Protein AF-A0A812HUM9-F1 (afdb_monomer_lite)

Sequence (868 aa):
MVIDGDVFGPRHFPALLAAVRRRGRLAAGVVCTASRPRLALPDGLSLVVVPRGKGGKDPNDIAVAFEAARLAFQDKVNAIALAAPVEWFQSDDAVERRPTKKIVLQPDGWSRIEDLHPAQFGKAGQVEPLLLNTLRTKLCELNYLEAHDHPLLPAVAKLFAAQGKALTAWPKLLAFQEALEELSTNGSSWSPCPHAGVFVMPLGTQVSSKAWLEACGSLKGVEMVRGGGARLFADSPELVLEVLQQLGYYGDELNEDLSEAIDTFAEMKGNSKALAAISISIKPDYPVHTKRALLHAALVSPKLHGEWQLAPSDDLVRGHLLAHGWLRQRAASRLDVFTALCSFSEAHGLPLRRTYNGAVREFSNHLTKVDPSLGLLGGGLALGLRVPEENSECDEFLEYEAGEAAHGAPAVVLADSRSSIATLRIFGGPEPPPRDLNWVPRVCTPLYEGPGCSNVTHWNGTVRLEIDNHIIPDVHMHSRGHSSAMFPKHQFSLKLPTQMPLLGMSPAKRWVLATSFVDVSFQRNPTAFEVYRKLGGWATDTVYVNVEWHGVDYGLYYIGERIECGGGRLDSCHTEPGKPQASDFLLTIDWAKAGKVALRSNVTSTFFSVLSPKKKGLPSSSKAFLQELVNSVDSLAASGAAGLEDLLDFGSFVRYFLVEELAKDVDGYAFSKLGKGCCVWLCRNYVMVRQGRLLHAAPWDFDLAFDFACMPRYFTNVFTQNVSLGVTGWNVENSRADALWIGPSGIPGGSVQHFGINKRQLFLNLWLYPGFKAAFAHAWKAARGRMLGDANLIEMVRRRSSQISAAAKNDLHIWRRTNRCGFWRCCEPEDTHSFDRASEHLSQYLVSRARWIDANVDALLKPHAKPE

Organism: NCBI:txid878477

Structure (mmCIF, N/CA/C/O backbone):
data_AF-A0A812HUM9-F1
#
_entry.id   AF-A0A812HUM9-F1
#
loop_
_atom_site.group_PDB
_atom_site.id
_atom_site.type_symbol
_atom_site.label_atom_id
_atom_site.label_alt_id
_atom_site.label_comp_id
_atom_site.label_asym_id
_atom_site.label_entity_id
_atom_site.label_seq_id
_atom_site.pdbx_PDB_ins_code
_atom_site.Cartn_x
_atom_site.Cartn_y
_atom_site.Cartn_z
_atom_site.occupancy
_atom_site.B_iso_or_equiv
_atom_site.auth_seq_id
_atom_site.auth_comp_id
_atom_site.auth_asym_id
_atom_site.auth_atom_id
_atom_site.pdbx_PDB_model_num
ATOM 1 N N . MET A 1 1 ? 11.098 32.379 -4.190 1.00 38.00 1 MET A N 1
ATOM 2 C CA . MET A 1 1 ? 11.195 31.137 -3.398 1.00 38.00 1 MET A CA 1
ATOM 3 C C . MET A 1 1 ? 12.679 30.941 -3.172 1.00 38.00 1 MET A C 1
ATOM 5 O O . MET A 1 1 ? 13.382 31.027 -4.163 1.00 38.00 1 MET A O 1
ATOM 9 N N . VAL A 1 2 ? 13.143 30.857 -1.924 1.00 38.84 2 VAL A N 1
ATOM 10 C CA . VAL A 1 2 ? 14.564 30.611 -1.611 1.00 38.84 2 VAL A CA 1
ATOM 11 C C . VAL A 1 2 ? 14.724 29.102 -1.452 1.00 38.84 2 VAL A C 1
ATOM 13 O O . VAL A 1 2 ? 13.889 28.497 -0.775 1.00 38.84 2 VAL A O 1
ATOM 16 N N . ILE A 1 3 ? 15.706 28.510 -2.123 1.00 38.53 3 ILE A N 1
ATOM 17 C CA . ILE A 1 3 ? 16.003 27.071 -2.110 1.00 38.53 3 ILE A CA 1
ATOM 18 C C . ILE A 1 3 ? 17.353 26.862 -1.398 1.00 38.53 3 ILE A C 1
ATOM 20 O O . ILE A 1 3 ? 18.161 27.787 -1.308 1.00 38.53 3 ILE A O 1
ATOM 24 N N . ASP A 1 4 ? 17.581 25.671 -0.837 1.00 37.50 4 ASP A N 1
ATOM 25 C CA . ASP A 1 4 ? 18.859 25.312 -0.207 1.00 37.50 4 ASP A CA 1
ATOM 26 C C . ASP A 1 4 ? 20.047 25.563 -1.149 1.00 37.50 4 ASP A C 1
ATOM 28 O O . ASP A 1 4 ? 20.058 25.076 -2.279 1.00 37.50 4 ASP A O 1
ATOM 32 N N . GLY A 1 5 ? 21.046 26.313 -0.668 1.00 41.41 5 GLY A N 1
ATOM 33 C CA . GLY A 1 5 ? 22.259 26.652 -1.421 1.00 41.41 5 GLY A CA 1
ATOM 34 C C . GLY A 1 5 ? 22.212 27.966 -2.213 1.00 41.41 5 GLY A C 1
ATOM 35 O O . GLY A 1 5 ? 23.198 28.296 -2.871 1.00 41.41 5 GLY A O 1
ATOM 36 N N . ASP A 1 6 ? 21.123 28.741 -2.145 1.00 44.78 6 ASP A N 1
ATOM 37 C CA . ASP A 1 6 ? 21.051 30.038 -2.828 1.00 44.78 6 ASP A CA 1
ATOM 38 C C . ASP A 1 6 ? 22.026 31.071 -2.225 1.00 44.78 6 ASP A C 1
ATOM 40 O O . ASP A 1 6 ? 22.051 31.330 -1.017 1.00 44.78 6 ASP A O 1
ATOM 44 N N . VAL A 1 7 ? 22.797 31.720 -3.100 1.00 47.00 7 VAL A N 1
ATOM 45 C CA . VAL A 1 7 ? 23.818 32.717 -2.751 1.00 47.00 7 VAL A CA 1
ATOM 46 C C . VAL A 1 7 ? 23.326 34.113 -3.143 1.00 47.00 7 VAL A C 1
ATOM 48 O O . VAL A 1 7 ? 22.995 34.358 -4.304 1.00 47.00 7 VAL A O 1
ATOM 51 N N . PHE A 1 8 ? 23.289 35.055 -2.195 1.00 49.72 8 PHE A N 1
ATOM 52 C CA . PHE A 1 8 ? 22.713 36.386 -2.419 1.00 49.72 8 PHE A CA 1
ATOM 53 C C . PHE A 1 8 ? 23.743 37.508 -2.292 1.00 49.72 8 PHE A C 1
ATOM 55 O O . PHE A 1 8 ? 24.477 37.595 -1.313 1.00 49.72 8 PHE A O 1
ATOM 62 N N . GLY A 1 9 ? 23.739 38.422 -3.266 1.00 46.62 9 GLY A N 1
ATOM 63 C CA . GLY A 1 9 ? 24.506 39.666 -3.188 1.00 46.62 9 GLY A CA 1
ATOM 64 C C . GLY A 1 9 ? 23.838 40.731 -2.294 1.00 46.62 9 GLY A C 1
ATOM 65 O O . GLY A 1 9 ? 22.608 40.723 -2.154 1.00 46.62 9 GLY A O 1
ATOM 66 N N . PRO A 1 10 ? 24.596 41.721 -1.774 1.00 43.69 10 PRO A N 1
ATOM 67 C CA . PRO A 1 10 ? 24.123 42.693 -0.772 1.00 43.69 10 PRO A CA 1
ATOM 68 C C . PRO A 1 10 ? 22.851 43.462 -1.167 1.00 43.69 10 PRO A C 1
ATOM 70 O O . PRO A 1 10 ? 21.992 43.753 -0.338 1.00 43.69 10 PRO A O 1
ATOM 73 N N . ARG A 1 11 ? 22.686 43.744 -2.464 1.00 45.06 11 ARG A N 1
ATOM 74 C CA . ARG A 1 11 ? 21.547 44.496 -3.021 1.00 45.06 11 ARG A CA 1
ATOM 75 C C . ARG A 1 11 ? 20.191 43.789 -2.900 1.00 45.06 11 ARG A C 1
ATOM 77 O O . ARG A 1 11 ? 19.157 44.443 -2.978 1.00 45.06 11 ARG A O 1
ATOM 84 N N . HIS A 1 12 ? 20.175 42.466 -2.736 1.00 46.94 12 HIS A N 1
ATOM 85 C CA . HIS A 1 12 ? 18.938 41.679 -2.667 1.00 46.94 12 HIS A CA 1
ATOM 86 C C . HIS A 1 12 ? 18.397 41.547 -1.233 1.00 46.94 12 HIS A C 1
ATOM 88 O O . HIS A 1 12 ? 17.250 41.135 -1.038 1.00 46.94 12 HIS A O 1
ATOM 94 N N . PHE A 1 13 ? 19.185 41.958 -0.234 1.00 49.62 13 PHE A N 1
ATOM 95 C CA . PHE A 1 13 ? 18.877 41.803 1.185 1.00 49.62 13 PHE A CA 1
ATOM 96 C C . PHE A 1 13 ? 17.603 42.543 1.641 1.00 49.62 13 PHE A C 1
ATOM 98 O O . PHE A 1 13 ? 16.755 41.909 2.273 1.00 49.62 13 PHE A O 1
ATOM 105 N N . PRO A 1 14 ? 17.355 43.817 1.271 1.00 48.66 14 PRO A N 1
ATOM 106 C CA . PRO A 1 14 ? 16.158 44.534 1.727 1.00 48.66 14 PRO A CA 1
ATOM 107 C C . PRO A 1 14 ? 14.848 43.935 1.193 1.00 48.66 14 PRO A C 1
ATOM 109 O O . PRO A 1 14 ? 13.835 43.913 1.893 1.00 48.66 14 PRO A O 1
ATOM 112 N N . ALA A 1 15 ? 14.869 43.406 -0.036 1.00 44.59 15 ALA A N 1
ATOM 113 C CA . ALA A 1 15 ? 13.714 42.767 -0.665 1.00 44.59 15 ALA A CA 1
ATOM 114 C C . ALA A 1 15 ? 13.402 41.403 -0.033 1.00 44.59 15 ALA A C 1
ATOM 116 O O . ALA A 1 15 ? 12.231 41.083 0.183 1.00 44.59 15 ALA A O 1
ATOM 117 N N . LEU A 1 16 ? 14.439 40.636 0.324 1.00 47.59 16 LEU A N 1
ATOM 118 C CA . LEU A 1 16 ? 14.291 39.394 1.082 1.00 47.59 16 LEU A CA 1
ATOM 119 C C . LEU A 1 16 ? 13.673 39.684 2.457 1.00 47.59 16 LEU A C 1
ATOM 121 O O . LEU A 1 16 ? 12.663 39.085 2.819 1.00 47.59 16 LEU A O 1
ATOM 125 N N . LEU A 1 17 ? 14.202 40.689 3.163 1.00 44.16 17 LEU A N 1
ATOM 126 C CA . LEU A 1 17 ? 13.692 41.156 4.454 1.00 44.16 17 LEU A CA 1
ATOM 127 C C . LEU A 1 17 ? 12.213 41.572 4.371 1.00 44.16 17 LEU A C 1
ATOM 129 O O . LEU A 1 17 ? 11.409 41.222 5.231 1.00 44.16 17 LEU A O 1
ATOM 133 N N . ALA A 1 18 ? 11.829 42.295 3.316 1.00 43.94 18 ALA A N 1
ATOM 134 C CA . ALA A 1 18 ? 10.459 42.757 3.102 1.00 43.94 18 ALA A CA 1
ATOM 135 C C . ALA A 1 18 ? 9.484 41.629 2.710 1.00 43.94 18 ALA A C 1
ATOM 137 O O . ALA A 1 18 ? 8.322 41.653 3.123 1.00 43.94 18 ALA A O 1
ATOM 138 N N . ALA A 1 19 ? 9.934 40.643 1.927 1.00 41.50 19 ALA A N 1
ATOM 139 C CA . ALA A 1 19 ? 9.144 39.464 1.561 1.00 41.50 19 ALA A CA 1
ATOM 140 C C . ALA A 1 19 ? 8.904 38.542 2.766 1.00 41.50 19 ALA A C 1
ATOM 142 O O . ALA A 1 19 ? 7.825 37.970 2.920 1.00 41.50 19 ALA A O 1
ATOM 143 N N . VAL A 1 20 ? 9.897 38.457 3.647 1.00 42.19 20 VAL A N 1
ATOM 144 C CA . VAL A 1 20 ? 9.849 37.719 4.907 1.00 42.19 20 VAL A CA 1
ATOM 145 C C . VAL A 1 20 ? 8.938 38.416 5.931 1.00 42.19 20 VAL A C 1
ATOM 147 O O . VAL A 1 20 ? 8.074 37.769 6.520 1.00 42.19 20 VAL A O 1
ATOM 150 N N . ARG A 1 21 ? 9.016 39.751 6.053 1.00 40.19 21 ARG A N 1
ATOM 151 C CA . ARG A 1 21 ? 8.115 40.570 6.894 1.00 40.19 21 ARG A CA 1
ATOM 152 C C . ARG A 1 21 ? 6.635 40.462 6.493 1.00 40.19 21 ARG A C 1
ATOM 154 O O . ARG A 1 21 ? 5.773 40.459 7.363 1.00 40.19 21 ARG A O 1
ATOM 161 N N . ARG A 1 22 ? 6.325 40.327 5.196 1.00 37.78 22 ARG A N 1
ATOM 162 C CA . ARG A 1 22 ? 4.945 40.200 4.675 1.00 37.78 22 ARG A CA 1
ATOM 163 C C . ARG A 1 22 ? 4.274 38.840 4.924 1.00 37.78 22 ARG A C 1
ATOM 165 O O . ARG A 1 22 ? 3.063 38.749 4.768 1.00 37.78 22 ARG A O 1
ATOM 172 N N . ARG A 1 23 ? 5.024 37.789 5.286 1.00 37.09 23 ARG A N 1
ATOM 173 C CA . ARG A 1 23 ? 4.505 36.416 5.479 1.00 37.09 23 ARG A CA 1
ATOM 174 C C . ARG A 1 23 ? 4.321 35.994 6.946 1.00 37.09 23 ARG A C 1
ATOM 176 O O . ARG A 1 23 ? 3.985 34.841 7.191 1.00 37.09 23 ARG A O 1
ATOM 183 N N . GLY A 1 24 ? 4.508 36.901 7.910 1.00 29.08 24 GLY A N 1
ATOM 184 C CA . GLY A 1 24 ? 4.100 36.674 9.303 1.00 29.08 24 GLY A CA 1
ATOM 185 C C . GLY A 1 24 ? 4.914 35.645 10.098 1.00 29.08 24 GLY A C 1
ATOM 186 O O . GLY A 1 24 ? 4.380 35.061 11.031 1.00 29.08 24 GLY A O 1
ATOM 187 N N . ARG A 1 25 ? 6.195 35.416 9.774 1.00 39.09 25 ARG A N 1
ATOM 188 C CA . ARG A 1 25 ? 7.128 34.698 10.663 1.00 39.09 25 ARG A CA 1
ATOM 189 C C . ARG A 1 25 ? 8.516 35.316 10.630 1.00 39.09 25 ARG A C 1
ATOM 191 O O . ARG A 1 25 ? 9.329 34.989 9.771 1.00 39.09 25 ARG A O 1
ATOM 198 N N . LEU A 1 26 ? 8.756 36.194 11.598 1.00 33.19 26 LEU A N 1
ATOM 199 C CA . LEU A 1 26 ? 10.049 36.371 12.253 1.00 33.19 26 LEU A CA 1
ATOM 200 C C . LEU A 1 26 ? 9.832 37.216 13.509 1.00 33.19 26 LEU A C 1
ATOM 202 O O . LEU A 1 26 ? 9.928 38.439 13.473 1.00 33.19 26 LEU A O 1
ATOM 206 N N . ALA A 1 27 ? 9.536 36.560 14.626 1.00 27.95 27 ALA A N 1
ATOM 207 C CA . ALA A 1 27 ? 9.994 37.086 15.899 1.00 27.95 27 ALA A CA 1
ATOM 208 C C . ALA A 1 27 ? 11.400 36.495 16.117 1.00 27.95 27 ALA A C 1
ATOM 210 O O . ALA A 1 27 ? 11.561 35.284 16.208 1.00 27.95 27 ALA A O 1
ATOM 211 N N . ALA A 1 28 ? 12.396 37.385 16.062 1.00 34.25 28 ALA A N 1
ATOM 212 C CA . ALA A 1 28 ? 13.826 37.181 16.316 1.00 34.25 28 ALA A CA 1
ATOM 213 C C . ALA A 1 28 ? 14.551 36.100 15.482 1.00 34.25 28 ALA A C 1
ATOM 215 O O . ALA A 1 28 ? 14.647 34.937 15.858 1.00 34.25 28 ALA A O 1
ATOM 216 N N . GLY A 1 29 ? 15.173 36.512 14.375 1.00 29.27 29 GLY A N 1
ATOM 217 C CA . GLY A 1 29 ? 16.266 35.738 13.786 1.00 29.27 29 GLY A CA 1
ATOM 218 C C . GLY A 1 29 ? 17.492 35.890 14.682 1.00 29.27 29 GLY A C 1
ATOM 219 O O . GLY A 1 29 ? 17.982 37.005 14.844 1.00 29.27 29 GLY A O 1
ATOM 220 N N . VAL A 1 30 ? 17.952 34.798 15.287 1.00 32.66 30 VAL A N 1
ATOM 221 C CA . VAL A 1 30 ? 19.197 34.763 16.063 1.00 32.66 30 VAL A CA 1
ATOM 222 C C . VAL A 1 30 ? 20.366 34.557 15.101 1.00 32.66 30 VAL A C 1
ATOM 224 O O . VAL A 1 30 ? 20.352 33.636 14.286 1.00 32.66 30 VAL A O 1
ATOM 227 N N . VAL A 1 31 ? 21.389 35.403 15.212 1.00 31.02 31 VAL A N 1
ATOM 228 C CA . VAL A 1 31 ? 22.736 35.100 14.716 1.00 31.02 31 VAL A CA 1
ATOM 229 C C . VAL A 1 31 ? 23.329 34.084 15.690 1.00 31.02 31 VAL A C 1
ATOM 231 O O . VAL A 1 31 ? 23.662 34.438 16.819 1.00 31.02 31 VAL A O 1
ATOM 234 N N . CYS A 1 32 ? 23.396 32.810 15.309 1.00 28.20 32 CYS A N 1
ATOM 235 C CA . CYS A 1 32 ? 23.990 31.785 16.167 1.00 28.20 32 CYS A CA 1
ATOM 236 C C . CYS A 1 32 ? 25.515 31.774 16.010 1.00 28.20 32 CYS A C 1
ATOM 238 O O . CYS A 1 32 ? 26.032 31.443 14.943 1.00 28.20 32 CYS A O 1
ATOM 240 N N . THR A 1 33 ? 26.237 32.063 17.092 1.00 27.64 33 THR A N 1
ATOM 241 C CA . THR A 1 33 ? 27.620 31.615 17.284 1.00 27.64 33 THR A CA 1
ATOM 242 C C . THR A 1 33 ? 27.590 30.148 17.736 1.00 27.64 33 THR A C 1
ATOM 244 O O . THR A 1 33 ? 26.825 29.761 18.616 1.00 27.64 33 THR A O 1
ATOM 247 N N . ALA A 1 34 ? 28.337 29.289 17.045 1.00 27.56 34 ALA A N 1
ATOM 248 C CA . ALA A 1 34 ? 28.146 27.840 17.071 1.00 27.56 34 ALA A CA 1
ATOM 249 C C . ALA A 1 34 ? 28.721 27.119 18.308 1.00 27.56 34 ALA A C 1
ATOM 251 O O . ALA A 1 34 ? 29.857 27.361 18.714 1.00 27.56 34 ALA A O 1
ATOM 252 N N . SER A 1 35 ? 28.007 26.086 18.770 1.00 29.02 35 SER A N 1
ATOM 253 C CA . SER A 1 35 ? 28.569 24.887 19.416 1.00 29.02 35 SER A CA 1
ATOM 254 C C . SER A 1 35 ? 27.586 23.708 19.236 1.00 29.02 35 SER A C 1
ATOM 256 O O . SER A 1 35 ? 26.478 23.759 19.741 1.00 29.02 35 SER A O 1
ATOM 258 N N . ARG A 1 36 ? 27.819 22.598 18.518 1.00 30.92 36 ARG A N 1
ATOM 259 C CA . ARG A 1 36 ? 28.854 22.047 17.610 1.00 30.92 36 ARG A CA 1
ATOM 260 C C . ARG A 1 36 ? 28.126 21.008 16.702 1.00 30.92 36 ARG A C 1
ATOM 262 O O . ARG A 1 36 ? 27.115 20.467 17.142 1.00 30.92 36 ARG A O 1
ATOM 269 N N . PRO A 1 37 ? 28.607 20.683 15.482 1.00 27.91 37 PRO A N 1
ATOM 270 C CA . PRO A 1 37 ? 29.941 20.137 15.242 1.00 27.91 37 PRO A CA 1
ATOM 271 C C . PRO A 1 37 ? 30.905 21.145 14.612 1.00 27.91 37 PRO A C 1
ATOM 273 O O . PRO A 1 37 ? 30.525 22.216 14.160 1.00 27.91 37 PRO A O 1
ATOM 276 N N . ARG A 1 38 ? 32.195 20.809 14.682 1.00 34.31 38 ARG A N 1
ATOM 277 C CA . ARG A 1 38 ? 33.356 21.649 14.355 1.00 34.31 38 ARG A CA 1
ATOM 278 C C . ARG A 1 38 ? 33.343 22.153 12.896 1.00 34.31 38 ARG A C 1
ATOM 280 O O . ARG A 1 38 ? 33.845 21.464 12.018 1.00 34.31 38 ARG A O 1
ATOM 287 N N . LEU A 1 39 ? 32.880 23.378 12.667 1.00 34.16 39 LEU A N 1
ATOM 288 C CA . LEU A 1 39 ? 33.332 24.240 11.570 1.00 34.16 39 LEU A CA 1
ATOM 289 C C . LEU A 1 39 ? 33.507 25.650 12.146 1.00 34.16 39 LEU A C 1
ATOM 291 O O . LEU A 1 39 ? 32.543 26.255 12.604 1.00 34.16 39 LEU A O 1
ATOM 295 N N . ALA A 1 40 ? 34.746 26.138 12.198 1.00 38.88 40 ALA A N 1
ATOM 296 C CA . ALA A 1 40 ? 35.019 27.536 12.516 1.00 38.88 40 ALA A CA 1
ATOM 297 C C . ALA A 1 40 ? 34.706 28.361 11.261 1.00 38.88 40 ALA A C 1
ATOM 299 O O . ALA A 1 40 ? 35.306 28.119 10.213 1.00 38.88 40 ALA A O 1
ATOM 300 N N . LEU A 1 41 ? 33.733 29.270 11.341 1.00 45.16 41 LEU A N 1
ATOM 301 C CA . LEU A 1 41 ? 33.437 30.198 10.248 1.00 45.16 41 LEU A CA 1
ATOM 302 C C . LEU A 1 41 ? 34.441 31.370 10.289 1.00 45.16 41 LEU A C 1
ATOM 304 O O . LEU A 1 41 ? 34.813 31.778 11.391 1.00 45.16 41 LEU A O 1
ATOM 308 N N . PRO A 1 42 ? 34.886 31.907 9.137 1.00 45.50 42 PRO A N 1
ATOM 309 C CA . PRO A 1 42 ? 35.712 33.116 9.081 1.00 45.50 42 PRO A CA 1
ATOM 310 C C . PRO A 1 42 ? 34.999 34.352 9.659 1.00 45.50 42 PRO A C 1
ATOM 312 O O . PRO A 1 42 ? 33.771 34.455 9.580 1.00 45.50 42 PRO A O 1
ATOM 315 N N . ASP A 1 43 ? 35.766 35.310 10.188 1.00 44.56 43 ASP A N 1
ATOM 316 C CA . ASP A 1 43 ? 35.240 36.571 10.727 1.00 44.56 43 ASP A CA 1
ATOM 317 C C . ASP A 1 43 ? 34.469 37.372 9.658 1.00 44.56 43 ASP A C 1
ATOM 319 O O . ASP A 1 43 ? 34.945 37.570 8.543 1.00 44.56 43 ASP A O 1
ATOM 323 N N . GLY A 1 44 ? 33.265 37.848 10.005 1.00 48.34 44 GLY A N 1
ATOM 324 C CA . GLY A 1 44 ? 32.404 38.652 9.121 1.00 48.34 44 GLY A CA 1
ATOM 325 C C . GLY A 1 44 ? 31.340 37.875 8.330 1.00 48.34 44 GLY A C 1
ATOM 326 O O . GLY A 1 44 ? 30.514 38.495 7.657 1.00 48.34 44 GLY A O 1
ATOM 327 N N . LEU A 1 45 ? 31.305 36.542 8.439 1.00 45.22 45 LEU A N 1
ATOM 328 C CA . LEU A 1 45 ? 30.334 35.684 7.754 1.00 45.22 45 LEU A CA 1
ATOM 329 C C . LEU A 1 45 ? 29.129 35.342 8.655 1.00 45.22 45 LEU A C 1
ATOM 331 O O . LEU A 1 45 ? 29.281 34.733 9.712 1.00 45.22 45 LEU A O 1
ATOM 335 N N . SER A 1 46 ? 27.912 35.703 8.231 1.00 44.66 46 SER A N 1
ATOM 336 C CA . SER A 1 46 ? 26.666 35.457 8.984 1.00 44.66 46 SER A CA 1
ATOM 337 C C . SER A 1 46 ? 25.942 34.179 8.533 1.00 44.66 46 SER A C 1
ATOM 339 O O . SER A 1 46 ? 25.669 34.008 7.347 1.00 44.66 46 SER A O 1
ATOM 341 N N . LEU A 1 47 ? 25.558 33.294 9.459 1.00 45.16 47 LEU A N 1
ATOM 342 C CA . LEU A 1 47 ? 24.769 32.090 9.152 1.00 45.16 47 LEU A CA 1
ATOM 343 C C . LEU A 1 47 ? 23.282 32.306 9.480 1.00 45.16 47 LEU A C 1
ATOM 345 O O . LEU A 1 47 ? 22.939 32.670 10.603 1.00 45.16 47 LEU A O 1
ATOM 349 N N . VAL A 1 48 ? 22.397 32.045 8.515 1.00 44.97 48 VAL A N 1
ATOM 350 C CA . VAL A 1 48 ? 20.937 32.147 8.662 1.00 44.97 48 VAL A CA 1
ATOM 351 C C . VAL A 1 48 ? 20.319 30.758 8.519 1.00 44.97 48 VAL A C 1
ATOM 353 O O . VAL A 1 48 ? 20.323 30.181 7.436 1.00 44.97 48 VAL A O 1
ATOM 356 N N . VAL A 1 49 ? 19.761 30.215 9.601 1.00 44.25 49 VAL A N 1
ATOM 357 C CA . VAL A 1 49 ? 19.130 28.886 9.585 1.00 44.25 49 VAL A CA 1
ATOM 358 C C . VAL A 1 49 ? 17.620 29.019 9.388 1.00 44.25 49 VAL A C 1
ATOM 360 O O . VAL A 1 49 ? 16.958 29.766 10.108 1.00 44.25 49 VAL A O 1
ATOM 363 N N . VAL A 1 50 ? 17.062 28.296 8.414 1.00 44.47 50 VAL A N 1
ATOM 364 C CA . VAL A 1 50 ? 15.633 28.342 8.060 1.00 44.47 50 VAL A CA 1
ATOM 365 C C . VAL A 1 50 ? 14.980 26.977 8.343 1.00 44.47 50 VAL A C 1
ATOM 367 O O . VAL A 1 50 ? 15.530 25.953 7.949 1.00 44.47 50 VAL A O 1
ATOM 370 N N . PRO A 1 51 ? 13.815 26.897 9.010 1.00 39.97 51 PRO A N 1
ATOM 371 C CA . PRO A 1 51 ? 13.182 25.610 9.311 1.00 39.97 51 PRO A CA 1
ATOM 372 C C . PRO A 1 51 ? 12.638 24.900 8.054 1.00 39.97 51 PRO A C 1
ATOM 374 O O . PRO A 1 51 ? 11.905 25.486 7.254 1.00 39.97 51 PRO A O 1
ATOM 377 N N . ARG A 1 52 ? 12.958 23.607 7.908 1.00 46.03 52 ARG A N 1
ATOM 378 C CA . ARG A 1 52 ? 12.627 22.734 6.766 1.00 46.03 52 ARG A CA 1
ATOM 379 C C . ARG A 1 52 ? 11.355 21.929 7.038 1.00 46.03 52 ARG A C 1
ATOM 381 O O . ARG A 1 52 ? 11.311 21.095 7.935 1.00 46.03 52 ARG A O 1
ATOM 388 N N . GLY A 1 53 ? 10.314 22.136 6.232 1.00 38.25 53 GLY A N 1
ATOM 389 C CA . GLY A 1 53 ? 8.958 21.626 6.486 1.00 38.25 53 GLY A CA 1
ATOM 390 C C . GLY A 1 53 ? 8.738 20.102 6.467 1.00 38.25 53 GLY A C 1
ATOM 391 O O . GLY A 1 53 ? 7.623 19.703 6.801 1.00 38.25 53 GLY A O 1
ATOM 392 N N . LYS A 1 54 ? 9.730 19.277 6.071 1.00 37.88 54 LYS A N 1
ATOM 393 C CA . LYS A 1 54 ? 9.838 17.800 6.245 1.00 37.88 54 LYS A CA 1
ATOM 394 C C . LYS A 1 54 ? 11.007 17.228 5.412 1.00 37.88 54 LYS A C 1
ATOM 396 O O . LYS A 1 54 ? 11.077 17.523 4.224 1.00 37.88 54 LYS A O 1
ATOM 401 N N . GLY A 1 55 ? 11.849 16.366 5.998 1.00 36.03 55 GLY A N 1
ATOM 402 C CA . GLY A 1 55 ? 12.889 15.583 5.300 1.00 36.03 55 GLY A CA 1
ATOM 403 C C . GLY A 1 55 ? 14.065 15.209 6.217 1.00 36.03 55 GLY A C 1
ATOM 404 O O . GLY A 1 55 ? 14.566 16.074 6.924 1.00 36.03 55 GLY A O 1
ATOM 405 N N . GLY A 1 56 ? 14.479 13.933 6.228 1.00 36.94 56 GLY A N 1
ATOM 406 C CA . GLY A 1 56 ? 15.641 13.456 6.999 1.00 36.94 56 GLY A CA 1
ATOM 407 C C . GLY A 1 56 ? 16.989 13.870 6.385 1.00 36.94 56 GLY A C 1
ATOM 408 O O . GLY A 1 56 ? 17.015 14.368 5.265 1.00 36.94 56 GLY A O 1
ATOM 409 N N . LYS A 1 57 ? 18.089 13.646 7.127 1.00 36.41 57 LYS A N 1
ATOM 410 C CA . LYS A 1 57 ? 19.479 14.041 6.790 1.00 36.41 57 LYS A CA 1
ATOM 411 C C . LYS A 1 57 ? 19.825 13.788 5.310 1.00 36.41 57 LYS A C 1
ATOM 413 O O . LYS A 1 57 ? 19.855 12.630 4.893 1.00 36.41 57 LYS A O 1
ATOM 418 N N . ASP A 1 58 ? 20.108 14.850 4.554 1.00 43.62 58 ASP A N 1
ATOM 419 C CA . ASP A 1 58 ? 20.464 14.792 3.131 1.00 43.62 58 ASP A CA 1
ATOM 420 C C . ASP A 1 58 ? 22.000 14.903 2.978 1.00 43.62 58 ASP A C 1
ATOM 422 O O . ASP A 1 58 ? 22.598 15.849 3.490 1.00 43.62 58 ASP A O 1
ATOM 426 N N . PRO A 1 59 ? 22.685 13.972 2.287 1.00 36.19 59 PRO A N 1
ATOM 427 C CA . PRO A 1 59 ? 24.101 14.110 1.926 1.00 36.19 59 PRO A CA 1
ATOM 428 C C . PRO A 1 59 ? 24.449 15.425 1.199 1.00 36.19 59 PRO A C 1
ATOM 430 O O . PRO A 1 59 ? 25.597 15.871 1.268 1.00 36.19 59 PRO A O 1
ATOM 433 N N . ASN A 1 60 ? 23.473 16.073 0.550 1.00 41.41 60 ASN A N 1
ATOM 434 C CA . ASN A 1 60 ? 23.638 17.394 -0.063 1.00 41.41 60 ASN A CA 1
ATOM 435 C C . ASN A 1 60 ? 23.962 18.498 0.959 1.00 41.41 60 ASN A C 1
ATOM 437 O O . ASN A 1 60 ? 24.626 19.468 0.597 1.00 41.41 60 ASN A O 1
ATOM 441 N N . ASP A 1 61 ? 23.592 18.338 2.235 1.00 44.53 61 ASP A N 1
ATOM 442 C CA . ASP A 1 61 ? 23.865 19.320 3.294 1.00 44.53 61 ASP A CA 1
ATOM 443 C C . ASP A 1 61 ? 25.389 19.499 3.516 1.00 44.53 61 ASP A C 1
ATOM 445 O O . ASP A 1 61 ? 25.864 20.586 3.850 1.00 44.53 61 ASP A O 1
ATOM 449 N N . ILE A 1 62 ? 26.183 18.447 3.259 1.00 39.28 62 ILE A N 1
ATOM 450 C CA . ILE A 1 62 ? 27.654 18.470 3.344 1.00 39.28 62 ILE A CA 1
ATOM 451 C C . ILE A 1 62 ? 28.259 19.141 2.103 1.00 39.28 62 ILE A C 1
ATOM 453 O O . ILE A 1 62 ? 29.155 19.973 2.231 1.00 39.28 62 ILE A O 1
ATOM 457 N N . ALA A 1 63 ? 27.757 18.827 0.905 1.00 38.91 63 ALA A N 1
ATOM 458 C CA . ALA A 1 63 ? 28.243 19.415 -0.346 1.00 38.91 63 ALA A CA 1
ATOM 459 C C . ALA A 1 63 ? 27.970 20.930 -0.424 1.00 38.91 63 ALA A C 1
ATOM 461 O O . ALA A 1 63 ? 28.838 21.700 -0.839 1.00 38.91 63 ALA A O 1
ATOM 462 N N . VAL A 1 64 ? 26.802 21.368 0.056 1.00 47.91 64 VAL A N 1
ATOM 463 C CA . VAL A 1 64 ? 26.428 22.787 0.157 1.00 47.91 64 VAL A CA 1
ATOM 464 C C . VAL A 1 64 ? 27.303 23.519 1.179 1.00 47.91 64 VAL A C 1
ATOM 466 O O . VAL A 1 64 ? 27.758 24.629 0.906 1.00 47.91 64 VAL A O 1
ATOM 469 N N . ALA A 1 65 ? 27.620 22.892 2.317 1.00 44.84 65 ALA A N 1
ATOM 470 C CA . ALA A 1 65 ? 28.545 23.463 3.296 1.00 44.84 65 ALA A CA 1
ATOM 471 C C . ALA A 1 65 ? 29.972 23.635 2.732 1.00 44.84 65 ALA A C 1
ATOM 473 O O . ALA A 1 65 ? 30.623 24.641 3.018 1.00 44.84 65 ALA A O 1
ATOM 474 N N . PHE A 1 66 ? 30.442 22.703 1.892 1.00 42.97 66 PHE A N 1
ATOM 475 C CA . PHE A 1 66 ? 31.743 22.805 1.219 1.00 42.97 66 PHE A CA 1
ATOM 476 C C . PHE A 1 66 ? 31.793 23.939 0.183 1.00 42.97 66 PHE A C 1
ATOM 478 O O . PHE A 1 66 ? 32.762 24.701 0.165 1.00 42.97 66 PHE A O 1
ATOM 485 N N . GLU A 1 67 ? 30.758 24.099 -0.646 1.00 46.81 67 GLU A N 1
ATOM 486 C CA . GLU A 1 67 ? 30.725 25.163 -1.661 1.00 46.81 67 GLU A CA 1
ATOM 487 C C . GLU A 1 67 ? 30.534 26.554 -1.036 1.00 46.81 67 GLU A C 1
ATOM 489 O O . GLU A 1 67 ? 31.170 27.526 -1.450 1.00 46.81 67 GLU A O 1
ATOM 494 N N . ALA A 1 68 ? 29.736 26.650 0.030 1.00 50.88 68 ALA A N 1
ATOM 495 C CA . ALA A 1 68 ? 29.563 27.890 0.776 1.00 50.88 68 ALA A CA 1
ATOM 496 C C . ALA A 1 68 ? 30.855 28.310 1.504 1.00 50.88 68 ALA A C 1
ATOM 498 O O . ALA A 1 68 ? 31.217 29.488 1.482 1.00 50.88 68 ALA A O 1
ATOM 499 N N . ALA A 1 69 ? 31.604 27.352 2.066 1.00 48.19 69 ALA A N 1
ATOM 500 C CA . ALA A 1 69 ? 32.935 27.606 2.614 1.00 48.19 69 ALA A CA 1
ATOM 501 C C . ALA A 1 69 ? 33.912 28.088 1.526 1.00 48.19 69 ALA A C 1
ATOM 503 O O . ALA A 1 69 ? 34.618 29.075 1.729 1.00 48.19 69 ALA A O 1
ATOM 504 N N . ARG A 1 70 ? 33.909 27.464 0.338 1.00 52.50 70 ARG A N 1
ATOM 505 C CA . ARG A 1 70 ? 34.751 27.868 -0.803 1.00 52.50 70 ARG A CA 1
ATOM 506 C C . ARG A 1 70 ? 34.485 29.309 -1.253 1.00 52.50 70 ARG A C 1
ATOM 508 O O . ARG A 1 70 ? 35.431 30.028 -1.564 1.00 52.50 70 ARG A O 1
ATOM 515 N N . LEU A 1 71 ? 33.221 29.733 -1.301 1.00 51.03 71 LEU A N 1
ATOM 516 C CA . LEU A 1 71 ? 32.820 31.082 -1.723 1.00 51.03 71 LEU A CA 1
ATOM 517 C C . LEU A 1 71 ? 33.070 32.150 -0.647 1.00 51.03 71 LEU A C 1
ATOM 519 O O . LEU A 1 71 ? 33.424 33.278 -0.995 1.00 51.03 71 LEU A O 1
ATOM 523 N N . ALA A 1 72 ? 32.948 31.792 0.635 1.00 52.88 72 ALA A N 1
ATOM 524 C CA . ALA A 1 72 ? 33.305 32.660 1.758 1.00 52.88 72 ALA A CA 1
ATOM 525 C C . ALA A 1 72 ? 34.813 32.960 1.800 1.00 52.88 72 ALA A C 1
ATOM 527 O O . ALA A 1 72 ? 35.203 34.102 2.001 1.00 52.88 72 ALA A O 1
ATOM 528 N N . PHE A 1 73 ? 35.664 31.972 1.496 1.00 51.50 73 PHE A N 1
ATOM 529 C CA . PHE A 1 73 ? 37.118 32.166 1.372 1.00 51.50 73 PHE A CA 1
ATOM 530 C C . PHE A 1 73 ? 37.544 33.079 0.204 1.00 51.50 73 PHE A C 1
ATOM 532 O O . PHE A 1 73 ? 38.718 33.422 0.100 1.00 51.50 73 PHE A O 1
ATOM 539 N N . GLN A 1 74 ? 36.623 33.463 -0.689 1.00 59.56 74 GLN A N 1
ATOM 540 C CA . GLN A 1 74 ? 36.887 34.367 -1.817 1.00 59.56 74 GLN A CA 1
ATOM 541 C C . GLN A 1 74 ? 36.346 35.795 -1.600 1.00 59.56 74 GLN A C 1
ATOM 543 O O . GLN A 1 74 ? 36.294 36.548 -2.571 1.00 59.56 74 GLN A O 1
ATOM 548 N N . ASP A 1 75 ? 35.891 36.154 -0.389 1.00 57.31 75 ASP A N 1
ATOM 549 C CA . ASP A 1 75 ? 35.260 37.450 -0.046 1.00 57.31 75 ASP A CA 1
ATOM 550 C C . ASP A 1 75 ? 34.048 37.835 -0.924 1.00 57.31 75 ASP A C 1
ATOM 552 O O . ASP A 1 75 ? 33.645 38.996 -1.019 1.00 57.31 75 ASP A O 1
ATOM 556 N N . LYS A 1 76 ? 33.417 36.857 -1.585 1.00 50.31 76 LYS A N 1
ATOM 557 C CA . LYS A 1 76 ? 32.277 37.098 -2.489 1.00 50.31 76 LYS A CA 1
ATOM 558 C C . LYS A 1 76 ? 30.930 37.133 -1.773 1.00 50.31 76 LYS A C 1
ATOM 560 O O . LYS A 1 76 ? 29.948 37.579 -2.367 1.00 50.31 76 LYS A O 1
ATOM 565 N N . VAL A 1 77 ? 30.875 36.664 -0.527 1.00 54.91 77 VAL A N 1
ATOM 566 C CA . VAL A 1 77 ? 29.662 36.593 0.293 1.00 54.91 77 VAL A CA 1
ATOM 567 C C . VAL A 1 77 ? 29.944 36.852 1.765 1.00 54.91 77 VAL A C 1
ATOM 569 O O . VAL A 1 77 ? 30.953 36.414 2.298 1.00 54.91 77 VAL A O 1
ATOM 572 N N . ASN A 1 78 ? 29.003 37.524 2.423 1.00 53.25 78 ASN A N 1
ATOM 573 C CA . ASN A 1 78 ? 29.027 37.859 3.847 1.00 53.25 78 ASN A CA 1
ATOM 574 C C . ASN A 1 78 ? 27.908 37.164 4.651 1.00 53.25 78 ASN A C 1
ATOM 576 O O . ASN A 1 78 ? 27.826 37.335 5.867 1.00 53.25 78 ASN A O 1
ATOM 580 N N . ALA A 1 79 ? 27.055 36.359 4.003 1.00 48.84 79 ALA A N 1
ATOM 581 C CA . ALA A 1 79 ? 26.056 35.536 4.679 1.00 48.84 79 ALA A CA 1
ATOM 582 C C . ALA A 1 79 ? 25.698 34.255 3.901 1.00 48.84 79 ALA A C 1
ATOM 584 O O . ALA A 1 79 ? 25.719 34.249 2.671 1.00 48.84 79 ALA A O 1
ATOM 585 N N . ILE A 1 80 ? 25.329 33.190 4.623 1.00 52.28 80 ILE A N 1
ATOM 586 C CA . ILE A 1 80 ? 24.905 31.884 4.085 1.00 52.28 80 ILE A CA 1
ATOM 587 C C . ILE A 1 80 ? 23.557 31.500 4.705 1.00 52.28 80 ILE A C 1
ATOM 589 O O . ILE A 1 80 ? 23.398 31.588 5.923 1.00 52.28 80 ILE A O 1
ATOM 593 N N . ALA A 1 81 ? 22.597 31.052 3.890 1.00 51.31 81 ALA A N 1
ATOM 594 C CA . ALA A 1 81 ? 21.318 30.515 4.357 1.00 51.31 81 ALA A CA 1
ATOM 595 C C . ALA A 1 81 ? 21.295 28.979 4.258 1.00 51.31 81 ALA A C 1
ATOM 597 O O . ALA A 1 81 ? 21.659 28.428 3.223 1.00 51.31 81 ALA A O 1
ATOM 598 N N . LEU A 1 82 ? 20.862 28.294 5.320 1.00 51.69 82 LEU A N 1
ATOM 599 C CA . LEU A 1 82 ? 20.864 26.828 5.427 1.00 51.69 82 LEU A CA 1
ATOM 600 C C . LEU A 1 82 ? 19.493 26.349 5.925 1.00 51.69 82 LEU A C 1
ATOM 602 O O . LEU A 1 82 ? 19.071 26.767 7.008 1.00 51.69 82 LEU A O 1
ATOM 606 N N . ALA A 1 83 ? 18.771 25.504 5.176 1.00 47.22 83 ALA A N 1
ATOM 607 C CA . ALA A 1 83 ? 17.535 24.923 5.691 1.00 47.22 83 ALA A CA 1
ATOM 608 C C . ALA A 1 83 ? 17.834 23.701 6.569 1.00 47.22 83 ALA A C 1
ATOM 610 O O . ALA A 1 83 ? 18.397 22.707 6.118 1.00 47.22 83 ALA A O 1
ATOM 611 N N . ALA A 1 84 ? 17.420 23.753 7.833 1.00 44.72 84 ALA A N 1
ATOM 612 C CA . ALA A 1 84 ? 17.607 22.669 8.795 1.00 44.72 84 ALA A CA 1
ATOM 613 C C . ALA A 1 84 ? 16.273 21.967 9.102 1.00 44.72 84 ALA A C 1
ATOM 615 O O . ALA A 1 84 ? 15.234 22.634 9.105 1.00 44.72 84 ALA A O 1
ATOM 616 N N . PRO A 1 85 ? 16.260 20.647 9.378 1.00 42.78 85 PRO A N 1
ATOM 617 C CA . PRO A 1 85 ? 15.044 19.916 9.738 1.00 42.78 85 PRO A CA 1
ATOM 618 C C . PRO A 1 85 ? 14.260 20.611 10.856 1.00 42.78 85 PRO A C 1
ATOM 620 O O . PRO A 1 85 ? 14.855 21.130 11.797 1.00 42.78 85 PRO A O 1
ATOM 623 N N . VAL A 1 86 ? 12.921 20.583 10.800 1.00 37.72 86 VAL A N 1
ATOM 624 C CA . VAL A 1 86 ? 12.066 21.090 11.896 1.00 37.72 86 VAL A CA 1
ATOM 625 C C . VAL A 1 86 ? 12.381 20.396 13.232 1.00 37.72 86 VAL A C 1
ATOM 627 O O . VAL A 1 86 ? 12.159 20.993 14.276 1.00 37.72 86 VAL A O 1
ATOM 630 N N . GLU A 1 87 ? 12.981 19.202 13.215 1.00 38.19 87 GLU A N 1
ATOM 631 C CA . GLU A 1 87 ? 13.477 18.495 14.406 1.00 38.19 87 GLU A CA 1
ATOM 632 C C . GLU A 1 87 ? 14.541 19.282 15.193 1.00 38.19 87 GLU A C 1
ATOM 634 O O . GLU A 1 87 ? 14.613 19.151 16.406 1.00 38.19 87 GLU A O 1
ATOM 639 N N . TRP A 1 88 ? 15.321 20.155 14.541 1.00 37.75 88 TRP A N 1
ATOM 640 C CA . TRP A 1 88 ? 16.258 21.068 15.224 1.00 37.75 88 TRP A CA 1
ATOM 641 C C . TRP A 1 88 ? 15.539 22.174 16.012 1.00 37.75 88 TRP A C 1
ATOM 643 O O . TRP A 1 88 ? 16.163 22.920 16.761 1.00 37.75 88 TRP A O 1
ATOM 653 N N . PHE A 1 89 ? 14.223 22.284 15.822 1.00 41.06 89 PHE A N 1
ATOM 654 C CA . PHE A 1 89 ? 13.341 23.279 16.420 1.00 41.06 89 PHE A CA 1
ATOM 655 C C . PHE A 1 89 ? 12.177 22.641 17.202 1.00 41.06 89 PHE A C 1
ATOM 657 O O . PHE A 1 89 ? 11.341 23.366 17.741 1.00 41.06 89 PHE A O 1
ATOM 664 N N . GLN A 1 90 ? 12.083 21.307 17.246 1.00 37.12 90 GLN A N 1
ATOM 665 C CA . GLN A 1 90 ? 11.079 20.581 18.023 1.00 37.12 90 GLN A CA 1
ATOM 666 C C . GLN A 1 90 ? 11.644 20.255 19.406 1.00 37.12 90 GLN A C 1
ATOM 668 O O . GLN A 1 90 ? 12.753 19.749 19.528 1.00 37.12 90 GLN A O 1
ATOM 673 N N . SER A 1 91 ? 10.861 20.507 20.457 1.00 39.16 91 SER A N 1
ATOM 674 C CA . SER A 1 91 ? 11.033 19.779 21.715 1.00 39.16 91 SER A CA 1
ATOM 675 C C . SER A 1 91 ? 10.697 18.305 21.476 1.00 39.16 91 SER A C 1
ATOM 677 O O . SER A 1 91 ? 9.710 18.033 20.795 1.00 39.16 91 SER A O 1
ATOM 679 N N . ASP A 1 92 ? 11.442 17.378 22.082 1.00 35.19 92 ASP A N 1
ATOM 680 C CA . ASP A 1 92 ? 11.246 15.912 22.018 1.00 35.19 92 ASP A CA 1
ATOM 681 C C . ASP A 1 92 ? 9.838 15.402 22.421 1.00 35.19 92 ASP A C 1
ATOM 683 O O . ASP A 1 92 ? 9.553 14.203 22.371 1.00 35.19 92 ASP A O 1
ATOM 687 N N . ASP A 1 93 ? 8.926 16.288 22.817 1.00 41.66 93 ASP A N 1
ATOM 688 C CA . ASP A 1 93 ? 7.583 15.960 23.270 1.00 41.66 93 ASP A CA 1
ATOM 689 C C . ASP A 1 93 ? 6.593 15.874 22.088 1.00 41.66 93 ASP A C 1
ATOM 691 O O . ASP A 1 93 ? 6.255 16.862 21.432 1.00 41.66 93 ASP A O 1
ATOM 695 N N . ALA A 1 94 ? 6.109 14.659 21.811 1.00 40.06 94 ALA A N 1
ATOM 696 C CA . ALA A 1 94 ? 5.070 14.396 20.816 1.00 40.06 94 ALA A CA 1
ATOM 697 C C . ALA A 1 94 ? 3.791 15.210 21.097 1.00 40.06 94 ALA A C 1
ATOM 699 O O . ALA A 1 94 ? 3.350 15.308 22.239 1.00 40.06 94 ALA A O 1
ATOM 700 N N . VAL A 1 95 ? 3.148 15.736 20.047 1.00 46.38 95 VAL A N 1
ATOM 701 C CA . VAL A 1 95 ? 1.867 16.458 20.156 1.00 46.38 95 VAL A CA 1
ATOM 702 C C . VAL A 1 95 ? 0.799 15.536 20.765 1.00 46.38 95 VAL A C 1
ATOM 704 O O . VAL A 1 95 ? 0.370 14.563 20.137 1.00 46.38 95 VAL A O 1
ATOM 707 N N . GLU A 1 96 ? 0.388 15.825 22.002 1.00 54.50 96 GLU A N 1
ATOM 708 C CA . GLU A 1 96 ? -0.571 15.017 22.763 1.00 54.50 96 GLU A CA 1
ATOM 709 C C . GLU A 1 96 ? -1.985 15.126 22.155 1.00 54.50 96 GLU A C 1
ATOM 711 O O . GLU A 1 96 ? -2.491 16.215 21.876 1.00 54.50 96 GLU A O 1
ATOM 716 N N . ARG A 1 97 ? -2.642 13.979 21.915 1.00 57.03 97 ARG A N 1
ATOM 717 C CA . ARG A 1 97 ? -4.051 13.928 21.467 1.00 57.03 97 ARG A CA 1
ATOM 718 C C . ARG A 1 97 ? -4.963 14.493 22.562 1.00 57.03 97 ARG A C 1
ATOM 720 O O . ARG A 1 97 ? -4.651 14.298 23.729 1.00 57.03 97 ARG A O 1
ATOM 727 N N . ARG A 1 98 ? -6.096 15.110 22.177 1.00 68.44 98 ARG A N 1
ATOM 728 C CA . ARG A 1 98 ? -7.069 15.791 23.066 1.00 68.44 98 ARG A CA 1
ATOM 729 C C . ARG A 1 98 ? -7.366 14.982 24.348 1.00 68.44 98 ARG A C 1
ATOM 731 O O . ARG A 1 98 ? -8.153 14.040 24.289 1.00 68.44 98 ARG A O 1
ATOM 738 N N . PRO A 1 99 ? -6.748 15.333 25.483 1.00 79.00 99 PRO A N 1
ATOM 739 C CA . PRO A 1 99 ? -6.941 14.646 26.750 1.00 79.00 99 PRO A CA 1
ATOM 740 C C . PRO A 1 99 ? -8.198 15.169 27.452 1.00 79.00 99 PRO A C 1
ATOM 742 O O . PRO A 1 99 ? -8.575 16.327 27.283 1.00 79.00 99 PRO A O 1
ATOM 745 N N . THR A 1 100 ? -8.856 14.310 28.228 1.00 85.75 100 THR A N 1
ATOM 746 C CA . THR A 1 100 ? -10.070 14.654 29.001 1.00 85.75 100 THR A CA 1
ATOM 747 C C . THR A 1 100 ? -9.796 14.797 30.496 1.00 85.75 100 THR A C 1
ATOM 749 O O . THR A 1 100 ? -10.654 15.260 31.240 1.00 85.75 100 THR A O 1
ATOM 752 N N . LYS A 1 101 ? -8.592 14.423 30.940 1.00 89.06 101 LYS A N 1
ATOM 753 C CA . LYS A 1 101 ? -8.100 14.590 32.310 1.00 89.06 101 LYS A CA 1
ATOM 754 C C . LYS A 1 101 ? -6.865 15.483 32.312 1.00 89.06 101 LYS A C 1
ATOM 756 O O . LYS A 1 101 ? -6.183 15.604 31.295 1.00 89.06 101 LYS A O 1
ATOM 761 N N . LYS A 1 102 ? -6.559 16.065 33.464 1.00 90.88 102 LYS A N 1
ATOM 762 C CA . LYS A 1 102 ? -5.298 16.750 33.748 1.00 90.88 102 LYS A CA 1
ATOM 763 C C . LYS A 1 102 ? -4.781 16.350 35.129 1.00 90.88 102 LYS A C 1
ATOM 765 O O . LYS A 1 102 ? -5.556 15.956 35.998 1.00 90.88 102 LYS A O 1
ATOM 770 N N . ILE A 1 103 ? -3.474 16.443 35.316 1.00 93.44 103 ILE A N 1
ATOM 771 C CA . ILE A 1 103 ? -2.780 16.175 36.573 1.00 93.44 103 ILE A CA 1
ATOM 772 C C . ILE A 1 103 ? -2.231 17.503 37.065 1.00 93.44 103 ILE A C 1
ATOM 774 O O . ILE A 1 103 ? -1.363 18.088 36.421 1.00 93.44 103 ILE A O 1
ATOM 778 N N . VAL A 1 104 ? -2.749 17.972 38.195 1.00 94.50 104 VAL A N 1
ATOM 779 C CA . VAL A 1 104 ? -2.387 19.255 38.796 1.00 94.50 104 VAL A CA 1
ATOM 780 C C . VAL A 1 104 ? -1.515 18.992 40.015 1.00 94.50 104 VAL A C 1
ATOM 782 O O . VAL A 1 104 ? -2.008 18.510 41.033 1.00 94.50 104 VAL A O 1
ATOM 785 N N . LEU A 1 105 ? -0.222 19.281 39.898 1.00 94.31 105 LEU A N 1
ATOM 786 C CA . LEU A 1 105 ? 0.749 19.246 40.985 1.00 94.31 105 LEU A CA 1
ATOM 787 C C . LEU A 1 105 ? 0.482 20.414 41.936 1.00 94.31 105 LEU A C 1
ATOM 789 O O . LEU A 1 105 ? 0.445 21.565 41.510 1.00 94.31 105 LEU A O 1
ATOM 793 N N . GLN A 1 106 ? 0.278 20.112 43.210 1.00 93.31 106 GLN A N 1
ATOM 794 C CA . GLN A 1 106 ? 0.015 21.077 44.267 1.00 93.31 106 GLN A CA 1
ATOM 795 C C . GLN A 1 106 ? 1.327 21.518 44.940 1.00 93.31 106 GLN A C 1
ATOM 797 O O . GLN A 1 106 ? 2.338 20.814 44.859 1.00 93.31 106 GLN A O 1
ATOM 802 N N . PRO A 1 107 ? 1.320 22.662 45.649 1.00 84.88 107 PRO A N 1
ATOM 803 C CA . PRO A 1 107 ? 2.491 23.152 46.379 1.00 84.88 107 PRO A CA 1
ATOM 804 C C . PRO A 1 107 ? 3.004 22.210 47.476 1.00 84.88 107 PRO A C 1
ATOM 806 O O . PRO A 1 107 ? 4.175 22.273 47.834 1.00 84.88 107 PRO A O 1
ATOM 809 N N . ASP A 1 108 ? 2.144 21.335 48.006 1.00 84.06 108 ASP A N 1
ATOM 810 C CA . ASP A 1 108 ? 2.500 20.315 49.006 1.00 84.06 108 ASP A CA 1
ATOM 811 C C . ASP A 1 108 ? 3.288 19.125 48.415 1.00 84.06 108 ASP A C 1
ATOM 813 O O . ASP A 1 108 ? 3.647 18.190 49.131 1.00 84.06 108 ASP A O 1
ATOM 817 N N . GLY A 1 109 ? 3.555 19.162 47.106 1.00 86.88 109 GLY A N 1
ATOM 818 C CA . GLY A 1 109 ? 4.297 18.153 46.366 1.00 86.88 109 GLY A CA 1
ATOM 819 C C . GLY A 1 109 ? 3.433 17.022 45.813 1.00 86.88 109 GLY A C 1
ATOM 820 O O . GLY A 1 109 ? 3.932 16.273 44.979 1.00 86.88 109 GLY A O 1
ATOM 821 N N . TRP A 1 110 ? 2.160 16.893 46.194 1.00 90.75 110 TRP A N 1
ATOM 822 C CA . TRP A 1 110 ? 1.250 15.880 45.649 1.00 90.75 110 TRP A CA 1
ATOM 823 C C . TRP A 1 110 ? 0.464 16.412 44.460 1.00 90.75 110 TRP A C 1
ATOM 825 O O . TRP A 1 110 ? 0.209 17.605 44.351 1.00 90.75 110 TRP A O 1
ATOM 835 N N . SER A 1 111 ? 0.033 15.535 43.556 1.00 93.50 111 SER A N 1
ATOM 836 C CA . SER A 1 111 ? -0.871 15.936 42.477 1.00 93.50 111 SER A CA 1
ATOM 837 C C . SER A 1 111 ? -2.293 15.434 42.673 1.00 93.50 111 SER A C 1
ATOM 839 O O . SER A 1 111 ? -2.560 14.473 43.394 1.00 93.50 111 SER A O 1
ATOM 841 N N . ARG A 1 112 ? -3.225 16.113 42.005 1.00 92.69 112 ARG A N 1
ATOM 842 C CA . ARG A 1 112 ? -4.628 15.720 41.892 1.00 92.69 112 ARG A CA 1
ATOM 843 C C . ARG A 1 112 ? -4.975 15.481 40.435 1.00 92.69 112 ARG A C 1
ATOM 845 O O . ARG A 1 112 ? -4.495 16.187 39.549 1.00 92.69 112 ARG A O 1
ATOM 852 N N . ILE A 1 113 ? -5.822 14.489 40.200 1.00 91.50 113 ILE A N 1
ATOM 853 C CA . ILE A 1 113 ? -6.351 14.188 38.873 1.00 91.50 113 ILE A CA 1
ATOM 854 C C . ILE A 1 113 ? -7.703 14.883 38.753 1.00 91.50 113 ILE A C 1
ATOM 856 O O . ILE A 1 113 ? -8.618 14.609 39.526 1.00 91.50 113 ILE A O 1
ATOM 860 N N . GLU A 1 114 ? -7.820 15.780 37.783 1.00 92.50 114 GLU A N 1
ATOM 861 C CA . GLU A 1 114 ? -9.006 16.600 37.545 1.00 92.50 114 GLU A CA 1
ATOM 862 C C . GLU A 1 114 ? -9.520 16.397 36.115 1.00 92.50 114 GLU A C 1
ATOM 864 O O . GLU A 1 114 ? -8.782 15.969 35.223 1.00 92.50 114 GLU A O 1
ATOM 869 N N . ASP A 1 115 ? -10.789 16.725 35.879 1.00 89.31 115 ASP A N 1
ATOM 870 C CA . ASP A 1 115 ? -11.335 16.812 34.526 1.00 89.31 115 ASP A CA 1
ATOM 871 C C . ASP A 1 115 ? -10.747 18.012 33.777 1.00 89.31 115 ASP A C 1
ATOM 873 O O . ASP A 1 115 ? -10.604 19.110 34.321 1.00 89.31 115 ASP A O 1
ATOM 877 N N . LEU A 1 116 ? -10.404 17.798 32.507 1.00 86.38 116 LEU A N 1
ATOM 878 C CA . LEU A 1 116 ? -9.896 18.834 31.620 1.00 86.38 116 LEU A CA 1
ATOM 879 C C . LEU A 1 116 ? -10.991 19.255 30.644 1.00 86.38 116 LEU A C 1
ATOM 881 O O . LEU A 1 116 ? -11.406 18.487 29.775 1.00 86.38 116 LEU A O 1
ATOM 885 N N . HIS A 1 117 ? -11.435 20.506 30.757 1.00 80.44 117 HIS A N 1
ATOM 886 C CA . HIS A 1 117 ? -12.459 21.029 29.865 1.00 80.44 117 HIS A CA 1
ATOM 887 C C . HIS A 1 117 ? -11.868 21.292 28.463 1.00 80.44 117 HIS A C 1
ATOM 889 O O . HIS A 1 117 ? -10.797 21.902 28.362 1.00 80.44 117 HIS A O 1
ATOM 895 N N . PRO A 1 118 ? -12.554 20.940 27.355 1.00 72.00 118 PRO A N 1
ATOM 896 C CA . PRO A 1 118 ? -12.017 21.085 25.993 1.00 72.00 118 PRO A CA 1
ATOM 897 C C . PRO A 1 118 ? -11.509 22.494 25.640 1.00 72.00 118 PRO A C 1
ATOM 899 O O . PRO A 1 118 ? -10.541 22.647 24.895 1.00 72.00 118 PRO A O 1
ATOM 902 N N . ALA A 1 119 ? -12.132 23.530 26.207 1.00 70.88 119 ALA A N 1
ATOM 903 C CA . ALA A 1 119 ? -11.740 24.928 26.012 1.00 70.88 119 ALA A CA 1
ATOM 904 C C . ALA A 1 119 ? -10.368 25.282 26.624 1.00 70.88 119 ALA A C 1
ATOM 906 O O . ALA A 1 119 ? -9.690 26.170 26.111 1.00 70.88 119 ALA A O 1
ATOM 907 N N . GLN A 1 120 ? -9.951 24.592 27.694 1.00 67.75 120 GLN A N 1
ATOM 908 C CA . GLN A 1 120 ? -8.656 24.812 28.349 1.00 67.75 120 GLN A CA 1
ATOM 909 C C . GLN A 1 120 ? -7.517 24.248 27.492 1.00 67.75 120 GLN A C 1
ATOM 911 O O . GLN A 1 120 ? -6.524 24.928 27.257 1.00 67.75 120 GLN A O 1
ATOM 916 N N . PHE A 1 121 ? -7.695 23.050 26.927 1.00 68.75 121 PHE A N 1
ATOM 917 C CA . PHE A 1 121 ? -6.694 22.447 26.043 1.00 68.75 121 PHE A CA 1
ATOM 918 C C . PHE A 1 121 ? -6.636 23.109 24.656 1.00 68.75 121 PHE A C 1
ATOM 920 O O . PHE A 1 121 ? -5.569 23.191 24.052 1.00 68.75 121 PHE A O 1
ATOM 927 N N . GLY A 1 122 ? -7.766 23.621 24.149 1.00 59.12 122 GLY A N 1
ATOM 928 C CA . GLY A 1 122 ? -7.842 24.286 22.842 1.00 59.12 122 GLY A CA 1
ATOM 929 C C . GLY A 1 122 ? -6.926 25.510 22.693 1.00 59.12 122 GLY A C 1
ATOM 930 O O . GLY A 1 122 ? -6.475 25.779 21.584 1.00 59.12 122 GLY A O 1
ATOM 931 N N . LYS A 1 123 ? -6.608 26.208 23.796 1.00 55.41 123 LYS A N 1
ATOM 932 C CA . LYS A 1 123 ? -5.627 27.311 23.825 1.00 55.41 123 LYS A CA 1
ATOM 933 C C . LYS A 1 123 ? -4.170 26.825 23.947 1.00 55.41 123 LYS A C 1
ATOM 935 O O . LYS A 1 123 ? -3.281 27.458 23.392 1.00 55.41 123 LYS A O 1
ATOM 940 N N . ALA A 1 124 ? -3.945 25.681 24.598 1.00 53.16 124 ALA A N 1
ATOM 941 C CA . ALA A 1 124 ? -2.621 25.123 24.902 1.00 53.16 124 ALA A CA 1
ATOM 942 C C . ALA A 1 124 ? -2.033 24.219 23.816 1.00 53.16 124 ALA A C 1
ATOM 944 O O . ALA A 1 124 ? -0.821 24.047 23.729 1.00 53.16 124 ALA A O 1
ATOM 945 N N . GLY A 1 125 ? -2.866 23.645 22.946 1.00 52.88 125 GLY A N 1
ATOM 946 C CA . GLY A 1 125 ? -2.418 22.753 21.869 1.00 52.88 125 GLY A CA 1
ATOM 947 C C . GLY A 1 125 ? -1.579 23.420 20.766 1.00 52.88 125 GLY A C 1
ATOM 948 O O . GLY A 1 125 ? -1.280 22.765 19.769 1.00 52.88 125 GLY A O 1
ATOM 949 N N . GLN A 1 126 ? -1.242 24.709 20.899 1.00 55.09 126 GLN A N 1
ATOM 950 C CA . GLN A 1 126 ? -0.587 25.532 19.875 1.00 55.09 126 GLN A CA 1
ATOM 951 C C . GLN A 1 126 ? 0.592 26.379 20.398 1.00 55.09 126 GLN A C 1
ATOM 953 O O . GLN A 1 126 ? 0.975 27.325 19.711 1.00 55.09 126 GLN A O 1
ATOM 958 N N . VAL A 1 127 ? 1.169 26.084 21.577 1.00 60.44 127 VAL A N 1
ATOM 959 C CA . VAL A 1 127 ? 2.281 26.890 22.137 1.00 60.44 127 VAL A CA 1
ATOM 960 C C . VAL A 1 127 ? 3.391 27.076 21.092 1.00 60.44 127 VAL A C 1
ATOM 962 O O . VAL A 1 127 ? 3.956 26.102 20.590 1.00 60.44 127 VAL A O 1
ATOM 965 N N . GLU A 1 128 ? 3.692 28.332 20.743 1.00 62.66 128 GLU A N 1
ATOM 966 C CA . GLU A 1 128 ? 4.706 28.644 19.735 1.00 62.66 128 GLU A CA 1
ATOM 967 C C . GLU A 1 128 ? 6.099 28.178 20.198 1.00 62.66 128 GLU A C 1
ATOM 969 O O . GLU A 1 128 ? 6.519 28.522 21.306 1.00 62.66 128 GLU A O 1
ATOM 974 N N . PRO A 1 129 ? 6.879 27.480 19.347 1.00 61.91 129 PRO A N 1
ATOM 975 C CA . PRO A 1 129 ? 8.232 27.029 19.692 1.00 61.91 129 PRO A CA 1
ATOM 976 C C . PRO A 1 129 ? 9.169 28.150 20.168 1.00 61.91 129 PRO A C 1
ATOM 978 O O . PRO A 1 129 ? 10.053 27.919 20.989 1.00 61.91 129 PRO A O 1
ATOM 981 N N . LEU A 1 130 ? 8.961 29.381 19.688 1.00 57.22 130 LEU A N 1
ATOM 982 C CA . LEU A 1 130 ? 9.742 30.544 20.108 1.00 57.22 130 LEU A CA 1
ATOM 983 C C . LEU A 1 130 ? 9.506 30.902 21.583 1.00 57.22 130 LEU A C 1
ATOM 985 O O . LEU A 1 130 ? 10.460 31.226 22.287 1.00 57.22 130 LEU A O 1
ATOM 989 N N . LEU A 1 131 ? 8.265 30.782 22.064 1.00 67.00 131 LEU A N 1
ATOM 990 C CA . LEU A 1 131 ? 7.924 31.026 23.465 1.00 67.00 131 LEU A CA 1
ATOM 991 C C . LEU A 1 131 ? 8.570 29.974 24.374 1.00 67.00 131 LEU A C 1
ATOM 993 O O . LEU A 1 131 ? 9.107 30.315 25.424 1.00 67.00 131 LEU A O 1
ATOM 997 N N . LEU A 1 132 ? 8.622 28.708 23.946 1.00 74.44 132 LEU A N 1
ATOM 998 C CA . LEU A 1 132 ? 9.319 27.657 24.699 1.00 74.44 132 LEU A CA 1
ATOM 999 C C . LEU A 1 132 ? 10.820 27.944 24.852 1.00 74.44 132 LEU A C 1
ATOM 1001 O O . LEU A 1 132 ? 11.389 27.652 25.902 1.00 74.44 132 LEU A O 1
ATOM 1005 N N . ASN A 1 133 ? 11.464 28.557 23.854 1.00 74.19 133 ASN A N 1
ATOM 1006 C CA . ASN A 1 133 ? 12.859 28.985 23.977 1.00 74.19 133 ASN A CA 1
ATOM 1007 C C . ASN A 1 133 ? 13.028 30.132 24.977 1.00 74.19 133 ASN A C 1
ATOM 1009 O O . ASN A 1 133 ? 13.961 30.093 25.774 1.00 74.19 133 ASN A O 1
ATOM 1013 N N . THR A 1 134 ? 12.108 31.101 24.997 1.00 79.12 134 THR A N 1
ATOM 1014 C CA . THR A 1 134 ? 12.087 32.149 26.030 1.00 79.12 134 THR A CA 1
ATOM 1015 C C . THR A 1 134 ? 11.960 31.546 27.429 1.00 79.12 134 THR A C 1
ATOM 1017 O O . THR A 1 134 ? 12.708 31.925 28.331 1.00 79.12 134 THR A O 1
ATOM 1020 N N . LEU A 1 135 ? 11.076 30.557 27.599 1.00 82.19 135 LEU A N 1
ATOM 1021 C CA . LEU A 1 135 ? 10.932 29.825 28.857 1.00 82.19 135 LEU A CA 1
ATOM 1022 C C . LEU A 1 135 ? 12.234 29.102 29.243 1.00 82.19 135 LEU A C 1
ATOM 1024 O O . LEU A 1 135 ? 12.666 29.218 30.387 1.00 82.19 135 LEU A O 1
ATOM 1028 N N . ARG A 1 136 ? 12.902 28.416 28.301 1.00 84.69 136 ARG A N 1
ATOM 1029 C CA . ARG A 1 136 ? 14.207 27.763 28.540 1.00 84.69 136 ARG A CA 1
ATOM 1030 C C . ARG A 1 136 ? 15.262 28.757 29.013 1.00 84.69 136 ARG A C 1
ATOM 1032 O O . ARG A 1 136 ? 15.880 28.518 30.044 1.00 84.69 136 ARG A O 1
ATOM 1039 N N . THR A 1 137 ? 15.437 29.872 28.298 1.00 81.94 137 THR A N 1
ATOM 1040 C CA . THR A 1 137 ? 16.404 30.917 28.672 1.00 81.94 137 THR A CA 1
ATOM 1041 C C . THR A 1 137 ? 16.139 31.406 30.089 1.00 81.94 137 THR A C 1
ATOM 1043 O O . THR A 1 137 ? 17.061 31.474 30.898 1.00 81.94 137 THR A O 1
ATOM 1046 N N . LYS A 1 138 ? 14.872 31.667 30.426 1.00 83.62 138 LYS A N 1
ATOM 1047 C CA . LYS A 1 138 ? 14.531 32.185 31.747 1.00 83.62 138 LYS A CA 1
ATOM 1048 C C . LYS A 1 138 ? 14.735 31.166 32.869 1.00 83.62 138 LYS A C 1
ATOM 1050 O O . LYS A 1 138 ? 15.192 31.528 33.949 1.00 83.62 138 LYS A O 1
ATOM 1055 N N . LEU A 1 139 ? 14.444 29.891 32.618 1.00 85.75 139 LEU A N 1
ATOM 1056 C CA . LEU A 1 139 ? 14.721 28.813 33.570 1.00 85.75 139 LEU A CA 1
ATOM 1057 C C . LEU A 1 139 ? 16.228 28.591 33.772 1.00 85.75 139 LEU A C 1
ATOM 1059 O O . LEU A 1 139 ? 16.633 28.274 34.890 1.00 85.75 139 LEU A O 1
ATOM 1063 N N . CYS A 1 140 ? 17.051 28.796 32.737 1.00 84.69 140 CYS A N 1
ATOM 1064 C CA . CYS A 1 140 ? 18.511 28.796 32.864 1.00 84.69 140 CYS A CA 1
ATOM 1065 C C . CYS A 1 140 ? 19.016 29.974 33.706 1.00 84.69 140 CYS A C 1
ATOM 1067 O O . CYS A 1 140 ? 19.798 29.757 34.624 1.00 84.69 140 CYS A O 1
ATOM 1069 N N . GLU A 1 141 ? 18.526 31.197 33.468 1.00 84.88 141 GLU A N 1
ATOM 1070 C CA . GLU A 1 141 ? 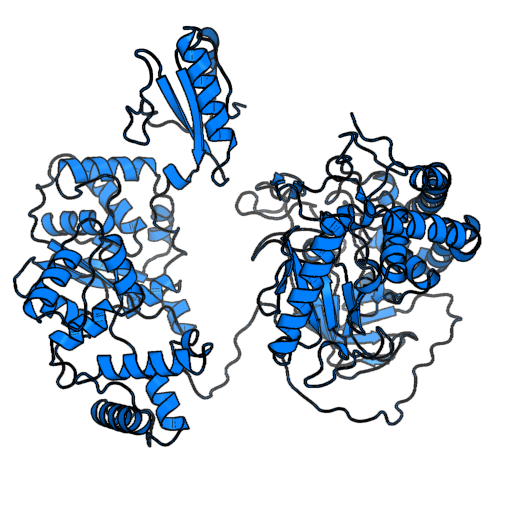18.883 32.381 34.277 1.00 84.88 141 GLU A CA 1
ATOM 1071 C C . GLU A 1 141 ? 18.594 32.193 35.774 1.00 84.88 141 GLU A C 1
ATOM 1073 O O . GLU A 1 141 ? 19.291 32.741 36.624 1.00 84.88 141 GLU A O 1
ATOM 1078 N N . LEU A 1 142 ? 17.555 31.423 36.099 1.00 84.75 142 LEU A N 1
ATOM 1079 C CA . LEU A 1 142 ? 17.101 31.181 37.469 1.00 84.75 142 LEU A CA 1
ATOM 1080 C C . LEU A 1 142 ? 17.635 29.873 38.071 1.00 84.75 142 LEU A C 1
ATOM 1082 O O . LEU A 1 142 ? 17.211 29.478 39.161 1.00 84.75 142 LEU A O 1
ATOM 1086 N N . ASN A 1 143 ? 18.562 29.206 37.377 1.00 86.38 143 ASN A N 1
ATOM 1087 C CA . ASN A 1 143 ? 19.181 27.938 37.770 1.00 86.38 143 ASN A CA 1
ATOM 1088 C C . ASN A 1 143 ? 18.188 26.778 37.992 1.00 86.38 143 ASN A C 1
ATOM 1090 O O . ASN A 1 143 ? 18.479 25.851 38.746 1.00 86.38 143 ASN A O 1
ATOM 1094 N N . TYR A 1 144 ? 17.016 26.805 37.347 1.00 85.81 144 TYR A N 1
ATOM 1095 C CA . TYR A 1 144 ? 16.090 25.661 37.313 1.00 85.81 144 TYR A CA 1
ATOM 1096 C C . TYR A 1 144 ? 16.413 24.681 36.178 1.00 85.81 144 TYR A C 1
ATOM 1098 O O . TYR A 1 144 ? 16.005 23.521 36.243 1.00 85.81 144 TYR A O 1
ATOM 1106 N N . LEU A 1 145 ? 17.132 25.134 35.146 1.00 86.62 145 LEU A N 1
ATOM 1107 C CA . LEU A 1 145 ? 17.535 24.340 33.986 1.00 86.62 145 LEU A CA 1
ATOM 1108 C C . LEU A 1 145 ? 19.039 24.522 33.726 1.00 86.62 145 LEU A C 1
ATOM 1110 O O . LEU A 1 145 ? 19.489 25.638 33.495 1.00 86.62 145 LEU A O 1
ATOM 1114 N N . GLU A 1 146 ? 19.821 23.441 33.744 1.00 82.06 146 GLU A N 1
ATOM 1115 C CA . GLU A 1 146 ? 21.285 23.530 33.567 1.00 82.06 146 GLU A CA 1
ATOM 1116 C C . GLU A 1 146 ? 21.718 23.757 32.113 1.00 82.06 146 GLU A C 1
ATOM 1118 O O . GLU A 1 146 ? 22.744 24.385 31.861 1.00 82.06 146 GLU A O 1
ATOM 1123 N N . ALA A 1 147 ? 20.950 23.244 31.149 1.00 75.81 147 ALA A N 1
ATOM 1124 C CA . ALA A 1 147 ? 21.250 23.371 29.730 1.00 75.81 147 ALA A CA 1
ATOM 1125 C C . ALA A 1 147 ? 19.967 23.404 28.892 1.00 75.81 147 ALA A C 1
ATOM 1127 O O . ALA A 1 147 ? 18.936 22.840 29.259 1.00 75.81 147 ALA A O 1
ATOM 1128 N N . HIS A 1 148 ? 20.032 24.067 27.738 1.00 71.69 148 HIS A N 1
ATOM 1129 C CA . HIS A 1 148 ? 18.874 24.267 26.865 1.00 71.69 148 HIS A CA 1
ATOM 1130 C C . HIS A 1 148 ? 18.291 22.971 26.288 1.00 71.69 148 HIS A C 1
ATOM 1132 O O . HIS A 1 148 ? 17.127 22.976 25.895 1.00 71.69 148 HIS A O 1
ATOM 1138 N N . ASP A 1 149 ? 19.057 21.886 26.244 1.00 72.88 149 ASP A N 1
ATOM 1139 C CA . ASP A 1 149 ? 18.643 20.559 25.781 1.00 72.88 149 ASP A CA 1
ATOM 1140 C C . ASP A 1 149 ? 18.026 19.689 26.892 1.00 72.88 149 ASP A C 1
ATOM 1142 O O . ASP A 1 149 ? 17.491 18.620 26.606 1.00 72.88 149 ASP A O 1
ATOM 1146 N N . HIS A 1 150 ? 18.028 20.142 28.150 1.00 81.12 150 HIS A N 1
ATOM 1147 C CA . HIS A 1 150 ? 17.423 19.400 29.256 1.00 81.12 150 HIS A CA 1
ATOM 1148 C C . HIS A 1 150 ? 15.873 19.474 29.245 1.00 81.12 150 HIS A C 1
ATOM 1150 O O . HIS A 1 150 ? 15.282 20.436 28.727 1.00 81.12 150 HIS A O 1
ATOM 1156 N N . PRO A 1 151 ? 15.172 18.478 29.823 1.00 88.31 151 PRO A N 1
ATOM 1157 C CA . PRO A 1 151 ? 13.713 18.465 29.940 1.00 88.31 151 PRO A CA 1
ATOM 1158 C C . PRO A 1 151 ? 13.116 19.665 30.693 1.00 88.31 151 PRO A C 1
ATOM 1160 O O . PRO A 1 151 ? 13.517 19.988 31.807 1.00 88.31 151 PRO A O 1
ATOM 1163 N N . LEU A 1 152 ? 12.082 20.286 30.111 1.00 89.06 152 LEU A N 1
ATOM 1164 C CA . LEU A 1 152 ? 11.437 21.484 30.670 1.00 89.06 152 LEU A CA 1
ATOM 1165 C C . LEU A 1 152 ? 10.520 21.203 31.862 1.00 89.06 152 LEU A C 1
ATOM 1167 O O . LEU A 1 152 ? 10.512 21.964 32.825 1.00 89.06 152 LEU A O 1
ATOM 1171 N N . LEU A 1 153 ? 9.723 20.135 31.796 1.00 91.44 153 LEU A N 1
ATOM 1172 C CA . LEU A 1 153 ? 8.661 19.884 32.773 1.00 91.44 153 LEU A CA 1
ATOM 1173 C C . LEU A 1 153 ? 9.176 19.778 34.224 1.00 91.44 153 LEU A C 1
ATOM 1175 O O . LEU A 1 153 ? 8.599 20.450 35.079 1.00 91.44 153 LEU A O 1
ATOM 1179 N N . PRO A 1 154 ? 10.267 19.039 34.528 1.00 92.12 154 PRO A N 1
ATOM 1180 C CA . PRO A 1 154 ? 10.827 19.018 35.879 1.00 92.12 154 PRO A CA 1
ATOM 1181 C C . PRO A 1 154 ? 11.253 20.404 36.377 1.00 92.12 154 PRO A C 1
ATOM 1183 O O . PRO A 1 154 ? 11.017 20.737 37.536 1.00 92.12 154 PRO A O 1
ATOM 1186 N N . ALA A 1 155 ? 11.852 21.226 35.511 1.00 90.62 155 ALA A N 1
ATOM 1187 C CA . ALA A 1 155 ? 12.288 22.577 35.858 1.00 90.62 155 ALA A CA 1
ATOM 1188 C C . ALA A 1 155 ? 11.093 23.496 36.166 1.00 90.62 155 ALA A C 1
ATOM 1190 O O . ALA A 1 155 ? 11.094 24.197 37.178 1.00 90.62 155 ALA A O 1
ATOM 1191 N N . VAL A 1 156 ? 10.042 23.435 35.341 1.00 91.56 156 VAL A N 1
ATOM 1192 C CA . VAL A 1 156 ? 8.796 24.189 35.551 1.00 91.56 156 VAL A CA 1
ATOM 1193 C C . VAL A 1 156 ? 8.087 23.746 36.837 1.00 91.56 156 VAL A C 1
ATOM 1195 O O . VAL A 1 156 ? 7.637 24.590 37.607 1.00 91.56 156 VAL A O 1
ATOM 1198 N N . ALA A 1 157 ? 8.043 22.441 37.123 1.00 91.94 157 ALA A N 1
ATOM 1199 C CA . ALA A 1 157 ? 7.459 21.912 38.356 1.00 91.94 157 ALA A CA 1
ATOM 1200 C C . ALA A 1 157 ? 8.178 22.425 39.613 1.00 91.94 157 ALA A C 1
ATOM 1202 O O . ALA A 1 157 ? 7.528 22.891 40.549 1.00 91.94 157 ALA A O 1
ATOM 1203 N N . LYS A 1 158 ? 9.519 22.399 39.617 1.00 90.19 158 LYS A N 1
ATOM 1204 C CA . LYS A 1 158 ? 10.332 22.937 40.722 1.00 90.19 158 LYS A CA 1
ATOM 1205 C C . LYS A 1 158 ? 10.087 24.432 40.932 1.00 90.19 158 LYS A C 1
ATOM 1207 O O . LYS A 1 158 ? 9.988 24.877 42.071 1.00 90.19 158 LYS A O 1
ATOM 1212 N N . LEU A 1 159 ? 9.971 25.193 39.846 1.00 88.81 159 LEU A N 1
ATOM 1213 C CA . LEU A 1 159 ? 9.702 26.626 39.897 1.00 88.81 159 LEU A CA 1
ATOM 1214 C C . LEU A 1 159 ? 8.338 26.934 40.529 1.00 88.81 159 LEU A C 1
ATOM 1216 O O . LEU A 1 159 ? 8.258 27.768 41.427 1.00 88.81 159 LEU A O 1
ATOM 1220 N N . PHE A 1 160 ? 7.268 26.283 40.071 1.00 90.38 160 PHE A N 1
ATOM 1221 C CA . PHE A 1 160 ? 5.921 26.538 40.594 1.00 90.38 160 PHE A CA 1
ATOM 1222 C C . PHE A 1 160 ? 5.806 26.160 42.072 1.00 90.38 160 PHE A C 1
ATOM 1224 O O . PHE A 1 160 ? 5.237 26.920 42.857 1.00 90.38 160 PHE A O 1
ATOM 1231 N N . ALA A 1 161 ? 6.439 25.056 42.477 1.00 87.56 161 ALA A N 1
ATOM 1232 C CA . ALA A 1 161 ? 6.532 24.674 43.881 1.00 87.56 161 ALA A CA 1
ATOM 1233 C C . ALA A 1 161 ? 7.287 25.718 44.721 1.00 87.56 161 ALA A C 1
ATOM 1235 O O . ALA A 1 161 ? 6.813 26.094 45.791 1.00 87.56 161 ALA A O 1
ATOM 1236 N N . ALA A 1 162 ? 8.405 26.259 44.221 1.00 85.88 162 ALA A N 1
ATOM 1237 C CA . ALA A 1 162 ? 9.149 27.326 44.900 1.00 85.88 162 ALA A CA 1
ATOM 1238 C C . ALA A 1 162 ? 8.339 28.628 45.056 1.00 85.88 162 ALA A C 1
ATOM 1240 O O . ALA A 1 162 ? 8.611 29.418 45.960 1.00 85.88 162 ALA A O 1
ATOM 1241 N N . GLN A 1 163 ? 7.332 28.843 44.205 1.00 85.50 163 GLN A N 1
ATOM 1242 C CA . GLN A 1 163 ? 6.391 29.962 44.301 1.00 85.50 163 GLN A CA 1
ATOM 1243 C C . GLN A 1 163 ? 5.135 29.648 45.129 1.00 85.50 163 GLN A C 1
ATOM 1245 O O . GLN A 1 163 ? 4.270 30.511 45.268 1.00 85.50 163 GLN A O 1
ATOM 1250 N N . GLY A 1 164 ? 4.998 28.428 45.657 1.00 87.50 164 GLY A N 1
ATOM 1251 C CA . GLY A 1 164 ? 3.795 28.004 46.372 1.00 87.50 164 GLY A CA 1
ATOM 1252 C C . GLY A 1 164 ? 2.552 27.917 45.477 1.00 87.50 164 GLY A C 1
ATOM 1253 O O . GLY A 1 164 ? 1.437 28.099 45.965 1.00 87.50 164 GLY A O 1
ATOM 1254 N N . LYS A 1 165 ? 2.726 27.673 44.170 1.00 89.69 165 LYS A N 1
ATOM 1255 C CA . LYS A 1 165 ? 1.648 27.620 43.170 1.00 89.69 165 LYS A CA 1
ATOM 1256 C C . LYS A 1 165 ? 1.423 26.205 42.650 1.00 89.69 165 LYS A C 1
ATOM 1258 O O . LYS A 1 165 ? 2.354 25.413 42.533 1.00 89.69 165 LYS A O 1
ATOM 1263 N N . ALA A 1 166 ? 0.170 25.905 42.320 1.00 92.12 166 ALA A N 1
ATOM 1264 C CA . ALA A 1 166 ? -0.186 24.668 41.641 1.00 92.12 166 ALA A CA 1
ATOM 1265 C C . ALA A 1 166 ? 0.150 24.754 40.141 1.00 92.12 166 ALA A C 1
ATOM 1267 O O . ALA A 1 166 ? 0.050 25.830 39.555 1.00 92.12 166 ALA A O 1
ATOM 1268 N N . LEU A 1 167 ? 0.520 23.626 39.534 1.00 94.19 167 LEU A N 1
ATOM 1269 C CA . LEU A 1 167 ? 0.899 23.508 38.123 1.00 94.19 167 LEU A CA 1
ATOM 1270 C C . LEU A 1 167 ? 0.186 22.325 37.473 1.00 94.19 167 LEU A C 1
ATOM 1272 O O . LEU A 1 167 ? 0.231 21.210 37.996 1.00 94.19 167 LEU A O 1
ATOM 1276 N N . THR A 1 168 ? -0.370 22.505 36.279 1.00 93.19 168 THR A N 1
ATOM 1277 C CA . THR A 1 168 ? -0.842 21.383 35.459 1.00 93.19 168 THR A CA 1
ATOM 1278 C C . THR A 1 168 ? 0.343 20.603 34.874 1.00 93.19 168 THR A C 1
ATOM 1280 O O . THR A 1 168 ? 0.783 20.852 33.757 1.00 93.19 168 THR A O 1
ATOM 1283 N N . ALA A 1 169 ? 0.865 19.626 35.618 1.00 90.12 169 ALA A N 1
ATOM 1284 C CA . ALA A 1 169 ? 2.006 18.796 35.225 1.00 90.12 169 ALA A CA 1
ATOM 1285 C C . ALA A 1 169 ? 1.727 17.892 34.008 1.00 90.12 169 ALA A C 1
ATOM 1287 O O . ALA A 1 169 ? 2.654 17.493 33.302 1.00 90.12 169 ALA A O 1
ATOM 1288 N N . TRP A 1 170 ? 0.459 17.566 33.750 1.00 90.38 170 TRP A N 1
ATOM 1289 C CA . TRP A 1 170 ? 0.032 16.898 32.522 1.00 90.38 170 TRP A CA 1
ATOM 1290 C C . TRP A 1 170 ? -1.381 17.344 32.140 1.00 90.38 170 TRP A C 1
ATOM 1292 O O . TRP A 1 170 ? -2.226 17.421 33.035 1.00 90.38 170 TRP A O 1
ATOM 1302 N N . PRO A 1 171 ? -1.711 17.571 30.857 1.00 88.00 171 PRO A N 1
ATOM 1303 C CA . PRO A 1 171 ? -0.863 17.585 29.650 1.00 88.00 171 PRO A CA 1
ATOM 1304 C C . PRO A 1 171 ? 0.322 18.553 29.713 1.00 88.00 171 PRO A C 1
ATOM 1306 O O . PRO A 1 171 ? 0.173 19.669 30.208 1.00 88.00 171 PRO A O 1
ATOM 1309 N N . LYS A 1 172 ? 1.490 18.172 29.177 1.00 85.94 172 LYS A N 1
ATOM 1310 C CA . LYS A 1 172 ? 2.733 18.963 29.351 1.00 85.94 172 LYS A CA 1
ATOM 1311 C C . LYS A 1 172 ? 2.642 20.367 28.748 1.00 85.94 172 LYS A C 1
ATOM 1313 O O . LYS A 1 172 ? 3.200 21.319 29.284 1.00 85.94 172 LYS A O 1
ATOM 1318 N N . LEU A 1 173 ? 1.905 20.496 27.643 1.00 82.94 173 LEU A N 1
ATOM 1319 C CA . LEU A 1 173 ? 1.697 21.774 26.960 1.00 82.94 173 LEU A CA 1
ATOM 1320 C C . LEU A 1 173 ? 0.973 22.801 27.842 1.00 82.94 173 LEU A C 1
ATOM 1322 O O . LEU A 1 173 ? 1.267 23.989 27.740 1.00 82.94 173 LEU A O 1
ATOM 1326 N N . LEU A 1 174 ? 0.074 22.352 28.727 1.00 86.69 174 LEU A N 1
ATOM 1327 C CA . LEU A 1 174 ? -0.591 23.237 29.686 1.00 86.69 174 LEU A CA 1
ATOM 1328 C C . LEU A 1 174 ? 0.386 23.734 30.751 1.00 86.69 174 LEU A C 1
ATOM 1330 O O . LEU A 1 174 ? 0.400 24.928 31.017 1.00 86.69 174 LEU A O 1
ATOM 1334 N N . ALA A 1 175 ? 1.268 22.870 31.267 1.00 89.06 175 ALA A N 1
ATOM 1335 C CA . ALA A 1 175 ? 2.342 23.285 32.176 1.00 89.06 175 ALA A CA 1
ATOM 1336 C C . ALA A 1 175 ? 3.210 24.396 31.568 1.00 89.06 175 ALA A C 1
ATOM 1338 O O . ALA A 1 175 ? 3.549 25.374 32.232 1.00 89.06 175 ALA A O 1
ATOM 1339 N N . PHE A 1 176 ? 3.576 24.257 30.291 1.00 89.88 176 PHE A N 1
ATOM 1340 C CA . PHE A 1 176 ? 4.407 25.251 29.614 1.00 89.88 176 PHE A CA 1
ATOM 1341 C C . PHE A 1 176 ? 3.655 26.554 29.358 1.00 89.88 176 PHE A C 1
ATOM 1343 O O . PHE A 1 176 ? 4.240 27.626 29.504 1.00 89.88 176 PHE A O 1
ATOM 1350 N N . GLN A 1 177 ? 2.369 26.479 29.010 1.00 86.62 177 GLN A N 1
ATOM 1351 C CA . GLN A 1 177 ? 1.538 27.668 28.864 1.00 86.62 177 GLN A CA 1
ATOM 1352 C C . GLN A 1 177 ? 1.367 28.402 30.201 1.00 86.62 177 GLN A C 1
ATOM 1354 O O . GLN A 1 177 ? 1.596 29.605 30.243 1.00 86.62 177 GLN A O 1
ATOM 1359 N N . GLU A 1 178 ? 1.038 27.695 31.286 1.00 89.56 178 GLU A N 1
ATOM 1360 C CA . GLU A 1 178 ? 0.913 28.278 32.631 1.00 89.56 178 GLU A CA 1
ATOM 1361 C C . GLU A 1 178 ? 2.216 28.972 33.049 1.00 89.56 178 GLU A C 1
ATOM 1363 O O . GLU A 1 178 ? 2.195 30.095 33.551 1.00 89.56 178 GLU A O 1
ATOM 1368 N N . ALA A 1 179 ? 3.370 28.359 32.763 1.00 88.56 179 ALA A N 1
ATOM 1369 C CA . ALA A 1 179 ? 4.670 28.965 33.034 1.00 88.56 179 ALA A CA 1
ATOM 1370 C C . ALA A 1 179 ? 4.939 30.230 32.208 1.00 88.56 179 ALA A C 1
ATOM 1372 O O . ALA A 1 179 ? 5.495 31.197 32.725 1.00 88.56 179 ALA A O 1
ATOM 1373 N N . LEU A 1 180 ? 4.548 30.243 30.934 1.00 86.31 180 LEU A N 1
ATOM 1374 C CA . LEU A 1 180 ? 4.684 31.408 30.058 1.00 86.31 180 LEU A CA 1
ATOM 1375 C C . LEU A 1 180 ? 3.754 32.557 30.461 1.00 86.31 180 LEU A C 1
ATOM 1377 O O . LEU A 1 180 ? 4.163 33.718 30.439 1.00 86.31 180 LEU A O 1
ATOM 1381 N N . GLU A 1 181 ? 2.521 32.246 30.855 1.00 86.19 181 GLU A N 1
ATOM 1382 C CA . GLU A 1 181 ? 1.570 33.228 31.379 1.00 86.19 181 GLU A CA 1
ATOM 1383 C C . GLU A 1 181 ? 2.106 33.842 32.678 1.00 86.19 181 GLU A C 1
ATOM 1385 O O . GLU A 1 181 ? 2.174 35.067 32.813 1.00 86.19 181 GLU A O 1
ATOM 1390 N N . GLU A 1 182 ? 2.611 33.012 33.588 1.00 84.88 182 GLU A N 1
ATOM 1391 C CA . GLU A 1 182 ? 3.237 33.457 34.832 1.00 84.88 182 GLU A CA 1
ATOM 1392 C C . GLU A 1 182 ? 4.473 34.343 34.577 1.00 84.88 182 GLU A C 1
ATOM 1394 O O . GLU A 1 182 ? 4.630 35.382 35.224 1.00 84.88 182 GLU A O 1
ATOM 1399 N N . LEU A 1 183 ? 5.307 34.003 33.580 1.00 77.88 183 LEU A N 1
ATOM 1400 C CA . LEU A 1 183 ? 6.434 34.842 33.141 1.00 77.88 183 LEU A CA 1
ATOM 1401 C C . LEU A 1 183 ? 5.984 36.216 32.672 1.00 77.88 183 LEU A C 1
ATOM 1403 O O . LEU A 1 183 ? 6.594 37.224 33.023 1.00 77.88 183 LEU A O 1
ATOM 1407 N N . SER A 1 184 ? 4.941 36.249 31.846 1.00 77.38 184 SER A N 1
ATOM 1408 C CA . SER A 1 184 ? 4.440 37.493 31.268 1.00 77.38 184 SER A CA 1
ATOM 1409 C C . SER A 1 184 ? 3.825 38.417 32.321 1.00 77.38 184 SER A C 1
ATOM 1411 O O . SER A 1 184 ? 3.881 39.635 32.173 1.00 77.38 184 SER A O 1
ATOM 1413 N N . THR A 1 185 ? 3.289 37.843 33.403 1.00 76.62 185 THR A N 1
ATOM 1414 C CA . THR A 1 185 ? 2.575 38.586 34.446 1.00 76.62 185 THR A CA 1
ATOM 1415 C C . THR A 1 185 ? 3.515 39.084 35.550 1.00 76.62 185 THR A C 1
ATOM 1417 O O . THR A 1 185 ? 3.363 40.208 36.016 1.00 76.62 185 THR A O 1
ATOM 1420 N N . ASN A 1 186 ? 4.515 38.284 35.942 1.00 69.38 186 ASN A N 1
ATOM 1421 C CA . ASN A 1 186 ? 5.363 38.527 37.119 1.00 69.38 186 ASN A CA 1
ATOM 1422 C C . ASN A 1 186 ? 6.870 38.553 36.794 1.00 69.38 186 ASN A C 1
ATOM 1424 O O . ASN A 1 186 ? 7.686 38.134 37.615 1.00 69.38 186 ASN A O 1
ATOM 1428 N N . GLY A 1 187 ? 7.241 39.048 35.604 1.00 56.56 187 GLY A N 1
ATOM 1429 C CA . GLY A 1 187 ? 8.540 38.898 34.913 1.00 56.56 187 GLY A CA 1
ATOM 1430 C C . GLY A 1 187 ? 9.859 39.243 35.634 1.00 56.56 187 GLY A C 1
ATOM 1431 O O . GLY A 1 187 ? 10.912 39.188 34.998 1.00 56.56 187 GLY A O 1
ATOM 1432 N N . SER A 1 188 ? 9.847 39.528 36.939 1.00 54.66 188 SER A N 1
ATOM 1433 C CA . SER A 1 188 ? 11.038 39.825 37.749 1.00 54.66 188 SER A CA 1
ATOM 1434 C C . SER A 1 188 ? 11.019 39.255 39.181 1.00 54.66 188 SER A C 1
ATOM 1436 O O . SER A 1 188 ? 11.970 39.503 39.916 1.00 54.66 188 SER A O 1
ATOM 1438 N N . SER A 1 189 ? 9.981 38.525 39.621 1.00 64.06 189 SER A N 1
ATOM 1439 C CA . SER A 1 189 ? 9.817 38.132 41.041 1.00 64.06 189 SER A CA 1
ATOM 1440 C C . SER A 1 189 ? 10.137 36.665 41.359 1.00 64.06 189 SER A C 1
ATOM 1442 O O . SER A 1 189 ? 9.770 36.172 42.425 1.00 64.06 189 SER A O 1
ATOM 1444 N N . TRP A 1 190 ? 10.755 35.930 40.435 1.00 73.44 190 TRP A N 1
ATOM 1445 C CA . TRP A 1 190 ? 11.002 34.497 40.610 1.00 73.44 190 TRP A CA 1
ATOM 1446 C C . TRP A 1 190 ? 12.243 34.258 41.474 1.00 73.44 190 TRP A C 1
ATOM 1448 O O . TRP A 1 190 ? 13.311 34.809 41.209 1.00 73.44 190 TRP A O 1
ATOM 1458 N N . SER A 1 191 ? 12.106 33.426 42.507 1.00 74.44 191 SER A N 1
ATOM 1459 C CA . SER A 1 191 ? 13.215 33.029 43.373 1.00 74.44 191 SER A CA 1
ATOM 1460 C C . SER A 1 191 ? 14.139 32.028 42.658 1.00 74.44 191 SER A C 1
ATOM 1462 O O . SER A 1 191 ? 13.642 31.154 41.940 1.00 74.44 191 SER A O 1
ATOM 1464 N N . PRO A 1 192 ? 15.471 32.114 42.847 1.00 78.25 192 PRO A N 1
ATOM 1465 C CA . PRO A 1 192 ? 16.413 31.113 42.344 1.00 78.25 192 PRO A CA 1
ATOM 1466 C C . PRO A 1 192 ? 16.075 29.700 42.837 1.00 78.25 192 PRO A C 1
ATOM 1468 O O . PRO A 1 192 ? 15.530 29.537 43.930 1.00 78.25 192 PRO A O 1
ATOM 1471 N N . CYS A 1 193 ? 16.415 28.677 42.047 1.00 73.81 193 CYS A N 1
ATOM 1472 C CA . CYS A 1 193 ? 16.093 27.289 42.381 1.00 73.81 193 CYS A CA 1
ATOM 1473 C C . CYS A 1 193 ? 16.667 26.869 43.748 1.00 73.81 193 CYS A C 1
ATOM 1475 O O . CYS A 1 193 ? 17.881 26.936 43.934 1.00 73.81 193 CYS A O 1
ATOM 1477 N N . PRO A 1 194 ? 15.852 26.319 44.670 1.00 66.50 194 PRO A N 1
ATOM 1478 C CA . PRO A 1 194 ? 16.335 25.851 45.974 1.00 66.50 194 PRO A CA 1
ATOM 1479 C C . PRO A 1 194 ? 17.145 24.534 45.917 1.00 66.50 194 PRO A C 1
ATOM 1481 O O . PRO A 1 194 ? 17.450 23.970 46.959 1.00 66.50 194 PRO A O 1
ATOM 1484 N N . HIS A 1 195 ? 17.458 24.017 44.718 1.00 64.25 195 HIS A N 1
ATOM 1485 C CA . HIS A 1 195 ? 18.118 22.732 44.391 1.00 64.25 195 HIS A CA 1
ATOM 1486 C C . HIS A 1 195 ? 17.538 21.439 45.010 1.00 64.25 195 HIS A C 1
ATOM 1488 O O . HIS A 1 195 ? 17.857 20.359 44.530 1.00 64.25 195 HIS A O 1
ATOM 1494 N N . ALA A 1 196 ? 16.612 21.514 45.965 1.00 68.62 196 ALA A N 1
ATOM 1495 C CA . ALA A 1 196 ? 16.164 20.373 46.767 1.00 68.62 196 ALA A CA 1
ATOM 1496 C C . ALA A 1 196 ? 14.916 19.627 46.245 1.00 68.62 196 ALA A C 1
ATOM 1498 O O . ALA A 1 196 ? 14.333 18.849 46.988 1.00 68.62 196 ALA A O 1
ATOM 1499 N N . GLY A 1 197 ? 14.450 19.879 45.016 1.00 85.81 197 GLY A N 1
ATOM 1500 C CA . GLY A 1 197 ? 13.220 19.271 44.482 1.00 85.81 197 GLY A CA 1
ATOM 1501 C C . GLY A 1 197 ? 13.481 18.190 43.432 1.00 85.81 197 GLY A C 1
ATOM 1502 O O . GLY A 1 197 ? 14.198 18.445 42.460 1.00 85.81 197 GLY A O 1
ATOM 1503 N N . VAL A 1 198 ? 12.844 17.024 43.564 1.00 92.69 198 VAL A N 1
ATOM 1504 C CA . VAL A 1 198 ? 12.928 15.892 42.624 1.00 92.69 198 VAL A CA 1
ATOM 1505 C C . VAL A 1 198 ? 11.548 15.576 42.058 1.00 92.69 198 VAL A C 1
ATOM 1507 O O . VAL A 1 198 ? 10.646 15.156 42.778 1.00 92.69 198 VAL A O 1
ATOM 1510 N N . PHE A 1 199 ? 11.367 15.802 40.756 1.00 94.56 199 PHE A N 1
ATOM 1511 C CA . PHE A 1 199 ? 10.093 15.576 40.075 1.00 94.56 199 PHE A CA 1
ATOM 1512 C C . PHE A 1 199 ? 9.979 14.129 39.601 1.00 94.56 199 PHE A C 1
ATOM 1514 O O . PHE A 1 199 ? 10.849 13.636 38.882 1.00 94.56 199 PHE A O 1
ATOM 1521 N N . VAL A 1 200 ? 8.879 13.479 39.966 1.00 95.19 200 VAL A N 1
ATOM 1522 C CA . VAL A 1 200 ? 8.564 12.101 39.595 1.00 95.19 200 VAL A CA 1
ATOM 1523 C C . VAL A 1 200 ? 7.168 12.054 38.988 1.00 95.19 200 VAL A C 1
ATOM 1525 O O . VAL A 1 200 ? 6.190 12.468 39.603 1.00 95.19 200 VAL A O 1
ATOM 1528 N N . MET A 1 201 ? 7.075 11.513 37.779 1.00 94.62 201 MET A N 1
ATOM 1529 C CA . MET A 1 201 ? 5.837 11.199 37.079 1.00 94.62 201 MET A CA 1
ATOM 1530 C C . MET A 1 201 ? 5.743 9.677 36.917 1.00 94.62 201 MET A C 1
ATOM 1532 O O . MET A 1 201 ? 6.390 9.112 36.028 1.00 94.62 201 MET A O 1
ATOM 1536 N N . PRO A 1 202 ? 4.960 8.991 37.763 1.00 93.50 202 PRO A N 1
ATOM 1537 C CA . PRO A 1 202 ? 4.691 7.574 37.599 1.00 93.50 202 PRO A CA 1
ATOM 1538 C C . PRO A 1 202 ? 3.947 7.292 36.291 1.00 93.50 202 PRO A C 1
ATOM 1540 O O . PRO A 1 202 ? 2.971 7.963 35.952 1.00 93.50 202 PRO A O 1
ATOM 1543 N N . LEU A 1 203 ? 4.377 6.260 35.574 1.00 90.00 203 LEU A N 1
ATOM 1544 C CA . LEU A 1 203 ? 3.752 5.790 34.346 1.00 90.00 203 LEU A CA 1
ATOM 1545 C C . LEU A 1 203 ? 3.127 4.414 34.570 1.00 90.00 203 LEU A C 1
ATOM 1547 O O . LEU A 1 203 ? 3.818 3.449 34.911 1.00 90.00 203 LEU A O 1
ATOM 1551 N N . GLY A 1 204 ? 1.816 4.326 34.350 1.00 83.88 204 GLY A N 1
ATOM 1552 C CA . GLY A 1 204 ? 1.080 3.068 34.322 1.00 83.88 204 GLY A CA 1
ATOM 1553 C C . GLY A 1 204 ? 1.360 2.235 33.067 1.00 83.88 204 GLY A C 1
ATOM 1554 O O . GLY A 1 204 ? 2.270 2.494 32.283 1.00 83.88 204 GLY A O 1
ATOM 1555 N N . THR A 1 205 ? 0.557 1.199 32.845 1.00 72.25 205 THR A N 1
ATOM 1556 C CA . THR A 1 205 ? 0.674 0.375 31.637 1.00 72.25 205 THR A CA 1
ATOM 1557 C C . THR A 1 205 ? 0.021 1.062 30.434 1.00 72.25 205 THR A C 1
ATOM 1559 O O . THR A 1 205 ? -1.055 1.646 30.542 1.00 72.25 205 THR A O 1
ATOM 1562 N N . GLN A 1 206 ? 0.634 0.941 29.251 1.00 61.38 206 GLN A N 1
ATOM 1563 C CA . GLN A 1 206 ? 0.103 1.489 27.987 1.00 61.38 206 GLN A CA 1
ATOM 1564 C C . GLN A 1 206 ? -1.061 0.667 27.396 1.00 61.38 206 GLN A C 1
ATOM 1566 O O . GLN A 1 206 ? -1.412 0.827 26.228 1.00 61.38 206 GLN A O 1
ATOM 1571 N N . VAL A 1 207 ? -1.662 -0.222 28.193 1.00 61.78 207 VAL A N 1
ATOM 1572 C CA . VAL A 1 207 ? -2.804 -1.061 27.815 1.00 61.78 207 VAL A CA 1
ATOM 1573 C C . VAL A 1 207 ? -4.028 -0.592 28.592 1.00 61.78 207 VAL A C 1
ATOM 1575 O O . VAL A 1 207 ? -3.974 -0.396 29.807 1.00 61.78 207 VAL A O 1
ATOM 1578 N N . SER A 1 208 ? -5.142 -0.410 27.888 1.00 67.69 208 SER A N 1
ATOM 1579 C CA . SER A 1 208 ? -6.352 0.192 28.438 1.00 67.69 208 SER A CA 1
ATOM 1580 C C . SER A 1 208 ? -7.610 -0.485 27.911 1.00 67.69 208 SER A C 1
ATOM 1582 O O . SER A 1 208 ? -7.658 -0.873 26.745 1.00 67.69 208 SER A O 1
ATOM 1584 N N . SER A 1 209 ? -8.652 -0.562 28.741 1.00 73.94 209 SER A N 1
ATOM 1585 C CA . SER A 1 209 ? -10.010 -0.838 28.267 1.00 73.94 209 SER A CA 1
ATOM 1586 C C . SER A 1 209 ? -10.591 0.388 27.553 1.00 73.94 209 SER A C 1
ATOM 1588 O O . SER A 1 209 ? -10.079 1.507 27.698 1.00 73.94 209 SER A O 1
ATOM 1590 N N . LYS A 1 210 ? -11.687 0.194 26.809 1.00 71.12 210 LYS A N 1
ATOM 1591 C CA . LYS A 1 210 ? -12.404 1.304 26.172 1.00 71.12 210 LYS A CA 1
ATOM 1592 C C . LYS A 1 210 ? -12.935 2.313 27.195 1.00 71.12 210 LYS A C 1
ATOM 1594 O O . LYS A 1 210 ? -12.738 3.501 26.998 1.00 71.12 210 LYS A O 1
ATOM 1599 N N . ALA A 1 211 ? -13.463 1.853 28.331 1.00 73.44 211 ALA A N 1
ATOM 1600 C CA . ALA A 1 211 ? -13.925 2.731 29.412 1.00 73.44 211 ALA A CA 1
ATOM 1601 C C . ALA A 1 211 ? -12.816 3.666 29.935 1.00 73.44 211 ALA A C 1
ATOM 1603 O O . ALA A 1 211 ? -13.039 4.855 30.144 1.00 73.44 211 ALA A O 1
ATOM 1604 N N . TRP A 1 212 ? -11.592 3.154 30.093 1.00 79.19 212 TRP A N 1
ATOM 1605 C CA . TRP A 1 212 ? -10.438 3.973 30.478 1.00 79.19 212 TRP A CA 1
ATOM 1606 C C . TRP A 1 212 ? -10.018 4.948 29.363 1.00 79.19 212 TRP A C 1
ATOM 1608 O O . TRP A 1 212 ? -9.671 6.093 29.647 1.00 79.19 212 TRP A O 1
ATOM 1618 N N . LEU A 1 213 ? -10.090 4.533 28.092 1.00 78.81 213 LEU A N 1
ATOM 1619 C CA . LEU A 1 213 ? -9.819 5.410 26.946 1.00 78.81 213 LEU A CA 1
ATOM 1620 C C . LEU A 1 213 ? -10.845 6.537 26.807 1.00 78.81 213 LEU A C 1
ATOM 1622 O O . LEU A 1 213 ? -10.456 7.662 26.511 1.00 78.81 213 LEU A O 1
ATOM 1626 N N . GLU A 1 214 ? -12.123 6.257 27.048 1.00 78.69 214 GLU A N 1
ATOM 1627 C CA . GLU A 1 214 ? -13.192 7.259 27.081 1.00 78.69 214 GLU A CA 1
ATOM 1628 C C . GLU A 1 214 ? -13.002 8.228 28.254 1.00 78.69 214 GLU A C 1
ATOM 1630 O O . GLU A 1 214 ? -13.112 9.439 28.077 1.00 78.69 214 GLU A O 1
ATOM 1635 N N . ALA A 1 215 ? -12.628 7.716 29.431 1.00 80.19 215 ALA A N 1
ATOM 1636 C CA . ALA A 1 215 ? -12.414 8.532 30.622 1.00 80.19 215 ALA A CA 1
ATOM 1637 C C . ALA A 1 215 ? -11.193 9.462 30.520 1.00 80.19 215 ALA A C 1
ATOM 1639 O O . ALA A 1 215 ? -11.232 10.562 31.073 1.00 80.19 215 ALA A O 1
ATOM 1640 N N . CYS A 1 216 ? -10.118 9.046 29.838 1.00 80.62 216 CYS A N 1
ATOM 1641 C CA . CYS A 1 216 ? -8.844 9.782 29.771 1.00 80.62 216 CYS A CA 1
ATOM 1642 C C . CYS A 1 216 ? -8.532 10.415 28.397 1.00 80.62 216 CYS A C 1
ATOM 1644 O O . CYS A 1 216 ? -7.563 11.170 28.270 1.00 80.62 216 CYS A O 1
ATOM 1646 N N . GLY A 1 217 ? -9.311 10.102 27.358 1.00 77.31 217 GLY A N 1
ATOM 1647 C CA . GLY A 1 217 ? -9.210 10.649 25.998 1.00 77.31 217 GLY A CA 1
ATOM 1648 C C . GLY A 1 217 ? -8.044 10.111 25.155 1.00 77.31 217 GLY A C 1
ATOM 1649 O O . GLY A 1 217 ? -8.080 10.165 23.925 1.00 77.31 217 GLY A O 1
ATOM 1650 N N . SER A 1 218 ? -6.994 9.566 25.778 1.00 78.38 218 SER A N 1
ATOM 1651 C CA . SER A 1 218 ? -5.843 8.985 25.077 1.00 78.38 218 SER A CA 1
ATOM 1652 C C . SER A 1 218 ? -5.150 7.887 25.887 1.00 78.38 218 SER A C 1
ATOM 1654 O O . SER A 1 218 ? -5.209 7.885 27.113 1.00 78.38 218 SER A O 1
ATOM 1656 N N . LEU A 1 219 ? -4.419 6.989 25.209 1.00 76.62 219 LEU A N 1
ATOM 1657 C CA . LEU A 1 219 ? -3.579 5.974 25.869 1.00 76.62 219 LEU A CA 1
ATOM 1658 C C . LEU A 1 219 ? -2.537 6.600 26.806 1.00 76.62 219 LEU A C 1
ATOM 1660 O O . LEU A 1 219 ? -2.290 6.062 27.880 1.00 76.62 219 LEU A O 1
ATOM 1664 N N . LYS A 1 220 ? -1.960 7.750 26.426 1.00 82.12 220 LYS A N 1
ATOM 1665 C CA . LYS A 1 220 ? -1.018 8.493 27.276 1.00 82.12 220 LYS A CA 1
ATOM 1666 C C . LYS A 1 220 ? -1.717 9.052 28.518 1.00 82.12 220 LYS A C 1
ATOM 1668 O O . LYS A 1 220 ? -1.162 8.982 29.603 1.00 82.12 220 LYS A O 1
ATOM 1673 N N . GLY A 1 221 ? -2.961 9.514 28.383 1.00 83.00 221 GLY A N 1
ATOM 1674 C CA . GLY A 1 221 ? -3.784 9.910 29.525 1.00 83.00 221 GLY A CA 1
ATOM 1675 C C . GLY A 1 221 ? -4.100 8.752 30.463 1.00 83.00 221 GLY A C 1
ATOM 1676 O O . GLY A 1 221 ? -4.033 8.923 31.673 1.00 83.00 221 GLY A O 1
ATOM 1677 N N . VAL A 1 222 ? -4.364 7.559 29.926 1.00 83.69 222 VAL A N 1
ATOM 1678 C CA . VAL A 1 222 ? -4.544 6.357 30.754 1.00 83.69 222 VAL A CA 1
ATOM 1679 C C . VAL A 1 222 ? -3.252 5.995 31.484 1.00 83.69 222 VAL A C 1
ATOM 1681 O O . VAL A 1 222 ? -3.297 5.727 32.679 1.00 83.69 222 VAL A O 1
ATOM 1684 N N . GLU A 1 223 ? -2.106 6.023 30.798 1.00 86.62 223 GLU A N 1
ATOM 1685 C CA . GLU A 1 223 ? -0.785 5.776 31.397 1.00 86.62 223 GLU A CA 1
ATOM 1686 C C . GLU A 1 223 ? -0.525 6.727 32.577 1.00 86.62 223 GLU A C 1
ATOM 1688 O O . GLU A 1 223 ? -0.140 6.279 33.654 1.00 86.62 223 GLU A O 1
ATOM 1693 N N . MET A 1 224 ? -0.806 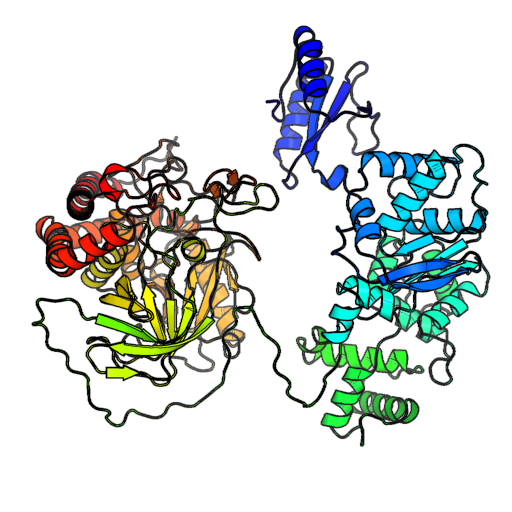8.018 32.395 1.00 87.06 224 MET A N 1
ATOM 1694 C CA . MET A 1 224 ? -0.600 9.059 33.405 1.00 87.06 224 MET A CA 1
ATOM 1695 C C . MET A 1 224 ? -1.580 8.947 34.583 1.00 87.06 224 MET A C 1
ATOM 1697 O O . MET A 1 224 ? -1.178 9.016 35.742 1.00 87.06 224 MET A O 1
ATOM 1701 N N . VAL A 1 225 ? -2.869 8.723 34.307 1.00 86.00 225 VAL A N 1
ATOM 1702 C CA . VAL A 1 225 ? -3.904 8.603 35.347 1.00 86.00 225 VAL A CA 1
ATOM 1703 C C . VAL A 1 225 ? -3.727 7.322 36.161 1.00 86.00 225 VAL A C 1
ATOM 1705 O O . VAL A 1 225 ? -3.806 7.363 37.386 1.00 86.00 225 VAL A O 1
ATOM 1708 N N . ARG A 1 226 ? -3.423 6.189 35.511 1.00 85.38 226 ARG A N 1
ATOM 1709 C CA . ARG A 1 226 ? -3.123 4.924 36.207 1.00 85.38 226 ARG A CA 1
ATOM 1710 C C . ARG A 1 226 ? -1.791 4.963 36.952 1.00 85.38 226 ARG A C 1
ATOM 1712 O O . ARG A 1 226 ? -1.612 4.172 37.869 1.00 85.38 226 ARG A O 1
ATOM 1719 N N . GLY A 1 227 ? -0.891 5.872 36.575 1.00 85.06 227 GLY A N 1
ATOM 1720 C CA . GLY A 1 227 ? 0.323 6.182 37.327 1.00 85.06 227 GLY A CA 1
ATOM 1721 C C . GLY A 1 227 ? 0.046 6.724 38.735 1.00 85.06 227 GLY A C 1
ATOM 1722 O O . GLY A 1 227 ? 0.881 6.580 39.618 1.00 85.06 227 GLY A O 1
ATOM 1723 N N . GLY A 1 228 ? -1.129 7.313 38.979 1.00 84.50 228 GLY A N 1
ATOM 1724 C CA . GLY A 1 228 ? -1.468 7.904 40.279 1.00 84.50 228 GLY A CA 1
ATOM 1725 C C . GLY A 1 228 ? -1.006 9.354 40.450 1.00 84.50 228 GLY A C 1
ATOM 1726 O O . GLY A 1 228 ? -1.162 9.913 41.532 1.00 84.50 228 GLY A O 1
ATOM 1727 N N . GLY A 1 229 ? -0.504 9.982 39.381 1.00 86.12 229 GLY A N 1
ATOM 1728 C CA . GLY A 1 229 ? -0.178 11.407 39.354 1.00 86.12 229 GLY A CA 1
ATOM 1729 C C . GLY A 1 229 ? 1.273 11.753 39.703 1.00 86.12 229 GLY A C 1
ATOM 1730 O O . GLY A 1 229 ? 1.990 10.990 40.347 1.00 86.12 229 GLY A O 1
ATOM 1731 N N . ALA A 1 230 ? 1.706 12.937 39.264 1.00 92.38 230 ALA A N 1
ATOM 1732 C CA . ALA A 1 230 ? 3.027 13.488 39.552 1.00 92.38 230 ALA A CA 1
ATOM 1733 C C . ALA A 1 230 ? 3.242 13.741 41.050 1.00 92.38 230 ALA A C 1
ATOM 1735 O O . ALA A 1 230 ? 2.297 14.042 41.785 1.00 92.38 230 ALA A O 1
ATOM 1736 N N . ARG A 1 231 ? 4.499 13.700 41.483 1.00 94.06 231 ARG A N 1
ATOM 1737 C CA . ARG A 1 231 ? 4.917 14.106 42.822 1.00 94.06 231 ARG A CA 1
ATOM 1738 C C . ARG A 1 231 ? 6.247 14.848 42.772 1.00 94.06 231 ARG A C 1
ATOM 1740 O O . ARG A 1 231 ? 7.099 14.558 41.931 1.00 94.06 231 ARG A O 1
ATOM 1747 N N . LEU A 1 232 ? 6.415 15.809 43.671 1.00 93.50 232 LEU A N 1
ATOM 1748 C CA . LEU A 1 232 ? 7.678 16.487 43.920 1.00 93.50 232 LEU A CA 1
ATOM 1749 C C . LEU A 1 232 ? 8.209 16.047 45.287 1.00 93.50 232 LEU A C 1
ATOM 1751 O O . LEU A 1 232 ? 7.564 16.271 46.308 1.00 93.50 232 LEU A O 1
ATOM 1755 N N . PHE A 1 233 ? 9.368 15.400 45.292 1.00 93.56 233 PHE A N 1
ATOM 1756 C CA . PHE A 1 233 ? 10.059 14.954 46.497 1.00 93.56 233 PHE A CA 1
ATOM 1757 C C . PHE A 1 233 ? 11.124 15.954 46.926 1.00 93.56 233 PHE A C 1
ATOM 1759 O O . PHE A 1 233 ? 11.652 16.699 46.096 1.00 93.56 233 PHE A O 1
ATOM 1766 N N . ALA A 1 234 ? 11.466 15.923 48.211 1.00 90.69 234 ALA A N 1
ATOM 1767 C CA . ALA A 1 234 ? 12.684 16.548 48.695 1.00 90.69 234 ALA A CA 1
ATOM 1768 C C . ALA A 1 234 ? 13.892 15.670 48.337 1.00 90.69 234 ALA A C 1
ATOM 1770 O O . ALA A 1 234 ? 13.821 14.445 48.421 1.00 90.69 234 ALA A O 1
ATOM 1771 N N . ASP A 1 235 ? 15.002 16.294 47.959 1.00 91.94 235 ASP A N 1
ATOM 1772 C CA . ASP A 1 235 ? 16.297 15.626 47.866 1.00 91.94 235 ASP A CA 1
ATOM 1773 C C . ASP A 1 235 ? 16.783 15.285 49.288 1.00 91.94 235 ASP A C 1
ATOM 1775 O O . ASP A 1 235 ? 17.305 16.140 50.008 1.00 91.94 235 ASP A O 1
ATOM 1779 N N . SER A 1 236 ? 16.501 14.057 49.732 1.00 91.62 236 SER A N 1
ATOM 1780 C CA . SER A 1 236 ? 16.775 13.552 51.081 1.00 91.62 236 SER A CA 1
ATOM 1781 C C . SER A 1 236 ? 17.450 12.174 51.037 1.00 91.62 236 SER A C 1
ATOM 1783 O O . SER A 1 236 ? 17.340 11.452 50.040 1.00 91.62 236 SER A O 1
ATOM 1785 N N . PRO A 1 237 ? 18.110 11.736 52.126 1.00 87.94 237 PRO A N 1
ATOM 1786 C CA . PRO A 1 237 ? 18.654 10.378 52.220 1.00 87.94 237 PRO A CA 1
ATOM 1787 C C . PRO A 1 237 ? 17.610 9.266 51.991 1.00 87.94 237 PRO A C 1
ATOM 1789 O O . PRO A 1 237 ? 17.969 8.156 51.578 1.00 87.94 237 PRO A O 1
ATOM 1792 N N . GLU A 1 238 ? 16.333 9.562 52.239 1.00 92.50 238 GLU A N 1
ATOM 1793 C CA . GLU A 1 238 ? 15.184 8.668 52.099 1.00 92.50 238 GLU A CA 1
ATOM 1794 C C . GLU A 1 238 ? 14.553 8.692 50.697 1.00 92.50 238 GLU A C 1
ATOM 1796 O O . GLU A 1 238 ? 13.761 7.802 50.387 1.00 92.50 238 GLU A O 1
ATOM 1801 N N . LEU A 1 239 ? 14.943 9.627 49.818 1.00 95.12 239 LEU A N 1
ATOM 1802 C CA . LEU A 1 239 ? 14.353 9.848 48.489 1.00 95.12 239 LEU A CA 1
ATOM 1803 C C . LEU A 1 239 ? 14.122 8.549 47.705 1.00 95.12 239 LEU A C 1
ATOM 1805 O O . LEU A 1 239 ? 13.048 8.318 47.157 1.00 95.12 239 LEU A O 1
ATOM 1809 N N . VAL A 1 240 ? 15.130 7.675 47.655 1.00 96.56 240 VAL A N 1
ATOM 1810 C CA . VAL A 1 240 ? 15.042 6.413 46.904 1.00 96.56 240 VAL A CA 1
ATOM 1811 C C . VAL A 1 240 ? 13.943 5.504 47.457 1.00 96.56 240 VAL A C 1
ATOM 1813 O O . VAL A 1 240 ? 13.219 4.886 46.681 1.00 96.56 240 VAL A O 1
ATOM 1816 N N . LEU A 1 241 ? 13.803 5.424 48.781 1.00 95.19 241 LEU A N 1
ATOM 1817 C CA . LEU A 1 241 ? 12.772 4.608 49.422 1.00 95.19 241 LEU A CA 1
ATOM 1818 C C . LEU A 1 241 ? 11.386 5.183 49.137 1.00 95.19 241 LEU A C 1
ATOM 1820 O O . LEU A 1 241 ? 10.498 4.443 48.724 1.00 95.19 241 LEU A O 1
ATOM 1824 N N . GLU A 1 242 ? 11.221 6.497 49.290 1.00 94.88 242 GLU A N 1
ATOM 1825 C CA . GLU A 1 242 ? 9.938 7.170 49.077 1.00 94.88 242 GLU A CA 1
ATOM 1826 C C . GLU A 1 242 ? 9.462 7.067 47.617 1.00 94.88 242 GLU A C 1
ATOM 1828 O O . GLU A 1 242 ? 8.277 6.837 47.358 1.00 94.88 242 GLU A O 1
ATOM 1833 N N . VAL A 1 243 ? 10.385 7.172 46.653 1.00 95.94 243 VAL A N 1
ATOM 1834 C CA . VAL A 1 243 ? 10.080 7.002 45.225 1.00 95.94 243 VAL A CA 1
ATOM 1835 C C . VAL A 1 243 ? 9.733 5.550 44.904 1.00 95.94 243 VAL A C 1
ATOM 1837 O O . VAL A 1 243 ? 8.739 5.298 44.223 1.00 95.94 243 VAL A O 1
ATOM 1840 N N . LEU A 1 244 ? 10.497 4.573 45.406 1.00 96.50 244 LEU A N 1
ATOM 1841 C CA . LEU A 1 244 ? 10.182 3.155 45.190 1.00 96.50 244 LEU A CA 1
ATOM 1842 C C . LEU A 1 244 ? 8.848 2.758 45.837 1.00 96.50 244 LEU A C 1
ATOM 1844 O O . LEU A 1 244 ? 8.127 1.946 45.258 1.00 96.50 244 LEU A O 1
ATOM 1848 N N . GLN A 1 245 ? 8.493 3.355 46.978 1.00 94.06 245 GLN A N 1
ATOM 1849 C CA . GLN A 1 245 ? 7.180 3.196 47.608 1.00 94.06 245 GLN A CA 1
ATOM 1850 C C . GLN A 1 245 ? 6.063 3.772 46.744 1.00 94.06 245 GLN A C 1
ATOM 1852 O O . GLN A 1 245 ? 5.090 3.074 46.468 1.00 94.06 245 GLN A O 1
ATOM 1857 N N . GLN A 1 246 ? 6.213 5.007 46.249 1.00 91.88 246 GLN A N 1
ATOM 1858 C CA . GLN A 1 246 ? 5.210 5.608 45.364 1.00 91.88 246 GLN A CA 1
ATOM 1859 C C . GLN A 1 246 ? 5.001 4.774 44.094 1.00 91.88 246 GLN A C 1
ATOM 1861 O O . GLN A 1 246 ? 3.874 4.620 43.629 1.00 91.88 246 GLN A O 1
ATOM 1866 N N . LEU A 1 247 ? 6.079 4.229 43.531 1.00 93.50 247 LEU A N 1
ATOM 1867 C CA . LEU A 1 247 ? 6.025 3.430 42.309 1.00 93.50 247 LEU A CA 1
ATOM 1868 C C . LEU A 1 247 ? 5.610 1.965 42.545 1.00 93.50 247 LEU A C 1
ATOM 1870 O O . LEU A 1 247 ? 5.475 1.209 41.580 1.00 93.50 247 LEU A O 1
ATOM 1874 N N . GLY A 1 248 ? 5.403 1.561 43.803 1.00 92.12 248 GLY A N 1
ATOM 1875 C CA . GLY A 1 248 ? 4.930 0.231 44.191 1.00 92.12 248 GLY A CA 1
ATOM 1876 C C . GLY A 1 248 ? 5.994 -0.870 44.195 1.00 92.12 248 GLY A C 1
ATOM 1877 O O . GLY A 1 248 ? 5.638 -2.045 44.217 1.00 92.12 248 GLY A O 1
ATOM 1878 N N . TYR A 1 249 ? 7.286 -0.527 44.151 1.00 94.44 249 TYR A N 1
ATOM 1879 C CA . TYR A 1 249 ? 8.389 -1.501 44.186 1.00 94.44 249 TYR A CA 1
ATOM 1880 C C . TYR A 1 249 ? 8.796 -1.909 45.602 1.00 94.44 249 TYR A C 1
ATOM 1882 O O . TYR A 1 249 ? 9.405 -2.963 45.757 1.00 94.44 249 TYR A O 1
ATOM 1890 N N . TYR A 1 250 ? 8.505 -1.075 46.603 1.00 94.12 250 TYR A N 1
ATOM 1891 C CA . TYR A 1 250 ? 8.990 -1.226 47.975 1.00 94.12 250 TYR A CA 1
ATOM 1892 C C . TYR A 1 250 ? 7.919 -0.821 48.996 1.00 94.12 250 TYR A C 1
ATOM 1894 O O . TYR A 1 250 ? 7.096 0.041 48.702 1.00 94.12 250 TYR A O 1
ATOM 1902 N N . GLY A 1 251 ? 7.959 -1.385 50.207 1.00 85.00 251 GLY A N 1
ATOM 1903 C CA . GLY A 1 251 ? 7.144 -0.920 51.342 1.00 85.00 251 GLY A CA 1
ATOM 1904 C C . GLY A 1 251 ? 5.857 -1.702 51.619 1.00 85.00 251 GLY A C 1
ATOM 1905 O O . GLY A 1 251 ? 5.021 -1.219 52.378 1.00 85.00 251 GLY A O 1
ATOM 1906 N N . ASP A 1 252 ? 5.703 -2.894 51.040 1.00 84.31 252 ASP A N 1
ATOM 1907 C CA . ASP A 1 252 ? 4.709 -3.882 51.476 1.00 84.31 252 ASP A CA 1
ATOM 1908 C C . ASP A 1 252 ? 5.400 -5.156 52.000 1.00 84.31 252 ASP A C 1
ATOM 1910 O O . ASP A 1 252 ? 6.573 -5.383 51.703 1.00 84.31 252 ASP A O 1
ATOM 1914 N N . GLU A 1 253 ? 4.674 -5.984 52.763 1.00 87.19 253 GLU A N 1
ATOM 1915 C CA . GLU A 1 253 ? 5.192 -7.202 53.427 1.00 87.19 253 GLU A CA 1
ATOM 1916 C C . GLU A 1 253 ? 5.836 -8.216 52.459 1.00 87.19 253 GLU A C 1
ATOM 1918 O O . GLU A 1 253 ? 6.595 -9.088 52.873 1.00 87.19 253 GLU A O 1
ATOM 1923 N N . LEU A 1 254 ? 5.540 -8.130 51.156 1.00 89.31 254 LEU A N 1
ATOM 1924 C CA . LEU A 1 254 ? 6.089 -9.021 50.129 1.00 89.31 254 LEU A CA 1
ATOM 1925 C C . LEU A 1 254 ? 7.179 -8.347 49.279 1.00 89.31 254 LEU A C 1
ATOM 1927 O O . LEU A 1 254 ? 7.690 -8.960 48.342 1.00 89.31 254 LEU A O 1
ATOM 1931 N N . ASN A 1 255 ? 7.537 -7.096 49.567 1.00 92.25 255 ASN A N 1
ATOM 1932 C CA . ASN A 1 255 ? 8.531 -6.302 48.849 1.00 92.25 255 ASN A CA 1
ATOM 1933 C C . ASN A 1 255 ? 9.408 -5.492 49.832 1.00 92.25 255 ASN A C 1
ATOM 1935 O O . ASN A 1 255 ? 9.602 -4.285 49.667 1.00 92.25 255 ASN A O 1
ATOM 1939 N N . GLU A 1 256 ? 9.946 -6.157 50.860 1.00 91.12 256 GLU A N 1
ATOM 1940 C CA . GLU A 1 256 ? 10.800 -5.542 51.895 1.00 91.12 256 GLU A CA 1
ATOM 1941 C C . GLU A 1 256 ? 12.305 -5.542 51.558 1.00 91.12 256 GLU A C 1
ATOM 1943 O O . GLU A 1 256 ? 13.083 -4.815 52.183 1.00 91.12 256 GLU A O 1
ATOM 1948 N N . ASP A 1 257 ? 12.752 -6.331 50.571 1.00 93.75 257 ASP A N 1
ATOM 1949 C CA . ASP A 1 257 ? 14.161 -6.360 50.152 1.00 93.75 257 ASP A CA 1
ATOM 1950 C C . ASP A 1 257 ? 14.466 -5.167 49.232 1.00 93.75 257 ASP A C 1
ATOM 1952 O O . ASP A 1 257 ? 14.164 -5.169 48.036 1.00 93.75 257 ASP A O 1
ATOM 1956 N N . LEU A 1 258 ? 15.097 -4.135 49.801 1.00 93.44 258 LEU A N 1
ATOM 1957 C CA . LEU A 1 258 ? 15.466 -2.916 49.077 1.00 93.44 258 LEU A CA 1
ATOM 1958 C C . LEU A 1 258 ? 16.413 -3.190 47.898 1.00 93.44 258 LEU A C 1
ATOM 1960 O O . LEU A 1 258 ? 16.331 -2.512 46.875 1.00 93.44 258 LEU A O 1
ATOM 1964 N N . SER A 1 259 ? 17.324 -4.160 48.026 1.00 94.62 259 SER A N 1
ATOM 1965 C CA . SER A 1 259 ? 18.283 -4.479 46.963 1.00 94.62 259 SER A CA 1
ATOM 1966 C C . SER A 1 259 ? 17.551 -5.025 45.739 1.00 94.62 259 SER A C 1
ATOM 1968 O O . SER A 1 259 ? 17.773 -4.554 44.623 1.00 94.62 259 SER A O 1
ATOM 1970 N N . GLU A 1 260 ? 16.623 -5.958 45.957 1.00 94.12 260 GLU A N 1
ATOM 1971 C CA . GLU A 1 260 ? 15.831 -6.558 44.884 1.00 94.12 260 GLU A CA 1
ATOM 1972 C C . GLU A 1 260 ? 14.767 -5.601 44.326 1.00 94.12 260 GLU A C 1
ATOM 1974 O O . GLU A 1 260 ? 14.483 -5.629 43.125 1.00 94.12 260 GLU A O 1
ATOM 1979 N N . ALA A 1 261 ? 14.224 -4.701 45.151 1.00 95.88 261 ALA A N 1
ATOM 1980 C CA . ALA A 1 261 ? 13.345 -3.629 44.688 1.00 95.88 261 ALA A CA 1
ATOM 1981 C C . ALA A 1 261 ? 14.067 -2.700 43.695 1.00 95.88 261 ALA A C 1
ATOM 1983 O O . ALA A 1 261 ? 13.518 -2.389 42.634 1.00 95.88 261 ALA A O 1
ATOM 1984 N N . ILE A 1 262 ? 15.317 -2.312 43.991 1.00 96.88 262 ILE A N 1
ATOM 1985 C CA . ILE A 1 262 ? 16.133 -1.492 43.082 1.00 96.88 262 ILE A CA 1
ATOM 1986 C C . ILE A 1 262 ? 16.472 -2.261 41.797 1.00 96.88 262 ILE A C 1
ATOM 1988 O O . ILE A 1 262 ? 16.382 -1.685 40.713 1.00 96.88 262 ILE A O 1
ATOM 1992 N N . ASP A 1 263 ? 16.813 -3.549 41.885 1.00 94.88 263 ASP A N 1
ATOM 1993 C CA . ASP A 1 263 ? 17.089 -4.376 40.700 1.00 94.88 263 ASP A CA 1
ATOM 1994 C C . ASP A 1 263 ? 15.850 -4.498 39.808 1.00 94.88 263 ASP A C 1
ATOM 1996 O O . ASP A 1 263 ? 15.902 -4.278 38.597 1.00 94.88 263 ASP A O 1
ATOM 2000 N N . THR A 1 264 ? 14.699 -4.782 40.418 1.00 94.25 264 THR A N 1
ATOM 2001 C CA . THR A 1 264 ? 13.422 -4.886 39.711 1.00 94.25 264 THR A CA 1
ATOM 2002 C C . THR A 1 264 ? 13.082 -3.565 39.032 1.00 94.25 264 THR A C 1
ATOM 2004 O O . THR A 1 264 ? 12.737 -3.576 37.854 1.00 94.25 264 THR A O 1
ATOM 2007 N N . PHE A 1 265 ? 13.249 -2.433 39.721 1.00 96.00 265 PHE A N 1
ATOM 2008 C CA . PHE A 1 265 ? 13.065 -1.100 39.150 1.00 96.00 265 PHE A CA 1
ATOM 2009 C C . PHE A 1 265 ? 14.003 -0.837 37.965 1.00 96.00 265 PHE A C 1
ATOM 2011 O O . PHE A 1 265 ? 13.541 -0.400 36.909 1.00 96.00 265 PHE A O 1
ATOM 2018 N N . ALA A 1 266 ? 15.304 -1.094 38.125 1.00 94.81 266 ALA A N 1
ATOM 2019 C CA . ALA A 1 266 ? 16.328 -0.762 37.136 1.00 94.81 266 ALA A CA 1
ATOM 2020 C C . ALA A 1 266 ? 16.207 -1.596 35.857 1.00 94.81 266 ALA A C 1
ATOM 2022 O O . ALA A 1 266 ? 16.553 -1.135 34.770 1.00 94.81 266 ALA A O 1
ATOM 2023 N N . GLU A 1 267 ? 15.696 -2.817 35.978 1.00 91.06 267 GLU A N 1
ATOM 2024 C CA . GLU A 1 267 ? 15.569 -3.739 34.862 1.00 91.06 267 GLU A CA 1
ATOM 2025 C C . GLU A 1 267 ? 14.174 -3.708 34.185 1.00 91.06 267 GLU A C 1
ATOM 2027 O O . GLU A 1 267 ? 13.909 -4.489 33.261 1.00 91.06 267 GLU A O 1
ATOM 2032 N N . MET A 1 268 ? 13.266 -2.821 34.613 1.00 90.06 268 MET A N 1
ATOM 2033 C CA . MET A 1 268 ? 12.030 -2.522 33.879 1.00 90.06 268 MET A CA 1
ATOM 2034 C C . MET A 1 268 ? 12.344 -1.732 32.608 1.00 90.06 268 MET A C 1
ATOM 2036 O O . MET A 1 268 ? 13.122 -0.784 32.627 1.00 90.06 268 MET A O 1
ATOM 2040 N N . LYS A 1 269 ? 11.723 -2.105 31.483 1.00 86.62 269 LYS A N 1
ATOM 2041 C CA . LYS A 1 269 ? 12.109 -1.648 30.132 1.00 86.62 269 LYS A CA 1
ATOM 2042 C C . LYS A 1 269 ? 12.167 -0.121 29.967 1.00 86.62 269 LYS A C 1
ATOM 2044 O O . LYS A 1 269 ? 13.033 0.383 29.254 1.00 86.62 269 LYS A O 1
ATOM 2049 N N . GLY A 1 270 ? 11.220 0.616 30.549 1.00 85.75 270 GLY A N 1
ATOM 2050 C CA . GLY A 1 270 ? 11.208 2.081 30.480 1.00 85.75 270 GLY A CA 1
ATOM 2051 C C . GLY A 1 270 ? 12.276 2.705 31.373 1.00 85.75 270 GLY A C 1
ATOM 2052 O O . GLY A 1 270 ? 13.021 3.574 30.921 1.00 85.75 270 GLY A O 1
ATOM 2053 N N . ASN A 1 271 ? 12.412 2.198 32.598 1.00 94.25 271 ASN A N 1
ATOM 2054 C CA . ASN A 1 271 ? 13.381 2.687 33.577 1.00 94.25 271 ASN A CA 1
ATOM 2055 C C . ASN A 1 271 ? 14.819 2.410 33.122 1.00 94.25 271 ASN A C 1
ATOM 2057 O O . ASN A 1 271 ? 15.659 3.304 33.165 1.00 94.25 271 ASN A O 1
ATOM 2061 N N . SER A 1 272 ? 15.093 1.220 32.578 1.00 91.88 272 SER A N 1
ATOM 2062 C CA . SER A 1 272 ? 16.407 0.853 32.043 1.00 91.88 272 SER A CA 1
ATOM 2063 C C . SER A 1 272 ? 16.828 1.768 30.889 1.00 91.88 272 SER A C 1
ATOM 2065 O O . SER A 1 272 ? 18.000 2.120 30.764 1.00 91.88 272 SER A O 1
ATOM 2067 N N . LYS A 1 273 ? 15.871 2.195 30.050 1.00 89.50 273 LYS A N 1
ATOM 2068 C CA . LYS A 1 273 ? 16.110 3.157 28.966 1.00 89.50 273 LYS A CA 1
ATOM 2069 C C . LYS A 1 273 ? 16.446 4.548 29.513 1.00 89.50 273 LYS A C 1
ATOM 2071 O O . LYS A 1 273 ? 17.350 5.188 28.983 1.00 89.50 273 LYS A O 1
ATOM 2076 N N . ALA A 1 274 ? 15.747 5.002 30.555 1.00 89.38 274 ALA A N 1
ATOM 2077 C CA . ALA A 1 274 ? 16.031 6.278 31.211 1.00 89.38 274 ALA A CA 1
ATOM 2078 C C . ALA A 1 274 ? 17.418 6.274 31.879 1.00 89.38 274 ALA A C 1
ATOM 2080 O O . ALA A 1 274 ? 18.211 7.181 31.646 1.00 89.38 274 ALA A O 1
ATOM 2081 N N . LEU A 1 275 ? 17.763 5.213 32.614 1.00 93.06 275 LEU A N 1
ATOM 2082 C CA . LEU A 1 275 ? 19.085 5.050 33.230 1.00 93.06 275 LEU A CA 1
ATOM 2083 C C . LEU A 1 275 ? 20.212 5.049 32.181 1.00 93.06 275 LEU A C 1
ATOM 2085 O O . LEU A 1 275 ? 21.207 5.763 32.329 1.00 93.06 275 LEU A O 1
ATOM 2089 N N . ALA A 1 276 ? 20.022 4.328 31.071 1.00 90.06 276 ALA A N 1
ATOM 2090 C CA . ALA A 1 276 ? 20.990 4.287 29.976 1.00 90.06 276 ALA A CA 1
ATOM 2091 C C . ALA A 1 276 ? 21.202 5.657 29.305 1.00 90.06 276 ALA A C 1
ATOM 2093 O O . ALA A 1 276 ? 22.325 5.965 28.906 1.00 90.06 276 ALA A O 1
ATOM 2094 N N . ALA A 1 277 ? 20.166 6.501 29.218 1.00 86.19 277 ALA A N 1
ATOM 2095 C CA . ALA A 1 277 ? 20.262 7.838 28.619 1.00 86.19 277 ALA A CA 1
ATOM 2096 C C . ALA A 1 277 ? 21.244 8.762 29.362 1.00 86.19 277 ALA A C 1
ATOM 2098 O O . ALA A 1 277 ? 21.842 9.647 28.754 1.00 86.19 277 ALA A O 1
ATOM 2099 N N . ILE A 1 278 ? 21.459 8.522 30.657 1.00 90.62 278 ILE A N 1
ATOM 2100 C CA . ILE A 1 278 ? 22.429 9.248 31.490 1.00 90.62 278 ILE A CA 1
ATOM 2101 C C . ILE A 1 278 ? 23.660 8.407 31.839 1.00 90.62 278 ILE A C 1
ATOM 2103 O O . ILE A 1 278 ? 24.432 8.776 32.719 1.00 90.62 278 ILE A O 1
ATOM 2107 N N . SER A 1 279 ? 23.873 7.294 31.127 1.00 91.62 279 SER A N 1
ATOM 2108 C CA . SER A 1 279 ? 25.009 6.382 31.325 1.00 91.62 279 SER A CA 1
ATOM 2109 C C . SER A 1 279 ? 25.108 5.788 32.739 1.00 91.62 279 SER A C 1
ATOM 2111 O O . SER A 1 279 ? 26.196 5.426 33.183 1.00 91.62 279 SER A O 1
ATOM 2113 N N . ILE A 1 280 ? 23.979 5.651 33.443 1.00 92.25 280 ILE A N 1
ATOM 2114 C CA . ILE A 1 280 ? 23.908 4.940 34.723 1.00 92.25 280 ILE A CA 1
ATOM 2115 C C . ILE A 1 280 ? 23.503 3.489 34.458 1.00 92.25 280 ILE A C 1
ATOM 2117 O O . ILE A 1 280 ? 22.527 3.211 33.765 1.00 92.25 280 ILE A O 1
ATOM 2121 N N . SER A 1 281 ? 24.251 2.551 35.038 1.00 91.56 281 SER A N 1
ATOM 2122 C CA . SER A 1 281 ? 23.952 1.120 35.001 1.00 91.56 281 SER A CA 1
ATOM 2123 C C . SER A 1 281 ? 23.950 0.581 36.423 1.00 91.56 281 SER A C 1
ATOM 2125 O O . SER A 1 281 ? 24.974 0.625 37.100 1.00 91.56 281 SER A O 1
ATOM 2127 N N . ILE A 1 282 ? 22.819 0.035 36.861 1.00 93.38 282 ILE A N 1
ATOM 2128 C CA . ILE A 1 282 ? 22.678 -0.619 38.164 1.00 93.38 282 ILE A CA 1
ATOM 2129 C C . ILE A 1 282 ? 22.666 -2.123 37.914 1.00 93.38 282 ILE A C 1
ATOM 2131 O O . ILE A 1 282 ? 21.850 -2.600 37.128 1.00 93.38 282 ILE A O 1
ATOM 2135 N N . LYS A 1 283 ? 23.603 -2.856 38.520 1.00 89.81 283 LYS A N 1
ATOM 2136 C CA . LYS A 1 283 ? 23.723 -4.306 38.341 1.00 89.81 283 LYS A CA 1
ATOM 2137 C C . LYS A 1 283 ? 23.320 -5.064 39.612 1.00 89.81 283 LYS A C 1
ATOM 2139 O O . LYS A 1 283 ? 23.604 -4.560 40.702 1.00 89.81 283 LYS A O 1
ATOM 2144 N N . PRO A 1 284 ? 22.740 -6.276 39.499 1.00 87.88 284 PRO A N 1
ATOM 2145 C CA . PRO A 1 284 ? 22.295 -7.056 40.657 1.00 87.88 284 PRO A CA 1
ATOM 2146 C C . PRO A 1 284 ? 23.390 -7.410 41.670 1.00 87.88 284 PRO A C 1
ATOM 2148 O O . PRO A 1 284 ? 23.105 -7.544 42.858 1.00 87.88 284 PRO A O 1
ATOM 2151 N N . ASP A 1 285 ? 24.642 -7.528 41.227 1.00 90.31 285 ASP A N 1
ATOM 2152 C CA . ASP A 1 285 ? 25.810 -7.853 42.054 1.00 90.31 285 ASP A CA 1
ATOM 2153 C C . ASP A 1 285 ? 26.346 -6.662 42.866 1.00 90.31 285 ASP A C 1
ATOM 2155 O O . ASP A 1 285 ? 27.197 -6.839 43.738 1.00 90.31 285 ASP A O 1
ATOM 2159 N N . TYR A 1 286 ? 25.850 -5.445 42.623 1.00 94.00 286 TYR A N 1
ATOM 2160 C CA . TYR A 1 286 ? 26.287 -4.270 43.374 1.00 94.00 286 TYR A CA 1
ATOM 2161 C C . TYR A 1 286 ? 25.775 -4.283 44.824 1.00 94.00 286 TYR A C 1
ATOM 2163 O O . TYR A 1 286 ? 24.635 -4.676 45.084 1.00 94.00 286 TYR A O 1
ATOM 2171 N N . PRO A 1 287 ? 26.565 -3.787 45.794 1.00 93.81 287 PRO A N 1
ATOM 2172 C CA . PRO A 1 287 ? 26.077 -3.574 47.150 1.00 93.81 287 PRO A CA 1
ATOM 2173 C C . PRO A 1 287 ? 24.862 -2.635 47.178 1.00 93.81 287 PRO A C 1
ATOM 2175 O O . PRO A 1 287 ? 24.808 -1.653 46.433 1.00 93.81 287 PRO A O 1
ATOM 2178 N N . VAL A 1 288 ? 23.914 -2.878 48.090 1.00 93.38 288 VAL A N 1
ATOM 2179 C CA . VAL A 1 288 ? 22.661 -2.098 48.189 1.00 93.38 288 VAL A CA 1
ATOM 2180 C C . VAL A 1 288 ? 22.899 -0.588 48.326 1.00 93.38 288 VAL A C 1
ATOM 2182 O O . VAL A 1 288 ? 22.179 0.207 47.730 1.00 93.38 288 VAL A O 1
ATOM 2185 N N . HIS A 1 289 ? 23.953 -0.171 49.034 1.00 91.00 289 HIS A N 1
ATOM 2186 C CA . HIS A 1 289 ? 24.305 1.244 49.173 1.00 91.00 289 HIS A CA 1
ATOM 2187 C C . HIS A 1 289 ? 24.787 1.861 47.848 1.00 91.00 289 HIS A C 1
ATOM 2189 O O . HIS A 1 289 ? 24.445 3.003 47.551 1.00 91.00 289 HIS A O 1
ATOM 2195 N N . THR A 1 290 ? 25.521 1.106 47.020 1.00 93.88 290 THR A N 1
ATOM 2196 C CA . THR A 1 290 ? 25.945 1.527 45.676 1.00 93.88 290 THR A CA 1
ATOM 2197 C C . THR A 1 290 ? 24.745 1.633 44.744 1.00 93.88 290 THR A C 1
ATOM 2199 O O . THR A 1 290 ? 24.590 2.643 44.061 1.00 93.88 290 THR A O 1
ATOM 2202 N N . LYS A 1 291 ? 23.857 0.629 44.759 1.00 96.19 291 LYS A N 1
ATOM 2203 C CA . LYS A 1 291 ? 22.595 0.654 44.005 1.00 96.19 291 LYS A CA 1
ATOM 2204 C C . LYS A 1 291 ? 21.757 1.879 44.375 1.00 96.19 291 LYS A C 1
ATOM 2206 O O . LYS A 1 291 ? 21.307 2.605 43.492 1.00 96.19 291 LYS A O 1
ATOM 2211 N N . ARG A 1 292 ? 21.624 2.154 45.679 1.00 96.06 292 ARG A N 1
ATOM 2212 C CA . ARG A 1 292 ? 20.910 3.323 46.210 1.00 96.06 292 ARG A CA 1
ATOM 2213 C C . ARG A 1 292 ? 21.541 4.632 45.744 1.00 96.06 292 ARG A C 1
ATOM 2215 O O . ARG A 1 292 ? 20.817 5.505 45.291 1.00 96.06 292 ARG A O 1
ATOM 2222 N N . ALA A 1 293 ? 22.865 4.764 45.812 1.00 92.81 293 ALA A N 1
ATOM 2223 C CA . ALA A 1 293 ? 23.563 5.974 45.377 1.00 92.81 293 ALA A CA 1
ATOM 2224 C C . ALA A 1 293 ? 23.404 6.233 43.868 1.00 92.81 293 ALA A C 1
ATOM 2226 O O . ALA A 1 293 ? 23.147 7.363 43.460 1.00 92.81 293 ALA A O 1
ATOM 2227 N N . LEU A 1 294 ? 23.501 5.187 43.039 1.00 95.94 294 LEU A N 1
ATOM 2228 C CA . LEU A 1 294 ? 23.303 5.293 41.590 1.00 95.94 294 LEU A CA 1
ATOM 2229 C C . LEU A 1 294 ? 21.860 5.658 41.232 1.00 95.94 294 LEU A C 1
ATOM 2231 O O . LEU A 1 294 ? 21.639 6.506 40.369 1.00 95.94 294 LEU A O 1
ATOM 2235 N N . LEU A 1 295 ? 20.877 5.050 41.902 1.00 96.62 295 LEU A N 1
ATOM 2236 C CA . LEU A 1 295 ? 19.472 5.385 41.688 1.00 96.62 295 LEU A CA 1
ATOM 2237 C C . LEU A 1 295 ? 19.159 6.806 42.167 1.00 96.62 295 LEU A C 1
ATOM 2239 O O . LEU A 1 295 ? 18.501 7.554 41.454 1.00 96.62 295 LEU A O 1
ATOM 2243 N N . HIS A 1 296 ? 19.691 7.217 43.317 1.00 96.00 296 HIS A N 1
ATOM 2244 C CA . HIS A 1 296 ? 19.582 8.591 43.796 1.00 96.00 296 HIS A CA 1
ATOM 2245 C C . HIS A 1 296 ? 20.134 9.583 42.764 1.00 96.00 296 HIS A C 1
ATOM 2247 O O . HIS A 1 296 ? 19.443 10.526 42.391 1.00 96.00 296 HIS A O 1
ATOM 2253 N N . ALA A 1 297 ? 21.336 9.328 42.231 1.00 93.50 297 ALA A N 1
ATOM 2254 C CA . ALA A 1 297 ? 21.947 10.145 41.181 1.00 93.50 297 ALA A CA 1
ATOM 2255 C C . ALA A 1 297 ? 21.090 10.213 39.903 1.00 93.50 297 ALA A C 1
ATOM 2257 O O . ALA A 1 297 ? 21.036 11.255 39.250 1.00 93.50 297 ALA A O 1
ATOM 2258 N N . ALA A 1 298 ? 20.397 9.125 39.555 1.00 95.06 298 ALA A N 1
ATOM 2259 C CA . ALA A 1 298 ? 19.462 9.117 38.437 1.00 95.06 298 ALA A CA 1
ATOM 2260 C C . ALA A 1 298 ? 18.219 9.974 38.710 1.00 95.06 298 ALA A C 1
ATOM 2262 O O . ALA A 1 298 ? 17.821 10.754 37.848 1.00 95.06 298 ALA A O 1
ATOM 2263 N N . LEU A 1 299 ? 17.627 9.858 39.901 1.00 94.62 299 LEU A N 1
ATOM 2264 C CA . LEU A 1 299 ? 16.412 10.582 40.284 1.00 94.62 299 LEU A CA 1
ATOM 2265 C C . LEU A 1 299 ? 16.631 12.099 40.337 1.00 94.62 299 LEU A C 1
ATOM 2267 O O . LEU A 1 299 ? 15.788 12.850 39.855 1.00 94.62 299 LEU A O 1
ATOM 2271 N N . VAL A 1 300 ? 17.776 12.553 40.854 1.00 92.25 300 VAL A N 1
ATOM 2272 C CA . VAL A 1 300 ? 18.113 13.988 40.913 1.00 92.25 300 VAL A CA 1
ATOM 2273 C C . VAL A 1 300 ? 18.588 14.553 39.568 1.00 92.25 300 VAL A C 1
ATOM 2275 O O . VAL A 1 300 ? 18.734 15.767 39.430 1.00 92.25 300 VAL A O 1
ATOM 2278 N N . SER A 1 301 ? 18.832 13.699 38.565 1.00 90.81 301 SER A N 1
ATOM 2279 C CA . SER A 1 301 ? 19.443 14.115 37.304 1.00 90.81 301 SER A CA 1
ATOM 2280 C C . SER A 1 301 ? 18.546 15.083 36.519 1.00 90.81 301 SER A C 1
ATOM 2282 O O . SER A 1 301 ? 17.425 14.727 36.148 1.00 90.81 301 SER A O 1
ATOM 2284 N N . PRO A 1 302 ? 19.049 16.270 36.141 1.00 86.44 302 PRO A N 1
ATOM 2285 C CA . PRO A 1 302 ? 18.290 17.246 35.361 1.00 86.44 302 PRO A CA 1
ATOM 2286 C C . PRO A 1 302 ? 18.158 16.853 33.885 1.00 86.44 302 PRO A C 1
ATOM 2288 O O . PRO A 1 302 ? 17.449 17.520 33.140 1.00 86.44 302 PRO A O 1
ATOM 2291 N N . LYS A 1 303 ? 18.831 15.779 33.454 1.00 87.75 303 LYS A N 1
ATOM 2292 C CA . LYS A 1 303 ? 18.801 15.257 32.080 1.00 87.75 303 LYS A CA 1
ATOM 2293 C C . LYS A 1 303 ? 17.590 14.365 31.801 1.00 87.75 303 LYS A C 1
ATOM 2295 O O . LYS A 1 303 ? 17.344 14.023 30.648 1.00 87.75 303 LYS A O 1
ATOM 2300 N N . LEU A 1 304 ? 16.858 13.951 32.836 1.00 89.88 304 LEU A N 1
ATOM 2301 C CA . LEU A 1 304 ? 15.709 13.055 32.716 1.00 89.88 304 LEU A CA 1
ATOM 2302 C C . LEU A 1 304 ? 14.386 13.809 32.863 1.00 89.88 304 LEU A C 1
ATOM 2304 O O . LEU A 1 304 ? 14.286 14.804 33.572 1.00 89.88 304 LEU A O 1
ATOM 2308 N N . HIS A 1 305 ? 13.337 13.297 32.217 1.00 89.69 305 HIS A N 1
ATOM 2309 C CA . HIS A 1 305 ? 11.984 13.863 32.300 1.00 89.69 305 HIS A CA 1
ATOM 2310 C C . HIS A 1 305 ? 11.285 13.591 33.646 1.00 89.69 305 HIS A C 1
ATOM 2312 O O . HIS A 1 305 ? 10.168 14.061 33.850 1.00 89.69 305 HIS A O 1
ATOM 2318 N N . GLY A 1 306 ? 11.905 12.811 34.540 1.00 91.25 306 GLY A N 1
ATOM 2319 C CA . GLY A 1 306 ? 11.291 12.342 35.786 1.00 91.25 306 GLY A CA 1
ATOM 2320 C C . GLY A 1 306 ? 10.199 11.285 35.585 1.00 91.25 306 GLY A C 1
ATOM 2321 O O . GLY A 1 306 ? 9.472 10.983 36.521 1.00 91.25 306 GLY A O 1
ATOM 2322 N N . GLU A 1 307 ? 10.052 10.731 34.380 1.00 93.06 307 GLU A N 1
ATOM 2323 C CA . GLU A 1 307 ? 9.044 9.717 34.054 1.00 93.06 307 GLU A CA 1
ATOM 2324 C C . GLU A 1 307 ? 9.540 8.302 34.400 1.00 93.06 307 GLU A C 1
ATOM 2326 O O . GLU A 1 307 ? 10.527 7.839 33.825 1.00 93.06 307 GLU A O 1
ATOM 2331 N N . TRP A 1 308 ? 8.839 7.599 35.299 1.00 94.62 308 TRP A N 1
ATOM 2332 C CA . TRP A 1 308 ? 9.251 6.286 35.816 1.00 94.62 308 TRP A CA 1
ATOM 2333 C C . TRP A 1 308 ? 8.100 5.276 35.810 1.00 94.62 308 TRP A C 1
ATOM 2335 O O . TRP A 1 308 ? 6.991 5.580 36.233 1.00 94.62 308 TRP A O 1
ATOM 2345 N N . GLN A 1 309 ? 8.350 4.055 35.337 1.00 93.50 309 GLN A N 1
ATOM 2346 C CA . GLN A 1 309 ? 7.341 2.996 35.254 1.00 93.50 309 GLN A CA 1
ATOM 2347 C C . GLN A 1 309 ? 6.998 2.425 36.630 1.00 93.50 309 GLN A C 1
ATOM 2349 O O . GLN A 1 309 ? 7.908 2.109 37.401 1.00 93.50 309 GLN A O 1
ATOM 2354 N N . LEU A 1 310 ? 5.703 2.212 36.885 1.00 92.75 310 LEU A N 1
ATOM 2355 C CA . LEU A 1 310 ? 5.207 1.473 38.051 1.00 92.75 310 LEU A CA 1
ATOM 2356 C C . LEU A 1 310 ? 5.729 0.027 38.090 1.00 92.75 310 LEU A C 1
ATOM 2358 O O . LEU A 1 310 ? 6.114 -0.538 37.061 1.00 92.75 310 LEU A O 1
ATOM 2362 N N . ALA A 1 311 ? 5.695 -0.570 39.282 1.00 91.50 311 ALA A N 1
ATOM 2363 C CA . ALA A 1 311 ? 5.966 -1.987 39.495 1.00 91.50 311 ALA A CA 1
ATOM 2364 C C . ALA A 1 311 ? 5.097 -2.891 38.590 1.00 91.50 311 ALA A C 1
ATOM 2366 O O . ALA A 1 311 ? 3.982 -2.519 38.204 1.00 91.50 311 ALA A O 1
ATOM 2367 N N . PRO A 1 312 ? 5.603 -4.076 38.201 1.00 89.19 312 PRO A N 1
ATOM 2368 C CA . PRO A 1 312 ? 4.910 -4.968 37.275 1.00 89.19 312 PRO A CA 1
ATOM 2369 C C . PRO A 1 312 ? 3.554 -5.441 37.826 1.00 89.19 312 PRO A C 1
ATOM 2371 O O . PRO A 1 312 ? 3.450 -5.853 38.978 1.00 89.19 312 PRO A O 1
ATOM 2374 N N . SER A 1 313 ? 2.517 -5.438 36.977 1.00 84.50 313 SER A N 1
ATOM 2375 C CA . SER A 1 313 ? 1.206 -6.019 37.315 1.00 84.50 313 SER A CA 1
ATOM 2376 C C . SER A 1 313 ? 1.236 -7.550 37.240 1.00 84.50 313 SER A C 1
ATOM 2378 O O . SER A 1 313 ? 1.832 -8.132 36.331 1.00 84.50 313 SER A O 1
ATOM 2380 N N . ASP A 1 314 ? 0.524 -8.200 38.160 1.00 86.00 314 ASP A N 1
ATOM 2381 C CA . ASP A 1 314 ? 0.345 -9.651 38.221 1.00 86.00 314 ASP A CA 1
ATOM 2382 C C . ASP A 1 314 ? -0.875 -10.163 37.417 1.00 86.00 314 ASP A C 1
ATOM 2384 O O . ASP A 1 314 ? -1.125 -11.369 37.374 1.00 86.00 314 ASP A O 1
ATOM 2388 N N . ASP A 1 315 ? -1.616 -9.286 36.725 1.00 80.81 315 ASP A N 1
ATOM 2389 C CA . ASP A 1 315 ? -2.888 -9.615 36.057 1.00 80.81 315 ASP A CA 1
ATOM 2390 C C . ASP A 1 315 ? -2.784 -10.776 35.055 1.00 80.81 315 ASP A C 1
ATOM 2392 O O . ASP A 1 315 ? -3.695 -11.607 34.941 1.00 80.81 315 ASP A O 1
ATOM 2396 N N . LEU A 1 316 ? -1.685 -10.815 34.298 1.00 75.38 316 LEU A N 1
ATOM 2397 C CA . LEU A 1 316 ? -1.397 -11.872 33.324 1.00 75.38 316 LEU A CA 1
ATOM 2398 C C . LEU A 1 316 ? -0.867 -13.132 33.983 1.00 75.38 316 LEU A C 1
ATOM 2400 O O . LEU A 1 316 ? -1.234 -14.237 33.587 1.00 75.38 316 LEU A O 1
ATOM 2404 N N . VAL A 1 317 ? -0.017 -12.946 34.989 1.00 84.25 317 VAL A N 1
ATOM 2405 C CA . VAL A 1 317 ? 0.609 -14.024 35.746 1.00 84.25 317 VAL A CA 1
ATOM 2406 C C . VAL A 1 317 ? -0.472 -14.869 36.407 1.00 84.25 317 VAL A C 1
ATOM 2408 O O . VAL A 1 317 ? -0.510 -16.082 36.222 1.00 84.25 317 VAL A O 1
ATOM 2411 N N . ARG A 1 318 ? -1.444 -14.216 37.052 1.00 88.62 318 ARG A N 1
ATOM 2412 C CA . ARG A 1 318 ? -2.624 -14.863 37.636 1.00 88.62 318 ARG A CA 1
ATOM 2413 C C . ARG A 1 318 ? -3.421 -15.668 36.612 1.00 88.62 318 ARG A C 1
ATOM 2415 O O . ARG A 1 318 ? -3.846 -16.780 36.910 1.00 88.62 318 ARG A O 1
ATOM 2422 N N . GLY A 1 319 ? -3.625 -15.121 35.410 1.00 82.56 319 GLY A N 1
ATOM 2423 C CA . GLY A 1 319 ? -4.328 -15.815 34.328 1.00 82.56 319 GLY A CA 1
ATOM 2424 C C . GLY A 1 319 ? -3.590 -17.069 33.858 1.00 82.56 319 GLY A C 1
ATOM 2425 O O . GLY A 1 319 ? -4.208 -18.118 33.689 1.00 82.56 319 GLY A O 1
ATOM 2426 N N . HIS A 1 320 ? -2.270 -16.980 33.698 1.00 84.94 320 HIS A N 1
ATOM 2427 C CA . HIS A 1 320 ? -1.446 -18.099 33.252 1.00 84.94 320 HIS A CA 1
ATOM 2428 C C . HIS A 1 320 ? -1.328 -19.199 34.314 1.00 84.94 320 HIS A C 1
ATOM 2430 O O . HIS A 1 320 ? -1.525 -20.373 33.999 1.00 84.94 320 HIS A O 1
ATOM 2436 N N . LEU A 1 321 ? -1.057 -18.828 35.569 1.00 86.31 321 LEU A N 1
ATOM 2437 C CA . LEU A 1 321 ? -0.960 -19.770 36.685 1.00 86.31 321 LEU A CA 1
ATOM 2438 C C . LEU A 1 321 ? -2.286 -20.509 36.916 1.00 86.31 321 LEU A C 1
ATOM 2440 O O . LEU A 1 321 ? -2.273 -21.709 37.171 1.00 86.31 321 LEU A O 1
ATOM 2444 N N . LEU A 1 322 ? -3.429 -19.828 36.767 1.00 86.75 322 LEU A N 1
ATOM 2445 C CA . LEU A 1 322 ? -4.748 -20.464 36.838 1.00 86.75 322 LEU A CA 1
ATOM 2446 C C . LEU A 1 322 ? -4.959 -21.470 35.698 1.00 86.75 322 LEU A C 1
ATOM 2448 O O . LEU A 1 322 ? -5.388 -22.594 35.941 1.00 86.75 322 LEU A O 1
ATOM 2452 N N . ALA A 1 323 ? -4.632 -21.087 34.460 1.00 82.19 323 ALA A N 1
ATOM 2453 C CA . ALA A 1 323 ? -4.819 -21.944 33.287 1.00 82.19 323 ALA A CA 1
ATOM 2454 C C . ALA A 1 323 ? -3.987 -23.239 33.335 1.00 82.19 323 ALA A C 1
ATOM 2456 O O . ALA A 1 323 ? -4.388 -24.241 32.752 1.00 82.19 323 ALA A O 1
ATOM 2457 N N . HIS A 1 324 ? -2.858 -23.226 34.048 1.00 82.12 324 HIS A N 1
ATOM 2458 C CA . HIS A 1 324 ? -1.942 -24.365 34.167 1.00 82.12 324 HIS A CA 1
ATOM 2459 C C . HIS A 1 324 ? -2.010 -25.052 35.540 1.00 82.12 324 HIS A C 1
ATOM 2461 O O . HIS A 1 324 ? -1.137 -25.848 35.871 1.00 82.12 324 HIS A O 1
ATOM 2467 N N . GLY A 1 325 ? -3.036 -24.753 36.345 1.00 86.25 325 GLY A N 1
ATOM 2468 C CA . GLY A 1 325 ? -3.306 -25.448 37.608 1.00 86.25 325 GLY A CA 1
ATOM 2469 C C . GLY A 1 325 ? -2.402 -25.071 38.789 1.00 86.25 325 GLY A C 1
ATOM 2470 O O . GLY A 1 325 ? -2.490 -25.707 39.835 1.00 86.25 325 GLY A O 1
ATOM 2471 N N . TRP A 1 326 ? -1.574 -24.031 38.661 1.00 85.88 326 TRP A N 1
ATOM 2472 C CA . TRP A 1 326 ? -0.727 -23.507 39.744 1.00 85.88 326 TRP A CA 1
ATOM 2473 C C . TRP A 1 326 ? -1.493 -22.596 40.713 1.00 85.88 326 TRP A C 1
ATOM 2475 O O . TRP A 1 326 ? -1.075 -22.404 41.851 1.00 85.88 326 TRP A O 1
ATOM 2485 N N . LEU A 1 327 ? -2.633 -22.048 40.282 1.00 89.06 327 LEU A N 1
ATOM 2486 C CA . LEU A 1 327 ? -3.580 -21.318 41.127 1.00 89.06 327 LEU A CA 1
ATOM 2487 C C . LEU A 1 327 ? -4.974 -21.935 41.022 1.00 89.06 327 LEU A C 1
ATOM 2489 O O . LEU A 1 327 ? -5.391 -22.364 39.953 1.00 89.06 327 LEU A O 1
ATOM 2493 N N . ARG A 1 328 ? -5.726 -21.919 42.130 1.00 83.06 328 ARG A N 1
ATOM 2494 C CA . ARG A 1 328 ? -7.118 -22.410 42.172 1.00 83.06 328 ARG A CA 1
ATOM 2495 C C . ARG A 1 328 ? -8.136 -21.379 41.691 1.00 83.06 328 ARG A C 1
ATOM 2497 O O . ARG A 1 328 ? -9.173 -21.738 41.150 1.00 83.06 328 ARG A O 1
ATOM 2504 N N . GLN A 1 329 ? -7.855 -20.098 41.920 1.00 86.00 329 GLN A N 1
ATOM 2505 C CA . GLN A 1 329 ? -8.739 -18.992 41.564 1.00 86.00 329 GLN A CA 1
ATOM 2506 C C . GLN A 1 329 ? -7.933 -17.737 41.239 1.00 86.00 329 GLN A C 1
ATOM 2508 O O . GLN A 1 329 ? -6.869 -17.500 41.809 1.00 86.00 329 GLN A O 1
ATOM 2513 N N . ARG A 1 330 ? -8.462 -16.894 40.347 1.00 81.81 330 ARG A N 1
ATOM 2514 C CA . ARG A 1 330 ? -7.777 -15.665 39.915 1.00 81.81 330 ARG A CA 1
ATOM 2515 C C . ARG A 1 330 ? -7.654 -14.620 41.030 1.00 81.81 330 ARG A C 1
ATOM 2517 O O . ARG A 1 330 ? -6.660 -13.901 41.091 1.00 81.81 330 ARG A O 1
ATOM 2524 N N . ALA A 1 331 ? -8.648 -14.573 41.916 1.00 85.56 331 ALA A N 1
ATOM 2525 C CA . ALA A 1 331 ? -8.726 -13.659 43.055 1.00 85.56 331 ALA A CA 1
ATOM 2526 C C . ALA A 1 331 ? -7.940 -14.144 44.294 1.00 85.56 331 ALA A C 1
ATOM 2528 O O . ALA A 1 331 ? -8.209 -13.686 45.400 1.00 85.56 331 ALA A O 1
ATOM 2529 N N . ALA A 1 332 ? -7.003 -15.088 44.136 1.00 88.19 332 ALA A N 1
ATOM 2530 C CA . ALA A 1 332 ? -6.157 -15.565 45.233 1.00 88.19 332 ALA A CA 1
ATOM 2531 C C . ALA A 1 332 ? -5.361 -14.416 45.882 1.00 88.19 332 ALA A C 1
ATOM 2533 O O . ALA A 1 332 ? -5.089 -13.400 45.232 1.00 88.19 332 ALA A O 1
ATOM 2534 N N . SER A 1 333 ? -4.974 -14.563 47.152 1.00 90.44 333 SER A N 1
ATOM 2535 C CA . SER A 1 333 ? -4.217 -13.513 47.843 1.00 90.44 333 SER A CA 1
ATOM 2536 C C . SER A 1 333 ? -2.853 -13.290 47.170 1.00 90.44 333 SER A C 1
ATOM 2538 O O . SER A 1 333 ? -2.342 -14.172 46.478 1.00 90.44 333 SER A O 1
ATOM 2540 N N . ARG A 1 334 ? -2.236 -12.109 47.337 1.00 88.81 334 ARG A N 1
ATOM 2541 C CA . ARG A 1 334 ? -0.875 -11.868 46.809 1.00 88.81 334 ARG A CA 1
ATOM 2542 C C . ARG A 1 334 ? 0.137 -12.872 47.369 1.00 88.81 334 ARG A C 1
ATOM 2544 O O . ARG A 1 334 ? 1.024 -13.283 46.632 1.00 88.81 334 ARG A O 1
ATOM 2551 N N . LEU A 1 335 ? -0.044 -13.313 48.616 1.00 89.38 335 LEU A N 1
ATOM 2552 C CA . LEU A 1 335 ? 0.778 -14.354 49.228 1.00 89.38 335 LEU A CA 1
ATOM 2553 C C . LEU A 1 335 ? 0.636 -15.692 48.487 1.00 89.38 335 LEU A C 1
ATOM 2555 O O . LEU A 1 335 ? 1.644 -16.273 48.103 1.00 89.38 335 LEU A O 1
ATOM 2559 N N . ASP A 1 336 ? -0.590 -16.130 48.186 1.00 90.44 336 ASP A N 1
ATOM 2560 C CA . ASP A 1 336 ? -0.819 -17.379 47.441 1.00 90.44 336 ASP A CA 1
ATOM 2561 C C . ASP A 1 336 ? -0.210 -17.330 46.032 1.00 90.44 336 ASP A C 1
ATOM 2563 O O . ASP A 1 336 ? 0.367 -18.309 45.556 1.00 90.44 336 ASP A O 1
ATOM 2567 N N . VAL A 1 337 ? -0.325 -16.182 45.353 1.00 91.38 337 VAL A N 1
ATOM 2568 C CA . VAL A 1 337 ? 0.288 -15.981 44.032 1.00 91.38 337 VAL A CA 1
ATOM 2569 C C . VAL A 1 337 ? 1.807 -15.991 44.127 1.00 91.38 337 VAL A C 1
ATOM 2571 O O . VAL A 1 337 ? 2.459 -16.577 43.267 1.00 91.38 337 VAL A O 1
ATOM 2574 N N . PHE A 1 338 ? 2.376 -15.398 45.177 1.00 91.69 338 PHE A N 1
ATOM 2575 C CA . PHE A 1 338 ? 3.813 -15.430 45.414 1.00 91.69 338 PHE A CA 1
ATOM 2576 C C . PHE A 1 338 ? 4.314 -16.857 45.637 1.00 91.69 338 PHE A C 1
ATOM 2578 O O . PHE A 1 338 ? 5.260 -17.283 44.982 1.00 91.69 338 PHE A O 1
ATOM 2585 N N . THR A 1 339 ? 3.632 -17.631 46.486 1.00 90.81 339 THR A N 1
ATOM 2586 C CA . THR A 1 339 ? 3.952 -19.044 46.717 1.00 90.81 339 THR A CA 1
ATOM 2587 C C . THR A 1 339 ? 3.882 -19.844 45.417 1.00 90.81 339 THR A C 1
ATOM 2589 O O . THR A 1 339 ? 4.812 -20.586 45.111 1.00 90.81 339 THR A O 1
ATOM 2592 N N . ALA A 1 340 ? 2.837 -19.642 44.607 1.00 91.12 340 ALA A N 1
ATOM 2593 C CA . ALA A 1 340 ? 2.709 -20.296 43.306 1.00 91.12 340 ALA A CA 1
ATOM 2594 C C . ALA A 1 340 ? 3.845 -19.916 42.340 1.00 91.12 340 ALA A C 1
ATOM 2596 O O . ALA A 1 340 ? 4.347 -20.778 41.619 1.00 91.12 340 ALA A O 1
ATOM 2597 N N . LEU A 1 341 ? 4.282 -18.653 42.341 1.00 91.31 341 LEU A N 1
ATOM 2598 C CA . LEU A 1 341 ? 5.412 -18.191 41.532 1.00 91.31 341 LEU A CA 1
ATOM 2599 C C . LEU A 1 341 ? 6.731 -18.831 41.966 1.00 91.31 341 LEU A C 1
ATOM 2601 O O . LEU A 1 341 ? 7.508 -19.245 41.104 1.00 91.31 341 LEU A O 1
ATOM 2605 N N . CYS A 1 342 ? 6.970 -18.957 43.271 1.00 89.50 342 CYS A N 1
ATOM 2606 C CA . CYS A 1 342 ? 8.156 -19.622 43.807 1.00 89.50 342 CYS A CA 1
ATOM 2607 C C . CYS A 1 342 ? 8.171 -21.107 43.427 1.00 89.50 342 CYS A C 1
ATOM 2609 O O . CYS A 1 342 ? 9.147 -21.569 42.841 1.00 89.50 342 CYS A O 1
ATOM 2611 N N . SER A 1 343 ? 7.063 -21.828 43.639 1.00 89.31 343 SER A N 1
ATOM 2612 C CA . SER A 1 343 ? 6.952 -23.240 43.246 1.00 89.31 343 SER A CA 1
ATOM 2613 C C . SER A 1 343 ? 7.099 -23.445 41.736 1.00 89.31 343 SER A C 1
ATOM 2615 O O . SER A 1 343 ? 7.747 -24.394 41.297 1.00 89.31 343 SER A O 1
ATOM 2617 N N . PHE A 1 344 ? 6.543 -22.542 40.921 1.00 89.94 344 PHE A N 1
ATOM 2618 C CA . PHE A 1 344 ? 6.741 -22.575 39.473 1.00 89.94 344 PHE A CA 1
ATOM 2619 C C . PHE A 1 344 ? 8.214 -22.371 39.104 1.00 89.94 344 PHE A C 1
ATOM 2621 O O . PHE A 1 344 ? 8.739 -23.083 38.247 1.00 89.94 344 PHE A O 1
ATOM 2628 N N . SER A 1 345 ? 8.877 -21.408 39.747 1.00 90.25 345 SER A N 1
ATOM 2629 C CA . SER A 1 345 ? 10.279 -21.074 39.487 1.00 90.25 345 SER A CA 1
ATOM 2630 C C . SER A 1 345 ? 11.198 -22.243 39.830 1.00 90.25 345 SER A C 1
ATOM 2632 O O . SER A 1 345 ? 12.061 -22.584 39.027 1.00 90.25 345 SER A O 1
ATOM 2634 N N . GLU A 1 346 ? 10.949 -22.923 40.951 1.00 89.00 346 GLU A N 1
ATOM 2635 C CA . GLU A 1 346 ? 11.646 -24.158 41.333 1.00 89.00 346 GLU A CA 1
ATOM 2636 C C . GLU A 1 346 ? 11.438 -25.273 40.306 1.00 89.00 346 GLU A C 1
ATOM 2638 O O . GLU A 1 346 ? 12.406 -25.877 39.847 1.00 89.00 346 GLU A O 1
ATOM 2643 N N . ALA A 1 347 ? 10.191 -25.507 39.884 1.00 86.31 347 ALA A N 1
ATOM 2644 C CA . ALA A 1 347 ? 9.866 -26.560 38.924 1.00 86.31 347 ALA A CA 1
ATOM 2645 C C . ALA A 1 347 ? 10.491 -26.342 37.531 1.00 86.31 347 ALA A C 1
ATOM 2647 O O . ALA A 1 347 ? 10.723 -27.310 36.809 1.00 86.31 347 ALA A O 1
ATOM 2648 N N . HIS A 1 348 ? 10.773 -25.090 37.155 1.00 83.44 348 HIS A N 1
ATOM 2649 C CA . HIS A 1 348 ? 11.288 -24.719 35.830 1.00 83.44 348 HIS A CA 1
ATOM 2650 C C . HIS A 1 348 ? 12.737 -24.204 35.849 1.00 83.44 348 HIS A C 1
ATOM 2652 O O . HIS A 1 348 ? 13.237 -23.752 34.818 1.00 83.44 348 HIS A O 1
ATOM 2658 N N . GLY A 1 349 ? 13.424 -24.268 36.996 1.00 86.06 349 GLY A N 1
ATOM 2659 C CA . GLY A 1 349 ? 14.818 -23.836 37.136 1.00 86.06 349 GLY A CA 1
ATOM 2660 C C . GLY A 1 349 ? 15.040 -22.332 36.932 1.00 86.06 349 GLY A C 1
ATOM 2661 O O . GLY A 1 349 ? 16.084 -21.931 36.418 1.00 86.06 349 GLY A O 1
ATOM 2662 N N . LEU A 1 350 ? 14.061 -21.496 37.289 1.00 86.94 350 LEU A N 1
ATOM 2663 C CA . LEU A 1 350 ? 14.172 -20.036 37.219 1.00 86.94 350 LEU A CA 1
ATOM 2664 C C . LEU A 1 350 ? 14.811 -19.460 38.493 1.00 86.94 350 LEU A C 1
ATOM 2666 O O . LEU A 1 350 ? 14.679 -20.055 39.565 1.00 86.94 350 LEU A O 1
ATOM 2670 N N . PRO A 1 351 ? 15.478 -18.289 38.413 1.00 84.88 351 PRO A N 1
ATOM 2671 C CA . PRO A 1 351 ? 16.009 -17.616 39.593 1.00 84.88 351 PRO A CA 1
ATOM 2672 C C . PRO A 1 351 ? 14.914 -17.346 40.630 1.00 84.88 351 PRO A C 1
ATOM 2674 O O . PRO A 1 351 ? 13.923 -16.678 40.336 1.00 84.88 351 PRO A O 1
ATOM 2677 N N . LEU A 1 352 ? 15.119 -17.833 41.855 1.00 87.75 352 LEU A N 1
ATOM 2678 C CA . LEU A 1 352 ? 14.242 -17.529 42.980 1.00 87.75 352 LEU A CA 1
ATOM 2679 C C . LEU A 1 352 ? 14.403 -16.067 43.394 1.00 87.75 352 LEU A C 1
ATOM 2681 O O . LEU A 1 352 ? 15.513 -15.579 43.616 1.00 87.75 352 LEU A O 1
ATOM 2685 N N . ARG A 1 353 ? 13.271 -15.377 43.494 1.00 90.06 353 ARG A N 1
ATOM 2686 C CA . ARG A 1 353 ? 13.167 -13.961 43.848 1.00 90.06 353 ARG A CA 1
ATOM 2687 C C . ARG A 1 353 ? 12.616 -13.839 45.266 1.00 90.06 353 ARG A C 1
ATOM 2689 O O . ARG A 1 353 ? 11.755 -14.623 45.658 1.00 90.06 353 ARG A O 1
ATOM 2696 N N . ARG A 1 354 ? 13.138 -12.893 46.046 1.00 88.25 354 ARG A N 1
ATOM 2697 C CA . ARG A 1 354 ? 12.748 -12.650 47.446 1.00 88.25 354 ARG A CA 1
ATOM 2698 C C . ARG A 1 354 ? 11.558 -11.707 47.554 1.00 88.25 354 ARG A C 1
ATOM 2700 O O . ARG A 1 354 ? 10.911 -11.677 48.593 1.00 88.25 354 ARG A O 1
ATOM 2707 N N . THR A 1 355 ? 11.272 -10.956 46.493 1.00 92.25 355 THR A N 1
ATOM 2708 C CA . THR A 1 355 ? 10.175 -9.991 46.429 1.00 92.25 355 THR A CA 1
ATOM 2709 C C . THR A 1 355 ? 9.101 -10.428 45.445 1.00 92.25 355 THR A C 1
ATOM 2711 O O . THR A 1 355 ? 9.380 -11.047 44.411 1.00 92.25 355 THR A O 1
ATOM 2714 N N . TYR A 1 356 ? 7.858 -10.050 45.733 1.00 93.00 356 TYR A N 1
ATOM 2715 C CA . TYR A 1 356 ? 6.712 -10.309 44.869 1.00 93.00 356 TYR A CA 1
ATOM 2716 C C . TYR A 1 356 ? 6.915 -9.744 43.469 1.00 93.00 356 TYR A C 1
ATOM 2718 O O . TYR A 1 356 ? 6.744 -10.445 42.471 1.00 93.00 356 TYR A O 1
ATOM 2726 N N . ASN A 1 357 ? 7.316 -8.475 43.395 1.00 93.44 357 ASN A N 1
ATOM 2727 C CA . ASN A 1 357 ? 7.509 -7.779 42.131 1.00 93.44 357 ASN A CA 1
ATOM 2728 C C . ASN A 1 357 ? 8.654 -8.398 41.320 1.00 93.44 357 ASN A C 1
ATOM 2730 O O . ASN A 1 357 ? 8.534 -8.539 40.099 1.00 93.44 357 ASN A O 1
ATOM 2734 N N . GLY A 1 358 ? 9.727 -8.828 41.992 1.00 91.44 358 GLY A N 1
ATOM 2735 C CA . GLY A 1 358 ? 10.814 -9.582 41.378 1.00 91.44 358 GLY A CA 1
ATOM 2736 C C . GLY A 1 358 ? 10.321 -10.889 40.757 1.00 91.44 358 GLY A C 1
ATOM 2737 O O . GLY A 1 358 ? 10.600 -11.153 39.585 1.00 91.44 358 GLY A O 1
ATOM 2738 N N . ALA A 1 359 ? 9.531 -11.678 41.494 1.00 91.69 359 ALA A N 1
ATOM 2739 C CA . ALA A 1 359 ? 8.982 -12.950 41.014 1.00 91.69 359 ALA A CA 1
ATOM 2740 C C . ALA A 1 359 ? 7.999 -12.776 39.844 1.00 91.69 359 ALA A C 1
ATOM 2742 O O . ALA A 1 359 ? 8.105 -13.475 38.834 1.00 91.69 359 ALA A O 1
ATOM 2743 N N . VAL A 1 360 ? 7.081 -11.804 39.931 1.00 91.50 360 VAL A N 1
ATOM 2744 C CA . VAL A 1 360 ? 6.140 -11.462 38.848 1.00 91.50 360 VAL A CA 1
ATOM 2745 C C . VAL A 1 360 ? 6.897 -11.090 37.573 1.00 91.50 360 VAL A C 1
ATOM 2747 O O . VAL A 1 360 ? 6.534 -11.521 36.471 1.00 91.50 360 VAL A O 1
ATOM 2750 N N . ARG A 1 361 ? 7.973 -10.309 37.704 1.00 89.94 361 ARG A N 1
ATOM 2751 C CA . ARG A 1 361 ? 8.800 -9.892 36.572 1.00 89.94 361 ARG A CA 1
ATOM 2752 C C . ARG A 1 361 ? 9.598 -11.044 35.970 1.00 89.94 361 ARG A C 1
ATOM 2754 O O . ARG A 1 361 ? 9.612 -11.176 34.747 1.00 89.94 361 ARG A O 1
ATOM 2761 N N . GLU A 1 362 ? 10.244 -11.870 36.791 1.00 89.12 362 GLU A N 1
ATOM 2762 C CA . GLU A 1 362 ? 11.014 -13.031 36.322 1.00 89.12 362 GLU A CA 1
ATOM 2763 C C . GLU A 1 362 ? 10.119 -13.987 35.524 1.00 89.12 362 GLU A C 1
ATOM 2765 O O . GLU A 1 362 ? 10.442 -14.374 34.399 1.00 89.12 362 GLU A O 1
ATOM 2770 N N . PHE A 1 363 ? 8.925 -14.261 36.050 1.00 88.06 363 PHE A N 1
ATOM 2771 C CA . PHE A 1 363 ? 7.919 -15.066 35.372 1.00 88.06 363 PHE A CA 1
ATOM 2772 C C . PHE A 1 363 ? 7.445 -14.428 34.057 1.00 88.06 363 PHE A C 1
ATOM 2774 O O . PHE A 1 363 ? 7.379 -15.091 33.022 1.00 88.06 363 PHE A O 1
ATOM 2781 N N . SER A 1 364 ? 7.170 -13.120 34.053 1.00 85.69 364 SER A N 1
ATOM 2782 C CA . SER A 1 364 ? 6.762 -12.394 32.839 1.00 85.69 364 SER A CA 1
ATOM 2783 C C . SER A 1 364 ? 7.850 -12.408 31.754 1.00 85.69 364 SER A C 1
ATOM 2785 O O . SER A 1 364 ? 7.553 -12.551 30.562 1.00 85.69 364 SER A O 1
ATOM 2787 N N . ASN A 1 365 ? 9.122 -12.319 32.153 1.00 84.06 365 ASN A N 1
ATOM 2788 C CA . ASN A 1 365 ? 10.268 -12.458 31.257 1.00 84.06 365 ASN A CA 1
ATOM 2789 C C . ASN A 1 365 ? 10.376 -13.880 30.694 1.00 84.06 365 ASN A C 1
ATOM 2791 O O . ASN A 1 365 ? 10.643 -14.041 29.501 1.00 84.06 365 ASN A O 1
ATOM 2795 N N . HIS A 1 366 ? 10.154 -14.903 31.522 1.00 83.81 366 HIS A N 1
ATOM 2796 C CA . HIS A 1 366 ? 10.118 -16.295 31.079 1.00 83.81 366 HIS A CA 1
ATOM 2797 C C . HIS A 1 366 ? 9.014 -16.522 30.037 1.00 83.81 366 HIS A C 1
ATOM 2799 O O . HIS A 1 366 ? 9.306 -17.005 28.942 1.00 83.81 366 HIS A O 1
ATOM 2805 N N . LEU A 1 367 ? 7.785 -16.070 30.311 1.00 78.44 367 LEU A N 1
ATOM 2806 C CA . LEU A 1 367 ? 6.672 -16.167 29.361 1.00 78.44 367 LEU A CA 1
ATOM 2807 C C . LEU A 1 367 ? 6.981 -15.484 28.027 1.00 78.44 367 LEU A C 1
ATOM 2809 O O . LEU A 1 367 ? 6.709 -16.045 26.971 1.00 78.44 367 LEU A O 1
ATOM 2813 N N . THR A 1 368 ? 7.607 -14.307 28.066 1.00 71.81 368 THR A N 1
ATOM 2814 C CA . THR A 1 368 ? 7.999 -13.570 26.856 1.00 71.81 368 THR A CA 1
ATOM 2815 C C . THR A 1 368 ? 9.088 -14.289 26.048 1.00 71.81 368 THR A C 1
ATOM 2817 O O . THR A 1 368 ? 9.151 -14.140 24.830 1.00 71.81 368 THR A O 1
ATOM 2820 N N . LYS A 1 369 ? 9.964 -15.067 26.696 1.00 74.19 369 LYS A N 1
ATOM 2821 C CA . LYS A 1 369 ? 11.004 -15.858 26.014 1.00 74.19 369 LYS A CA 1
ATOM 2822 C C . LYS A 1 369 ? 10.441 -17.133 25.380 1.00 74.19 369 LYS A C 1
ATOM 2824 O O . LYS A 1 369 ? 10.884 -17.498 24.295 1.00 74.19 369 LYS A O 1
ATOM 2829 N N . VAL A 1 370 ? 9.493 -17.795 26.046 1.00 68.31 370 VAL A N 1
ATOM 2830 C CA . VAL A 1 370 ? 8.861 -19.039 25.568 1.00 68.31 370 VAL A CA 1
ATOM 2831 C C . VAL A 1 370 ? 7.829 -18.754 24.474 1.00 68.31 370 VAL A C 1
ATOM 2833 O O . VAL A 1 370 ? 7.773 -19.466 23.474 1.00 68.31 370 VAL A O 1
ATOM 2836 N N . ASP A 1 371 ? 7.067 -17.672 24.617 1.00 54.72 371 ASP A N 1
ATOM 2837 C CA . ASP A 1 371 ? 6.143 -17.168 23.610 1.00 54.72 371 ASP A CA 1
ATOM 2838 C C . ASP A 1 371 ? 6.331 -15.647 23.448 1.00 54.72 371 ASP A C 1
ATOM 2840 O O . ASP A 1 371 ? 5.767 -14.845 24.202 1.00 54.72 371 ASP A O 1
ATOM 2844 N N . PRO A 1 372 ? 7.092 -15.209 22.427 1.00 50.34 372 PRO A N 1
ATOM 2845 C CA . PRO A 1 372 ? 7.314 -13.792 22.143 1.00 50.34 372 PRO A CA 1
ATOM 2846 C C . PRO A 1 372 ? 6.031 -12.992 21.882 1.00 50.34 372 PRO A C 1
ATOM 2848 O O . PRO A 1 372 ? 6.063 -11.760 21.914 1.00 50.34 372 PRO A O 1
ATOM 2851 N N . SER A 1 373 ? 4.898 -13.658 21.618 1.00 41.41 373 SER A N 1
ATOM 2852 C CA . SER A 1 373 ? 3.598 -13.003 21.475 1.00 41.41 373 SER A CA 1
ATOM 2853 C C . SER A 1 373 ? 2.997 -12.563 22.818 1.00 41.41 373 SER A C 1
ATOM 2855 O O . SER A 1 373 ? 2.275 -11.567 22.845 1.00 41.41 373 SER A O 1
ATOM 2857 N N . LEU A 1 374 ? 3.380 -13.188 23.942 1.00 40.75 374 LEU A N 1
ATOM 2858 C CA . LEU A 1 374 ? 2.981 -12.777 25.297 1.00 40.75 374 LEU A CA 1
ATOM 2859 C C . LEU A 1 374 ? 3.704 -11.507 25.773 1.00 40.75 374 LEU A C 1
ATOM 2861 O O . LEU A 1 374 ? 3.122 -10.712 26.507 1.00 40.75 374 LEU A O 1
ATOM 2865 N N . GLY A 1 375 ? 4.917 -11.241 25.274 1.00 38.25 375 GLY A N 1
ATOM 2866 C CA . GLY A 1 375 ? 5.631 -9.975 25.505 1.00 38.25 375 GLY A CA 1
ATOM 2867 C C . GLY A 1 375 ? 4.991 -8.752 24.834 1.00 38.25 375 GLY A C 1
ATOM 2868 O O . GLY A 1 375 ? 5.321 -7.614 25.168 1.00 38.25 375 GLY A O 1
ATOM 2869 N N . LEU A 1 376 ? 4.063 -8.978 23.896 1.00 37.28 376 LEU A N 1
ATOM 2870 C CA . LEU A 1 376 ? 3.181 -7.962 23.307 1.00 37.28 376 LEU A CA 1
ATOM 2871 C C . LEU A 1 376 ? 1.817 -7.880 24.018 1.00 37.28 376 LEU A C 1
ATOM 2873 O O . LEU A 1 376 ? 1.069 -6.936 23.777 1.00 37.28 376 LEU A O 1
ATOM 2877 N N . LEU A 1 377 ? 1.501 -8.841 24.892 1.00 34.72 377 LEU A N 1
ATOM 2878 C CA . LEU A 1 377 ? 0.209 -9.014 25.567 1.00 34.72 377 LEU A CA 1
ATOM 2879 C C . LEU A 1 377 ? 0.295 -8.734 27.073 1.00 34.72 377 LEU A C 1
ATOM 2881 O O . LEU A 1 377 ? -0.484 -9.281 27.845 1.00 34.72 377 LEU A O 1
ATOM 2885 N N . GLY A 1 378 ? 1.207 -7.836 27.460 1.00 28.12 378 GLY A N 1
ATOM 2886 C CA . GLY A 1 378 ? 1.402 -7.216 28.775 1.00 28.12 378 GLY A CA 1
ATOM 2887 C C . GLY A 1 378 ? 0.195 -6.451 29.360 1.00 28.12 378 GLY A C 1
ATOM 2888 O O . GLY A 1 378 ? 0.376 -5.308 29.761 1.00 28.12 378 GLY A O 1
ATOM 2889 N N . GLY A 1 379 ? -1.026 -7.003 29.380 1.00 33.16 379 GLY A N 1
ATOM 2890 C CA . GLY A 1 379 ? -2.146 -6.456 30.153 1.00 33.16 379 GLY A CA 1
ATOM 2891 C C . GLY A 1 379 ? -3.515 -7.083 29.855 1.00 33.16 379 GLY A C 1
ATOM 2892 O O . GLY A 1 379 ? -4.145 -6.737 28.865 1.00 33.16 379 GLY A O 1
ATOM 2893 N N . GLY A 1 380 ? -3.999 -7.938 30.765 1.00 26.47 380 GLY A N 1
ATOM 2894 C CA . GLY A 1 380 ? -5.428 -8.198 31.001 1.00 26.47 380 GLY A CA 1
ATOM 2895 C C . GLY A 1 380 ? -6.195 -9.076 30.000 1.00 26.47 380 GLY A C 1
ATOM 2896 O O . GLY A 1 380 ? -6.875 -8.580 29.109 1.00 26.47 380 GLY A O 1
ATOM 2897 N N . LEU A 1 381 ? -6.243 -10.387 30.260 1.00 25.17 381 LEU A N 1
ATOM 2898 C CA . LEU A 1 381 ? -7.373 -11.240 29.864 1.00 25.17 381 LEU A CA 1
ATOM 2899 C C . LEU A 1 381 ? -8.612 -10.826 30.680 1.00 25.17 381 LEU A C 1
ATOM 2901 O O . LEU A 1 381 ? -8.616 -11.023 31.894 1.00 25.17 381 LEU A O 1
ATOM 2905 N N . ALA A 1 382 ? -9.670 -10.315 30.051 1.00 26.47 382 ALA A N 1
ATOM 2906 C CA . ALA A 1 382 ? -11.031 -10.431 30.576 1.00 26.47 382 ALA A CA 1
ATOM 2907 C C . ALA A 1 382 ? -11.680 -11.632 29.876 1.00 26.47 382 ALA A C 1
ATOM 2909 O O . ALA A 1 382 ? -11.962 -11.594 28.679 1.00 26.47 382 ALA A O 1
ATOM 2910 N N . LEU A 1 383 ? -11.844 -12.733 30.612 1.00 30.28 383 LEU A N 1
ATOM 2911 C CA . LEU A 1 383 ? -12.656 -13.863 30.175 1.00 30.28 383 LEU A CA 1
ATOM 2912 C C . LEU A 1 383 ? -14.121 -13.410 30.163 1.00 30.28 383 LEU A C 1
ATOM 2914 O O . LEU A 1 383 ? -14.677 -13.130 31.216 1.00 30.28 383 LEU A O 1
ATOM 2918 N N . GLY A 1 384 ? -14.693 -13.340 28.961 1.00 28.75 384 GLY A N 1
ATOM 2919 C CA . GLY A 1 384 ? -16.117 -13.501 28.671 1.00 28.75 384 GLY A CA 1
ATOM 2920 C C . GLY A 1 384 ? -17.100 -12.554 29.358 1.00 28.75 384 GLY A C 1
ATOM 2921 O O . GLY A 1 384 ? -17.581 -12.860 30.437 1.00 28.75 384 GLY A O 1
ATOM 2922 N N . LEU A 1 385 ? -17.519 -11.510 28.639 1.00 22.16 385 LEU A N 1
ATOM 2923 C CA . LEU A 1 385 ? -18.928 -11.121 28.479 1.00 22.16 385 LEU A CA 1
ATOM 2924 C C . LEU A 1 385 ? -19.026 -10.235 27.223 1.00 22.16 385 LEU A C 1
ATOM 2926 O O . LEU A 1 385 ? -18.359 -9.211 27.110 1.00 22.16 385 LEU A O 1
ATOM 2930 N N . ARG A 1 386 ? -19.799 -10.700 26.233 1.00 29.69 386 ARG A N 1
ATOM 2931 C CA . ARG A 1 386 ? -20.059 -10.008 24.962 1.00 29.69 386 ARG A CA 1
ATOM 2932 C C . ARG A 1 386 ? -20.947 -8.785 25.207 1.00 29.69 386 ARG A C 1
ATOM 2934 O O . ARG A 1 386 ? -22.071 -8.956 25.662 1.00 29.69 386 ARG A O 1
ATOM 2941 N N . VAL A 1 387 ? -20.489 -7.607 24.786 1.00 21.03 387 VAL A N 1
ATOM 2942 C CA . VAL A 1 387 ? -21.329 -6.471 24.365 1.00 21.03 387 VAL A CA 1
ATOM 2943 C C . VAL A 1 387 ? -20.681 -5.891 23.094 1.00 21.03 387 VAL A C 1
ATOM 2945 O O . VAL A 1 387 ? -19.451 -5.812 23.047 1.00 21.03 387 VAL A O 1
ATOM 2948 N N . PRO A 1 388 ? -21.445 -5.602 22.024 1.00 26.17 388 PRO A N 1
ATOM 2949 C CA . PRO A 1 388 ? -20.887 -5.290 20.714 1.00 26.17 388 PRO A CA 1
ATOM 2950 C C . PRO A 1 388 ? -20.465 -3.822 20.641 1.00 26.17 388 PRO A C 1
ATOM 2952 O O . PRO A 1 388 ? -21.273 -2.931 20.882 1.00 26.17 388 PRO A O 1
ATOM 2955 N N . GLU A 1 389 ? -19.212 -3.572 20.264 1.00 21.98 389 GLU A N 1
ATOM 2956 C CA . GLU A 1 389 ? -18.728 -2.231 19.942 1.00 21.98 389 GLU A CA 1
ATOM 2957 C C . GLU A 1 389 ? -18.117 -2.198 18.545 1.00 21.98 389 GLU A C 1
ATOM 2959 O O . GLU A 1 389 ? -17.368 -3.085 18.129 1.00 21.98 389 GLU A O 1
ATOM 2964 N N . GLU A 1 390 ? -18.527 -1.162 17.822 1.00 26.58 390 GLU A N 1
ATOM 2965 C CA . GLU A 1 390 ? -18.269 -0.859 16.423 1.00 26.58 390 GLU A CA 1
ATOM 2966 C C . GLU A 1 390 ? -16.769 -0.803 16.105 1.00 26.58 390 GLU A C 1
ATOM 2968 O O . GLU A 1 390 ? -16.052 0.111 16.508 1.00 26.58 390 GLU A O 1
ATOM 2973 N N . ASN A 1 391 ? -16.305 -1.775 15.319 1.00 23.92 391 ASN A N 1
ATOM 2974 C CA . ASN A 1 391 ? -14.984 -1.762 14.704 1.00 23.92 391 ASN A CA 1
ATOM 2975 C C . ASN A 1 391 ? -15.087 -1.222 13.274 1.00 23.92 391 ASN A C 1
ATOM 2977 O O . ASN A 1 391 ? -15.397 -1.957 12.334 1.00 23.92 391 ASN A O 1
ATOM 2981 N N . SER A 1 392 ? -14.752 0.055 13.101 1.00 26.84 392 SER A N 1
ATOM 2982 C CA . SER A 1 392 ? -14.284 0.591 11.826 1.00 26.84 392 SER A CA 1
ATOM 2983 C C . SER A 1 392 ? -12.779 0.334 11.691 1.00 26.84 392 SER A C 1
ATOM 2985 O O . SER A 1 392 ? -11.974 1.239 11.865 1.00 26.84 392 SER A O 1
ATOM 2987 N N . GLU A 1 393 ? -12.364 -0.898 11.406 1.00 23.97 393 GLU A N 1
ATOM 2988 C CA . GLU A 1 393 ? -11.072 -1.143 10.759 1.00 23.97 393 GLU A CA 1
ATOM 2989 C C . GLU A 1 393 ? -11.026 -2.544 10.146 1.00 23.97 393 GLU A C 1
ATOM 2991 O O . GLU A 1 393 ? -11.579 -3.520 10.649 1.00 23.97 393 GLU A O 1
ATOM 2996 N N . CYS A 1 394 ? -10.398 -2.589 8.979 1.00 28.27 394 CYS A N 1
ATOM 2997 C CA . CYS A 1 394 ? -10.270 -3.741 8.113 1.00 28.27 394 CYS A CA 1
ATOM 2998 C C . CYS A 1 394 ? -9.378 -4.803 8.767 1.00 28.27 394 CYS A C 1
ATOM 3000 O O . CYS A 1 394 ? -8.168 -4.607 8.812 1.00 28.27 394 CYS A O 1
ATOM 3002 N N . ASP A 1 395 ? -9.932 -5.946 9.170 1.00 25.89 395 ASP A N 1
ATOM 3003 C CA . ASP A 1 395 ? -9.152 -7.181 9.242 1.00 25.89 395 ASP A CA 1
ATOM 3004 C C . ASP A 1 395 ? -10.002 -8.437 9.012 1.00 25.89 395 ASP A C 1
ATOM 3006 O O . ASP A 1 395 ? -11.138 -8.578 9.467 1.00 25.89 395 ASP A O 1
ATOM 3010 N N . GLU A 1 396 ? -9.420 -9.340 8.221 1.00 31.36 396 GLU A N 1
ATOM 3011 C CA . GLU A 1 396 ? -9.949 -10.648 7.846 1.00 31.36 396 GLU A CA 1
ATOM 3012 C C . GLU A 1 396 ? -10.092 -11.539 9.092 1.00 31.36 396 GLU A C 1
ATOM 3014 O O . GLU A 1 396 ? -9.100 -12.072 9.588 1.00 31.36 396 GLU A O 1
ATOM 3019 N N . PHE A 1 397 ? -11.323 -11.771 9.552 1.00 22.81 397 PHE A N 1
ATOM 3020 C CA . PHE A 1 397 ? -11.612 -12.776 10.576 1.00 22.81 397 PHE A CA 1
ATOM 3021 C C . PHE A 1 397 ? -12.127 -14.111 9.996 1.00 22.81 397 PHE A C 1
ATOM 3023 O O . PHE A 1 397 ? -12.862 -14.154 9.003 1.00 22.81 397 PHE A O 1
ATOM 3030 N N . LEU A 1 398 ? -11.759 -15.161 10.743 1.00 24.77 398 LEU A N 1
ATOM 3031 C CA . LEU A 1 398 ? -12.331 -16.510 10.888 1.00 24.77 398 LEU A CA 1
ATOM 3032 C C . LEU A 1 398 ? -11.682 -17.687 10.134 1.00 24.77 398 LEU A C 1
ATOM 3034 O O . LEU A 1 398 ? -11.748 -17.802 8.912 1.00 24.77 398 LEU A O 1
ATOM 3038 N N . GLU A 1 399 ? -11.025 -18.495 10.977 1.00 23.12 399 GLU A N 1
ATOM 3039 C CA . GLU A 1 399 ? -11.214 -19.932 11.246 1.00 23.12 399 GLU A CA 1
ATOM 3040 C C . GLU A 1 399 ? -11.081 -20.989 10.144 1.00 23.12 399 GLU A C 1
ATOM 3042 O O . GLU A 1 399 ? -11.097 -20.738 8.944 1.00 23.12 399 GLU A O 1
ATOM 3047 N N . TYR A 1 400 ? -10.768 -22.174 10.657 1.00 23.70 400 TYR A N 1
ATOM 3048 C CA . TYR A 1 400 ? -10.065 -23.302 10.076 1.00 23.70 400 TYR A CA 1
ATOM 3049 C C . TYR A 1 400 ? -11.094 -24.397 9.827 1.00 23.70 400 TYR A C 1
ATOM 3051 O O . TYR A 1 400 ? -11.676 -24.857 10.799 1.00 23.70 400 TYR A O 1
ATOM 3059 N N . GLU A 1 401 ? -11.293 -24.842 8.587 1.00 24.98 401 GLU A N 1
ATOM 3060 C CA . GLU A 1 401 ? -11.999 -26.102 8.337 1.00 24.98 401 GLU A CA 1
ATOM 3061 C C . GLU A 1 401 ? -11.324 -26.888 7.216 1.00 24.98 401 GLU A C 1
ATOM 3063 O O . GLU A 1 401 ? -10.854 -26.338 6.215 1.00 24.98 401 GLU A O 1
ATOM 3068 N N . ALA A 1 402 ? -11.208 -28.185 7.491 1.00 24.86 402 ALA A N 1
ATOM 3069 C CA . ALA A 1 402 ? -10.605 -29.206 6.664 1.00 24.86 402 ALA A CA 1
ATOM 3070 C C . ALA A 1 402 ? -11.420 -29.424 5.382 1.00 24.86 402 ALA A C 1
ATOM 3072 O O . ALA A 1 402 ? -12.622 -29.179 5.339 1.00 24.86 402 ALA A O 1
ATOM 3073 N N . GLY A 1 403 ? -10.735 -29.865 4.327 1.00 27.84 403 GLY A N 1
ATOM 3074 C CA . GLY A 1 403 ? -11.350 -30.113 3.032 1.00 27.84 403 GLY A CA 1
ATOM 3075 C C . GLY A 1 403 ? -12.419 -31.199 3.098 1.00 27.84 403 GLY A C 1
ATOM 3076 O O . GLY A 1 403 ? -12.140 -32.314 3.529 1.00 27.84 403 GLY A O 1
ATOM 3077 N N . GLU A 1 404 ? -13.601 -30.883 2.579 1.00 23.89 404 GLU A N 1
ATOM 3078 C CA . GLU A 1 404 ? -14.581 -31.873 2.147 1.00 23.89 404 GLU A CA 1
ATOM 3079 C C . GLU A 1 404 ? -14.778 -31.777 0.634 1.00 23.89 404 GLU A C 1
ATOM 3081 O O . GLU A 1 404 ? -14.857 -30.697 0.041 1.00 23.89 404 GLU A O 1
ATOM 3086 N N . ALA A 1 405 ? -14.775 -32.952 0.009 1.00 24.69 405 ALA A N 1
ATOM 3087 C CA . ALA A 1 405 ? -14.902 -33.145 -1.421 1.00 24.69 405 ALA A CA 1
ATOM 3088 C C . ALA A 1 405 ? -16.290 -32.724 -1.926 1.00 24.69 405 ALA A C 1
ATOM 3090 O O . ALA A 1 405 ? -17.311 -32.931 -1.274 1.00 24.69 405 ALA A O 1
ATOM 3091 N N . ALA A 1 406 ? -16.306 -32.151 -3.128 1.00 25.81 406 ALA A N 1
ATOM 3092 C CA . ALA A 1 406 ? -17.502 -31.693 -3.812 1.00 25.81 406 ALA A CA 1
ATOM 3093 C C . ALA A 1 406 ? -18.490 -32.843 -4.085 1.00 25.81 406 ALA A C 1
ATOM 3095 O O . ALA A 1 406 ? -18.203 -33.746 -4.871 1.00 25.81 406 ALA A O 1
ATOM 3096 N N . HIS A 1 407 ? -19.694 -32.745 -3.517 1.00 26.23 407 HIS A N 1
ATOM 3097 C CA . HIS A 1 407 ? -20.887 -33.401 -4.046 1.00 26.23 407 HIS A CA 1
ATOM 3098 C C . HIS A 1 407 ? -21.839 -32.358 -4.639 1.00 26.23 407 HIS A C 1
ATOM 3100 O O . HIS A 1 407 ? -21.966 -31.242 -4.138 1.00 26.23 407 HIS A O 1
ATOM 3106 N N . GLY A 1 408 ? -22.410 -32.718 -5.791 1.00 33.44 408 GLY A N 1
ATOM 3107 C CA . GLY A 1 408 ? -22.953 -31.805 -6.791 1.00 33.44 408 GLY A CA 1
ATOM 3108 C C . GLY A 1 408 ? -24.054 -30.874 -6.288 1.00 33.44 408 GLY A C 1
ATOM 3109 O O . GLY A 1 408 ? -25.121 -31.318 -5.878 1.00 33.44 408 GLY A O 1
ATOM 3110 N N . ALA A 1 409 ? -23.806 -29.573 -6.427 1.00 26.64 409 ALA A N 1
ATOM 3111 C CA . ALA A 1 409 ? -24.832 -28.539 -6.443 1.00 26.64 409 ALA A CA 1
ATOM 3112 C C . ALA A 1 409 ? -25.054 -28.084 -7.902 1.00 26.64 409 ALA A C 1
ATOM 3114 O O . ALA A 1 409 ? -24.096 -28.069 -8.682 1.00 26.64 409 ALA A O 1
ATOM 3115 N N . PRO A 1 410 ? -26.295 -27.749 -8.301 1.00 29.03 410 PRO A N 1
ATOM 3116 C CA . PRO A 1 410 ? -26.649 -27.506 -9.694 1.00 29.03 410 PRO A CA 1
ATOM 3117 C C . PRO A 1 410 ? -25.882 -26.303 -10.249 1.00 29.03 410 PRO A C 1
ATOM 3119 O O . PRO A 1 410 ? -25.896 -25.211 -9.680 1.00 29.03 410 PRO A O 1
ATOM 3122 N N . ALA A 1 411 ? -25.200 -26.518 -11.372 1.00 30.28 411 ALA A N 1
ATOM 3123 C CA . ALA A 1 411 ? -24.519 -25.469 -12.109 1.00 30.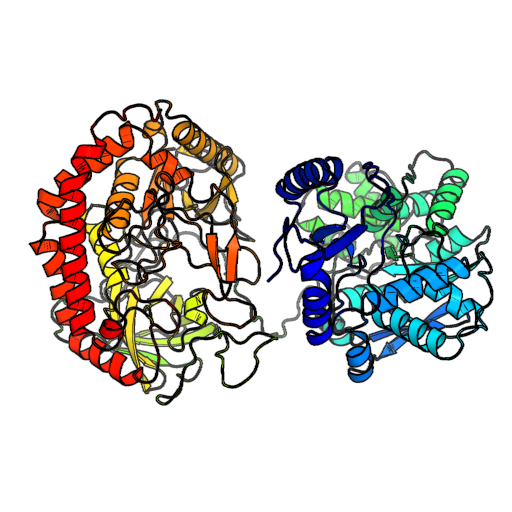28 411 ALA A CA 1
ATOM 3124 C C . ALA A 1 411 ? -25.544 -24.443 -12.614 1.00 30.28 411 ALA A C 1
ATOM 3126 O O . ALA A 1 411 ? -26.483 -24.791 -13.330 1.00 30.28 411 ALA A O 1
ATOM 3127 N N . VAL A 1 412 ? -25.343 -23.168 -12.278 1.00 37.25 412 VAL A N 1
ATOM 3128 C CA . VAL A 1 412 ? -26.022 -22.061 -12.957 1.00 37.25 412 VAL A CA 1
ATOM 3129 C C . VAL A 1 412 ? -25.381 -21.930 -14.338 1.00 37.25 412 VAL A C 1
ATOM 3131 O O . VAL A 1 412 ? -24.385 -21.234 -14.521 1.00 37.25 412 VAL A O 1
ATOM 3134 N N . VAL A 1 413 ? -25.916 -22.673 -15.306 1.00 32.22 413 VAL A N 1
ATOM 3135 C CA . VAL A 1 413 ? -25.571 -22.528 -16.722 1.00 32.22 413 VAL A CA 1
ATOM 3136 C C . VAL A 1 413 ? -26.360 -21.338 -17.257 1.00 32.22 413 VAL A C 1
ATOM 3138 O O . VAL A 1 413 ? -27.558 -21.442 -17.512 1.00 32.22 413 VAL A O 1
ATOM 3141 N N . LEU A 1 414 ? -25.701 -20.191 -17.410 1.00 39.72 414 LEU A N 1
ATOM 3142 C CA . LEU A 1 414 ? -26.247 -19.063 -18.160 1.00 39.72 414 LEU A CA 1
ATOM 3143 C C . LEU A 1 414 ? -25.622 -19.076 -19.554 1.00 39.72 414 LEU A C 1
ATOM 3145 O O . LEU A 1 414 ? -24.416 -18.915 -19.713 1.00 39.72 414 LEU A O 1
ATOM 3149 N N . ALA A 1 415 ? -26.466 -19.350 -20.546 1.00 29.92 415 ALA A N 1
ATOM 3150 C CA . ALA A 1 415 ? -26.098 -19.462 -21.946 1.00 29.92 415 ALA A CA 1
ATOM 3151 C C . ALA A 1 415 ? -25.655 -18.116 -22.552 1.00 29.92 415 ALA A C 1
ATOM 3153 O O . ALA A 1 415 ? -26.242 -17.064 -22.296 1.00 29.92 415 ALA A O 1
ATOM 3154 N N . ASP A 1 416 ? -24.666 -18.220 -23.435 1.00 32.75 416 ASP A N 1
ATOM 3155 C CA . ASP A 1 416 ? -23.908 -17.194 -24.164 1.00 32.75 416 ASP A CA 1
ATOM 3156 C C . ASP A 1 416 ? -24.719 -16.457 -25.262 1.00 32.75 416 ASP A C 1
ATOM 3158 O O . ASP A 1 416 ? -24.264 -16.273 -26.386 1.00 32.75 416 ASP A O 1
ATOM 3162 N N . SER A 1 417 ? -25.977 -16.081 -24.990 1.00 35.59 417 SER A N 1
ATOM 3163 C CA . SER A 1 417 ? -26.882 -15.511 -26.016 1.00 35.59 417 SER A CA 1
ATOM 3164 C C . SER A 1 417 ? -27.697 -14.290 -25.587 1.00 35.59 417 SER A C 1
ATOM 3166 O O . SER A 1 417 ? -28.653 -13.910 -26.264 1.00 35.59 417 SER A O 1
ATOM 3168 N N . ARG A 1 418 ? -27.343 -13.626 -24.481 1.00 44.31 418 ARG A N 1
ATOM 3169 C CA . ARG A 1 418 ? -28.050 -12.402 -24.082 1.00 44.31 418 ARG A CA 1
ATOM 3170 C C . ARG A 1 418 ? -27.462 -11.183 -24.786 1.00 44.31 418 ARG A C 1
ATOM 3172 O O . ARG A 1 418 ? -26.307 -10.831 -24.585 1.00 44.31 418 ARG A O 1
ATOM 3179 N N . SER A 1 419 ? -28.297 -10.492 -25.559 1.00 49.47 419 SER A N 1
ATOM 3180 C CA . SER A 1 419 ? -28.007 -9.168 -26.127 1.00 49.47 419 SER A CA 1
ATOM 3181 C C . SER A 1 419 ? -27.925 -8.056 -25.071 1.00 49.47 419 SER A C 1
ATOM 3183 O O . SER A 1 419 ? -27.552 -6.932 -25.394 1.00 49.47 419 SER A O 1
ATOM 3185 N N . SER A 1 420 ? -28.294 -8.342 -23.818 1.00 66.69 420 SER A N 1
ATOM 3186 C CA . SER A 1 420 ? -28.343 -7.385 -22.713 1.00 66.69 420 SER A CA 1
ATOM 3187 C C . SER A 1 420 ? -27.503 -7.850 -21.524 1.00 66.69 420 SER A C 1
ATOM 3189 O O . SER A 1 420 ? -27.614 -8.999 -21.091 1.00 66.69 420 SER A O 1
ATOM 3191 N N . ILE A 1 421 ? -26.717 -6.928 -20.967 1.00 88.56 421 ILE A N 1
ATOM 3192 C CA . ILE A 1 421 ? -25.952 -7.102 -19.726 1.00 88.56 421 ILE A CA 1
ATOM 3193 C C . ILE A 1 421 ? -26.890 -7.478 -18.563 1.00 88.56 421 ILE A C 1
ATOM 3195 O O . ILE A 1 421 ? -27.975 -6.910 -18.441 1.00 88.56 421 ILE A O 1
ATOM 3199 N N . ALA A 1 422 ? -26.464 -8.410 -17.704 1.00 91.00 422 ALA A N 1
ATOM 3200 C CA . ALA A 1 422 ? -27.221 -8.821 -16.521 1.00 91.00 422 ALA A CA 1
ATOM 3201 C C . ALA A 1 422 ? -27.376 -7.674 -15.506 1.00 91.00 422 ALA A C 1
ATOM 3203 O O . ALA A 1 422 ? -26.481 -6.839 -15.345 1.00 91.00 422 ALA A O 1
ATOM 3204 N N . THR A 1 423 ? -28.497 -7.651 -14.786 1.00 92.94 423 THR A N 1
ATOM 3205 C CA . THR A 1 423 ? -28.740 -6.677 -13.711 1.00 92.94 423 THR A CA 1
ATOM 3206 C C . THR A 1 423 ? -28.401 -7.297 -12.358 1.00 92.94 423 THR A C 1
ATOM 3208 O O . THR A 1 423 ? -28.930 -8.350 -12.005 1.00 92.94 423 THR A O 1
ATOM 3211 N N . LEU A 1 424 ? -27.536 -6.627 -11.597 1.00 95.69 424 LEU A N 1
ATOM 3212 C CA . LEU A 1 424 ? -27.217 -6.923 -10.204 1.00 95.69 424 LEU A CA 1
ATOM 3213 C C . LEU A 1 424 ? -27.962 -5.930 -9.307 1.00 95.69 424 LEU A C 1
ATOM 3215 O O . LEU A 1 424 ? -27.643 -4.742 -9.314 1.00 95.69 424 LEU A O 1
ATOM 3219 N N . ARG A 1 425 ? -28.906 -6.414 -8.498 1.00 96.31 425 ARG A N 1
ATOM 3220 C CA . ARG A 1 425 ? -29.573 -5.601 -7.475 1.00 96.31 425 ARG A CA 1
ATOM 3221 C C . ARG A 1 425 ? -28.930 -5.800 -6.113 1.00 96.31 425 ARG A C 1
ATOM 3223 O O . ARG A 1 425 ? -28.662 -6.931 -5.705 1.00 96.31 425 ARG A O 1
ATOM 3230 N N . ILE A 1 426 ? -28.706 -4.700 -5.406 1.00 96.00 426 ILE A N 1
ATOM 3231 C CA . ILE A 1 426 ? -28.128 -4.671 -4.064 1.00 96.00 426 ILE A CA 1
ATOM 3232 C C . ILE A 1 426 ? -29.176 -4.146 -3.085 1.00 96.00 426 ILE A C 1
ATOM 3234 O O . ILE A 1 426 ? -29.698 -3.039 -3.245 1.00 96.00 426 ILE A O 1
ATOM 3238 N N . PHE A 1 427 ? -29.444 -4.936 -2.046 1.00 95.25 427 PHE A N 1
ATOM 3239 C CA . PHE A 1 427 ? -30.341 -4.582 -0.951 1.00 95.25 427 PHE A CA 1
ATOM 3240 C C . PHE A 1 427 ? -29.564 -4.510 0.367 1.00 95.25 427 PHE A C 1
ATOM 3242 O O . PHE A 1 427 ? -28.931 -5.487 0.777 1.00 95.25 427 PHE A O 1
ATOM 3249 N N . GLY A 1 428 ? -29.649 -3.365 1.045 1.00 91.44 428 GLY A N 1
ATOM 3250 C CA . GLY A 1 428 ? -28.873 -3.060 2.253 1.00 91.44 428 GLY A CA 1
ATOM 3251 C C . GLY A 1 428 ? -27.641 -2.193 1.969 1.00 91.44 428 GLY A C 1
ATOM 3252 O O . GLY A 1 428 ? -27.341 -1.869 0.822 1.00 91.44 428 GLY A O 1
ATOM 3253 N N . GLY A 1 429 ? -26.929 -1.796 3.024 1.00 88.56 429 GLY A N 1
ATOM 3254 C CA . GLY A 1 429 ? -25.808 -0.854 2.928 1.00 88.56 429 GLY A CA 1
ATOM 3255 C C . GLY A 1 429 ? -26.233 0.612 2.754 1.00 88.56 429 GLY A C 1
ATOM 3256 O O . GLY A 1 429 ? -27.424 0.910 2.868 1.00 88.56 429 GLY A O 1
ATOM 3257 N N . PRO A 1 430 ? -25.272 1.532 2.541 1.00 85.81 430 PRO A N 1
ATOM 3258 C CA . PRO A 1 430 ? -25.521 2.966 2.485 1.00 85.81 430 PRO A CA 1
ATOM 3259 C C . PRO A 1 430 ? -26.368 3.321 1.267 1.00 85.81 430 PRO A C 1
ATOM 3261 O O . PRO A 1 430 ? -26.354 2.614 0.258 1.00 85.81 430 PRO A O 1
ATOM 3264 N N . GLU A 1 431 ? -27.082 4.438 1.358 1.00 85.12 431 GLU A N 1
ATOM 3265 C CA . GLU A 1 431 ? -27.767 4.991 0.196 1.00 85.12 431 GLU A CA 1
ATOM 3266 C C . GLU A 1 431 ? -26.749 5.424 -0.872 1.00 85.12 431 GLU A C 1
ATOM 3268 O O . GLU A 1 431 ? -25.680 5.951 -0.530 1.00 85.12 431 GLU A O 1
ATOM 3273 N N . PRO A 1 432 ? -27.053 5.218 -2.167 1.00 84.69 432 PRO A N 1
ATOM 3274 C CA . PRO A 1 432 ? -26.223 5.736 -3.239 1.00 84.69 432 PRO A CA 1
ATOM 3275 C C . PRO A 1 432 ? -26.135 7.266 -3.163 1.00 84.69 432 PRO A C 1
ATOM 3277 O O . PRO A 1 432 ? -27.113 7.919 -2.791 1.00 84.69 432 PRO A O 1
ATOM 3280 N N . PRO A 1 433 ? -25.000 7.868 -3.555 1.00 83.19 433 PRO A N 1
ATOM 3281 C CA . PRO A 1 433 ? -24.901 9.314 -3.677 1.00 83.19 433 PRO A CA 1
ATOM 3282 C C . PRO A 1 433 ? -25.998 9.877 -4.595 1.00 83.19 433 PRO A C 1
ATOM 3284 O O . PRO A 1 433 ? -26.386 9.233 -5.577 1.00 83.19 433 PRO A O 1
ATOM 3287 N N . PRO A 1 434 ? -26.479 11.100 -4.316 1.00 82.44 434 PRO A N 1
ATOM 3288 C CA . PRO A 1 434 ? -27.549 11.702 -5.093 1.00 82.44 434 PRO A CA 1
ATOM 3289 C C . PRO A 1 434 ? -27.089 11.990 -6.531 1.00 82.44 434 PRO A C 1
ATOM 3291 O O . PRO A 1 434 ? -25.924 12.293 -6.789 1.00 82.44 434 PRO A O 1
ATOM 3294 N N . ARG A 1 435 ? -28.014 11.910 -7.497 1.00 78.94 435 ARG A N 1
ATOM 3295 C CA . ARG A 1 435 ? -27.700 12.048 -8.938 1.00 78.94 435 ARG A CA 1
ATOM 3296 C C . ARG A 1 435 ? -27.186 13.431 -9.333 1.00 78.94 435 ARG A C 1
ATOM 3298 O O . ARG A 1 435 ? -26.581 13.600 -10.389 1.00 78.94 435 ARG A O 1
ATOM 3305 N N . ASP A 1 436 ? -27.464 14.438 -8.520 1.00 78.25 436 ASP A N 1
ATOM 3306 C CA . ASP A 1 436 ? -27.001 15.804 -8.703 1.00 78.25 436 ASP A CA 1
ATOM 3307 C C . ASP A 1 436 ? -25.697 16.111 -7.954 1.00 78.25 436 ASP A C 1
ATOM 3309 O O . ASP A 1 436 ? -25.258 17.263 -8.004 1.00 78.25 436 ASP A O 1
ATOM 3313 N N . LEU A 1 437 ? -25.056 15.103 -7.339 1.00 81.50 437 LEU A N 1
ATOM 3314 C CA . LEU A 1 437 ? -23.795 15.244 -6.614 1.00 81.50 437 LEU A CA 1
ATOM 3315 C C . LEU A 1 437 ? -22.739 15.948 -7.476 1.00 81.50 437 LEU A C 1
ATOM 3317 O O . LEU A 1 437 ? -22.260 15.423 -8.484 1.00 81.50 437 LEU A O 1
ATOM 3321 N N . ASN A 1 438 ? -22.325 17.127 -7.019 1.00 79.75 438 ASN A N 1
ATOM 3322 C CA . ASN A 1 438 ? -21.172 17.830 -7.559 1.00 79.75 438 ASN A CA 1
ATOM 3323 C C . ASN A 1 438 ? -19.904 17.328 -6.859 1.00 79.75 438 ASN A C 1
ATOM 3325 O O . ASN A 1 438 ? -19.479 17.880 -5.844 1.00 79.75 438 ASN A O 1
ATOM 3329 N N . TRP A 1 439 ? -19.335 16.234 -7.362 1.00 85.06 439 TRP A N 1
ATOM 3330 C CA . TRP A 1 439 ? -18.117 15.673 -6.785 1.00 85.06 439 TRP A CA 1
ATOM 3331 C C . TRP A 1 439 ? -16.905 16.550 -7.103 1.00 85.06 439 TRP A C 1
ATOM 3333 O O . TRP A 1 439 ? -16.593 16.804 -8.269 1.00 85.06 439 TRP A O 1
ATOM 3343 N N . VAL A 1 440 ? -16.185 16.958 -6.056 1.00 83.25 440 VAL A N 1
ATOM 3344 C CA . VAL A 1 440 ? -14.948 17.723 -6.201 1.00 83.25 440 VAL A CA 1
ATOM 3345 C C . VAL A 1 440 ? -13.759 16.754 -6.194 1.00 83.25 440 VAL A C 1
ATOM 3347 O O . VAL A 1 440 ? -13.597 16.007 -5.225 1.00 83.25 440 VAL A O 1
ATOM 3350 N N . PRO A 1 441 ? -12.885 16.772 -7.217 1.00 82.12 441 PRO A N 1
ATOM 3351 C CA . PRO A 1 441 ? -11.700 15.916 -7.310 1.00 82.12 441 PRO A CA 1
ATOM 3352 C C . PRO A 1 441 ? -10.558 16.414 -6.402 1.00 82.12 441 PRO A C 1
ATOM 3354 O O . PRO A 1 441 ? -9.427 16.648 -6.823 1.00 82.12 441 PRO A O 1
ATOM 3357 N N . ARG A 1 442 ? -10.881 16.635 -5.130 1.00 83.69 442 ARG A N 1
ATOM 3358 C CA . ARG A 1 442 ? -10.008 17.168 -4.089 1.00 83.69 442 ARG A CA 1
ATOM 3359 C C . ARG A 1 442 ? -10.348 16.471 -2.790 1.00 83.69 442 ARG A C 1
ATOM 3361 O O . ARG A 1 442 ? -11.515 16.401 -2.435 1.00 83.69 442 ARG A O 1
ATOM 3368 N N . VAL A 1 443 ? -9.349 15.995 -2.067 1.00 80.94 443 VAL A N 1
ATOM 3369 C CA . VAL A 1 443 ? -9.549 15.328 -0.778 1.00 80.94 443 VAL A CA 1
ATOM 3370 C C . VAL A 1 443 ? -9.651 16.368 0.322 1.00 80.94 443 VAL A C 1
ATOM 3372 O O . VAL A 1 443 ? -8.869 17.320 0.337 1.00 80.94 443 VAL A O 1
ATOM 3375 N N . CYS A 1 444 ? -10.589 16.193 1.249 1.00 79.00 444 CYS A N 1
ATOM 3376 C CA . CYS A 1 444 ? -10.634 17.042 2.432 1.00 79.00 444 CYS A CA 1
ATOM 3377 C C . CYS A 1 444 ? -9.395 16.810 3.298 1.00 79.00 444 CYS A C 1
ATOM 3379 O O . CYS A 1 444 ? -9.035 15.677 3.621 1.00 79.00 444 CYS A O 1
ATOM 3381 N N . THR A 1 445 ? -8.721 17.897 3.658 1.00 73.44 445 THR A N 1
ATOM 3382 C CA . THR A 1 445 ? -7.565 17.874 4.557 1.00 73.44 445 THR A CA 1
ATOM 3383 C C . THR A 1 445 ? -7.831 18.818 5.722 1.00 73.44 445 THR A C 1
ATOM 3385 O O . THR A 1 445 ? -8.642 19.730 5.579 1.00 73.44 445 THR A O 1
ATOM 3388 N N . PRO A 1 446 ? -7.104 18.695 6.845 1.00 68.69 446 PRO A N 1
ATOM 3389 C CA . PRO A 1 446 ? -7.205 19.671 7.934 1.00 68.69 446 PRO A CA 1
ATOM 3390 C C . PRO A 1 446 ? -6.910 21.124 7.513 1.00 68.69 446 PRO A C 1
ATOM 3392 O O . PRO A 1 446 ? -7.218 22.056 8.242 1.00 68.69 446 PRO A O 1
ATOM 3395 N N . LEU A 1 447 ? -6.271 21.333 6.353 1.00 59.34 447 LEU A N 1
ATOM 3396 C CA . LEU A 1 447 ? -5.991 22.658 5.785 1.00 59.34 447 LEU A CA 1
ATOM 3397 C C . LEU A 1 447 ? -7.079 23.142 4.817 1.00 59.34 447 LEU A C 1
ATOM 3399 O O . LEU A 1 447 ? -7.038 24.291 4.382 1.00 59.34 447 LEU A O 1
ATOM 3403 N N . TYR A 1 448 ? -7.998 22.266 4.418 1.00 67.31 448 TYR A N 1
ATOM 3404 C CA . TYR A 1 448 ? -9.031 22.554 3.436 1.00 67.31 448 TYR A CA 1
ATOM 3405 C C . TYR A 1 448 ? -10.281 21.718 3.737 1.00 67.31 448 TYR A C 1
ATOM 3407 O O . TYR A 1 448 ? -10.531 20.690 3.105 1.00 67.31 448 TYR A O 1
ATOM 3415 N N . GLU A 1 449 ? -11.035 22.162 4.742 1.00 70.06 449 GLU A N 1
ATOM 3416 C CA . GLU A 1 449 ? -12.338 21.612 5.124 1.00 70.06 449 GLU A CA 1
ATOM 3417 C C . GLU A 1 449 ? -13.470 22.381 4.416 1.00 70.06 449 GLU A C 1
ATOM 3419 O O . GLU A 1 449 ? -13.327 23.562 4.092 1.00 70.06 449 GLU A O 1
ATOM 3424 N N . GLY A 1 450 ? -14.610 21.728 4.173 1.00 64.25 450 GLY A N 1
ATOM 3425 C CA . GLY A 1 450 ? -15.811 22.363 3.613 1.00 64.25 450 GLY A CA 1
ATOM 3426 C C . GLY A 1 450 ? -16.210 21.854 2.219 1.00 64.25 450 GLY A C 1
ATOM 3427 O O . GLY A 1 450 ? -15.649 20.881 1.726 1.00 64.25 450 GLY A O 1
ATOM 3428 N N . PRO A 1 451 ? -17.184 22.495 1.546 1.00 64.81 451 PRO A N 1
ATOM 3429 C CA . PRO A 1 451 ? -17.817 21.953 0.335 1.00 64.81 451 PRO A CA 1
ATOM 3430 C C . PRO A 1 451 ? -16.902 21.923 -0.905 1.00 64.81 451 PRO A C 1
ATOM 3432 O O . PRO A 1 451 ? -17.284 21.396 -1.944 1.00 64.81 451 PRO A O 1
ATOM 3435 N N . GLY A 1 452 ? -15.694 22.491 -0.817 1.00 74.31 452 GLY A N 1
ATOM 3436 C CA . GLY A 1 452 ? -14.687 22.487 -1.884 1.00 74.31 452 GLY A CA 1
ATOM 3437 C C . GLY A 1 452 ? -13.785 21.247 -1.902 1.00 74.31 452 GLY A C 1
ATOM 3438 O O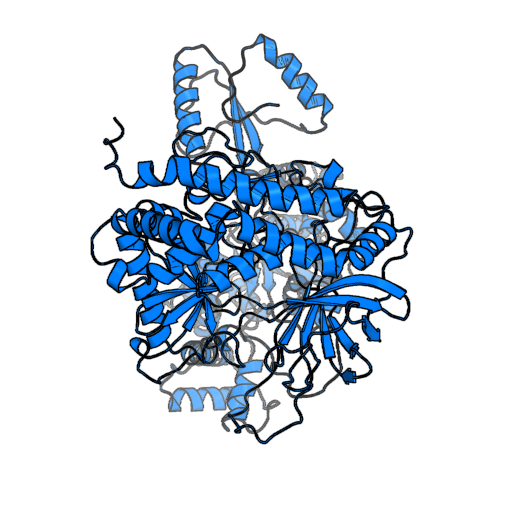 . GLY A 1 452 ? -12.714 21.296 -2.510 1.00 74.31 452 GLY A O 1
ATOM 3439 N N . CYS A 1 453 ? -14.160 20.177 -1.202 1.00 77.62 453 CYS A N 1
ATOM 3440 C CA . CYS A 1 453 ? -13.439 18.911 -1.135 1.00 77.62 453 CYS A CA 1
ATOM 3441 C C . CYS A 1 453 ? -14.405 17.734 -0.898 1.00 77.62 453 CYS A C 1
ATOM 3443 O O . CYS A 1 453 ? -15.541 17.924 -0.472 1.00 77.62 453 CYS A O 1
ATOM 3445 N N . SER A 1 454 ? -13.939 16.516 -1.167 1.00 80.75 454 SER A N 1
ATOM 3446 C CA . SER A 1 454 ? -14.657 15.257 -0.970 1.00 80.75 454 SER A CA 1
ATOM 3447 C C . SER A 1 454 ? -13.965 14.427 0.115 1.00 80.75 454 SER A C 1
ATOM 3449 O O . SER A 1 454 ? -12.740 14.262 0.102 1.00 80.75 454 SER A O 1
ATOM 3451 N N . ASN A 1 455 ? -14.743 13.893 1.057 1.00 77.88 455 ASN A N 1
ATOM 3452 C CA . ASN A 1 455 ? -14.241 12.967 2.073 1.00 77.88 455 ASN A CA 1
ATOM 3453 C C . ASN A 1 455 ? -14.010 11.572 1.483 1.00 77.88 455 ASN A C 1
ATOM 3455 O O . ASN A 1 455 ? -14.751 11.127 0.609 1.00 77.88 455 ASN A O 1
ATOM 3459 N N . VAL A 1 456 ? -13.007 10.866 2.008 1.00 74.75 456 VAL A N 1
ATOM 3460 C CA . VAL A 1 456 ? -12.838 9.431 1.751 1.00 74.75 456 VAL A CA 1
ATOM 3461 C C . VAL A 1 456 ? -13.863 8.680 2.586 1.00 74.75 456 VAL A C 1
ATOM 3463 O O . VAL A 1 456 ? -13.941 8.889 3.797 1.00 74.75 456 VAL A O 1
ATOM 3466 N N . THR A 1 457 ? -14.632 7.799 1.959 1.00 77.00 457 THR A N 1
ATOM 3467 C CA . THR A 1 457 ? -15.653 7.012 2.648 1.00 77.00 457 THR A CA 1
ATOM 3468 C C . THR A 1 457 ? -15.361 5.525 2.491 1.00 77.00 457 THR A C 1
ATOM 3470 O O . THR A 1 457 ? -14.930 5.032 1.446 1.00 77.00 457 THR A O 1
ATOM 3473 N N . HIS A 1 458 ? -15.575 4.792 3.578 1.00 82.25 458 HIS A N 1
ATOM 3474 C CA . HIS A 1 458 ? -15.452 3.345 3.612 1.00 82.25 458 HIS A CA 1
ATOM 3475 C C . HIS A 1 458 ? -16.739 2.773 4.171 1.00 82.25 458 HIS A C 1
ATOM 3477 O O . HIS A 1 458 ? -17.291 3.293 5.138 1.00 82.25 458 HIS A O 1
ATOM 3483 N N . TRP A 1 459 ? -17.192 1.682 3.572 1.00 87.25 459 TRP A N 1
ATOM 3484 C CA . TRP A 1 459 ? -18.339 0.952 4.063 1.00 87.25 459 TRP A CA 1
ATOM 3485 C C . TRP A 1 459 ? -18.021 -0.537 4.147 1.00 87.25 459 TRP A C 1
ATOM 3487 O O . TRP A 1 459 ? -17.283 -1.075 3.321 1.00 87.25 459 TRP A O 1
ATOM 3497 N N . ASN A 1 460 ? -18.554 -1.195 5.169 1.00 92.75 460 ASN A N 1
ATOM 3498 C CA . ASN A 1 460 ? -18.448 -2.629 5.382 1.00 92.75 460 ASN A CA 1
ATOM 3499 C C . ASN A 1 460 ? -19.741 -3.104 6.040 1.00 92.75 460 ASN A C 1
ATOM 3501 O O . ASN A 1 460 ? -20.172 -2.528 7.037 1.00 92.75 460 ASN A O 1
ATOM 3505 N N . GLY A 1 461 ? -20.342 -4.152 5.497 1.00 95.00 461 GLY A N 1
ATOM 3506 C CA . GLY A 1 461 ? -21.540 -4.739 6.065 1.00 95.00 461 GLY A CA 1
ATOM 3507 C C . GLY A 1 461 ? -22.008 -5.953 5.285 1.00 95.00 461 GLY A C 1
ATOM 3508 O O . GLY A 1 461 ? -21.287 -6.521 4.463 1.00 95.00 461 GLY A O 1
ATOM 3509 N N . THR A 1 462 ? -23.239 -6.353 5.561 1.00 97.00 462 THR A N 1
ATOM 3510 C CA . THR A 1 462 ? -23.896 -7.474 4.895 1.00 97.00 462 THR A CA 1
ATOM 3511 C C . THR A 1 462 ? -25.025 -6.939 4.023 1.00 97.00 462 THR A C 1
ATOM 3513 O O . THR A 1 462 ? -25.790 -6.079 4.457 1.00 97.00 462 THR A O 1
ATOM 3516 N N . VAL A 1 463 ? -25.115 -7.436 2.792 1.00 96.81 463 VAL A N 1
ATOM 3517 C CA . VAL A 1 463 ? -26.174 -7.126 1.826 1.00 96.81 463 VAL A CA 1
ATOM 3518 C C . VAL A 1 463 ? -26.807 -8.405 1.300 1.00 96.81 463 VAL A C 1
ATOM 3520 O O . VAL A 1 463 ? -26.221 -9.487 1.360 1.00 96.81 463 VAL A O 1
ATOM 3523 N N . ARG A 1 464 ? -27.993 -8.265 0.718 1.00 96.75 464 ARG A N 1
ATOM 3524 C CA . ARG A 1 464 ? -28.591 -9.284 -0.142 1.00 96.75 464 ARG A CA 1
ATOM 3525 C C . ARG A 1 464 ? -28.361 -8.882 -1.593 1.00 96.75 464 ARG A C 1
ATOM 3527 O O . ARG A 1 464 ? -28.645 -7.743 -1.965 1.00 96.75 464 ARG A O 1
ATOM 3534 N N . LEU A 1 465 ? -27.848 -9.812 -2.394 1.00 96.62 465 LEU A N 1
ATOM 3535 C CA . LEU A 1 465 ? -27.674 -9.621 -3.832 1.00 96.62 465 LEU A CA 1
ATOM 3536 C C . LEU A 1 465 ? -28.765 -10.365 -4.594 1.00 96.62 465 LEU A C 1
ATOM 3538 O O . LEU A 1 465 ? -29.197 -11.441 -4.184 1.00 96.62 465 LEU A O 1
ATOM 3542 N N . GLU A 1 466 ? -29.182 -9.805 -5.719 1.00 95.69 466 GLU A N 1
ATOM 3543 C CA . GLU A 1 466 ? -30.046 -10.473 -6.685 1.00 95.69 466 GLU A CA 1
ATOM 3544 C C . GLU A 1 466 ? -29.440 -10.317 -8.078 1.00 95.69 466 GLU A C 1
ATOM 3546 O O . GLU A 1 466 ? -29.221 -9.199 -8.540 1.00 95.69 466 GLU A O 1
ATOM 3551 N N . ILE A 1 467 ? -29.136 -11.436 -8.730 1.00 92.06 467 ILE A N 1
ATOM 3552 C CA . ILE A 1 467 ? -28.561 -11.473 -10.078 1.00 92.06 467 ILE A CA 1
ATOM 3553 C C . ILE A 1 467 ? -29.448 -12.384 -10.911 1.00 92.06 467 ILE A C 1
ATOM 3555 O O . ILE A 1 467 ? -29.574 -13.559 -10.582 1.00 92.06 467 ILE A O 1
ATOM 3559 N N . ASP A 1 468 ? -30.066 -11.864 -11.973 1.00 79.00 468 ASP A N 1
ATOM 3560 C CA . ASP A 1 468 ? -30.927 -12.653 -12.869 1.00 79.00 468 ASP A CA 1
ATOM 3561 C C . ASP A 1 468 ? -31.991 -13.496 -12.131 1.00 79.00 468 ASP A C 1
ATOM 3563 O O . ASP A 1 468 ? -32.185 -14.677 -12.419 1.00 79.00 468 ASP A O 1
ATOM 3567 N N . ASN A 1 469 ? -32.678 -12.890 -11.155 1.00 78.81 469 ASN A N 1
ATOM 3568 C CA . ASN A 1 469 ? -33.667 -13.525 -10.266 1.00 78.81 469 ASN A CA 1
ATOM 3569 C C . ASN A 1 469 ? -33.099 -14.577 -9.293 1.00 78.81 469 ASN A C 1
ATOM 3571 O O . ASN A 1 469 ? -33.862 -15.231 -8.580 1.00 78.81 469 ASN A O 1
ATOM 3575 N N . HIS A 1 470 ? -31.778 -14.741 -9.217 1.00 87.56 470 HIS A N 1
ATOM 3576 C CA . HIS A 1 470 ? -31.129 -15.558 -8.201 1.00 87.56 470 HIS A CA 1
ATOM 3577 C C . HIS A 1 470 ? -30.771 -14.706 -6.985 1.00 87.56 470 HIS A C 1
ATOM 3579 O O . HIS A 1 470 ? -29.994 -13.756 -7.086 1.00 87.56 470 HIS A O 1
ATOM 3585 N N . ILE A 1 471 ? -31.338 -15.053 -5.831 1.00 94.44 471 ILE A N 1
ATOM 3586 C CA . ILE A 1 471 ? -31.123 -14.331 -4.578 1.00 94.44 471 ILE A CA 1
ATOM 3587 C C . ILE A 1 471 ? -29.972 -14.978 -3.818 1.00 94.44 471 ILE A C 1
ATOM 3589 O O . ILE A 1 471 ? -30.019 -16.163 -3.495 1.00 94.44 471 ILE A O 1
ATOM 3593 N N . ILE A 1 472 ? -28.976 -14.169 -3.470 1.00 95.62 472 ILE A N 1
ATOM 3594 C CA . ILE A 1 472 ? -27.865 -14.566 -2.613 1.00 95.62 472 ILE A CA 1
ATOM 3595 C C . ILE A 1 472 ? -27.993 -13.784 -1.298 1.00 95.62 472 ILE A C 1
ATOM 3597 O O . ILE A 1 472 ? -27.700 -12.580 -1.270 1.00 95.62 472 ILE A O 1
ATOM 3601 N N . PRO A 1 473 ? -28.483 -14.422 -0.219 1.00 95.06 473 PRO A N 1
ATOM 3602 C CA . PRO A 1 473 ? -28.566 -13.784 1.088 1.00 95.06 473 PRO A CA 1
ATOM 3603 C C . PRO A 1 473 ? -27.175 -13.650 1.722 1.00 95.06 473 PRO A C 1
ATOM 3605 O O . PRO A 1 473 ? -26.222 -14.315 1.316 1.00 95.06 473 PRO A O 1
ATOM 3608 N N . ASP A 1 474 ? -27.075 -12.786 2.730 1.00 95.31 474 ASP A N 1
ATOM 3609 C CA . ASP A 1 474 ? -25.926 -12.689 3.637 1.00 95.31 474 ASP A CA 1
ATOM 3610 C C . ASP A 1 474 ? -24.554 -12.517 2.959 1.00 95.31 474 ASP A C 1
ATOM 3612 O O . ASP A 1 474 ? -23.533 -13.052 3.401 1.00 95.31 474 ASP A O 1
ATOM 3616 N N . VAL A 1 475 ? -24.503 -11.738 1.874 1.00 96.75 475 VAL A N 1
ATOM 3617 C CA . VAL A 1 475 ? -23.247 -11.404 1.200 1.00 96.75 475 VAL A CA 1
ATOM 3618 C C . VAL A 1 475 ? -22.538 -10.312 1.983 1.00 96.75 475 VAL A C 1
ATOM 3620 O O . VAL A 1 475 ? -23.007 -9.179 2.075 1.00 96.75 475 VAL A O 1
ATOM 3623 N N . HIS A 1 476 ? -21.355 -10.619 2.504 1.00 97.38 476 HIS A N 1
ATOM 3624 C CA . HIS A 1 476 ? -20.503 -9.595 3.091 1.00 97.38 476 HIS A CA 1
ATOM 3625 C C . HIS A 1 476 ? -19.889 -8.741 1.983 1.00 97.38 476 HIS A C 1
ATOM 3627 O O . HIS A 1 476 ? -19.153 -9.244 1.128 1.00 97.38 476 HIS A O 1
ATOM 3633 N N . MET A 1 477 ? -20.163 -7.443 2.019 1.00 95.31 477 MET A N 1
ATOM 3634 C CA . MET A 1 477 ? -19.701 -6.470 1.043 1.00 95.31 477 MET A CA 1
ATOM 3635 C C . MET A 1 477 ? -18.937 -5.355 1.757 1.00 95.31 477 MET A C 1
ATOM 3637 O O . MET A 1 477 ? -19.400 -4.806 2.753 1.00 95.31 477 MET A O 1
ATOM 3641 N N . HIS A 1 478 ? -17.754 -5.012 1.249 1.00 91.62 478 HIS A N 1
ATOM 3642 C CA . HIS A 1 478 ? -16.987 -3.873 1.754 1.00 91.62 478 HIS A CA 1
ATOM 3643 C C . HIS A 1 478 ? -16.345 -3.076 0.627 1.00 91.62 478 HIS A C 1
ATOM 3645 O O . HIS A 1 478 ? -15.902 -3.648 -0.375 1.00 91.62 478 HIS A O 1
ATOM 3651 N N . SER A 1 479 ? -16.266 -1.759 0.811 1.00 88.25 479 SER A N 1
ATOM 3652 C CA . SER A 1 479 ? -15.558 -0.851 -0.085 1.00 88.25 479 SER A CA 1
ATOM 3653 C C . SER A 1 479 ? -14.100 -1.286 -0.212 1.00 88.25 479 SER A C 1
ATOM 3655 O O . SER A 1 479 ? -13.434 -1.595 0.778 1.00 88.25 479 SER A O 1
ATOM 3657 N N . ARG A 1 480 ? -13.589 -1.307 -1.441 1.00 82.69 480 ARG A N 1
ATOM 3658 C CA . ARG A 1 480 ? -12.206 -1.683 -1.752 1.00 82.69 480 ARG A CA 1
ATOM 3659 C C . ARG A 1 480 ? -11.495 -0.589 -2.533 1.00 82.69 480 ARG A C 1
ATOM 3661 O O . ARG A 1 480 ? -12.119 0.275 -3.138 1.00 82.69 480 ARG A O 1
ATOM 3668 N N . GLY A 1 481 ? -10.176 -0.732 -2.582 1.00 71.12 481 GLY A N 1
ATOM 3669 C CA . GLY A 1 481 ? -9.280 0.233 -3.201 1.00 71.12 481 GLY A CA 1
ATOM 3670 C C . GLY A 1 481 ? -8.829 1.289 -2.202 1.00 71.12 481 GLY A C 1
ATOM 3671 O O . GLY A 1 481 ? -9.433 1.477 -1.148 1.00 71.12 481 GLY A O 1
ATOM 3672 N N . HIS A 1 482 ? -7.697 1.913 -2.504 1.00 70.56 482 HIS A N 1
ATOM 3673 C CA . HIS A 1 482 ? -7.169 2.995 -1.679 1.00 70.56 482 HIS A CA 1
ATOM 3674 C C . HIS A 1 482 ? -7.803 4.304 -2.120 1.00 70.56 482 HIS A C 1
ATOM 3676 O O . HIS A 1 482 ? -8.520 4.974 -1.388 1.00 70.56 482 HIS A O 1
ATOM 3682 N N . SER A 1 483 ? -7.615 4.601 -3.391 1.00 69.75 483 SER A N 1
ATOM 3683 C CA . SER A 1 483 ? -8.031 5.848 -3.975 1.00 69.75 483 SER A CA 1
ATOM 3684 C C . SER A 1 483 ? -9.389 5.861 -4.615 1.00 69.75 483 SER A C 1
ATOM 3686 O O . SER A 1 483 ? -10.055 6.889 -4.615 1.00 69.75 483 SER A O 1
ATOM 3688 N N . SER A 1 484 ? -9.830 4.713 -5.107 1.00 76.31 484 SER A N 1
ATOM 3689 C CA . SER A 1 484 ? -11.207 4.544 -5.532 1.00 76.31 484 SER A CA 1
ATOM 3690 C C . SER A 1 484 ? -12.195 4.659 -4.369 1.00 76.31 484 SER A C 1
ATOM 3692 O O . SER A 1 484 ? -13.384 4.830 -4.610 1.00 76.31 484 SER A O 1
ATOM 3694 N N . ALA A 1 485 ? -11.718 4.678 -3.117 1.00 77.44 485 ALA A N 1
ATOM 3695 C CA . ALA A 1 485 ? -12.501 5.104 -1.957 1.00 77.44 485 ALA A CA 1
ATOM 3696 C C . ALA A 1 485 ? -12.757 6.628 -1.906 1.00 77.44 485 ALA A C 1
ATOM 3698 O O . ALA A 1 485 ? -13.558 7.085 -1.100 1.00 77.44 485 ALA A O 1
ATOM 3699 N N . MET A 1 486 ? -12.084 7.420 -2.747 1.00 79.75 486 MET A N 1
ATOM 3700 C CA . MET A 1 486 ? -12.286 8.872 -2.886 1.00 79.75 486 MET A CA 1
ATOM 3701 C C . MET A 1 486 ? -13.231 9.229 -4.038 1.00 79.75 486 MET A C 1
ATOM 3703 O O . MET A 1 486 ? -13.638 10.385 -4.177 1.00 79.75 486 MET A O 1
ATOM 3707 N N . PHE A 1 487 ? -13.541 8.258 -4.898 1.00 86.44 487 PHE A N 1
ATOM 3708 C CA . PHE A 1 487 ? -14.477 8.443 -5.996 1.00 86.44 487 PHE A CA 1
ATOM 3709 C C . PHE A 1 487 ? -15.907 8.318 -5.481 1.00 86.44 487 PHE A C 1
ATOM 3711 O O . PHE A 1 487 ? -16.167 7.494 -4.606 1.00 86.44 487 PHE A O 1
ATOM 3718 N N . PRO A 1 488 ? -16.851 9.081 -6.055 1.00 86.69 488 PRO A N 1
ATOM 3719 C CA . PRO A 1 488 ? -18.246 8.999 -5.644 1.00 86.69 488 PRO A CA 1
ATOM 3720 C C . PRO A 1 488 ? -18.850 7.636 -6.018 1.00 86.69 488 PRO A C 1
ATOM 3722 O O . PRO A 1 488 ? -19.804 7.181 -5.398 1.00 86.69 488 PRO A O 1
ATOM 3725 N N . LYS A 1 489 ? -18.254 6.956 -7.005 1.00 90.12 489 LYS A N 1
ATOM 3726 C CA . LYS A 1 489 ? -18.590 5.600 -7.417 1.00 90.12 489 LYS A CA 1
ATOM 3727 C C . LYS A 1 489 ? -17.574 4.600 -6.857 1.00 90.12 489 LYS A C 1
ATOM 3729 O O . LYS A 1 489 ? -16.490 4.415 -7.415 1.00 90.12 489 LYS A O 1
ATOM 3734 N N . HIS A 1 490 ? -17.932 3.948 -5.754 1.00 88.75 490 HIS A N 1
ATOM 3735 C CA . HIS A 1 490 ? -17.070 2.979 -5.070 1.00 88.75 490 HIS A CA 1
ATOM 3736 C C . HIS A 1 490 ? -16.980 1.625 -5.777 1.00 88.75 490 HIS A C 1
ATOM 3738 O O . HIS A 1 490 ? -17.889 1.206 -6.489 1.00 88.75 490 HIS A O 1
ATOM 3744 N N . GLN A 1 491 ? -15.899 0.901 -5.504 1.00 91.00 491 GLN A N 1
ATOM 3745 C CA . GLN A 1 491 ? -15.755 -0.516 -5.834 1.00 91.00 491 GLN A CA 1
ATOM 3746 C C . GLN A 1 491 ? -15.920 -1.360 -4.573 1.00 91.00 491 GLN A C 1
ATOM 3748 O O . GLN A 1 491 ? -15.581 -0.906 -3.477 1.00 91.00 491 GLN A O 1
ATOM 3753 N N . PHE A 1 492 ? -16.334 -2.617 -4.727 1.00 92.25 492 PHE A N 1
ATOM 3754 C CA . PHE A 1 492 ? -16.603 -3.508 -3.603 1.00 92.25 492 PHE A CA 1
ATOM 3755 C C . PHE A 1 492 ? -15.901 -4.860 -3.729 1.00 92.25 492 PHE A C 1
ATOM 3757 O O . PHE A 1 492 ? -15.714 -5.411 -4.813 1.00 92.25 492 PHE A O 1
ATOM 3764 N N . SER A 1 493 ? -15.486 -5.413 -2.595 1.00 93.75 493 SER A N 1
ATOM 3765 C CA . SER A 1 493 ? -15.183 -6.838 -2.479 1.00 93.75 493 SER A CA 1
ATOM 3766 C C . SER A 1 493 ? -16.409 -7.547 -1.924 1.00 93.75 493 SER A C 1
ATOM 3768 O O . SER A 1 493 ? -17.001 -7.078 -0.953 1.00 93.75 493 SER A O 1
ATOM 3770 N N . LEU A 1 494 ? -16.741 -8.695 -2.506 1.00 95.19 494 LEU A N 1
ATOM 3771 C CA . LEU A 1 494 ? -17.865 -9.528 -2.099 1.00 95.19 494 LEU A CA 1
ATOM 3772 C C . LEU A 1 494 ? -17.337 -10.832 -1.499 1.00 95.19 494 LEU A C 1
ATOM 3774 O O . LEU A 1 494 ? -16.436 -11.462 -2.060 1.00 95.19 494 LEU A O 1
ATOM 3778 N N . LYS A 1 495 ? -17.899 -11.255 -0.370 1.00 95.62 495 LYS A N 1
ATOM 3779 C CA . LYS A 1 495 ? -17.708 -12.586 0.208 1.00 95.62 495 LYS A CA 1
ATOM 3780 C C . LYS A 1 495 ? -19.082 -13.226 0.371 1.00 95.62 495 LYS A C 1
ATOM 3782 O O . LYS A 1 495 ? -19.866 -12.810 1.219 1.00 95.62 495 LYS A O 1
ATOM 3787 N N . LEU A 1 496 ? -19.345 -14.225 -0.459 1.00 94.44 496 LEU A N 1
ATOM 3788 C CA . LEU A 1 496 ? -20.576 -15.004 -0.449 1.00 94.44 496 LEU A CA 1
ATOM 3789 C C . LEU A 1 496 ? -20.626 -15.908 0.798 1.00 94.44 496 LEU A C 1
ATOM 3791 O O . LEU A 1 496 ? -19.563 -16.268 1.330 1.00 94.44 496 LEU A O 1
ATOM 3795 N N . PRO A 1 497 ? -21.823 -16.309 1.261 1.00 93.50 497 PRO A N 1
ATOM 3796 C CA . PRO A 1 497 ? -21.961 -17.250 2.376 1.00 93.50 497 PRO A CA 1
ATOM 3797 C C . PRO A 1 497 ? -21.340 -18.617 2.047 1.00 93.50 497 PRO A C 1
ATOM 3799 O O . PRO A 1 497 ? -20.600 -19.183 2.859 1.00 93.50 497 PRO A O 1
ATOM 3802 N N . THR A 1 498 ? -21.541 -19.094 0.818 1.00 91.56 498 THR A N 1
ATOM 3803 C CA . THR A 1 498 ? -21.035 -20.370 0.295 1.00 91.56 498 THR A CA 1
ATOM 3804 C C . THR A 1 498 ? -20.252 -20.166 -1.004 1.00 91.56 498 THR A C 1
ATOM 3806 O O . THR A 1 498 ? -20.337 -19.124 -1.654 1.00 91.56 498 THR A O 1
ATOM 3809 N N . GLN A 1 499 ? -19.420 -21.145 -1.363 1.00 89.75 499 GLN A N 1
ATOM 3810 C CA . GLN A 1 499 ? -18.713 -21.148 -2.641 1.00 89.75 499 GLN A CA 1
ATOM 3811 C C . GLN A 1 499 ? -19.685 -21.536 -3.761 1.00 89.75 499 GLN A C 1
ATOM 3813 O O . GLN A 1 499 ? -20.267 -22.614 -3.718 1.00 89.75 499 GLN A O 1
ATOM 3818 N N . MET A 1 500 ? -19.845 -20.673 -4.765 1.00 89.25 500 MET A N 1
ATOM 3819 C CA . MET A 1 500 ? -20.755 -20.906 -5.893 1.00 89.25 500 MET A CA 1
ATOM 3820 C C . MET A 1 500 ? -20.265 -20.201 -7.162 1.00 89.25 500 MET A C 1
ATOM 3822 O O . MET A 1 500 ? -19.509 -19.231 -7.045 1.00 89.25 500 MET A O 1
ATOM 3826 N N . PRO A 1 501 ? -20.621 -20.693 -8.362 1.00 89.62 501 PRO A N 1
ATOM 3827 C CA . PRO A 1 501 ? -20.301 -20.012 -9.615 1.00 89.62 501 PRO A CA 1
ATOM 3828 C C . PRO A 1 501 ? -21.151 -18.748 -9.763 1.00 89.62 501 PRO A C 1
ATOM 3830 O O . PRO A 1 501 ? -22.315 -18.736 -9.367 1.00 89.62 501 PRO A O 1
ATOM 3833 N N . LEU A 1 502 ? -20.588 -17.700 -10.365 1.00 89.81 502 LEU A N 1
ATOM 3834 C CA . LEU A 1 502 ? -21.321 -16.485 -10.727 1.00 89.81 502 LEU A CA 1
ATOM 3835 C C . LEU A 1 502 ? -21.132 -16.199 -12.213 1.00 89.81 502 LEU A C 1
ATOM 3837 O O . LEU A 1 502 ? -20.001 -16.143 -12.685 1.00 89.81 502 LEU A O 1
ATOM 3841 N N . LEU A 1 503 ? -22.236 -15.980 -12.934 1.00 89.25 503 LEU A N 1
ATOM 3842 C CA . LEU A 1 503 ? -22.232 -15.520 -14.331 1.00 89.25 503 LEU A CA 1
ATOM 3843 C C . LEU A 1 503 ? -21.340 -16.362 -15.271 1.00 89.25 503 LEU A C 1
ATOM 3845 O O . LEU A 1 503 ? -20.671 -15.823 -16.143 1.00 89.25 503 LEU A O 1
ATOM 3849 N N . GLY A 1 504 ? -21.307 -17.684 -15.075 1.00 85.62 504 GLY A N 1
ATOM 3850 C CA . GLY A 1 504 ? -20.504 -18.609 -15.887 1.00 85.62 504 GLY A CA 1
ATOM 3851 C C . GLY A 1 504 ? -19.039 -18.765 -15.457 1.00 85.62 504 GLY A C 1
ATOM 3852 O O . GLY A 1 504 ? -18.353 -19.634 -15.987 1.00 85.62 504 GLY A O 1
ATOM 3853 N N . MET A 1 505 ? -18.565 -17.994 -14.473 1.00 90.00 505 MET A N 1
ATOM 3854 C CA . MET A 1 505 ? -17.221 -18.141 -13.902 1.00 90.00 505 MET A CA 1
ATOM 3855 C C . MET A 1 505 ? -17.165 -19.258 -12.846 1.00 90.00 505 MET A C 1
ATOM 3857 O O . MET A 1 505 ? -18.170 -19.591 -12.208 1.00 90.00 505 MET A O 1
ATOM 3861 N N . SER A 1 506 ? -15.966 -19.810 -12.634 1.00 88.31 506 SER A N 1
ATOM 3862 C CA . SER A 1 506 ? -15.716 -20.938 -11.726 1.00 88.31 506 SER A CA 1
ATOM 3863 C C . SER A 1 506 ? -16.195 -20.678 -10.286 1.00 88.31 506 SER A C 1
ATOM 3865 O O . SER A 1 506 ? -16.108 -19.546 -9.800 1.00 88.31 506 SER A O 1
ATOM 3867 N N . PRO A 1 507 ? -16.680 -21.707 -9.556 1.00 89.31 507 PRO A N 1
ATOM 3868 C CA . PRO A 1 507 ? -17.211 -21.523 -8.212 1.00 89.31 507 PRO A CA 1
ATOM 3869 C C . PRO A 1 507 ? -16.213 -20.929 -7.229 1.00 89.31 507 PRO A C 1
ATOM 3871 O O . PRO A 1 507 ? -15.137 -21.486 -7.006 1.00 89.31 507 PRO A O 1
ATOM 3874 N N . ALA A 1 508 ? -16.622 -19.864 -6.540 1.00 89.75 508 ALA A N 1
ATOM 3875 C CA . ALA A 1 508 ? -15.801 -19.235 -5.522 1.00 89.75 508 ALA A CA 1
ATOM 3876 C C . ALA A 1 508 ? -16.599 -18.521 -4.435 1.00 89.75 508 ALA A C 1
ATOM 3878 O O . ALA A 1 508 ? -17.754 -18.140 -4.613 1.00 89.75 508 ALA A O 1
ATOM 3879 N N . LYS A 1 509 ? -15.946 -18.299 -3.290 1.00 91.00 509 LYS A N 1
ATOM 3880 C CA . LYS A 1 509 ? -16.532 -17.563 -2.163 1.00 91.00 509 LYS A CA 1
ATOM 3881 C C . LYS A 1 509 ? -16.263 -16.059 -2.227 1.00 91.00 509 LYS A C 1
ATOM 3883 O O . LYS A 1 509 ? -17.035 -15.278 -1.684 1.00 91.00 509 LYS A O 1
ATOM 3888 N N . ARG A 1 510 ? -15.153 -15.634 -2.840 1.00 91.75 510 ARG A N 1
ATOM 3889 C CA . ARG A 1 510 ? -14.715 -14.229 -2.867 1.00 91.75 510 ARG A CA 1
ATOM 3890 C C . ARG A 1 510 ? -14.699 -13.690 -4.286 1.00 91.75 510 ARG A C 1
ATOM 3892 O O . ARG A 1 510 ? -14.073 -14.288 -5.152 1.00 91.75 510 ARG A O 1
ATOM 3899 N N . TRP A 1 511 ? -15.322 -12.537 -4.480 1.00 93.62 511 TRP A N 1
ATOM 3900 C CA . TRP A 1 511 ? -15.480 -11.874 -5.771 1.00 93.62 511 TRP A CA 1
ATOM 3901 C C . TRP A 1 511 ? -15.189 -10.386 -5.648 1.00 93.62 511 TRP A C 1
ATOM 3903 O O . TRP A 1 511 ? -15.035 -9.837 -4.550 1.00 93.62 511 TRP A O 1
ATOM 3913 N N . VAL A 1 512 ? -15.100 -9.726 -6.791 1.00 93.62 512 VAL A N 1
ATOM 3914 C CA . VAL A 1 512 ? -14.916 -8.287 -6.883 1.00 93.62 512 VAL A CA 1
ATOM 3915 C C . VAL A 1 512 ? -16.070 -7.699 -7.673 1.00 93.62 512 VAL A C 1
ATOM 3917 O O . VAL A 1 512 ? -16.321 -8.158 -8.774 1.00 93.62 512 VAL A O 1
ATOM 3920 N N . LEU A 1 513 ? -16.735 -6.677 -7.143 1.00 94.94 513 LEU A N 1
ATOM 3921 C CA . LEU A 1 513 ? -17.625 -5.816 -7.915 1.00 94.94 513 LEU A CA 1
ATOM 3922 C C . LEU A 1 513 ? -16.866 -4.521 -8.193 1.00 94.94 513 LEU A C 1
ATOM 3924 O O . LEU A 1 513 ? -16.740 -3.660 -7.319 1.00 94.94 513 LEU A O 1
ATOM 3928 N N . ALA A 1 514 ? -16.279 -4.421 -9.378 1.00 91.62 514 ALA A N 1
ATOM 3929 C CA . ALA A 1 514 ? -15.358 -3.347 -9.714 1.00 91.62 514 ALA A CA 1
ATOM 3930 C C . ALA A 1 514 ? -15.790 -2.582 -10.960 1.00 91.62 514 ALA A C 1
ATOM 3932 O O . ALA A 1 514 ? -16.484 -3.070 -11.842 1.00 91.62 514 ALA A O 1
ATOM 3933 N N . THR A 1 515 ? -15.355 -1.335 -10.987 1.00 89.50 515 THR A N 1
ATOM 3934 C CA . THR A 1 515 ? -15.368 -0.433 -12.128 1.00 89.50 515 THR A CA 1
ATOM 3935 C C . THR A 1 515 ? -14.334 0.629 -11.812 1.00 89.50 515 THR A C 1
ATOM 3937 O O . THR A 1 515 ? -14.277 1.118 -10.679 1.00 89.50 515 THR A O 1
ATOM 3940 N N . SER A 1 516 ? -13.502 1.000 -12.777 1.00 87.50 516 SER A N 1
ATOM 3941 C CA . SER A 1 516 ? -12.724 2.219 -12.595 1.00 87.50 516 SER A CA 1
ATOM 3942 C C . SER A 1 516 ? -13.632 3.392 -12.938 1.00 87.50 516 SER A C 1
ATOM 3944 O O . SER A 1 516 ? -14.188 3.458 -14.028 1.00 87.50 516 SER A O 1
ATOM 3946 N N . PHE A 1 517 ? -13.865 4.272 -11.966 1.00 89.12 517 PHE A N 1
ATOM 3947 C CA . PHE A 1 517 ? -14.713 5.449 -12.155 1.00 89.12 517 PHE A CA 1
ATOM 3948 C C . PHE A 1 517 ? -14.123 6.406 -13.199 1.00 89.12 517 PHE A C 1
ATOM 3950 O O . PHE A 1 517 ? -14.858 7.039 -13.954 1.00 89.12 517 PHE A O 1
ATOM 3957 N N . VAL A 1 518 ? -12.792 6.485 -13.249 1.00 88.00 518 VAL A N 1
ATOM 3958 C CA . VAL A 1 518 ? -12.057 7.378 -14.146 1.00 88.00 518 VAL A CA 1
ATOM 3959 C C . VAL A 1 518 ? -11.939 6.808 -15.565 1.00 88.00 518 VAL A C 1
ATOM 3961 O O . VAL A 1 518 ? -11.895 7.575 -16.523 1.00 88.00 518 VAL A O 1
ATOM 3964 N N . ASP A 1 519 ? -11.983 5.479 -15.721 1.00 91.50 519 ASP A N 1
ATOM 3965 C CA . ASP A 1 519 ? -11.980 4.809 -17.024 1.00 91.50 519 ASP A CA 1
ATOM 3966 C C . ASP A 1 519 ? -13.359 4.867 -17.698 1.00 91.50 519 ASP A C 1
ATOM 3968 O O . ASP A 1 519 ? -14.253 4.068 -17.423 1.00 91.50 519 ASP A O 1
ATOM 3972 N N . VAL A 1 520 ? -13.507 5.784 -18.650 1.00 91.94 520 VAL A N 1
ATOM 3973 C CA . VAL A 1 520 ? -14.735 5.952 -19.442 1.00 91.94 520 VAL A CA 1
ATOM 3974 C C . VAL A 1 520 ? -14.890 4.903 -20.546 1.00 91.94 520 VAL A C 1
ATOM 3976 O O . VAL A 1 520 ? -15.993 4.706 -21.046 1.00 91.94 520 VAL A O 1
ATOM 3979 N N . SER A 1 521 ? -13.826 4.173 -20.896 1.00 94.38 521 SER A N 1
ATOM 3980 C CA . SER A 1 521 ? -13.943 3.024 -21.803 1.00 94.38 521 SER A CA 1
ATOM 3981 C C . SER A 1 521 ? -14.520 1.793 -21.099 1.00 94.38 521 SER A C 1
ATOM 3983 O O . SER A 1 521 ? -15.018 0.898 -21.775 1.00 94.38 521 SER A O 1
ATOM 3985 N N . PHE A 1 522 ? -14.428 1.735 -19.761 1.00 95.25 522 PHE A N 1
ATOM 3986 C CA . PHE A 1 522 ? -14.729 0.578 -18.904 1.00 95.25 522 PHE A CA 1
ATOM 3987 C C . PHE A 1 522 ? -13.969 -0.707 -19.270 1.00 95.25 522 PHE A C 1
ATOM 3989 O O . PHE A 1 522 ? -14.338 -1.798 -18.828 1.00 95.25 522 PHE A O 1
ATOM 3996 N N . GLN A 1 523 ? -12.927 -0.610 -20.095 1.00 95.25 523 GLN A N 1
ATOM 3997 C CA . GLN A 1 523 ? -12.320 -1.743 -20.787 1.00 95.25 523 GLN A CA 1
ATOM 3998 C C . GLN A 1 523 ? -10.830 -1.905 -20.521 1.00 95.25 523 GLN A C 1
ATOM 4000 O O . GLN A 1 523 ? -10.295 -2.951 -20.880 1.00 95.25 523 GLN A O 1
ATOM 4005 N N . ARG A 1 524 ? -10.144 -0.952 -19.883 1.00 95.56 524 ARG A N 1
ATOM 4006 C CA . ARG A 1 524 ? -8.677 -1.000 -19.744 1.00 95.56 524 ARG A CA 1
ATOM 4007 C C . ARG A 1 524 ? -8.201 -2.204 -18.929 1.00 95.56 524 ARG A C 1
ATOM 4009 O O . ARG A 1 524 ? -7.432 -3.025 -19.427 1.00 95.56 524 ARG A O 1
ATOM 4016 N N . ASN A 1 525 ? -8.767 -2.388 -17.735 1.00 93.94 525 ASN A N 1
ATOM 4017 C CA . ASN A 1 525 ? -8.521 -3.567 -16.894 1.00 93.94 525 ASN A CA 1
ATOM 4018 C C . ASN A 1 525 ? -8.864 -4.891 -17.622 1.00 93.94 525 ASN A C 1
ATOM 4020 O O . ASN A 1 525 ? -7.968 -5.720 -17.799 1.00 93.94 525 ASN A O 1
ATOM 4024 N N . PRO A 1 526 ? -10.104 -5.093 -18.124 1.00 95.19 526 PRO A N 1
ATOM 4025 C CA . PRO A 1 526 ? -10.453 -6.293 -18.891 1.00 95.19 526 PRO A CA 1
ATOM 4026 C C . PRO A 1 526 ? -9.570 -6.541 -20.121 1.00 95.19 526 PRO A C 1
ATOM 4028 O O . PRO A 1 526 ? -9.289 -7.694 -20.445 1.00 95.19 526 PRO A O 1
ATOM 4031 N N . THR A 1 527 ? -9.103 -5.482 -20.790 1.00 96.44 527 THR A N 1
ATOM 4032 C CA . THR A 1 527 ? -8.192 -5.585 -21.937 1.00 96.44 527 THR A CA 1
ATOM 4033 C C . THR A 1 527 ? -6.861 -6.186 -21.514 1.00 96.44 527 THR A C 1
ATOM 4035 O O . THR A 1 527 ? -6.452 -7.182 -22.106 1.00 96.44 527 THR A O 1
ATOM 4038 N N . ALA A 1 528 ? -6.222 -5.666 -20.464 1.00 95.81 528 ALA A N 1
ATOM 4039 C CA . ALA A 1 528 ? -4.967 -6.223 -19.960 1.00 95.81 528 ALA A CA 1
ATOM 4040 C C . ALA A 1 528 ? -5.114 -7.691 -19.518 1.00 95.81 528 ALA A C 1
ATOM 4042 O O . ALA A 1 528 ? -4.265 -8.528 -19.839 1.00 95.81 528 ALA A O 1
ATOM 4043 N N . PHE A 1 529 ? -6.221 -8.034 -18.847 1.00 95.19 529 PHE A N 1
ATOM 4044 C CA . PHE A 1 529 ? -6.491 -9.412 -18.426 1.00 95.19 529 PHE A CA 1
ATOM 4045 C C . PHE A 1 529 ? -6.680 -10.352 -19.620 1.00 95.19 529 PHE A C 1
ATOM 4047 O O . PHE A 1 529 ? -6.110 -11.444 -19.641 1.00 95.19 529 PHE A O 1
ATOM 4054 N N . GLU A 1 530 ? -7.424 -9.931 -20.647 1.00 95.69 530 GLU A N 1
ATOM 4055 C CA . GLU A 1 530 ? -7.606 -10.733 -21.857 1.00 95.69 530 GLU A CA 1
ATOM 4056 C C . GLU A 1 530 ? -6.296 -10.912 -22.636 1.00 95.69 530 GLU A C 1
ATOM 4058 O O . GLU A 1 530 ? -6.020 -12.023 -23.091 1.00 95.69 530 GLU A O 1
ATOM 4063 N N . VAL A 1 531 ? -5.467 -9.866 -22.762 1.00 96.69 531 VAL A N 1
ATOM 4064 C CA . VAL A 1 531 ? -4.142 -9.974 -23.400 1.00 96.69 531 VAL A CA 1
ATOM 4065 C C . VAL A 1 531 ? -3.292 -11.015 -22.662 1.00 96.69 531 VAL A C 1
ATOM 4067 O O . VAL A 1 531 ? -2.747 -11.918 -23.296 1.00 96.69 531 VAL A O 1
ATOM 4070 N N . TYR A 1 532 ? -3.230 -10.962 -21.327 1.00 96.06 532 TYR A N 1
ATOM 4071 C CA . TYR A 1 532 ? -2.464 -11.931 -20.536 1.00 96.06 532 TYR A CA 1
ATOM 4072 C C . TYR A 1 532 ? -2.976 -13.370 -20.697 1.00 96.06 532 TYR A C 1
ATOM 4074 O O . TYR A 1 532 ? -2.171 -14.292 -20.861 1.00 96.06 532 TYR A O 1
ATOM 4082 N N . ARG A 1 533 ? -4.306 -13.566 -20.723 1.00 94.81 533 ARG A N 1
ATOM 4083 C CA . ARG A 1 533 ? -4.926 -14.875 -20.996 1.00 94.81 533 ARG A CA 1
ATOM 4084 C C . ARG A 1 533 ? -4.575 -15.406 -22.377 1.00 94.81 533 ARG A C 1
ATOM 4086 O O . ARG A 1 533 ? -4.190 -16.565 -22.508 1.00 94.81 533 ARG A O 1
ATOM 4093 N N . LYS A 1 534 ? -4.650 -14.562 -23.408 1.00 94.81 534 LYS A N 1
ATOM 4094 C CA . LYS A 1 534 ? -4.292 -14.943 -24.783 1.00 94.81 534 LYS A CA 1
ATOM 4095 C C . LYS A 1 534 ? -2.827 -15.357 -24.915 1.00 94.81 534 LYS A C 1
ATOM 4097 O O . LYS A 1 534 ? -2.531 -16.252 -25.697 1.00 94.81 534 LYS A O 1
ATOM 4102 N N . LEU A 1 535 ? -1.937 -14.764 -24.119 1.00 95.19 535 LEU A N 1
ATOM 4103 C CA . LEU A 1 535 ? -0.525 -15.145 -24.029 1.00 95.19 535 LEU A CA 1
ATOM 4104 C C . LEU A 1 535 ? -0.279 -16.415 -23.175 1.00 95.19 535 LEU A C 1
ATOM 4106 O O . LEU A 1 535 ? 0.872 -16.774 -22.910 1.00 95.19 535 LEU A O 1
ATOM 4110 N N . GLY A 1 536 ? -1.337 -17.094 -22.719 1.00 92.31 536 GLY A N 1
ATOM 4111 C CA . GLY A 1 536 ? -1.274 -18.378 -22.013 1.00 92.31 536 GLY A CA 1
ATOM 4112 C C . GLY A 1 536 ? -1.057 -18.280 -20.502 1.00 92.31 536 GLY A C 1
ATOM 4113 O O . GLY A 1 536 ? -0.606 -19.247 -19.896 1.00 92.31 536 GLY A O 1
ATOM 4114 N N . GLY A 1 537 ? -1.304 -17.119 -19.893 1.00 92.25 537 GLY A N 1
ATOM 4115 C CA . GLY A 1 537 ? -1.269 -16.955 -18.439 1.00 92.25 537 GLY A CA 1
ATOM 4116 C C . GLY A 1 537 ? -2.668 -16.947 -17.827 1.00 92.25 537 GLY A C 1
ATOM 4117 O O . GLY A 1 537 ? -3.655 -16.719 -18.520 1.00 92.25 537 GLY A O 1
ATOM 4118 N N . TRP A 1 538 ? -2.767 -17.145 -16.515 1.00 92.62 538 TRP A N 1
ATOM 4119 C CA . TRP A 1 538 ? -4.031 -16.939 -15.812 1.00 92.62 538 TRP A CA 1
ATOM 4120 C C . TRP A 1 538 ? -4.209 -15.453 -15.460 1.00 92.62 538 TRP A C 1
ATOM 4122 O O . TRP A 1 538 ? -3.299 -14.811 -14.939 1.00 92.62 538 TRP A O 1
ATOM 4132 N N . ALA A 1 539 ? -5.379 -14.888 -15.743 1.00 92.62 539 ALA A N 1
ATOM 4133 C CA . ALA A 1 539 ? -5.757 -13.555 -15.286 1.00 92.62 539 ALA A CA 1
ATOM 4134 C C . ALA A 1 539 ? -7.258 -13.511 -15.029 1.00 92.62 539 ALA A C 1
ATOM 4136 O O . ALA A 1 539 ? -8.018 -14.149 -15.759 1.00 92.62 539 ALA A O 1
ATOM 4137 N N . THR A 1 540 ? -7.645 -12.696 -14.051 1.00 90.69 540 THR A N 1
ATOM 4138 C CA . THR A 1 540 ? -9.020 -12.439 -13.616 1.00 90.69 540 THR A CA 1
ATOM 4139 C C . THR A 1 540 ? -10.014 -12.403 -14.767 1.00 90.69 540 THR A C 1
ATOM 4141 O O . THR A 1 540 ? -9.935 -11.513 -15.624 1.00 90.69 540 THR A O 1
ATOM 4144 N N . ASP A 1 541 ? -10.965 -13.335 -14.777 1.00 91.31 541 ASP A N 1
ATOM 4145 C CA . ASP A 1 541 ? -12.116 -13.214 -15.660 1.00 91.31 541 ASP A CA 1
ATOM 4146 C C . ASP A 1 541 ? -13.110 -12.170 -15.132 1.00 91.31 541 ASP A C 1
ATOM 4148 O O . ASP A 1 541 ? -13.173 -11.899 -13.926 1.00 91.31 541 ASP A O 1
ATOM 4152 N N . THR A 1 542 ? -13.833 -11.523 -16.046 1.00 92.94 542 THR A N 1
ATOM 4153 C CA . THR A 1 542 ? -14.726 -10.402 -15.730 1.00 92.94 542 THR A CA 1
ATOM 4154 C C . THR A 1 542 ? -15.995 -10.460 -16.563 1.00 92.94 542 THR A C 1
ATOM 4156 O O . THR A 1 542 ? -15.917 -10.490 -17.791 1.00 92.94 542 THR A O 1
ATOM 4159 N N . VAL A 1 543 ? -17.152 -10.348 -15.913 1.00 94.12 543 VAL A N 1
ATOM 4160 C CA . VAL A 1 543 ? -18.457 -10.241 -16.577 1.00 94.12 543 VAL A CA 1
ATOM 4161 C C . VAL A 1 543 ? -19.123 -8.929 -16.181 1.00 94.12 543 VAL A C 1
ATOM 4163 O O . VAL A 1 543 ? -19.283 -8.640 -14.995 1.00 94.12 543 VAL A O 1
ATOM 4166 N N . TYR A 1 544 ? -19.496 -8.119 -17.172 1.00 95.56 544 TYR A N 1
ATOM 4167 C CA . TYR A 1 544 ? -20.174 -6.844 -16.940 1.00 95.56 544 TYR A CA 1
ATOM 4168 C C . TYR A 1 544 ? -21.579 -7.045 -16.362 1.00 95.56 544 TYR A C 1
ATOM 4170 O O . TYR A 1 544 ? -22.276 -7.994 -16.717 1.00 95.56 544 TYR A O 1
ATOM 4178 N N . VAL A 1 545 ? -21.993 -6.125 -15.491 1.00 95.62 545 VAL A N 1
ATOM 4179 C CA . VAL A 1 545 ? -23.323 -6.060 -14.875 1.00 95.62 545 VAL A CA 1
ATOM 4180 C C . VAL A 1 545 ? -23.780 -4.607 -14.754 1.00 95.62 545 VAL A C 1
ATOM 4182 O O . VAL A 1 545 ? -22.974 -3.715 -14.488 1.00 95.62 545 VAL A O 1
ATOM 4185 N N . ASN A 1 546 ? -25.079 -4.363 -14.897 1.00 94.94 546 ASN A N 1
ATOM 4186 C CA . ASN A 1 546 ? -25.693 -3.101 -14.488 1.00 94.94 546 ASN A CA 1
ATOM 4187 C C . ASN A 1 546 ? -26.083 -3.197 -13.020 1.00 94.94 546 ASN A C 1
ATOM 4189 O O . ASN A 1 546 ? -26.761 -4.148 -12.634 1.00 94.94 546 ASN A O 1
ATOM 4193 N N . VAL A 1 547 ? -25.661 -2.234 -12.207 1.00 95.06 547 VAL A N 1
ATOM 4194 C CA . VAL A 1 547 ? -25.940 -2.240 -10.771 1.00 95.06 547 VAL A CA 1
ATOM 4195 C C . VAL A 1 547 ? -27.140 -1.364 -10.471 1.00 95.06 547 VAL A C 1
ATOM 4197 O O . VAL A 1 547 ? -27.170 -0.192 -10.826 1.00 95.06 547 VAL A O 1
ATOM 4200 N N . GLU A 1 548 ? -28.098 -1.928 -9.751 1.00 94.06 548 GLU A N 1
ATOM 4201 C CA . GLU A 1 548 ? -29.203 -1.210 -9.131 1.00 94.06 548 GLU A CA 1
ATOM 4202 C C . GLU A 1 548 ? -29.041 -1.333 -7.614 1.00 94.06 548 GLU A C 1
ATOM 4204 O O . GLU A 1 548 ? -28.938 -2.435 -7.077 1.00 94.06 548 GLU A O 1
ATOM 4209 N N . TRP A 1 549 ? -28.986 -0.217 -6.898 1.00 93.75 549 TRP A N 1
ATOM 4210 C CA . TRP A 1 549 ? -28.798 -0.213 -5.451 1.00 93.75 549 TRP A CA 1
ATOM 4211 C C . TRP A 1 549 ? -29.964 0.510 -4.792 1.00 93.75 549 TRP A C 1
ATOM 4213 O O . TRP A 1 549 ? -30.216 1.677 -5.082 1.00 93.75 549 TRP A O 1
ATOM 4223 N N . HIS A 1 550 ? -30.709 -0.204 -3.940 1.00 92.06 550 HIS A N 1
ATOM 4224 C CA . HIS A 1 550 ? -31.947 0.294 -3.323 1.00 92.06 550 HIS A CA 1
ATOM 4225 C C . HIS A 1 550 ? -32.964 0.809 -4.361 1.00 92.06 550 HIS A C 1
ATOM 4227 O O . HIS A 1 550 ? -33.609 1.835 -4.168 1.00 92.06 550 HIS A O 1
ATOM 4233 N N . GLY A 1 551 ? -33.085 0.112 -5.498 1.00 90.31 551 GLY A N 1
ATOM 4234 C CA . GLY A 1 551 ? -33.978 0.497 -6.600 1.00 90.31 551 GLY A CA 1
ATOM 4235 C C . GLY A 1 551 ? -33.467 1.657 -7.464 1.00 90.31 551 GLY A C 1
ATOM 4236 O O . GLY A 1 551 ? -34.138 2.055 -8.415 1.00 90.31 551 GLY A O 1
ATOM 4237 N N . VAL A 1 552 ? -32.286 2.206 -7.162 1.00 91.94 552 VAL A N 1
ATOM 4238 C CA . VAL A 1 552 ? -31.672 3.291 -7.931 1.00 91.94 552 VAL A CA 1
ATOM 4239 C C . VAL A 1 552 ? -30.594 2.724 -8.842 1.00 91.94 552 VAL A C 1
ATOM 4241 O O . VAL A 1 552 ? -29.652 2.079 -8.388 1.00 91.94 552 VAL A O 1
ATOM 4244 N N . ASP A 1 553 ? -30.705 3.009 -10.136 1.00 91.69 553 ASP A N 1
ATOM 4245 C CA . ASP A 1 553 ? -29.651 2.703 -11.103 1.00 91.69 553 ASP A CA 1
ATOM 4246 C C . ASP A 1 553 ? -28.333 3.399 -10.716 1.00 91.69 553 ASP A C 1
ATOM 4248 O O . ASP A 1 553 ? -28.276 4.630 -10.602 1.00 91.69 553 ASP A O 1
ATOM 4252 N N . TYR A 1 554 ? -27.302 2.585 -10.498 1.00 92.31 554 TYR A N 1
ATOM 4253 C CA . TYR A 1 554 ? -25.965 2.956 -10.042 1.00 92.31 554 TYR A CA 1
ATOM 4254 C C . TYR A 1 554 ? -24.898 2.783 -11.143 1.00 92.31 554 TYR A C 1
ATOM 4256 O O . TYR A 1 554 ? -23.711 3.071 -10.937 1.00 92.31 554 TYR A O 1
ATOM 4264 N N . GLY A 1 555 ? -25.323 2.366 -12.339 1.00 93.69 555 GLY A N 1
ATOM 4265 C CA . GLY A 1 555 ? -24.502 2.303 -13.539 1.00 93.69 555 GLY A CA 1
ATOM 4266 C C . GLY A 1 555 ? -23.725 0.998 -13.725 1.00 93.69 555 GLY A C 1
ATOM 4267 O O . GLY A 1 555 ? -24.002 -0.037 -13.117 1.00 93.69 555 GLY A O 1
ATOM 4268 N N . LEU A 1 556 ? -22.736 1.050 -14.616 1.00 96.00 556 LEU A N 1
ATOM 4269 C CA . LEU A 1 556 ? -22.032 -0.118 -15.145 1.00 96.00 556 LEU A CA 1
ATOM 4270 C C . LEU A 1 556 ? -20.910 -0.582 -14.208 1.00 96.00 556 LEU A C 1
ATOM 4272 O O . LEU A 1 556 ? -20.068 0.211 -13.789 1.00 96.00 556 LEU A O 1
ATOM 4276 N N . TYR A 1 557 ? -20.863 -1.876 -13.919 1.00 96.19 557 TYR A N 1
ATOM 4277 C CA . TYR A 1 557 ? -19.779 -2.549 -13.205 1.00 96.19 557 TYR A CA 1
ATOM 4278 C C . TYR A 1 557 ? -19.377 -3.826 -13.940 1.00 96.19 557 TYR A C 1
ATOM 4280 O O . TYR A 1 557 ? -20.004 -4.227 -14.916 1.00 96.19 557 TYR A O 1
ATOM 4288 N N . TYR A 1 558 ? -18.348 -4.501 -13.446 1.00 95.50 558 TYR A N 1
ATOM 4289 C CA . TYR A 1 558 ? -18.131 -5.914 -13.707 1.00 95.50 558 TYR A CA 1
ATOM 4290 C C . TYR A 1 558 ? -17.980 -6.687 -12.396 1.00 95.50 558 TYR A C 1
ATOM 4292 O O . TYR A 1 558 ? -17.415 -6.191 -11.415 1.00 95.50 558 TYR A O 1
ATOM 4300 N N . ILE A 1 559 ? -18.475 -7.923 -12.394 1.00 95.62 559 ILE A N 1
ATOM 4301 C CA . ILE A 1 559 ? -18.085 -8.934 -11.417 1.00 95.62 559 ILE A CA 1
ATOM 4302 C C . ILE A 1 559 ? -16.806 -9.582 -11.936 1.00 95.62 559 ILE A C 1
ATOM 4304 O O . ILE A 1 559 ? -16.762 -10.052 -13.069 1.00 95.62 559 ILE A O 1
ATOM 4308 N N . GLY A 1 560 ? -15.758 -9.572 -11.119 1.00 93.12 560 GLY A N 1
ATOM 4309 C CA . GLY A 1 560 ? -14.460 -10.146 -11.440 1.00 93.12 560 GLY A CA 1
ATOM 4310 C C . GLY A 1 560 ? -14.026 -11.201 -10.433 1.00 93.12 560 GLY A C 1
ATOM 4311 O O . GLY A 1 560 ? -14.320 -11.116 -9.232 1.00 93.12 560 GLY A O 1
ATOM 4312 N N . GLU A 1 561 ? -13.281 -12.184 -10.921 1.00 92.12 561 GLU A N 1
ATOM 4313 C CA . GLU A 1 561 ? -12.599 -13.152 -10.072 1.00 92.12 561 GLU A CA 1
ATOM 4314 C C . GLU A 1 561 ? -11.570 -12.473 -9.154 1.00 92.12 561 GLU A C 1
ATOM 4316 O O . GLU A 1 561 ? -10.910 -11.490 -9.497 1.00 92.12 561 GLU A O 1
ATOM 4321 N N . ARG A 1 562 ? -11.407 -12.999 -7.938 1.00 88.25 562 ARG A N 1
ATOM 4322 C CA . ARG A 1 562 ? -10.322 -12.567 -7.054 1.00 88.25 562 ARG A CA 1
ATOM 4323 C C . ARG A 1 562 ? -9.096 -13.437 -7.307 1.00 88.25 562 ARG A C 1
ATOM 4325 O O . ARG A 1 562 ? -9.217 -14.652 -7.334 1.00 88.25 562 ARG A O 1
ATOM 4332 N N . ILE A 1 563 ? -7.913 -12.830 -7.387 1.00 88.00 563 ILE A N 1
ATOM 4333 C CA . ILE A 1 563 ? -6.644 -13.568 -7.465 1.00 88.00 563 ILE A CA 1
ATOM 4334 C C . ILE A 1 563 ? -6.411 -14.327 -6.149 1.00 88.00 563 ILE A C 1
ATOM 4336 O O . ILE A 1 563 ? -6.092 -13.723 -5.119 1.00 88.00 563 ILE A O 1
ATOM 4340 N N . GLU A 1 564 ? -6.603 -15.644 -6.179 1.00 84.00 564 GLU A N 1
ATOM 4341 C CA . GLU A 1 564 ? -6.376 -16.566 -5.065 1.00 84.00 564 GLU A CA 1
ATOM 4342 C C . GLU A 1 564 ? -6.103 -17.995 -5.563 1.00 84.00 564 GLU A C 1
ATOM 4344 O O . GLU A 1 564 ? -6.404 -18.325 -6.707 1.00 84.00 564 GLU A O 1
ATOM 4349 N N . CYS A 1 565 ? -5.513 -18.826 -4.698 1.00 83.75 565 CYS A N 1
ATOM 4350 C CA . CYS A 1 565 ? -5.247 -20.239 -4.970 1.00 83.75 565 CYS A CA 1
ATOM 4351 C C . CYS A 1 565 ? -6.546 -21.063 -4.999 1.00 83.75 565 CYS A C 1
ATOM 4353 O O . CYS A 1 565 ? -7.348 -20.959 -4.068 1.00 83.75 565 CYS A O 1
ATOM 4355 N N . GLY A 1 566 ? -6.689 -21.954 -5.984 1.00 77.69 566 GLY A N 1
ATOM 4356 C CA . GLY A 1 566 ? -7.788 -22.922 -6.070 1.00 77.69 566 GLY A CA 1
ATOM 4357 C C . GLY A 1 566 ? -9.091 -22.363 -6.656 1.00 77.69 566 GLY A C 1
ATOM 4358 O O . GLY A 1 566 ? -9.169 -21.213 -7.081 1.00 77.69 566 GLY A O 1
ATOM 4359 N N . GLY A 1 567 ? -10.131 -23.206 -6.708 1.00 67.62 567 GLY A N 1
ATOM 4360 C CA . GLY A 1 567 ? -11.469 -22.813 -7.182 1.00 67.62 567 GLY A CA 1
ATOM 4361 C C . GLY A 1 567 ? -11.545 -22.451 -8.671 1.00 67.62 567 GLY A C 1
ATOM 4362 O O . GLY A 1 567 ? -12.326 -21.581 -9.035 1.00 67.62 567 GLY A O 1
ATOM 4363 N N . GLY A 1 568 ? -10.714 -23.070 -9.521 1.00 68.88 568 GLY A N 1
ATOM 4364 C CA . GLY A 1 568 ? -10.670 -22.782 -10.963 1.00 68.88 568 GLY A CA 1
ATOM 4365 C C . GLY A 1 568 ? -9.955 -21.477 -11.336 1.00 68.88 568 GLY A C 1
ATOM 4366 O O . GLY A 1 568 ? -10.146 -20.982 -12.442 1.00 68.88 568 GLY A O 1
ATOM 4367 N N . ARG A 1 569 ? -9.159 -20.917 -10.412 1.00 82.38 569 ARG A N 1
ATOM 4368 C CA . ARG A 1 569 ? -8.400 -19.672 -10.597 1.00 82.38 569 ARG A CA 1
ATOM 4369 C C . ARG A 1 569 ? -6.922 -19.937 -10.853 1.00 82.38 569 ARG A C 1
ATOM 4371 O O . ARG A 1 569 ? -6.580 -20.571 -11.842 1.00 82.38 569 ARG A O 1
ATOM 4378 N N . LEU A 1 570 ? -6.045 -19.502 -9.946 1.00 82.56 570 LEU A N 1
ATOM 4379 C CA . LEU A 1 570 ? -4.683 -20.018 -9.915 1.00 82.56 570 LEU A CA 1
ATOM 4380 C C . LEU A 1 570 ? -4.750 -21.501 -9.538 1.00 82.56 570 LEU A C 1
ATOM 4382 O O . LEU A 1 570 ? -5.519 -21.867 -8.640 1.00 82.56 570 LEU A O 1
ATOM 4386 N N . ASP A 1 571 ? -3.945 -22.333 -10.203 1.00 71.75 571 ASP A N 1
ATOM 4387 C CA . ASP A 1 571 ? -3.824 -23.759 -9.887 1.00 71.75 571 ASP A CA 1
ATOM 4388 C C . ASP A 1 571 ? -3.697 -23.971 -8.372 1.00 71.75 571 ASP A C 1
ATOM 4390 O O . ASP A 1 571 ? -3.121 -23.136 -7.663 1.00 71.75 571 ASP A O 1
ATOM 4394 N N . SER A 1 572 ? -4.227 -25.088 -7.864 1.00 66.94 572 SER A N 1
ATOM 4395 C CA . SER A 1 572 ? -4.180 -25.412 -6.436 1.00 66.94 572 SER A CA 1
ATOM 4396 C C . SER A 1 572 ? -2.754 -25.262 -5.907 1.00 66.94 572 SER A C 1
ATOM 4398 O O . SER A 1 572 ? -1.871 -26.016 -6.310 1.00 66.94 572 SER A O 1
ATOM 4400 N N . CYS A 1 573 ? -2.536 -24.282 -5.026 1.00 78.56 573 CYS A N 1
ATOM 4401 C CA . CYS A 1 573 ? -1.238 -24.040 -4.409 1.00 78.56 573 CYS A CA 1
ATOM 4402 C C . CYS A 1 573 ? -0.900 -25.228 -3.504 1.00 78.56 573 CYS A C 1
ATOM 4404 O O . CYS A 1 573 ? -1.356 -25.297 -2.360 1.00 78.56 573 CYS A O 1
ATOM 4406 N N . HIS A 1 574 ? -0.154 -26.183 -4.053 1.00 83.12 574 HIS A N 1
ATOM 4407 C CA . HIS A 1 574 ? 0.277 -27.385 -3.356 1.00 83.12 574 HIS A CA 1
ATOM 4408 C C . HIS A 1 574 ? 1.105 -27.006 -2.126 1.00 83.12 574 HIS A C 1
ATOM 4410 O O . HIS A 1 574 ? 1.897 -26.075 -2.167 1.00 83.12 574 HIS A O 1
ATOM 4416 N N . THR A 1 575 ? 0.937 -27.697 -1.005 1.00 80.44 575 THR A N 1
ATOM 4417 C CA . THR A 1 575 ? 1.774 -27.476 0.181 1.00 80.44 575 THR A CA 1
ATOM 4418 C C . THR A 1 575 ? 2.267 -28.825 0.668 1.00 80.44 575 THR A C 1
ATOM 4420 O O . THR A 1 575 ? 1.460 -29.663 1.059 1.00 80.44 575 THR A O 1
ATOM 4423 N N . GLU A 1 576 ? 3.585 -29.017 0.674 1.00 81.62 576 GLU A N 1
ATOM 4424 C CA . GLU A 1 576 ? 4.229 -30.224 1.187 1.00 81.62 576 GLU A CA 1
ATOM 4425 C C . GLU A 1 576 ? 4.938 -29.921 2.517 1.00 81.62 576 GLU A C 1
ATOM 4427 O O . GLU A 1 576 ? 5.943 -29.197 2.542 1.00 81.62 576 GLU A O 1
ATOM 4432 N N . PRO A 1 577 ? 4.438 -30.447 3.650 1.00 77.81 577 PRO A N 1
ATOM 4433 C CA . PRO A 1 577 ? 5.049 -30.219 4.952 1.00 77.81 577 PRO A CA 1
ATOM 4434 C C . PRO A 1 577 ? 6.531 -30.612 4.978 1.00 77.81 577 PRO A C 1
ATOM 4436 O O . PRO A 1 577 ? 6.915 -31.697 4.554 1.00 77.81 577 PRO A O 1
ATOM 4439 N N . GLY A 1 578 ? 7.380 -29.717 5.484 1.00 79.38 578 GLY A N 1
ATOM 4440 C CA . GLY A 1 578 ? 8.821 -29.961 5.613 1.00 79.38 578 GLY A CA 1
ATOM 4441 C C . GLY A 1 578 ? 9.626 -29.873 4.310 1.00 79.38 578 GLY A C 1
ATOM 4442 O O . GLY A 1 578 ? 10.852 -29.848 4.388 1.00 79.38 578 GLY A O 1
ATOM 4443 N N . LYS A 1 579 ? 8.983 -29.748 3.139 1.00 85.56 579 LYS A N 1
ATOM 4444 C CA . LYS A 1 579 ? 9.653 -29.613 1.835 1.00 85.56 579 LYS A CA 1
ATOM 4445 C C . LYS A 1 579 ? 9.251 -28.310 1.136 1.00 85.56 579 LYS A C 1
ATOM 4447 O O . LYS A 1 579 ? 8.385 -28.307 0.257 1.00 85.56 579 LYS A O 1
ATOM 4452 N N . PRO A 1 580 ? 9.866 -27.172 1.504 1.00 85.62 580 PRO A N 1
ATOM 4453 C CA . PRO A 1 580 ? 9.494 -25.885 0.929 1.00 85.62 580 PRO A CA 1
ATOM 4454 C C . PRO A 1 580 ? 9.759 -25.801 -0.583 1.00 85.62 580 PRO A C 1
ATOM 4456 O O . PRO A 1 580 ? 9.002 -25.140 -1.276 1.00 85.62 580 PRO A O 1
ATOM 4459 N N . GLN A 1 581 ? 10.744 -26.522 -1.125 1.00 86.38 581 GLN A N 1
ATOM 4460 C CA . GLN A 1 581 ? 11.028 -26.552 -2.568 1.00 86.38 581 GLN A CA 1
ATOM 4461 C C . GLN A 1 581 ? 9.918 -27.231 -3.390 1.00 86.38 581 GLN A C 1
ATOM 4463 O O . GLN A 1 581 ? 9.737 -26.909 -4.563 1.00 86.38 581 GLN A O 1
ATOM 4468 N N . ALA A 1 582 ? 9.173 -28.154 -2.775 1.00 85.75 582 ALA A N 1
ATOM 4469 C CA . ALA A 1 582 ? 8.055 -28.868 -3.391 1.00 85.75 582 ALA A CA 1
ATOM 4470 C C . ALA A 1 582 ? 6.688 -28.215 -3.093 1.00 85.75 582 ALA A C 1
ATOM 4472 O O . ALA A 1 582 ? 5.649 -28.693 -3.548 1.00 85.75 582 ALA A O 1
ATOM 4473 N N . SER A 1 583 ? 6.681 -27.114 -2.334 1.00 88.44 583 SER A N 1
ATOM 4474 C CA . SER A 1 583 ? 5.483 -26.341 -2.002 1.00 88.44 583 SER A CA 1
ATOM 4475 C C . SER A 1 583 ? 5.318 -25.134 -2.925 1.00 88.44 583 SER A C 1
ATOM 4477 O O . SER A 1 583 ? 6.297 -24.527 -3.361 1.00 88.44 583 SER A O 1
ATOM 4479 N N . ASP A 1 584 ? 4.068 -24.752 -3.158 1.00 90.94 584 ASP A N 1
ATOM 4480 C CA . ASP A 1 584 ? 3.677 -23.544 -3.863 1.00 90.94 584 ASP A CA 1
ATOM 4481 C C . ASP A 1 584 ? 3.407 -22.399 -2.885 1.00 90.94 584 ASP A C 1
ATOM 4483 O O . ASP A 1 584 ? 2.745 -22.557 -1.854 1.00 90.94 584 ASP A O 1
ATOM 4487 N N . PHE A 1 585 ? 3.843 -21.201 -3.259 1.00 90.94 585 PHE A N 1
ATOM 4488 C CA . PHE A 1 585 ? 3.594 -19.984 -2.494 1.00 90.94 585 PHE A CA 1
ATOM 4489 C C . PHE A 1 585 ? 3.020 -18.917 -3.410 1.00 90.94 585 PHE A C 1
ATOM 4491 O O . PHE A 1 585 ? 3.547 -18.690 -4.493 1.00 90.94 585 PHE A O 1
ATOM 4498 N N . LEU A 1 586 ? 1.975 -18.222 -2.963 1.00 90.81 586 LEU A N 1
ATOM 4499 C CA . LEU A 1 586 ? 1.471 -17.024 -3.633 1.00 90.81 586 LEU A CA 1
ATOM 4500 C C . LEU A 1 586 ? 1.997 -15.799 -2.894 1.00 90.81 586 LEU A C 1
ATOM 4502 O O . LEU A 1 586 ? 1.767 -15.651 -1.690 1.00 90.81 586 LEU A O 1
ATOM 4506 N N . LEU A 1 587 ? 2.667 -14.905 -3.612 1.00 90.44 587 LEU A N 1
ATOM 4507 C CA . LEU A 1 587 ? 3.241 -13.677 -3.086 1.00 90.44 587 LEU A CA 1
ATOM 4508 C C . LEU A 1 587 ? 2.787 -12.471 -3.913 1.00 90.44 587 LEU A C 1
ATOM 4510 O O . LEU A 1 587 ? 2.278 -12.584 -5.026 1.00 90.44 587 LEU A O 1
ATOM 4514 N N . THR A 1 588 ? 3.011 -11.286 -3.362 1.00 88.31 588 THR A N 1
ATOM 4515 C CA . THR A 1 588 ? 2.971 -10.035 -4.120 1.00 88.31 588 THR A CA 1
ATOM 4516 C C . THR A 1 588 ? 4.303 -9.328 -3.997 1.00 88.31 588 THR A C 1
ATOM 4518 O O . THR A 1 588 ? 4.781 -9.160 -2.872 1.00 88.31 588 THR A O 1
ATOM 4521 N N . ILE A 1 589 ? 4.852 -8.871 -5.120 1.00 86.06 589 ILE A N 1
ATOM 4522 C CA . ILE A 1 589 ? 5.942 -7.896 -5.145 1.00 86.06 589 ILE A CA 1
ATOM 4523 C C . ILE A 1 589 ? 5.312 -6.553 -4.796 1.00 86.06 589 ILE A C 1
ATOM 4525 O O . ILE A 1 589 ? 4.644 -5.918 -5.610 1.00 86.06 589 ILE A O 1
ATOM 4529 N N . ASP A 1 590 ? 5.399 -6.210 -3.518 1.00 75.94 590 ASP A N 1
ATOM 4530 C CA . ASP A 1 590 ? 4.642 -5.130 -2.910 1.00 75.94 590 ASP A CA 1
ATOM 4531 C C . ASP A 1 590 ? 5.253 -4.753 -1.559 1.00 75.94 590 ASP A C 1
ATOM 4533 O O . ASP A 1 590 ? 5.995 -5.534 -0.964 1.00 75.94 590 ASP A O 1
ATOM 4537 N N . TRP A 1 591 ? 4.890 -3.596 -1.020 1.00 69.50 591 TRP A N 1
ATOM 4538 C CA . TRP A 1 591 ? 5.369 -3.160 0.287 1.00 69.50 591 TRP A CA 1
ATOM 4539 C C . TRP A 1 591 ? 5.049 -4.155 1.406 1.00 69.50 591 TRP A C 1
ATOM 4541 O O . TRP A 1 591 ? 4.024 -4.845 1.390 1.00 69.50 591 TRP A O 1
ATOM 4551 N N . ALA A 1 592 ? 5.907 -4.180 2.429 1.00 71.19 592 ALA A N 1
ATOM 4552 C CA . ALA A 1 592 ? 5.686 -4.981 3.626 1.00 71.19 592 ALA A CA 1
ATOM 4553 C C . ALA A 1 592 ? 4.373 -4.577 4.320 1.00 71.19 592 ALA A C 1
ATOM 4555 O O . ALA A 1 592 ? 4.205 -3.441 4.772 1.00 71.19 592 ALA A O 1
ATOM 4556 N N . LYS A 1 593 ? 3.433 -5.520 4.429 1.00 63.53 593 LYS A N 1
ATOM 4557 C CA . LYS A 1 593 ? 2.141 -5.300 5.092 1.00 63.53 593 LYS A CA 1
ATOM 4558 C C . LYS A 1 593 ? 2.183 -5.778 6.534 1.00 63.53 593 LYS A C 1
ATOM 4560 O O . LYS A 1 593 ? 2.586 -6.908 6.811 1.00 63.53 593 LYS A O 1
ATOM 4565 N N . ALA A 1 594 ? 1.688 -4.939 7.444 1.00 63.44 594 ALA A N 1
ATOM 4566 C CA . ALA A 1 594 ? 1.434 -5.346 8.821 1.00 63.44 594 ALA A CA 1
ATOM 4567 C C . ALA A 1 594 ? 0.564 -6.617 8.835 1.00 63.44 594 ALA A C 1
ATOM 4569 O O . ALA A 1 594 ? -0.395 -6.729 8.075 1.00 63.44 594 ALA A O 1
ATOM 4570 N N . GLY A 1 595 ? 0.939 -7.603 9.651 1.00 68.44 595 GLY A N 1
ATOM 4571 C CA . GLY A 1 595 ? 0.200 -8.865 9.759 1.00 68.44 595 GLY A CA 1
ATOM 4572 C C . GLY A 1 595 ? 0.461 -9.903 8.655 1.00 68.44 595 GLY A C 1
ATOM 4573 O O . GLY A 1 595 ? -0.002 -11.033 8.797 1.00 68.44 595 GLY A O 1
ATOM 4574 N N . LYS A 1 596 ? 1.238 -9.598 7.605 1.00 73.44 596 LYS A N 1
ATOM 4575 C CA . LYS A 1 596 ? 1.688 -10.581 6.597 1.00 73.44 596 LYS A CA 1
ATOM 4576 C C . LYS A 1 596 ? 3.189 -10.861 6.749 1.00 73.44 596 LYS A C 1
ATOM 4578 O O . LYS A 1 596 ? 3.915 -10.074 7.353 1.00 73.44 596 LYS A O 1
ATOM 4583 N N . VAL A 1 597 ? 3.655 -12.004 6.242 1.00 84.12 597 VAL A N 1
ATOM 4584 C CA . VAL A 1 597 ? 5.098 -12.285 6.175 1.00 84.12 597 VAL A CA 1
ATOM 4585 C C . VAL A 1 597 ? 5.669 -11.486 5.012 1.00 84.12 597 VAL A C 1
ATOM 4587 O O . VAL A 1 597 ? 5.218 -11.654 3.883 1.00 84.12 597 VAL A O 1
ATOM 4590 N N . ALA A 1 598 ? 6.636 -10.619 5.302 1.00 86.50 598 ALA A N 1
ATOM 4591 C CA . ALA A 1 598 ? 7.366 -9.856 4.302 1.00 86.50 598 ALA A CA 1
ATOM 4592 C C . ALA A 1 598 ? 8.812 -10.356 4.219 1.00 86.50 598 ALA A C 1
ATOM 4594 O O . ALA A 1 598 ? 9.461 -10.561 5.248 1.00 86.50 598 ALA A O 1
ATOM 4595 N N . LEU A 1 599 ? 9.286 -10.539 2.994 1.00 89.31 599 LEU A N 1
ATOM 4596 C CA . LEU A 1 599 ? 10.664 -10.849 2.635 1.00 89.31 599 LEU A CA 1
ATOM 4597 C C . LEU A 1 599 ? 11.244 -9.605 1.970 1.00 89.31 599 LEU A C 1
ATOM 4599 O O . LEU A 1 599 ? 10.524 -8.898 1.260 1.00 89.31 599 LEU A O 1
ATOM 4603 N N . ARG A 1 600 ? 12.522 -9.325 2.203 1.00 90.25 600 ARG A N 1
ATOM 4604 C CA . ARG A 1 600 ? 13.212 -8.180 1.600 1.00 90.25 600 ARG A CA 1
ATOM 4605 C C . ARG A 1 600 ? 14.441 -8.690 0.873 1.00 90.25 600 ARG A C 1
ATOM 4607 O O . ARG A 1 600 ? 15.267 -9.343 1.505 1.00 90.25 600 ARG A O 1
ATOM 4614 N N . SER A 1 601 ? 14.548 -8.400 -0.416 1.00 87.25 601 SER A N 1
ATOM 4615 C CA . SER A 1 601 ? 15.722 -8.766 -1.202 1.00 87.25 601 SER A CA 1
ATOM 4616 C C . SER A 1 601 ? 16.950 -7.947 -0.784 1.00 87.25 601 SER A C 1
ATOM 4618 O O . SER A 1 601 ? 16.828 -6.844 -0.238 1.00 87.25 601 SER A O 1
ATOM 4620 N N . ASN A 1 602 ? 18.140 -8.497 -0.997 1.00 85.00 602 ASN A N 1
ATOM 4621 C CA . ASN A 1 602 ? 19.398 -7.969 -0.472 1.00 85.00 602 ASN A CA 1
ATOM 4622 C C . ASN A 1 602 ? 20.003 -6.819 -1.298 1.00 85.00 602 ASN A C 1
ATOM 4624 O O . ASN A 1 602 ? 20.597 -5.923 -0.701 1.00 85.00 602 ASN A O 1
ATOM 4628 N N . VAL A 1 603 ? 19.851 -6.809 -2.627 1.00 86.50 603 VAL A N 1
ATOM 4629 C CA . VAL A 1 603 ? 20.479 -5.810 -3.510 1.00 86.50 603 VAL A CA 1
ATOM 4630 C C . VAL A 1 603 ? 19.544 -4.633 -3.757 1.00 86.50 603 VAL A C 1
ATOM 4632 O O . VAL A 1 603 ? 19.871 -3.487 -3.459 1.00 86.50 603 VAL A O 1
ATOM 4635 N N . THR A 1 604 ? 18.345 -4.903 -4.264 1.00 84.19 604 THR A N 1
ATOM 4636 C CA . THR A 1 604 ? 17.383 -3.867 -4.666 1.00 84.19 604 THR A CA 1
ATOM 4637 C C . THR A 1 604 ? 16.447 -3.448 -3.539 1.00 84.19 604 THR A C 1
ATOM 4639 O O . THR A 1 604 ? 15.705 -2.478 -3.685 1.00 84.19 604 THR A O 1
ATOM 4642 N N . SER A 1 605 ? 16.482 -4.136 -2.389 1.00 84.31 605 SER A N 1
ATOM 4643 C CA . SER A 1 605 ? 15.535 -3.923 -1.285 1.00 84.31 605 SER A CA 1
ATOM 4644 C C . SER A 1 605 ? 14.066 -4.099 -1.694 1.00 84.31 605 SER A C 1
ATOM 4646 O O . SER A 1 605 ? 13.177 -3.462 -1.123 1.00 84.31 605 SER A O 1
ATOM 4648 N N . THR A 1 606 ? 13.806 -4.977 -2.662 1.00 84.44 606 THR A N 1
ATOM 4649 C CA . THR A 1 606 ? 12.463 -5.314 -3.137 1.00 84.44 606 THR A CA 1
ATOM 4650 C C . THR A 1 606 ? 11.720 -6.115 -2.074 1.00 84.44 606 THR A C 1
ATOM 4652 O O . THR A 1 606 ? 12.255 -7.074 -1.513 1.00 84.44 606 THR A O 1
ATOM 4655 N N . PHE A 1 607 ? 10.475 -5.730 -1.786 1.00 86.25 607 PHE A N 1
ATOM 4656 C CA . PHE A 1 607 ? 9.636 -6.435 -0.822 1.00 86.25 607 PHE A CA 1
ATOM 4657 C C . PHE A 1 607 ? 8.720 -7.456 -1.499 1.00 86.25 607 PHE A C 1
ATOM 4659 O O . PHE A 1 607 ? 8.072 -7.173 -2.506 1.00 86.25 607 PHE A O 1
ATOM 4666 N N . PHE A 1 608 ? 8.630 -8.635 -0.887 1.00 88.25 608 PHE A N 1
ATOM 4667 C CA . PHE A 1 608 ? 7.718 -9.705 -1.269 1.00 88.25 608 PHE A CA 1
ATOM 4668 C C . PHE A 1 608 ? 6.832 -10.037 -0.071 1.00 88.25 608 PHE A C 1
ATOM 4670 O O . PHE A 1 608 ? 7.321 -10.449 0.980 1.00 88.25 608 PHE A O 1
ATOM 4677 N N . SER A 1 609 ? 5.521 -9.858 -0.210 1.00 88.06 609 SER A N 1
ATOM 4678 C CA . SER A 1 609 ? 4.549 -10.212 0.828 1.00 88.06 609 SER A CA 1
ATOM 4679 C C . SER A 1 609 ? 3.904 -11.558 0.516 1.00 88.06 609 SER A C 1
ATOM 4681 O O . SER A 1 609 ? 3.268 -11.705 -0.524 1.00 88.06 609 SER A O 1
ATOM 4683 N N . VAL A 1 610 ? 4.014 -12.523 1.429 1.00 87.88 610 VAL A N 1
ATOM 4684 C CA . VAL A 1 610 ? 3.390 -13.846 1.285 1.00 87.88 610 VAL A CA 1
ATOM 4685 C C . VAL A 1 610 ? 1.882 -13.732 1.527 1.00 87.88 610 VAL A C 1
ATOM 4687 O O . VAL A 1 610 ? 1.437 -13.305 2.600 1.00 87.88 610 VAL A O 1
ATOM 4690 N N . LEU A 1 611 ? 1.091 -14.101 0.517 1.00 84.69 611 LEU A N 1
ATOM 4691 C CA . LEU A 1 611 ? -0.370 -14.164 0.575 1.00 84.69 611 LEU A CA 1
ATOM 4692 C C . LEU A 1 611 ? -0.874 -15.560 0.952 1.00 84.69 611 LEU A C 1
ATOM 4694 O O . LEU A 1 611 ? -1.823 -15.661 1.733 1.00 84.69 611 LEU A O 1
ATOM 4698 N N . SER A 1 612 ? -0.247 -16.607 0.406 1.00 84.56 612 SER A N 1
ATOM 4699 C CA . SER A 1 612 ? -0.570 -18.010 0.681 1.00 84.56 612 SER A CA 1
ATOM 4700 C C . SER A 1 612 ? 0.712 -18.849 0.802 1.00 84.56 612 SER A C 1
ATOM 4702 O O . SER A 1 612 ? 1.584 -18.685 -0.056 1.00 84.56 612 SER A O 1
ATOM 4704 N N . PRO A 1 613 ? 0.839 -19.724 1.822 1.00 81.44 613 PRO A N 1
ATOM 4705 C CA . PRO A 1 613 ? -0.088 -19.915 2.940 1.00 81.44 613 PRO A CA 1
ATOM 4706 C C . PRO A 1 613 ? -0.117 -18.686 3.869 1.00 81.44 613 PRO A C 1
ATOM 4708 O O . PRO A 1 613 ? 0.809 -17.873 3.906 1.00 81.44 613 PRO A O 1
ATOM 4711 N N . LYS A 1 614 ? -1.219 -18.497 4.609 1.00 70.62 614 LYS A N 1
ATOM 4712 C CA . LYS A 1 614 ? -1.383 -17.346 5.522 1.00 70.62 614 LYS A CA 1
ATOM 4713 C C . LYS A 1 614 ? -0.371 -17.413 6.682 1.00 70.62 614 LYS A C 1
ATOM 4715 O O . LYS A 1 614 ? 0.072 -18.490 7.051 1.00 70.62 614 LYS A O 1
ATOM 4720 N N . LYS A 1 615 ? -0.083 -16.275 7.337 1.00 59.66 615 LYS A N 1
ATOM 4721 C CA . LYS A 1 615 ? 0.927 -16.113 8.416 1.00 59.66 615 LYS A CA 1
ATOM 4722 C C . LYS A 1 615 ? 0.927 -17.202 9.510 1.00 59.66 615 LYS A C 1
ATOM 4724 O O . LYS A 1 615 ? 2.002 -17.563 9.967 1.00 59.66 615 LYS A O 1
ATOM 4729 N N . LYS A 1 616 ? -0.238 -17.728 9.922 1.00 60.47 616 LYS A N 1
ATOM 4730 C CA . LYS A 1 616 ? -0.347 -18.821 10.918 1.00 60.47 616 LYS A CA 1
ATOM 4731 C C . LYS A 1 616 ? 0.109 -20.200 10.397 1.00 60.47 616 LYS A C 1
ATOM 4733 O O . LYS A 1 616 ? 0.189 -21.132 11.181 1.00 60.47 616 LYS A O 1
ATOM 4738 N N . GLY A 1 617 ? 0.399 -20.326 9.103 1.00 62.09 617 GLY A N 1
ATOM 4739 C CA . GLY A 1 617 ? 0.771 -21.570 8.431 1.00 62.09 617 GLY A CA 1
ATOM 4740 C C . GLY A 1 617 ? 2.005 -21.454 7.537 1.00 62.09 617 GLY A C 1
ATOM 4741 O O . GLY A 1 617 ? 2.142 -22.275 6.640 1.00 62.09 617 GLY A O 1
ATOM 4742 N N . LEU A 1 618 ? 2.880 -20.453 7.734 1.00 79.81 618 LEU A N 1
ATOM 4743 C CA . LEU A 1 618 ? 4.185 -20.410 7.061 1.00 79.81 618 LEU A CA 1
ATOM 4744 C C . LEU A 1 618 ? 5.290 -20.881 8.029 1.00 79.81 618 LEU A C 1
ATOM 4746 O O . LEU A 1 618 ? 5.675 -20.110 8.911 1.00 79.81 618 LEU A O 1
ATOM 4750 N N . PRO A 1 619 ? 5.814 -22.112 7.878 1.00 84.56 619 PRO A N 1
ATOM 4751 C CA . PRO A 1 619 ? 6.925 -22.612 8.682 1.00 84.56 619 PRO A CA 1
ATOM 4752 C C . PRO A 1 619 ? 8.194 -21.765 8.525 1.00 84.56 619 PRO A C 1
ATOM 4754 O O . PRO A 1 619 ? 8.448 -21.184 7.466 1.00 84.56 619 PRO A O 1
ATOM 4757 N N . SER A 1 620 ? 9.043 -21.749 9.557 1.00 87.19 620 SER A N 1
ATOM 4758 C CA . SER A 1 620 ? 10.328 -21.033 9.530 1.00 87.19 620 SER A CA 1
ATOM 4759 C C . SER A 1 620 ? 11.242 -21.493 8.389 1.00 87.19 620 SER A C 1
ATOM 4761 O O . SER A 1 620 ? 11.897 -20.657 7.770 1.00 87.19 620 SER A O 1
ATOM 4763 N N . SER A 1 621 ? 11.239 -22.790 8.060 1.00 88.75 621 SER A N 1
ATOM 4764 C CA . SER A 1 621 ? 11.988 -23.352 6.926 1.00 88.75 621 SER A CA 1
ATOM 4765 C C . SER A 1 621 ? 11.502 -22.806 5.581 1.00 88.75 621 SER A C 1
ATOM 4767 O O . SER A 1 621 ? 12.316 -22.400 4.758 1.00 88.75 621 SER A O 1
ATOM 4769 N N . SER A 1 622 ? 10.185 -22.702 5.376 1.00 90.50 622 SER A N 1
ATOM 4770 C CA . SER A 1 622 ? 9.599 -22.087 4.179 1.00 90.50 622 SER A CA 1
ATOM 4771 C C . SER A 1 622 ? 9.935 -20.605 4.074 1.00 90.50 622 SER A C 1
ATOM 4773 O O . SER A 1 622 ? 10.260 -20.125 2.993 1.00 90.50 622 SER A O 1
ATOM 4775 N N . LYS A 1 623 ? 9.914 -19.869 5.191 1.00 91.50 623 LYS A N 1
ATOM 4776 C CA . LYS A 1 623 ? 10.324 -18.459 5.201 1.00 91.50 623 LYS A CA 1
ATOM 4777 C C . LYS A 1 623 ? 11.802 -18.293 4.830 1.00 91.50 623 LYS A C 1
ATOM 4779 O O . LYS A 1 623 ? 12.114 -17.402 4.046 1.00 91.50 623 LYS A O 1
ATOM 4784 N N . ALA A 1 624 ? 12.689 -19.120 5.388 1.00 93.31 624 ALA A N 1
ATOM 4785 C CA . ALA A 1 624 ? 14.119 -19.090 5.082 1.00 93.31 624 ALA A CA 1
ATOM 4786 C C . ALA A 1 624 ? 14.382 -19.418 3.605 1.00 93.31 624 ALA A C 1
ATOM 4788 O O . ALA A 1 624 ? 15.062 -18.651 2.933 1.00 93.31 624 ALA A O 1
ATOM 4789 N N . PHE A 1 625 ? 13.747 -20.475 3.089 1.00 94.75 625 PHE A N 1
ATOM 4790 C CA . PHE A 1 625 ? 13.811 -20.854 1.678 1.00 94.75 625 PHE A CA 1
ATOM 4791 C C . PHE A 1 625 ? 13.368 -19.714 0.748 1.00 94.75 625 PHE A C 1
ATOM 4793 O O . PHE A 1 625 ? 14.088 -19.342 -0.173 1.00 94.75 625 PHE A O 1
ATOM 4800 N N . LEU A 1 626 ? 12.203 -19.112 1.009 1.00 94.56 626 LEU A N 1
ATOM 4801 C CA . LEU A 1 626 ? 11.715 -18.003 0.190 1.00 94.56 626 LEU A CA 1
ATOM 4802 C C . LEU A 1 626 ? 12.638 -16.781 0.271 1.00 94.56 626 LEU A C 1
ATOM 4804 O O . LEU A 1 626 ? 12.826 -16.098 -0.731 1.00 94.56 626 LEU A O 1
ATOM 4808 N N . GLN A 1 627 ? 13.207 -16.496 1.446 1.00 95.81 627 GLN A N 1
ATOM 4809 C CA . GLN A 1 627 ? 14.151 -15.394 1.632 1.00 95.81 627 GLN A CA 1
ATOM 4810 C C . GLN A 1 627 ? 15.451 -15.615 0.844 1.00 95.81 627 GLN A C 1
ATOM 4812 O O . GLN A 1 627 ? 15.976 -14.666 0.265 1.00 95.81 627 GLN A O 1
ATOM 4817 N N . GLU A 1 628 ? 15.958 -16.847 0.812 1.00 96.50 628 GLU A N 1
ATOM 4818 C CA . GLU A 1 628 ? 17.115 -17.231 0.005 1.00 96.50 628 GLU A CA 1
ATOM 4819 C C . GLU A 1 628 ? 16.807 -17.110 -1.491 1.00 96.50 628 GLU A C 1
ATOM 4821 O O . GLU A 1 628 ? 17.545 -16.439 -2.207 1.00 96.50 628 GLU A O 1
ATOM 4826 N N . LEU A 1 629 ? 15.669 -17.647 -1.945 1.00 96.38 629 LEU A N 1
ATOM 4827 C CA . LEU A 1 629 ? 15.246 -17.561 -3.343 1.00 96.38 629 LEU A CA 1
ATOM 4828 C C . LEU A 1 629 ? 15.164 -16.108 -3.832 1.00 96.38 629 LEU A C 1
ATOM 4830 O O . LEU A 1 629 ? 15.743 -15.781 -4.868 1.00 96.38 629 LEU A O 1
ATOM 4834 N N . VAL A 1 630 ? 14.489 -15.215 -3.093 1.00 94.88 630 VAL A N 1
ATOM 4835 C CA . VAL A 1 630 ? 14.369 -13.805 -3.515 1.00 94.88 630 VAL A CA 1
ATOM 4836 C C . VAL A 1 630 ? 15.710 -13.071 -3.491 1.00 94.88 630 VAL A C 1
ATOM 4838 O O . VAL A 1 630 ? 15.920 -12.191 -4.319 1.00 94.88 630 VAL A O 1
ATOM 4841 N N . ASN A 1 631 ? 16.631 -13.430 -2.590 1.00 95.62 631 ASN A N 1
ATOM 4842 C CA . ASN A 1 631 ? 17.981 -12.859 -2.566 1.00 95.62 631 ASN A CA 1
ATOM 4843 C C . ASN A 1 631 ? 18.808 -13.316 -3.773 1.00 95.62 631 ASN A C 1
ATOM 4845 O O . ASN A 1 631 ? 19.488 -12.498 -4.392 1.00 95.62 631 ASN A O 1
ATOM 4849 N N . SER A 1 632 ? 18.730 -14.601 -4.122 1.00 96.06 632 SER A N 1
ATOM 4850 C CA . SER A 1 632 ? 19.445 -15.177 -5.262 1.00 96.06 632 SER A CA 1
ATOM 4851 C C . SER A 1 632 ? 18.938 -14.610 -6.587 1.00 96.06 632 SER A C 1
ATOM 4853 O O . SER A 1 632 ? 19.744 -14.163 -7.400 1.00 96.06 632 SER A O 1
ATOM 4855 N N . VAL A 1 633 ? 17.614 -14.526 -6.772 1.00 95.38 633 VAL A N 1
ATOM 4856 C CA . VAL A 1 633 ? 17.003 -13.879 -7.948 1.00 95.38 633 VAL A CA 1
ATOM 4857 C C . VAL A 1 633 ? 17.462 -12.425 -8.073 1.00 95.38 633 VAL A C 1
ATOM 4859 O O . VAL A 1 633 ? 17.874 -12.000 -9.149 1.00 95.38 633 VAL A O 1
ATOM 4862 N N . ASP A 1 634 ? 17.428 -11.664 -6.978 1.00 93.06 634 ASP A N 1
ATOM 4863 C CA . ASP A 1 634 ? 17.800 -10.246 -6.977 1.00 93.06 634 ASP A CA 1
ATOM 4864 C C . ASP A 1 634 ? 19.287 -10.030 -7.298 1.00 93.06 634 ASP A C 1
ATOM 4866 O O . ASP A 1 634 ? 19.648 -9.156 -8.087 1.00 93.06 634 ASP A O 1
ATOM 4870 N N . SER A 1 635 ? 20.151 -10.874 -6.735 1.00 94.38 635 SER A N 1
ATOM 4871 C CA . SER A 1 635 ? 21.603 -10.804 -6.919 1.00 94.38 635 SER A CA 1
ATOM 4872 C C . SER A 1 635 ? 22.037 -11.220 -8.332 1.00 94.38 635 SER A C 1
ATOM 4874 O O . SER A 1 635 ? 22.892 -10.562 -8.930 1.00 94.38 635 SER A O 1
ATOM 4876 N N . LEU A 1 636 ? 21.436 -12.271 -8.904 1.00 94.06 636 LEU A N 1
ATOM 4877 C CA . LEU A 1 636 ? 21.690 -12.686 -10.291 1.00 94.06 636 LEU A CA 1
ATOM 4878 C C . LEU A 1 636 ? 21.157 -11.662 -11.297 1.00 94.06 636 LEU A C 1
ATOM 4880 O O . LEU A 1 636 ? 21.874 -11.290 -12.224 1.00 94.06 636 LEU A O 1
ATOM 4884 N N . ALA A 1 637 ? 19.949 -11.132 -11.076 1.00 92.69 637 ALA A N 1
ATOM 4885 C CA . ALA A 1 637 ? 19.403 -10.072 -11.919 1.00 92.69 637 ALA A CA 1
ATOM 4886 C C . ALA A 1 637 ? 20.304 -8.826 -11.907 1.00 92.69 637 ALA A C 1
ATOM 4888 O O . ALA A 1 637 ? 20.573 -8.255 -12.959 1.00 92.69 637 ALA A O 1
ATOM 4889 N N . ALA A 1 638 ? 20.793 -8.408 -10.734 1.00 90.44 638 ALA A N 1
ATOM 4890 C CA . ALA A 1 638 ? 21.641 -7.224 -10.605 1.00 90.44 638 ALA A CA 1
ATOM 4891 C C . ALA A 1 638 ? 23.049 -7.400 -11.189 1.00 90.44 638 ALA A C 1
ATOM 4893 O O . ALA A 1 638 ? 23.599 -6.455 -11.748 1.00 90.44 638 ALA A O 1
ATOM 4894 N N . SER A 1 639 ? 23.644 -8.586 -11.043 1.00 90.69 639 SER A N 1
ATOM 4895 C CA . SER A 1 639 ? 24.996 -8.862 -11.547 1.00 90.69 639 SER A CA 1
ATOM 4896 C C . SER A 1 639 ? 25.032 -9.197 -13.038 1.00 90.69 639 SER A C 1
ATOM 4898 O O . SER A 1 639 ? 26.081 -9.058 -13.663 1.00 90.69 639 SER A O 1
ATOM 4900 N N . GLY A 1 640 ? 23.914 -9.658 -13.610 1.00 87.75 640 GLY A N 1
ATOM 4901 C CA . GLY A 1 640 ? 23.882 -10.205 -14.966 1.00 87.75 640 GLY A CA 1
ATOM 4902 C C . GLY A 1 640 ? 24.575 -11.568 -15.094 1.00 87.75 640 GLY A C 1
ATOM 4903 O O . GLY A 1 640 ? 24.869 -11.989 -16.211 1.00 87.75 640 GLY A O 1
ATOM 4904 N N . ALA A 1 641 ? 24.869 -12.243 -13.976 1.00 87.88 641 ALA A N 1
ATOM 4905 C CA . ALA A 1 641 ? 25.491 -13.565 -13.973 1.00 87.88 641 ALA A CA 1
ATOM 4906 C C . ALA A 1 641 ? 24.511 -14.656 -14.441 1.00 87.88 641 ALA A C 1
ATOM 4908 O O . ALA A 1 641 ? 23.315 -14.579 -14.166 1.00 87.88 641 ALA A O 1
ATOM 4909 N N . ALA A 1 642 ? 25.030 -15.682 -15.122 1.00 88.12 642 ALA A N 1
ATOM 4910 C CA . ALA A 1 642 ? 24.232 -16.802 -15.627 1.00 88.12 642 ALA A CA 1
ATOM 4911 C C . ALA A 1 642 ? 23.513 -17.580 -14.504 1.00 88.12 642 ALA A C 1
ATOM 4913 O O . ALA A 1 642 ? 23.965 -17.581 -13.358 1.00 88.12 642 ALA A O 1
ATOM 4914 N N . GLY A 1 643 ? 22.423 -18.279 -14.850 1.00 89.44 643 GLY A N 1
ATOM 4915 C CA . GLY A 1 643 ? 21.655 -19.122 -13.921 1.00 89.44 643 GLY A CA 1
ATOM 4916 C C . GLY A 1 643 ? 20.391 -18.467 -13.352 1.00 89.44 643 GLY A C 1
ATOM 4917 O O . GLY A 1 643 ? 19.702 -19.064 -12.526 1.00 89.44 643 GLY A O 1
ATOM 4918 N N . LEU A 1 644 ? 20.037 -17.250 -13.786 1.00 93.50 644 LEU A N 1
ATOM 4919 C CA . LEU A 1 644 ? 18.779 -16.614 -13.378 1.00 93.50 644 LEU A CA 1
ATOM 4920 C C . LEU A 1 644 ? 17.559 -17.413 -13.867 1.00 93.50 644 LEU A C 1
ATOM 4922 O O . LEU A 1 644 ? 16.563 -17.517 -13.157 1.00 93.50 644 LEU A O 1
ATOM 4926 N N . GLU A 1 645 ? 17.646 -17.998 -15.059 1.00 91.88 645 GLU A N 1
ATOM 4927 C CA . GLU A 1 645 ? 16.627 -18.852 -15.672 1.00 91.88 645 GLU A CA 1
ATOM 4928 C C . GLU A 1 645 ? 16.300 -20.113 -14.852 1.00 91.88 645 GLU A C 1
ATOM 4930 O O . GLU A 1 645 ? 15.166 -20.602 -14.906 1.00 91.88 645 GLU A O 1
ATOM 4935 N N . ASP A 1 646 ? 17.235 -20.598 -14.031 1.00 93.25 646 ASP A N 1
ATOM 4936 C CA . ASP A 1 646 ? 17.018 -21.749 -13.150 1.00 93.25 646 ASP A CA 1
ATOM 4937 C C . ASP A 1 646 ? 16.162 -21.386 -11.934 1.00 93.25 646 ASP A C 1
ATOM 4939 O O . ASP A 1 646 ? 15.477 -22.245 -11.387 1.00 93.25 646 ASP A O 1
ATOM 4943 N N . LEU A 1 647 ? 16.152 -20.109 -11.535 1.00 95.00 647 LEU A N 1
ATOM 4944 C CA . LEU A 1 647 ? 15.418 -19.602 -10.371 1.00 95.00 647 LEU A CA 1
ATOM 4945 C C . LEU A 1 647 ? 14.176 -18.788 -10.742 1.00 95.00 647 LEU A C 1
ATOM 4947 O O . LEU A 1 647 ? 13.278 -18.638 -9.915 1.00 95.00 647 LEU A O 1
ATOM 4951 N N . LEU A 1 648 ? 14.111 -18.249 -11.960 1.00 95.50 648 LEU A N 1
ATOM 4952 C CA . LEU A 1 648 ? 13.031 -17.395 -12.442 1.00 95.50 648 LEU A CA 1
ATOM 4953 C C . LEU A 1 648 ? 12.462 -17.936 -13.753 1.00 95.50 648 LEU A C 1
ATOM 4955 O O . LEU A 1 648 ? 13.179 -18.195 -14.717 1.00 95.50 648 LEU A O 1
ATOM 4959 N N . ASP A 1 649 ? 11.141 -18.075 -13.810 1.00 95.31 649 ASP A N 1
ATOM 4960 C CA . ASP A 1 649 ? 10.446 -18.530 -15.005 1.00 95.31 649 ASP A CA 1
ATOM 4961 C C . ASP A 1 649 ? 10.320 -17.410 -16.043 1.00 95.31 649 ASP A C 1
ATOM 4963 O O . ASP A 1 649 ? 9.428 -16.559 -15.975 1.00 95.31 649 ASP A O 1
ATOM 4967 N N . PHE A 1 650 ? 11.227 -17.415 -17.023 1.00 94.56 650 PHE A N 1
ATOM 4968 C CA . PHE A 1 650 ? 11.282 -16.375 -18.053 1.00 94.56 650 PHE A CA 1
ATOM 4969 C C . PHE A 1 650 ? 9.980 -16.286 -18.841 1.00 94.56 650 PHE A C 1
ATOM 4971 O O . PHE A 1 650 ? 9.535 -15.181 -19.120 1.00 94.56 650 PHE A O 1
ATOM 4978 N N . GLY A 1 651 ? 9.331 -17.409 -19.161 1.00 95.31 651 GLY A N 1
ATOM 4979 C CA . GLY A 1 651 ? 8.086 -17.404 -19.931 1.00 95.31 651 GLY A CA 1
ATOM 4980 C C . GLY A 1 651 ? 6.976 -16.598 -19.251 1.00 95.31 651 GLY A C 1
ATOM 4981 O O . GLY A 1 651 ? 6.327 -15.765 -19.887 1.00 95.31 651 GLY A O 1
ATOM 4982 N N . SER A 1 652 ? 6.779 -16.796 -17.947 1.00 95.81 652 SER A N 1
ATOM 4983 C CA . SER A 1 652 ? 5.770 -16.076 -17.167 1.00 95.81 652 SER A CA 1
ATOM 4984 C C . SER A 1 652 ? 6.089 -14.593 -16.981 1.00 95.81 652 SER A C 1
ATOM 4986 O O . SER A 1 652 ? 5.194 -13.756 -17.132 1.00 95.81 652 SER A O 1
ATOM 4988 N N . PHE A 1 653 ? 7.346 -14.244 -16.697 1.00 96.06 653 PHE A N 1
ATOM 4989 C CA . PHE A 1 653 ? 7.754 -12.848 -16.548 1.00 96.06 653 PHE A CA 1
ATOM 4990 C C . PHE A 1 653 ? 7.752 -12.116 -17.889 1.00 96.06 653 PHE A C 1
ATOM 4992 O O . PHE A 1 653 ? 7.211 -11.019 -17.965 1.00 96.06 653 PHE A O 1
ATOM 4999 N N . VAL A 1 654 ? 8.250 -12.730 -18.966 1.00 97.06 654 VAL A N 1
ATOM 5000 C CA . VAL A 1 654 ? 8.151 -12.175 -20.322 1.00 97.06 654 VAL A CA 1
ATOM 5001 C C . VAL A 1 654 ? 6.694 -11.923 -20.678 1.00 97.06 654 VAL A C 1
ATOM 5003 O O . VAL A 1 654 ? 6.377 -10.833 -21.135 1.00 97.06 654 VAL A O 1
ATOM 5006 N N . ARG A 1 655 ? 5.781 -12.861 -20.397 1.00 96.62 655 ARG A N 1
ATOM 5007 C CA . ARG A 1 655 ? 4.341 -12.650 -20.610 1.00 96.62 655 ARG A CA 1
ATOM 5008 C C . ARG A 1 655 ? 3.830 -11.383 -19.928 1.00 96.62 655 ARG A C 1
ATOM 5010 O O . ARG A 1 655 ? 3.096 -10.621 -20.548 1.00 96.62 655 ARG A O 1
ATOM 5017 N N . TYR A 1 656 ? 4.204 -11.164 -18.671 1.00 95.75 656 TYR A N 1
ATOM 5018 C CA . TYR A 1 656 ? 3.835 -9.948 -17.951 1.00 95.75 656 TYR A CA 1
ATOM 5019 C C . TYR A 1 656 ? 4.436 -8.697 -18.599 1.00 95.75 656 TYR A C 1
ATOM 5021 O O . TYR A 1 656 ? 3.696 -7.755 -18.864 1.00 95.75 656 TYR A O 1
ATOM 5029 N N . PHE A 1 657 ? 5.722 -8.721 -18.958 1.00 96.69 657 PHE A N 1
ATOM 5030 C CA . PHE A 1 657 ? 6.370 -7.614 -19.666 1.00 96.69 657 PHE A CA 1
ATOM 5031 C C . PHE A 1 657 ? 5.703 -7.320 -21.016 1.00 96.69 657 PHE A C 1
ATOM 5033 O O . PHE A 1 657 ? 5.572 -6.161 -21.376 1.00 96.69 657 PHE A O 1
ATOM 5040 N N . LEU A 1 658 ? 5.235 -8.323 -21.769 1.00 97.31 658 LEU A N 1
ATOM 5041 C CA . LEU A 1 658 ? 4.510 -8.087 -23.027 1.00 97.31 658 LEU A CA 1
ATOM 5042 C C . LEU A 1 658 ? 3.217 -7.293 -22.792 1.00 97.31 658 LEU A C 1
ATOM 5044 O O . LEU A 1 658 ? 2.915 -6.381 -23.559 1.00 97.31 658 LEU A O 1
ATOM 5048 N N . VAL A 1 659 ? 2.463 -7.628 -21.738 1.00 97.00 659 VAL A N 1
ATOM 5049 C CA . VAL A 1 659 ? 1.243 -6.893 -21.362 1.00 97.00 659 VAL A CA 1
ATOM 5050 C C . VAL A 1 659 ? 1.589 -5.493 -20.886 1.00 97.00 659 VAL A C 1
ATOM 5052 O O . VAL A 1 659 ? 0.993 -4.527 -21.348 1.00 97.00 659 VAL A O 1
ATOM 5055 N N . GLU A 1 660 ? 2.571 -5.383 -20.001 1.00 95.00 660 GLU A N 1
ATOM 5056 C CA . GLU A 1 660 ? 2.960 -4.127 -19.376 1.00 95.00 660 GLU A CA 1
ATOM 5057 C C . GLU A 1 660 ? 3.593 -3.149 -20.375 1.00 95.00 660 GLU A C 1
ATOM 5059 O O . GLU A 1 660 ? 3.286 -1.962 -20.366 1.00 95.00 660 GLU A O 1
ATOM 5064 N N . GLU A 1 661 ? 4.411 -3.629 -21.312 1.00 96.25 661 GLU A N 1
ATOM 5065 C CA . GLU A 1 661 ? 4.971 -2.794 -22.376 1.00 96.25 661 GLU A CA 1
ATOM 5066 C C . GLU A 1 661 ? 3.924 -2.387 -23.415 1.00 96.25 661 GLU A C 1
ATOM 5068 O O . GLU A 1 661 ? 4.010 -1.276 -23.947 1.00 96.25 661 GLU A O 1
ATOM 5073 N N . LEU A 1 662 ? 2.931 -3.239 -23.696 1.00 97.44 662 LEU A N 1
ATOM 5074 C CA . LEU A 1 662 ? 1.802 -2.892 -24.561 1.00 97.44 662 LEU A CA 1
ATOM 5075 C C . LEU A 1 662 ? 0.861 -1.883 -23.890 1.00 97.44 662 LEU A C 1
ATOM 5077 O O . LEU A 1 662 ? 0.339 -1.007 -24.569 1.00 97.44 662 LEU A O 1
ATOM 5081 N N . ALA A 1 663 ? 0.632 -2.007 -22.584 1.00 95.81 663 ALA A N 1
ATOM 5082 C CA . ALA A 1 663 ? -0.270 -1.143 -21.829 1.00 95.81 663 ALA A CA 1
ATOM 5083 C C . ALA A 1 663 ? 0.387 0.180 -21.417 1.00 95.81 663 ALA A C 1
ATOM 5085 O O . ALA A 1 663 ? -0.285 1.209 -21.345 1.00 95.81 663 ALA A O 1
ATOM 5086 N N . LYS A 1 664 ? 1.702 0.142 -21.178 1.00 93.50 664 LYS A N 1
ATOM 5087 C CA . LYS A 1 664 ? 2.536 1.253 -20.723 1.00 93.50 664 LYS A CA 1
ATOM 5088 C C . LYS A 1 664 ? 1.945 1.934 -19.484 1.00 93.50 664 LYS A C 1
ATOM 5090 O O . LYS A 1 664 ? 1.742 3.149 -19.463 1.00 93.50 664 LYS A O 1
ATOM 5095 N N . ASP A 1 665 ? 1.639 1.133 -18.467 1.00 90.31 665 ASP A N 1
ATOM 5096 C CA . ASP A 1 665 ? 0.976 1.608 -17.262 1.00 90.31 665 ASP A CA 1
ATOM 5097 C C . ASP A 1 665 ? 1.902 2.521 -16.442 1.00 90.31 665 ASP A C 1
ATOM 5099 O O . ASP A 1 665 ? 3.093 2.251 -16.234 1.00 90.31 665 ASP A O 1
ATOM 5103 N N . VAL A 1 666 ? 1.348 3.618 -15.926 1.00 83.94 666 VAL A N 1
ATOM 5104 C CA . VAL A 1 666 ? 2.043 4.486 -14.967 1.00 83.94 666 VAL A CA 1
ATOM 5105 C C . VAL A 1 666 ? 2.462 3.693 -13.725 1.00 83.94 666 VAL A C 1
ATOM 5107 O O . VAL A 1 666 ? 3.567 3.900 -13.197 1.00 83.94 666 VAL A O 1
ATOM 5110 N N . ASP A 1 667 ? 1.646 2.713 -13.342 1.00 78.19 667 ASP A N 1
ATOM 5111 C CA . ASP A 1 667 ? 1.754 1.944 -12.109 1.00 78.19 667 ASP A CA 1
ATOM 5112 C C . ASP A 1 667 ? 2.476 0.598 -12.263 1.00 78.19 667 ASP A C 1
ATOM 5114 O O . ASP A 1 667 ? 2.907 0.019 -11.258 1.00 78.19 667 ASP A O 1
ATOM 5118 N N . GLY A 1 668 ? 2.684 0.130 -13.492 1.00 82.25 668 GLY A N 1
ATOM 5119 C CA . GLY A 1 668 ? 3.310 -1.159 -13.782 1.00 82.25 668 GLY A CA 1
ATOM 5120 C C . GLY A 1 668 ? 4.739 -1.273 -13.270 1.00 82.25 668 GLY A C 1
ATOM 5121 O O . GLY A 1 668 ? 5.428 -0.278 -13.158 1.00 82.25 668 GLY A O 1
ATOM 5122 N N . TYR A 1 669 ? 5.226 -2.463 -12.928 1.00 83.75 669 TYR A N 1
ATOM 5123 C CA . TYR A 1 669 ? 6.573 -2.691 -12.354 1.00 83.75 669 TYR A CA 1
ATOM 5124 C C . TYR A 1 669 ? 6.829 -2.074 -10.953 1.00 83.75 669 TYR A C 1
ATOM 5126 O O . TYR A 1 669 ? 7.971 -2.080 -10.496 1.00 83.75 669 TYR A O 1
ATOM 5134 N N . ALA A 1 670 ? 5.821 -1.537 -10.248 1.00 67.00 670 ALA A N 1
ATOM 5135 C CA . ALA A 1 670 ? 5.959 -0.867 -8.935 1.00 67.00 670 ALA A CA 1
ATOM 5136 C C . ALA A 1 670 ? 5.272 -1.567 -7.746 1.00 67.00 670 ALA A C 1
ATOM 5138 O O . ALA A 1 670 ? 4.597 -2.574 -7.911 1.00 67.00 670 ALA A O 1
ATOM 5139 N N . PHE A 1 671 ? 5.410 -0.972 -6.545 1.00 60.88 671 PHE A N 1
ATOM 5140 C CA . PHE A 1 671 ? 4.828 -1.433 -5.272 1.00 60.88 671 PHE A CA 1
ATOM 5141 C C . PHE A 1 671 ? 3.651 -0.582 -4.734 1.00 60.88 671 PHE A C 1
ATOM 5143 O O . PHE A 1 671 ? 3.815 0.596 -4.439 1.00 60.88 671 PHE A O 1
ATOM 5150 N N . SER A 1 672 ? 2.512 -1.172 -4.383 1.00 46.47 672 SER A N 1
ATOM 5151 C CA . SER A 1 672 ? 1.364 -0.519 -3.718 1.00 46.47 672 SER A CA 1
ATOM 5152 C C . SER A 1 672 ? 1.510 -0.324 -2.186 1.00 46.47 672 SER A C 1
ATOM 5154 O O . SER A 1 672 ? 1.515 -1.285 -1.421 1.00 46.47 672 SER A O 1
ATOM 5156 N N . LYS A 1 673 ? 1.570 0.937 -1.705 1.00 41.78 673 LYS A N 1
ATOM 5157 C CA . LYS A 1 673 ? 1.431 1.399 -0.285 1.00 41.78 673 LYS A CA 1
ATOM 5158 C C . LYS A 1 673 ? 2.690 1.674 0.572 1.00 41.78 673 LYS A C 1
ATOM 5160 O O . LYS A 1 673 ? 3.289 0.777 1.149 1.00 41.78 673 LYS A O 1
ATOM 5165 N N . LEU A 1 674 ? 2.905 2.950 0.914 1.00 35.44 674 LEU A N 1
ATOM 5166 C CA . LEU A 1 674 ? 3.739 3.385 2.047 1.00 35.44 674 LEU A CA 1
ATOM 5167 C C . LEU A 1 674 ? 2.883 3.610 3.320 1.00 35.44 674 LEU A C 1
ATOM 5169 O O . LEU A 1 674 ? 2.027 4.489 3.328 1.00 35.44 674 LEU A O 1
ATOM 5173 N N . GLY A 1 675 ? 3.156 2.873 4.407 1.00 35.91 675 GLY A N 1
ATOM 5174 C CA . GLY A 1 675 ? 2.783 3.234 5.793 1.00 35.91 675 GLY A CA 1
ATOM 5175 C C . GLY A 1 675 ? 1.286 3.278 6.168 1.00 35.91 675 GLY A C 1
ATOM 5176 O O . GLY A 1 675 ? 0.387 3.172 5.333 1.00 35.91 675 GLY A O 1
ATOM 5177 N N . LYS A 1 676 ? 0.993 3.396 7.474 1.00 34.72 676 LYS A N 1
ATOM 5178 C CA . LYS A 1 676 ? -0.366 3.666 7.980 1.00 34.72 676 LYS A CA 1
ATOM 5179 C C . LYS A 1 676 ? -0.705 5.137 7.694 1.00 34.72 676 LYS A C 1
ATOM 5181 O O . LYS A 1 676 ? -0.088 6.019 8.278 1.00 34.72 676 LYS A O 1
ATOM 5186 N N . GLY A 1 677 ? -1.670 5.374 6.800 1.00 39.06 677 GLY A N 1
ATOM 5187 C CA . GLY A 1 677 ? -2.323 6.678 6.623 1.00 39.06 677 GLY A CA 1
ATOM 5188 C C . GLY A 1 677 ? -2.085 7.435 5.310 1.00 39.06 677 GLY A C 1
ATOM 5189 O O . GLY A 1 677 ? -2.281 8.645 5.311 1.00 39.06 677 GLY A O 1
ATOM 5190 N N . CYS A 1 678 ? -1.646 6.810 4.206 1.00 34.88 678 CYS A N 1
ATOM 5191 C CA . CYS A 1 678 ? -1.270 7.599 3.023 1.00 34.88 678 CYS A CA 1
ATOM 5192 C C . CYS A 1 678 ? -1.420 6.876 1.656 1.00 34.88 678 CYS A C 1
ATOM 5194 O O . CYS A 1 678 ? -1.153 5.678 1.543 1.00 34.88 678 CYS A O 1
ATOM 5196 N N . CYS A 1 679 ? -1.915 7.612 0.646 1.00 38.19 679 CYS A N 1
ATOM 5197 C CA . CYS A 1 679 ? -2.428 7.189 -0.674 1.00 38.19 679 CYS A CA 1
ATOM 5198 C C . CYS A 1 679 ? -1.365 7.021 -1.775 1.00 38.19 679 CYS A C 1
ATOM 5200 O O . CYS A 1 679 ? -1.146 7.963 -2.530 1.00 38.19 679 CYS A O 1
ATOM 5202 N N . VAL A 1 680 ? -0.735 5.836 -1.900 1.00 36.84 680 VAL A N 1
ATOM 5203 C CA . VAL A 1 680 ? 0.019 5.470 -3.125 1.00 36.84 680 VAL A CA 1
ATOM 5204 C C . VAL A 1 680 ? -0.793 4.496 -3.984 1.00 36.84 680 VAL A C 1
ATOM 5206 O O . VAL A 1 680 ? -1.420 3.574 -3.458 1.00 36.84 680 VAL A O 1
ATOM 5209 N N . TRP A 1 681 ? -0.665 4.719 -5.287 1.00 53.34 681 TRP A N 1
ATOM 5210 C CA . TRP A 1 681 ? -1.329 4.200 -6.481 1.00 53.34 681 TRP A CA 1
ATOM 5211 C C . TRP A 1 681 ? -0.336 3.319 -7.201 1.00 53.34 681 TRP A C 1
ATOM 5213 O O . TRP A 1 681 ? 0.566 3.884 -7.790 1.00 53.34 681 TRP A O 1
ATOM 5223 N N . LEU A 1 682 ? -0.330 2.006 -7.002 1.00 49.31 682 LEU A N 1
ATOM 5224 C CA . LEU A 1 682 ? 0.625 1.171 -7.729 1.00 49.31 682 LEU A CA 1
ATOM 5225 C C . LEU A 1 682 ? 0.015 -0.220 -7.948 1.00 49.31 682 LEU A C 1
ATOM 5227 O O . LEU A 1 682 ? -0.696 -0.739 -7.081 1.00 49.31 682 LEU A O 1
ATOM 5231 N N . CYS A 1 683 ? 0.331 -0.819 -9.096 1.00 50.03 683 CYS A N 1
ATOM 5232 C CA . CYS A 1 683 ? -0.103 -2.147 -9.499 1.00 50.03 683 CYS A CA 1
ATOM 5233 C C . CYS A 1 683 ? 0.385 -3.187 -8.490 1.00 50.03 683 CYS A C 1
ATOM 5235 O O . CYS A 1 683 ? 1.536 -3.170 -8.045 1.00 50.03 683 CYS A O 1
ATOM 5237 N N . ARG A 1 684 ? -0.476 -4.149 -8.148 1.00 67.62 684 ARG A N 1
ATOM 5238 C CA . ARG A 1 684 ? -0.023 -5.342 -7.428 1.00 67.62 684 ARG A CA 1
ATOM 5239 C C . ARG A 1 684 ? 0.519 -6.356 -8.414 1.00 67.62 684 ARG A C 1
ATOM 5241 O O . ARG A 1 684 ? -0.233 -6.945 -9.180 1.00 67.62 684 ARG A O 1
ATOM 5248 N N . ASN A 1 685 ? 1.806 -6.632 -8.287 1.00 82.69 685 ASN A N 1
ATOM 5249 C CA . ASN A 1 685 ? 2.477 -7.680 -9.035 1.00 82.69 685 ASN A CA 1
ATOM 5250 C C . ASN A 1 685 ? 2.329 -9.012 -8.292 1.00 82.69 685 ASN A C 1
ATOM 5252 O O . ASN A 1 685 ? 2.993 -9.235 -7.276 1.00 82.69 685 ASN A O 1
ATOM 5256 N N . TYR A 1 686 ? 1.424 -9.877 -8.756 1.00 89.56 686 TYR A N 1
ATOM 5257 C CA . TYR A 1 686 ? 1.222 -11.204 -8.173 1.00 89.56 686 TYR A CA 1
ATOM 5258 C C . TYR A 1 686 ? 2.232 -12.186 -8.759 1.00 89.56 686 TYR A C 1
ATOM 5260 O O . TYR A 1 686 ? 2.293 -12.384 -9.972 1.00 89.56 686 TYR A O 1
ATOM 5268 N N . VAL A 1 687 ? 2.998 -12.835 -7.888 1.00 92.94 687 VAL A N 1
ATOM 5269 C CA . VAL A 1 687 ? 4.005 -13.833 -8.260 1.00 92.94 687 VAL A CA 1
ATOM 5270 C C . VAL A 1 687 ? 3.791 -15.109 -7.465 1.00 92.94 687 VAL A C 1
ATOM 5272 O O . VAL A 1 687 ? 3.238 -15.084 -6.365 1.00 92.94 687 VAL A O 1
ATOM 5275 N N . MET A 1 688 ? 4.229 -16.231 -8.015 1.00 92.81 688 MET A N 1
ATOM 5276 C CA . MET A 1 688 ? 4.202 -17.518 -7.337 1.00 92.81 688 MET A CA 1
ATOM 5277 C C . MET A 1 688 ? 5.596 -18.115 -7.261 1.00 92.81 688 MET A C 1
ATOM 5279 O O . MET A 1 688 ? 6.431 -17.875 -8.127 1.00 92.81 688 MET A O 1
ATOM 5283 N N . VAL A 1 689 ? 5.837 -18.902 -6.222 1.00 93.69 689 VAL A N 1
ATOM 5284 C CA . VAL A 1 689 ? 6.966 -19.829 -6.183 1.00 93.69 689 VAL A CA 1
ATOM 5285 C C . VAL A 1 689 ? 6.408 -21.222 -6.393 1.00 93.69 689 VAL A C 1
ATOM 5287 O O . VAL A 1 689 ? 5.484 -21.593 -5.678 1.00 93.69 689 VAL A O 1
ATOM 5290 N N . ARG A 1 690 ? 6.939 -21.953 -7.374 1.00 90.50 690 ARG A N 1
ATOM 5291 C CA . ARG A 1 690 ? 6.550 -23.328 -7.717 1.00 90.50 690 ARG A CA 1
ATOM 5292 C C . ARG A 1 690 ? 7.787 -24.098 -8.143 1.00 90.50 690 ARG A C 1
ATOM 5294 O O . ARG A 1 690 ? 8.574 -23.588 -8.936 1.00 90.50 690 ARG A O 1
ATOM 5301 N N . GLN A 1 691 ? 7.962 -25.310 -7.613 1.00 87.44 691 GLN A N 1
ATOM 5302 C CA . GLN A 1 691 ? 9.134 -26.158 -7.898 1.00 87.44 691 GLN A CA 1
ATOM 5303 C C . GLN A 1 691 ? 10.467 -25.409 -7.706 1.00 87.44 691 GLN A C 1
ATOM 5305 O O . GLN A 1 691 ? 11.391 -25.514 -8.505 1.00 87.44 691 GLN A O 1
ATOM 5310 N N . GLY A 1 692 ? 10.534 -24.579 -6.667 1.00 89.19 692 GLY A N 1
ATOM 5311 C CA . GLY A 1 692 ? 11.702 -23.764 -6.353 1.00 89.19 692 GLY A CA 1
ATOM 5312 C C . GLY A 1 692 ? 11.956 -22.543 -7.247 1.00 89.19 692 GLY A C 1
ATOM 5313 O O . GLY A 1 692 ? 12.920 -21.826 -6.996 1.00 89.19 692 GLY A O 1
ATOM 5314 N N . ARG A 1 693 ? 11.096 -22.265 -8.236 1.00 94.38 693 ARG A N 1
ATOM 5315 C CA . ARG A 1 693 ? 11.241 -21.145 -9.180 1.00 94.38 693 ARG A CA 1
ATOM 5316 C C . ARG A 1 693 ? 10.212 -20.055 -8.926 1.00 94.38 693 ARG A C 1
ATOM 5318 O O . ARG A 1 693 ? 9.058 -20.348 -8.620 1.00 94.38 693 ARG A O 1
ATOM 5325 N N . LEU A 1 694 ? 10.616 -18.800 -9.091 1.00 95.31 694 LEU A N 1
ATOM 5326 C CA . LEU A 1 694 ? 9.740 -17.634 -9.066 1.00 95.31 694 LEU A CA 1
ATOM 5327 C C . LEU A 1 694 ? 9.107 -17.421 -10.448 1.00 95.31 694 LEU A C 1
ATOM 5329 O O . LEU A 1 694 ? 9.812 -17.302 -11.445 1.00 95.31 694 LEU A O 1
ATOM 5333 N N . LEU A 1 695 ? 7.786 -17.304 -10.510 1.00 94.44 695 LEU A N 1
ATOM 5334 C CA . LEU A 1 695 ? 7.027 -17.050 -11.735 1.00 94.44 695 LEU A CA 1
ATOM 5335 C C . LEU A 1 695 ? 6.041 -15.894 -11.550 1.00 94.44 695 LEU A C 1
ATOM 5337 O O . LEU A 1 695 ? 5.550 -15.649 -10.446 1.00 94.44 695 LEU A O 1
ATOM 5341 N N . HIS A 1 696 ? 5.714 -15.191 -12.630 1.00 93.94 696 HIS A N 1
ATOM 5342 C CA . HIS A 1 696 ? 4.631 -14.214 -12.601 1.00 93.94 696 HIS A CA 1
ATOM 5343 C C . HIS A 1 696 ? 3.279 -14.932 -12.652 1.00 93.94 696 HIS A C 1
ATOM 5345 O O . HIS A 1 696 ? 3.046 -15.751 -13.539 1.00 93.94 696 HIS A O 1
ATOM 5351 N N . ALA A 1 697 ? 2.383 -14.619 -11.716 1.00 92.12 697 ALA A N 1
ATOM 5352 C CA . ALA A 1 697 ? 1.139 -15.359 -11.530 1.00 92.12 697 ALA A CA 1
ATOM 5353 C C . ALA A 1 697 ? -0.051 -14.711 -12.241 1.00 92.12 697 ALA A C 1
ATOM 5355 O O . ALA A 1 697 ? -0.785 -15.400 -12.941 1.00 92.12 697 ALA A O 1
ATOM 5356 N N . ALA A 1 698 ? -0.252 -13.401 -12.059 1.00 91.88 698 ALA A N 1
ATOM 5357 C CA . ALA A 1 698 ? -1.414 -12.702 -12.610 1.00 91.88 698 ALA A CA 1
ATOM 5358 C C . ALA A 1 698 ? -1.209 -11.175 -12.668 1.00 91.88 698 ALA A C 1
ATOM 5360 O O . ALA A 1 698 ? -0.669 -10.605 -11.716 1.00 91.88 698 ALA A O 1
ATOM 5361 N N . PRO A 1 699 ? -1.640 -10.498 -13.748 1.00 91.44 699 PRO A N 1
ATOM 5362 C CA . PRO A 1 699 ? -1.648 -9.038 -13.844 1.00 91.44 699 PRO A CA 1
ATOM 5363 C C . PRO A 1 699 ? -2.819 -8.433 -13.050 1.00 91.44 699 PRO A C 1
ATOM 5365 O O . PRO A 1 699 ? -3.867 -9.066 -12.894 1.00 91.44 699 PRO A O 1
ATOM 5368 N N . TRP A 1 700 ? -2.670 -7.196 -12.570 1.00 88.00 700 TRP A N 1
ATOM 5369 C CA . TRP A 1 700 ? -3.723 -6.464 -11.858 1.00 88.00 700 TRP A CA 1
ATOM 5370 C C . TRP A 1 700 ? -3.542 -4.936 -11.977 1.00 88.00 700 TRP A C 1
ATOM 5372 O O . TRP A 1 700 ? -2.410 -4.483 -11.891 1.00 88.00 700 TRP A O 1
ATOM 5382 N N . ASP A 1 701 ? -4.650 -4.179 -12.045 1.00 85.50 701 ASP A N 1
ATOM 5383 C CA . ASP A 1 701 ? -4.738 -2.697 -11.927 1.00 85.50 701 ASP A CA 1
ATOM 5384 C C . ASP A 1 701 ? -4.293 -1.828 -13.126 1.00 85.50 701 ASP A C 1
ATOM 5386 O O . ASP A 1 701 ? -3.559 -0.870 -12.964 1.00 85.50 701 ASP A O 1
ATOM 5390 N N . PHE A 1 702 ? -4.811 -2.102 -14.325 1.00 91.44 702 PHE A N 1
ATOM 5391 C CA . PHE A 1 702 ? -4.461 -1.412 -15.579 1.00 91.44 702 PHE A CA 1
ATOM 5392 C C . PHE A 1 702 ? -5.392 -0.246 -15.958 1.00 91.44 702 PHE A C 1
ATOM 5394 O O . PHE A 1 702 ? -5.521 0.090 -17.136 1.00 91.44 702 PHE A O 1
ATOM 5401 N N . ASP A 1 703 ? -6.125 0.357 -15.022 1.00 87.81 703 ASP A N 1
ATOM 5402 C CA . ASP A 1 703 ? -7.087 1.417 -15.361 1.00 87.81 703 ASP A CA 1
ATOM 5403 C C . ASP A 1 703 ? -6.443 2.759 -15.731 1.00 87.81 703 ASP A C 1
ATOM 5405 O O . ASP A 1 703 ? -7.079 3.560 -16.417 1.00 87.81 703 ASP A O 1
ATOM 5409 N N . LEU A 1 704 ? -5.183 2.981 -15.344 1.00 88.75 704 LEU A N 1
ATOM 5410 C CA . LEU A 1 704 ? -4.399 4.164 -15.718 1.00 88.75 704 LEU A CA 1
ATOM 5411 C C . LEU A 1 704 ? -3.529 3.966 -16.968 1.00 88.75 704 LEU A C 1
ATOM 5413 O O . LEU A 1 704 ? -2.865 4.904 -17.418 1.00 88.75 704 LEU A O 1
ATOM 5417 N N . ALA A 1 705 ? -3.558 2.763 -17.536 1.00 91.69 705 ALA A N 1
ATOM 5418 C CA . ALA A 1 705 ? -2.789 2.387 -18.707 1.00 91.69 705 ALA A CA 1
ATOM 5419 C C . ALA A 1 705 ? -3.459 2.822 -20.025 1.00 91.69 705 ALA A C 1
ATOM 5421 O O . ALA A 1 705 ? -4.532 3.437 -20.052 1.00 91.69 705 ALA A O 1
ATOM 5422 N N . PHE A 1 706 ? -2.826 2.459 -21.140 1.00 94.94 706 PHE A N 1
ATOM 5423 C CA . PHE A 1 706 ? -3.312 2.688 -22.500 1.00 94.94 706 PHE A CA 1
ATOM 5424 C C . PHE A 1 706 ? -3.555 4.170 -22.814 1.00 94.94 706 PHE A C 1
ATOM 5426 O O . PHE A 1 706 ? -4.649 4.558 -23.222 1.00 94.94 706 PHE A O 1
ATOM 5433 N N . ASP A 1 707 ? -2.539 4.992 -22.534 1.00 91.69 707 ASP A N 1
ATOM 5434 C CA . ASP A 1 707 ? -2.548 6.451 -22.732 1.00 91.69 707 ASP A CA 1
ATOM 5435 C C . ASP A 1 707 ? -3.715 7.168 -22.042 1.00 91.69 707 ASP A C 1
ATOM 5437 O O . ASP A 1 707 ? -4.244 8.170 -22.517 1.00 91.69 707 ASP A O 1
ATOM 5441 N N . PHE A 1 708 ? -4.151 6.644 -20.892 1.00 91.00 708 PHE A N 1
ATOM 5442 C CA . PHE A 1 708 ? -5.106 7.352 -20.052 1.00 91.00 708 PHE A CA 1
ATOM 5443 C C . PHE A 1 708 ? -4.425 8.463 -19.260 1.00 91.00 708 PHE A C 1
ATOM 5445 O O . PHE A 1 708 ? -4.792 9.628 -19.394 1.00 91.00 708 PHE A O 1
ATOM 5452 N N . ALA A 1 709 ? -3.439 8.118 -18.427 1.00 87.25 709 ALA A N 1
ATOM 5453 C CA . ALA A 1 709 ? -2.778 9.062 -17.535 1.00 87.25 709 ALA A CA 1
ATOM 5454 C C . ALA A 1 709 ? -1.493 9.636 -18.163 1.00 87.25 709 ALA A C 1
ATOM 5456 O O . ALA A 1 709 ? -0.486 8.945 -18.279 1.00 87.25 709 ALA A O 1
ATOM 5457 N N . CYS A 1 710 ? -1.487 10.936 -18.484 1.00 83.38 710 CYS A N 1
ATOM 5458 C CA . CYS A 1 710 ? -0.332 11.649 -19.042 1.00 83.38 710 CYS A CA 1
ATOM 5459 C C . CYS A 1 710 ? 0.370 12.490 -17.986 1.00 83.38 710 CYS A C 1
ATOM 5461 O O . CYS A 1 710 ? 0.117 13.685 -17.800 1.00 83.38 710 CYS A O 1
ATOM 5463 N N . MET A 1 711 ? 1.308 11.863 -17.294 1.00 84.56 711 MET A N 1
ATOM 5464 C CA . MET A 1 711 ? 2.064 12.500 -16.226 1.00 84.56 711 MET A CA 1
ATOM 5465 C C . MET A 1 711 ? 3.552 12.399 -16.539 1.00 84.56 711 MET A C 1
ATOM 5467 O O . MET A 1 711 ? 4.143 11.362 -16.257 1.00 84.56 711 MET A O 1
ATOM 5471 N N . PRO A 1 712 ? 4.186 13.459 -17.083 1.00 86.12 712 PRO A N 1
ATOM 5472 C CA . PRO A 1 712 ? 5.583 13.438 -17.532 1.00 86.12 712 PRO A CA 1
ATOM 5473 C C . PRO A 1 712 ? 6.569 12.792 -16.553 1.00 86.12 712 PRO A C 1
ATOM 5475 O O . PRO A 1 712 ? 7.462 12.067 -16.972 1.00 86.12 712 PRO A O 1
ATOM 5478 N N . ARG A 1 713 ? 6.358 12.989 -15.244 1.00 84.25 713 ARG A N 1
ATOM 5479 C CA . ARG A 1 713 ? 7.175 12.410 -14.167 1.00 84.25 713 ARG A CA 1
ATOM 5480 C C . ARG A 1 713 ? 7.189 10.874 -14.163 1.00 84.25 713 ARG A C 1
ATOM 5482 O O . ARG A 1 713 ? 8.197 10.288 -13.794 1.00 84.25 713 ARG A O 1
ATOM 5489 N N . TYR A 1 714 ? 6.105 10.229 -14.592 1.00 84.50 714 TYR A N 1
ATOM 5490 C CA . TYR A 1 714 ? 6.012 8.777 -14.770 1.00 84.50 714 TYR A CA 1
ATOM 5491 C C . TYR A 1 714 ? 6.461 8.320 -16.168 1.00 84.50 714 TYR A C 1
ATOM 5493 O O . TYR A 1 714 ? 6.325 7.157 -16.520 1.00 84.50 714 TYR A O 1
ATOM 5501 N N . PHE A 1 715 ? 7.023 9.187 -16.998 1.00 88.25 715 PHE A N 1
ATOM 5502 C CA . PHE A 1 715 ? 7.474 8.799 -18.337 1.00 88.25 715 PHE A CA 1
ATOM 5503 C C . PHE A 1 715 ? 8.859 9.353 -18.673 1.00 88.25 715 PHE A C 1
ATOM 5505 O O . PHE A 1 715 ? 9.245 9.399 -19.836 1.00 88.25 715 PHE A O 1
ATOM 5512 N N . THR A 1 716 ? 9.607 9.781 -17.655 1.00 89.06 716 THR A N 1
ATOM 5513 C CA . THR A 1 716 ? 11.010 10.185 -17.766 1.00 89.06 716 THR A CA 1
ATOM 5514 C C . THR A 1 716 ? 11.893 8.945 -17.813 1.00 89.06 716 THR A C 1
ATOM 5516 O O . THR A 1 716 ? 11.937 8.210 -16.836 1.00 89.06 716 THR A O 1
ATOM 5519 N N . ASN A 1 717 ? 12.621 8.711 -18.899 1.00 90.19 717 ASN A N 1
ATOM 5520 C CA . ASN A 1 717 ? 13.534 7.574 -19.029 1.00 90.19 717 ASN A CA 1
ATOM 5521 C C . ASN A 1 717 ? 14.744 7.712 -18.079 1.00 90.19 717 ASN A C 1
ATOM 5523 O O . ASN A 1 717 ? 15.339 8.784 -17.985 1.00 90.19 717 ASN A O 1
ATOM 5527 N N . VAL A 1 718 ? 15.126 6.635 -17.384 1.00 86.50 718 VAL A N 1
ATOM 5528 C CA . VAL A 1 718 ? 16.226 6.648 -16.399 1.00 86.50 718 VAL A CA 1
ATOM 5529 C C . VAL A 1 718 ? 17.601 6.876 -17.026 1.00 86.50 718 VAL A C 1
ATOM 5531 O O . VAL A 1 718 ? 18.468 7.456 -16.376 1.00 86.50 718 VAL A O 1
ATOM 5534 N N . PHE A 1 719 ? 17.803 6.449 -18.273 1.00 87.12 719 PHE A N 1
ATOM 5535 C CA . PHE A 1 719 ? 19.085 6.537 -18.971 1.00 87.12 719 PHE A CA 1
ATOM 5536 C C . PHE A 1 719 ? 19.227 7.861 -19.714 1.00 87.12 719 PHE A C 1
ATOM 5538 O O . PHE A 1 719 ? 20.250 8.528 -19.609 1.00 87.12 719 PHE A O 1
ATOM 5545 N N . THR A 1 720 ? 18.192 8.258 -20.454 1.00 89.75 720 THR A N 1
ATOM 5546 C CA . THR A 1 720 ? 18.260 9.434 -21.331 1.00 89.75 720 THR A CA 1
ATOM 5547 C C . THR A 1 720 ? 17.706 10.702 -20.694 1.00 89.75 720 THR A C 1
ATOM 5549 O O . THR A 1 720 ? 17.844 11.767 -21.280 1.00 89.75 720 THR A O 1
ATOM 5552 N N . GLN A 1 721 ? 16.986 10.602 -19.570 1.00 87.69 721 GLN A N 1
ATOM 5553 C CA . GLN A 1 721 ? 16.229 11.698 -18.933 1.00 87.69 721 GLN A CA 1
ATOM 5554 C C . GLN A 1 721 ? 15.121 12.332 -19.803 1.00 87.69 721 GLN A C 1
ATOM 5556 O O . GLN A 1 721 ? 14.347 13.162 -19.330 1.00 87.69 721 GLN A O 1
ATOM 5561 N N . ASN A 1 722 ? 14.982 11.909 -21.059 1.00 92.25 722 ASN A N 1
ATOM 5562 C CA . ASN A 1 722 ? 13.885 12.298 -21.939 1.00 92.25 722 ASN A CA 1
ATOM 5563 C C . ASN A 1 722 ? 12.529 11.788 -21.437 1.00 92.25 722 ASN A C 1
ATOM 5565 O O . ASN A 1 722 ? 12.406 10.658 -20.962 1.00 92.25 722 ASN A O 1
ATOM 5569 N N . VAL A 1 723 ? 11.497 12.615 -21.601 1.00 91.25 723 VAL A N 1
ATOM 5570 C CA . VAL A 1 723 ? 10.103 12.235 -21.350 1.00 91.25 723 VAL A CA 1
ATOM 5571 C C . VAL A 1 723 ? 9.503 11.619 -22.611 1.00 91.25 723 VAL A C 1
ATOM 5573 O O . VAL A 1 723 ? 9.556 12.228 -23.677 1.00 91.25 723 VAL A O 1
ATOM 5576 N N . SER A 1 724 ? 8.888 10.445 -22.479 1.00 90.75 724 SER A N 1
ATOM 5577 C CA . SER A 1 724 ? 8.278 9.705 -23.586 1.00 90.75 724 SER A CA 1
ATOM 5578 C C . SER A 1 724 ? 6.819 9.359 -23.275 1.00 90.75 724 SER A C 1
ATOM 5580 O O . SER A 1 724 ? 6.532 8.317 -22.689 1.00 90.75 724 SER A O 1
ATOM 5582 N N . LEU A 1 725 ? 5.883 10.238 -23.646 1.00 89.69 725 LEU A N 1
ATOM 5583 C CA . LEU A 1 725 ? 4.430 10.022 -23.505 1.00 89.69 725 LEU A CA 1
ATOM 5584 C C . LEU A 1 725 ? 3.857 9.210 -24.682 1.00 89.69 725 LEU A C 1
ATOM 5586 O O . LEU A 1 725 ? 4.578 8.901 -25.632 1.00 89.69 725 LEU A O 1
ATOM 5590 N N . GLY A 1 726 ? 2.580 8.823 -24.617 1.00 90.25 726 GLY A N 1
ATOM 5591 C CA . GLY A 1 726 ? 1.920 8.118 -25.713 1.00 90.25 726 GLY A CA 1
ATOM 5592 C C . GLY A 1 726 ? 2.531 6.748 -25.991 1.00 90.25 726 GLY A C 1
ATOM 5593 O O . GLY A 1 726 ? 2.843 5.973 -25.080 1.00 90.25 726 GLY A O 1
ATOM 5594 N N . VAL A 1 727 ? 2.748 6.456 -27.271 1.00 94.31 727 VAL A N 1
ATOM 5595 C CA . VAL A 1 727 ? 3.128 5.121 -27.758 1.00 94.31 727 VAL A CA 1
ATOM 5596 C C . VAL A 1 727 ? 4.632 4.848 -27.796 1.00 94.31 727 VAL A C 1
ATOM 5598 O O . VAL A 1 727 ? 5.022 3.731 -28.120 1.00 94.31 727 VAL A O 1
ATOM 5601 N N . THR A 1 728 ? 5.492 5.820 -27.487 1.00 94.19 728 THR A N 1
ATOM 5602 C CA . THR A 1 728 ? 6.952 5.699 -27.658 1.00 94.19 728 THR A CA 1
ATOM 5603 C C . THR A 1 728 ? 7.681 5.396 -26.347 1.00 94.19 728 THR A C 1
ATOM 5605 O O . THR A 1 728 ? 7.207 5.754 -25.271 1.00 94.19 728 THR A O 1
ATOM 5608 N N . GLY A 1 729 ? 8.860 4.776 -26.413 1.00 93.81 729 GLY A N 1
ATOM 5609 C CA . GLY A 1 729 ? 9.728 4.481 -25.263 1.00 93.81 729 GLY A CA 1
ATOM 5610 C C . GLY A 1 729 ? 9.316 3.231 -24.475 1.00 93.81 729 GLY A C 1
ATOM 5611 O O . GLY A 1 729 ? 8.134 2.890 -24.397 1.00 93.81 729 GLY A O 1
ATOM 5612 N N . TRP A 1 730 ? 10.289 2.530 -23.894 1.00 94.69 730 TRP A N 1
ATOM 5613 C CA . TRP A 1 730 ? 10.046 1.349 -23.057 1.00 94.69 730 TRP A CA 1
ATOM 5614 C C . TRP A 1 730 ? 9.544 1.763 -21.672 1.00 94.69 730 TRP A C 1
ATOM 5616 O O . TRP A 1 730 ? 10.122 2.652 -21.045 1.00 94.69 730 TRP A O 1
ATOM 5626 N N . ASN A 1 731 ? 8.468 1.139 -21.188 1.00 93.12 731 ASN A N 1
ATOM 5627 C CA . ASN A 1 731 ? 7.870 1.503 -19.908 1.00 93.12 731 ASN A CA 1
ATOM 5628 C C . ASN A 1 731 ? 8.786 1.150 -18.734 1.00 93.12 731 ASN A C 1
ATOM 5630 O O . ASN A 1 731 ? 8.954 1.953 -17.816 1.00 93.12 731 ASN A O 1
ATOM 5634 N N . VAL A 1 732 ? 9.419 -0.025 -18.793 1.00 91.88 732 VAL A N 1
ATOM 5635 C CA . VAL A 1 732 ? 10.355 -0.504 -17.764 1.00 91.88 732 VAL A CA 1
ATOM 5636 C C . VAL A 1 732 ? 11.567 0.413 -17.563 1.00 91.88 732 VAL A C 1
ATOM 5638 O O . VAL A 1 732 ? 12.155 0.436 -16.484 1.00 91.88 732 VAL A O 1
ATOM 5641 N N . GLU A 1 733 ? 11.917 1.215 -18.569 1.00 91.94 733 GLU A N 1
ATOM 5642 C CA . GLU A 1 733 ? 13.033 2.162 -18.508 1.00 91.94 733 GLU A CA 1
ATOM 5643 C C . GLU A 1 733 ? 12.628 3.526 -17.932 1.00 91.94 733 GLU A C 1
ATOM 5645 O O . GLU A 1 733 ? 13.467 4.416 -17.807 1.00 91.94 733 GLU A O 1
ATOM 5650 N N . ASN A 1 734 ? 11.360 3.729 -17.566 1.00 88.75 734 ASN A N 1
ATOM 5651 C CA . ASN A 1 734 ? 10.923 4.987 -16.975 1.00 88.75 734 ASN A CA 1
ATOM 5652 C C . ASN A 1 734 ? 11.235 5.059 -15.469 1.00 88.75 734 ASN A C 1
ATOM 5654 O O . ASN A 1 734 ? 10.966 4.144 -14.689 1.00 88.75 734 ASN A O 1
ATOM 5658 N N . SER A 1 735 ? 11.746 6.212 -15.041 1.00 82.94 735 SER A N 1
ATOM 5659 C CA . SER A 1 735 ? 12.027 6.561 -13.656 1.00 82.94 735 SER A CA 1
ATOM 5660 C C . SER A 1 735 ? 10.754 6.630 -12.833 1.00 82.94 735 SER A C 1
ATOM 5662 O O . SER A 1 735 ? 9.704 7.116 -13.263 1.00 82.94 735 SER A O 1
ATOM 5664 N N . ARG A 1 736 ? 10.869 6.119 -11.610 1.00 79.62 736 ARG A N 1
ATOM 5665 C CA . ARG A 1 736 ? 9.823 6.109 -10.578 1.00 79.62 736 ARG A CA 1
ATOM 5666 C C . ARG A 1 736 ? 10.400 6.401 -9.207 1.00 79.62 736 ARG A C 1
ATOM 5668 O O . ARG A 1 736 ? 9.856 5.988 -8.185 1.00 79.62 736 ARG A O 1
ATOM 5675 N N . ALA A 1 737 ? 11.528 7.109 -9.205 1.00 73.38 737 ALA A N 1
ATOM 5676 C CA . ALA A 1 737 ? 12.120 7.637 -7.989 1.00 73.38 737 ALA A CA 1
ATOM 5677 C C . ALA A 1 737 ? 11.155 8.592 -7.275 1.00 73.38 737 ALA A C 1
ATOM 5679 O O . ALA A 1 737 ? 11.247 8.742 -6.061 1.00 73.38 737 ALA A O 1
ATOM 5680 N N . ASP A 1 738 ? 10.195 9.161 -8.010 1.00 75.31 738 ASP A N 1
ATOM 5681 C CA . ASP A 1 738 ? 9.228 10.121 -7.509 1.00 75.31 738 ASP A CA 1
ATOM 5682 C C . ASP A 1 738 ? 7.798 9.721 -7.877 1.00 75.31 738 ASP A C 1
ATOM 5684 O O . ASP A 1 738 ? 7.549 9.182 -8.957 1.00 75.31 738 ASP A O 1
ATOM 5688 N N . ALA A 1 739 ? 6.843 10.068 -7.017 1.00 74.44 739 ALA A N 1
ATOM 5689 C CA . ALA A 1 739 ? 5.424 10.016 -7.343 1.00 74.44 739 ALA A CA 1
ATOM 5690 C C . ALA A 1 739 ? 4.708 11.316 -7.013 1.00 74.44 739 ALA A C 1
ATOM 5692 O O . ALA A 1 739 ? 5.025 12.007 -6.046 1.00 74.44 739 ALA A O 1
ATOM 5693 N N . LEU A 1 740 ? 3.704 11.623 -7.826 1.00 76.06 740 LEU A N 1
ATOM 5694 C CA . LEU A 1 740 ? 2.736 12.660 -7.533 1.00 76.06 740 LEU A CA 1
ATOM 5695 C C . LEU A 1 740 ? 1.865 12.210 -6.352 1.00 76.06 740 LEU A C 1
ATOM 5697 O O . LEU A 1 740 ? 1.402 11.073 -6.284 1.00 76.06 740 LEU A O 1
ATOM 5701 N N . TRP A 1 741 ? 1.682 13.113 -5.396 1.00 70.00 741 TRP A N 1
ATOM 5702 C CA . TRP A 1 741 ? 1.062 12.851 -4.106 1.00 70.00 741 TRP A CA 1
ATOM 5703 C C . TRP A 1 741 ? -0.011 13.886 -3.786 1.00 70.00 741 TRP A C 1
ATOM 5705 O O . TRP A 1 741 ? 0.087 15.034 -4.229 1.00 70.00 741 TRP A O 1
ATOM 5715 N N . ILE A 1 742 ? -1.021 13.507 -2.997 1.00 74.00 742 ILE A N 1
ATOM 5716 C CA . ILE A 1 742 ? -2.030 14.460 -2.520 1.00 74.00 742 ILE A CA 1
ATOM 5717 C C . ILE A 1 742 ? -1.339 15.466 -1.604 1.00 74.00 742 ILE A C 1
ATOM 5719 O O . ILE A 1 742 ? -0.870 15.125 -0.517 1.00 74.00 742 ILE A O 1
ATOM 5723 N N . GLY A 1 743 ? -1.252 16.709 -2.074 1.00 69.94 743 GLY A N 1
ATOM 5724 C CA . GLY A 1 743 ? -0.613 17.778 -1.321 1.00 69.94 743 GLY A CA 1
ATOM 5725 C C . GLY A 1 743 ? -1.411 18.161 -0.072 1.00 69.94 743 GLY A C 1
ATOM 5726 O O . GLY A 1 743 ? -2.581 17.799 0.058 1.00 69.94 743 GLY A O 1
ATOM 5727 N N . PRO A 1 744 ? -0.836 18.979 0.824 1.00 69.44 744 PRO A N 1
ATOM 5728 C CA . PRO A 1 744 ? -1.558 19.538 1.971 1.00 69.44 744 PRO A CA 1
ATOM 5729 C C . PRO A 1 744 ? -2.836 20.293 1.562 1.00 69.44 744 PRO A C 1
ATOM 5731 O O . PRO A 1 744 ? -3.797 20.362 2.321 1.00 69.44 744 PRO A O 1
ATOM 5734 N N . SER A 1 745 ? -2.868 20.802 0.327 1.00 71.31 745 SER A N 1
ATOM 5735 C CA . SER A 1 745 ? -4.026 21.434 -0.300 1.00 71.31 745 SER A CA 1
ATOM 5736 C C . SER A 1 745 ? -5.143 20.461 -0.692 1.00 71.31 745 SER A C 1
ATOM 5738 O O . SER A 1 745 ? -6.136 20.922 -1.244 1.00 71.31 745 SER A O 1
ATOM 5740 N N . GLY A 1 746 ? -4.991 19.148 -0.505 1.00 71.50 746 GLY A N 1
ATOM 5741 C CA . GLY A 1 746 ? -5.974 18.132 -0.894 1.00 71.50 746 GLY A CA 1
ATOM 5742 C C . GLY A 1 746 ? -6.028 17.827 -2.394 1.00 71.50 746 GLY A C 1
ATOM 5743 O O . GLY A 1 746 ? -6.786 16.957 -2.813 1.00 71.50 746 GLY A O 1
ATOM 5744 N N . ILE A 1 747 ? -5.241 18.529 -3.215 1.00 79.12 747 ILE A N 1
ATOM 5745 C CA . ILE A 1 747 ? -5.219 18.348 -4.671 1.00 79.12 747 ILE A CA 1
ATOM 5746 C C . ILE A 1 747 ? -4.380 17.106 -5.013 1.00 79.12 747 ILE A C 1
ATOM 5748 O O . ILE A 1 747 ? -3.219 17.030 -4.581 1.00 79.12 747 ILE A O 1
ATOM 5752 N N . PRO A 1 748 ? -4.916 16.150 -5.794 1.00 75.25 748 PRO A N 1
ATOM 5753 C CA . PRO A 1 748 ? -4.140 15.040 -6.339 1.00 75.25 748 PRO A CA 1
ATOM 5754 C C . PRO A 1 748 ? -2.933 15.542 -7.140 1.00 75.25 748 PRO A C 1
ATOM 5756 O O . PRO A 1 748 ? -3.052 16.410 -8.000 1.00 75.25 748 PRO A O 1
ATOM 5759 N N . GLY A 1 749 ? -1.741 15.045 -6.811 1.00 72.19 749 GLY A N 1
ATOM 5760 C CA . GLY A 1 749 ? -0.485 15.513 -7.405 1.00 72.19 749 GLY A CA 1
ATOM 5761 C C . GLY A 1 749 ? -0.018 16.904 -6.963 1.00 72.19 749 GLY A C 1
ATOM 5762 O O . GLY A 1 749 ? 0.957 17.415 -7.509 1.00 72.19 749 GLY A O 1
ATOM 5763 N N . GLY A 1 750 ? -0.655 17.502 -5.950 1.00 71.31 750 GLY A N 1
ATOM 5764 C CA . GLY A 1 750 ? -0.249 18.778 -5.348 1.00 71.31 750 GLY A CA 1
ATOM 5765 C C . GLY A 1 750 ? 1.056 18.728 -4.541 1.00 71.31 750 GLY A C 1
ATOM 5766 O O . GLY A 1 750 ? 1.511 19.756 -4.045 1.00 71.31 750 GLY A O 1
ATOM 5767 N N . SER A 1 751 ? 1.660 17.553 -4.380 1.00 75.56 751 SER A N 1
ATOM 5768 C CA . SER A 1 751 ? 3.014 17.387 -3.845 1.00 75.56 751 SER A CA 1
ATOM 5769 C C . SER A 1 751 ? 3.751 16.272 -4.579 1.00 75.56 751 SER A C 1
ATOM 5771 O O . SER A 1 751 ? 3.134 15.466 -5.272 1.00 75.56 751 SER A O 1
ATOM 5773 N N . VAL A 1 752 ? 5.071 16.220 -4.425 1.00 77.44 752 VAL A N 1
ATOM 5774 C CA . VAL A 1 752 ? 5.904 15.133 -4.942 1.00 77.44 752 VAL A CA 1
ATOM 5775 C C . VAL A 1 752 ? 6.473 14.373 -3.757 1.00 77.44 752 VAL A C 1
ATOM 5777 O O . VAL A 1 752 ? 7.031 14.975 -2.841 1.00 77.44 752 VAL A O 1
ATOM 5780 N N . GLN A 1 753 ? 6.324 13.054 -3.772 1.00 72.50 753 GLN A N 1
ATOM 5781 C CA . GLN A 1 753 ? 6.980 12.178 -2.820 1.00 72.50 753 GLN A CA 1
ATOM 5782 C C . GLN A 1 753 ? 8.196 11.534 -3.473 1.00 72.50 753 GLN A C 1
ATOM 5784 O O . GLN A 1 753 ? 8.075 10.852 -4.489 1.00 72.50 753 GLN A O 1
ATOM 5789 N N . HIS A 1 754 ? 9.353 11.735 -2.850 1.00 74.81 754 HIS A N 1
ATOM 5790 C CA . HIS A 1 754 ? 10.615 11.142 -3.264 1.00 74.81 754 HIS A CA 1
ATOM 5791 C C . HIS A 1 754 ? 10.789 9.794 -2.567 1.00 74.81 754 HIS A C 1
ATOM 5793 O O . HIS A 1 754 ? 10.829 9.685 -1.340 1.00 74.81 754 HIS A O 1
ATOM 5799 N N . PHE A 1 755 ? 10.843 8.742 -3.365 1.00 64.75 755 PHE A N 1
ATOM 5800 C CA . PHE A 1 755 ? 10.987 7.364 -2.930 1.00 64.75 755 PHE A CA 1
ATOM 5801 C C . PHE A 1 755 ? 12.428 6.859 -2.980 1.00 64.75 755 PHE A C 1
ATOM 5803 O O . PHE A 1 755 ? 12.682 5.805 -2.389 1.00 64.75 755 PHE A O 1
ATOM 5810 N N . GLY A 1 756 ? 13.319 7.602 -3.639 1.00 60.59 756 GLY A N 1
ATOM 5811 C CA . GLY A 1 756 ? 14.706 7.231 -3.896 1.00 60.59 756 GLY A CA 1
ATOM 5812 C C . GLY A 1 756 ? 14.864 6.363 -5.147 1.00 60.59 756 GLY A C 1
ATOM 5813 O O . GLY A 1 756 ? 13.914 5.730 -5.616 1.00 60.59 756 GLY A O 1
ATOM 5814 N N . ILE A 1 757 ? 16.086 6.332 -5.683 1.00 50.94 757 ILE A N 1
ATOM 5815 C CA . ILE A 1 757 ? 16.495 5.387 -6.729 1.00 50.94 757 ILE A CA 1
ATOM 5816 C C . ILE A 1 757 ? 16.367 3.977 -6.126 1.00 50.94 757 ILE A C 1
ATOM 5818 O O . ILE A 1 757 ? 16.820 3.767 -5.005 1.00 50.94 757 ILE A O 1
ATOM 5822 N N . ASN A 1 758 ? 15.737 3.041 -6.845 1.00 53.78 758 ASN A N 1
ATOM 5823 C CA . ASN A 1 758 ? 15.733 1.580 -6.614 1.00 53.78 758 ASN A CA 1
ATOM 5824 C C . ASN A 1 758 ? 14.411 0.847 -6.301 1.00 53.78 758 ASN A C 1
ATOM 5826 O O . ASN A 1 758 ? 14.434 -0.370 -6.150 1.00 53.78 758 ASN A O 1
ATOM 5830 N N . LYS A 1 759 ? 13.227 1.478 -6.302 1.00 60.41 759 LYS A N 1
ATOM 5831 C CA . LYS A 1 759 ? 11.973 0.735 -6.001 1.00 60.41 759 LYS A CA 1
ATOM 5832 C C . LYS A 1 759 ? 11.375 -0.103 -7.144 1.00 60.41 759 LYS A C 1
ATOM 5834 O O . LYS A 1 759 ? 10.399 -0.803 -6.931 1.00 60.41 759 LYS A O 1
ATOM 5839 N N . ARG A 1 760 ? 11.939 -0.063 -8.350 1.00 73.44 760 ARG A N 1
ATOM 5840 C CA . ARG A 1 760 ? 11.617 -1.000 -9.449 1.00 73.44 760 ARG A CA 1
ATOM 5841 C C . ARG A 1 760 ? 12.874 -1.675 -9.997 1.00 73.44 760 ARG A C 1
ATOM 5843 O O . ARG A 1 760 ? 12.853 -2.249 -11.082 1.00 73.44 760 ARG A O 1
ATOM 5850 N N . GLN A 1 761 ? 13.983 -1.569 -9.258 1.00 84.12 761 GLN A N 1
ATOM 5851 C CA . GLN A 1 761 ? 15.301 -1.943 -9.763 1.00 84.12 761 GLN A CA 1
ATOM 5852 C C . GLN A 1 761 ? 15.369 -3.424 -10.106 1.00 84.12 761 GLN A C 1
ATOM 5854 O O . GLN A 1 761 ? 16.041 -3.772 -11.063 1.00 84.12 761 GLN A O 1
ATOM 5859 N N . LEU A 1 762 ? 14.611 -4.277 -9.409 1.00 88.88 762 LEU A N 1
ATOM 5860 C CA . LEU A 1 762 ? 14.487 -5.680 -9.784 1.00 88.88 762 LEU A CA 1
ATOM 5861 C C . LEU A 1 762 ? 13.986 -5.834 -11.229 1.00 88.88 762 LEU A C 1
ATOM 5863 O O . LEU A 1 762 ? 14.644 -6.492 -12.020 1.00 88.88 762 LEU A O 1
ATOM 5867 N N . PHE A 1 763 ? 12.873 -5.198 -11.608 1.00 91.38 763 PHE A N 1
ATOM 5868 C CA . PHE A 1 763 ? 12.328 -5.305 -12.968 1.00 91.38 763 PHE A CA 1
ATOM 5869 C C . PHE A 1 763 ? 13.249 -4.689 -14.023 1.00 91.38 763 PHE A C 1
ATOM 5871 O O . PHE A 1 763 ? 13.381 -5.253 -15.106 1.00 91.38 763 PHE A O 1
ATOM 5878 N N . LEU A 1 764 ? 13.922 -3.580 -13.705 1.00 91.06 764 LEU A N 1
ATOM 5879 C CA . LEU A 1 764 ? 14.923 -2.999 -14.600 1.00 91.06 764 LEU A CA 1
ATOM 5880 C C . LEU A 1 764 ? 16.140 -3.921 -14.763 1.00 91.06 764 LEU A C 1
ATOM 5882 O O . LEU A 1 764 ? 16.623 -4.106 -15.871 1.00 91.06 764 LEU A O 1
ATOM 5886 N N . ASN A 1 765 ? 16.608 -4.549 -13.686 1.00 92.12 765 ASN A N 1
ATOM 5887 C CA . ASN A 1 765 ? 17.697 -5.522 -13.727 1.00 92.12 765 ASN A CA 1
ATOM 5888 C C . ASN A 1 765 ? 17.306 -6.760 -14.549 1.00 92.12 765 ASN A C 1
ATOM 5890 O O . ASN A 1 765 ? 18.080 -7.199 -15.395 1.00 92.12 765 ASN A O 1
ATOM 5894 N N . LEU A 1 766 ? 16.078 -7.268 -14.377 1.00 93.25 766 LEU A N 1
ATOM 5895 C CA . LEU A 1 766 ? 15.523 -8.324 -15.230 1.00 93.25 766 LEU A CA 1
ATOM 5896 C C . LEU A 1 766 ? 15.481 -7.882 -16.696 1.00 93.25 766 LEU A C 1
ATOM 5898 O O . LEU A 1 766 ? 15.901 -8.635 -17.567 1.00 93.25 766 LEU A O 1
ATOM 5902 N N . TRP A 1 767 ? 15.040 -6.651 -16.972 1.00 93.12 767 TRP A N 1
ATOM 5903 C CA . TRP A 1 767 ? 15.051 -6.096 -18.324 1.00 93.12 767 TRP A CA 1
ATOM 5904 C C . TRP A 1 767 ? 16.455 -6.019 -18.903 1.00 93.12 767 TRP A C 1
ATOM 5906 O O . TRP A 1 767 ? 16.627 -6.285 -20.079 1.00 93.12 767 TRP A O 1
ATOM 5916 N N . LEU A 1 768 ? 17.465 -5.648 -18.120 1.00 90.69 768 LEU A N 1
ATOM 5917 C CA . LEU A 1 768 ? 18.847 -5.529 -18.588 1.00 90.69 768 LEU A CA 1
ATOM 5918 C C . LEU A 1 768 ? 19.564 -6.880 -18.714 1.00 90.69 768 LEU A C 1
ATOM 5920 O O . LEU A 1 768 ? 20.605 -6.940 -19.369 1.00 90.69 768 LEU A O 1
ATOM 5924 N N . TYR A 1 769 ? 19.006 -7.956 -18.155 1.00 90.56 769 TYR A N 1
ATOM 5925 C CA . TYR A 1 769 ? 19.564 -9.298 -18.268 1.00 90.56 769 TYR A CA 1
ATOM 5926 C C . TYR A 1 769 ? 19.564 -9.764 -19.741 1.00 90.56 769 TYR A C 1
ATOM 5928 O O . TYR A 1 769 ? 18.491 -9.851 -20.353 1.00 90.56 769 TYR A O 1
ATOM 5936 N N . PRO A 1 770 ? 20.728 -10.099 -20.338 1.00 81.31 770 PRO A N 1
ATOM 5937 C CA . PRO A 1 770 ? 20.833 -10.357 -21.779 1.00 81.31 770 PRO A CA 1
ATOM 5938 C C . PRO A 1 770 ? 19.882 -11.444 -22.296 1.00 81.31 770 PRO A C 1
ATOM 5940 O O . PRO A 1 770 ? 19.202 -11.251 -23.305 1.00 81.31 770 PRO A O 1
ATOM 5943 N N . GLY A 1 771 ? 19.774 -12.565 -21.572 1.00 87.88 771 GLY A N 1
ATOM 5944 C CA . GLY A 1 771 ? 18.876 -13.662 -21.944 1.00 87.88 771 GLY A CA 1
ATOM 5945 C C . GLY A 1 771 ? 17.393 -13.282 -21.881 1.00 87.88 771 GLY A C 1
ATOM 5946 O O . GLY A 1 771 ? 16.581 -13.816 -22.635 1.00 87.88 771 GLY A O 1
ATOM 5947 N N . PHE A 1 772 ? 17.031 -12.321 -21.029 1.00 93.56 772 PHE A N 1
ATOM 5948 C CA . PHE A 1 772 ? 15.645 -11.921 -20.813 1.00 93.56 772 PHE A CA 1
ATOM 5949 C C . PHE A 1 772 ? 15.141 -10.998 -21.931 1.00 93.56 772 PHE A C 1
ATOM 5951 O O . PHE A 1 772 ? 14.045 -11.220 -22.447 1.00 93.56 772 PHE A O 1
ATOM 5958 N N . LYS A 1 773 ? 15.950 -10.027 -22.393 1.00 90.44 773 LYS A N 1
ATOM 5959 C CA . LYS A 1 773 ? 15.598 -9.194 -23.566 1.00 90.44 773 LYS A CA 1
ATOM 5960 C C . LYS A 1 773 ? 15.384 -10.025 -24.819 1.00 90.44 773 LYS A C 1
ATOM 5962 O O . LYS A 1 773 ? 14.426 -9.792 -25.556 1.00 90.44 773 LYS A O 1
ATOM 5967 N N . ALA A 1 774 ? 16.261 -11.001 -25.048 1.00 91.25 774 ALA A N 1
ATOM 5968 C CA . ALA A 1 774 ? 16.135 -11.908 -26.178 1.00 91.25 774 ALA A CA 1
ATOM 5969 C C . ALA A 1 774 ? 14.829 -12.713 -26.096 1.00 91.25 774 ALA A C 1
ATOM 5971 O O . ALA A 1 774 ? 14.067 -12.755 -27.065 1.00 91.25 774 ALA A O 1
ATOM 5972 N N . ALA A 1 775 ? 14.519 -13.267 -24.919 1.00 94.94 775 ALA A N 1
ATOM 5973 C CA . ALA A 1 775 ? 13.264 -13.975 -24.682 1.00 94.94 775 ALA A CA 1
ATOM 5974 C C . ALA A 1 775 ? 12.035 -13.077 -24.912 1.00 94.94 775 ALA A C 1
ATOM 5976 O O . ALA A 1 775 ? 11.090 -13.499 -25.581 1.00 94.94 775 ALA A O 1
ATOM 5977 N N . PHE A 1 776 ? 12.066 -11.826 -24.439 1.00 96.94 776 PHE A N 1
ATOM 5978 C CA . PHE A 1 776 ? 11.014 -10.840 -24.693 1.00 96.94 776 PHE A CA 1
ATOM 5979 C C . PHE A 1 776 ? 10.824 -10.573 -26.187 1.00 96.94 776 PHE A C 1
ATOM 5981 O O . PHE A 1 776 ? 9.707 -10.684 -26.692 1.00 96.94 776 PHE A O 1
ATOM 5988 N N . ALA A 1 777 ? 11.902 -10.274 -26.913 1.00 95.75 777 ALA A N 1
ATOM 5989 C CA . ALA A 1 777 ? 11.837 -9.962 -28.336 1.00 95.75 777 ALA A CA 1
ATOM 5990 C C . ALA A 1 777 ? 11.277 -11.131 -29.161 1.00 95.75 777 ALA A C 1
ATOM 5992 O O . ALA A 1 777 ? 10.444 -10.939 -30.050 1.00 95.75 777 ALA A O 1
ATOM 5993 N N . HIS A 1 778 ? 11.693 -12.358 -28.841 1.00 94.88 778 HIS A N 1
ATOM 5994 C CA . HIS A 1 778 ? 11.208 -13.565 -29.506 1.00 94.88 778 HIS A CA 1
ATOM 5995 C C . HIS A 1 778 ? 9.725 -13.810 -29.203 1.00 94.88 778 HIS A C 1
ATOM 5997 O O . HIS A 1 778 ? 8.941 -14.077 -30.118 1.00 94.88 778 HIS A O 1
ATOM 6003 N N . ALA A 1 779 ? 9.322 -13.672 -27.937 1.00 96.12 779 ALA A N 1
ATOM 6004 C CA . ALA A 1 779 ? 7.935 -13.841 -27.527 1.00 96.12 779 ALA A CA 1
ATOM 6005 C C . ALA A 1 779 ? 7.017 -12.765 -28.128 1.00 96.12 779 ALA A C 1
ATOM 6007 O O . ALA A 1 779 ? 5.920 -13.093 -28.577 1.00 96.12 779 ALA A O 1
ATOM 6008 N N . TRP A 1 780 ? 7.477 -11.511 -28.216 1.00 97.38 780 TRP A N 1
ATOM 6009 C CA . TRP A 1 780 ? 6.746 -10.423 -28.867 1.00 97.38 780 TRP A CA 1
ATOM 6010 C C . TRP A 1 780 ? 6.461 -10.746 -30.334 1.00 97.38 780 TRP A C 1
ATOM 6012 O O . TRP A 1 780 ? 5.305 -10.733 -30.752 1.00 97.38 780 TRP A O 1
ATOM 6022 N N . LYS A 1 781 ? 7.487 -11.131 -31.104 1.00 95.94 781 LYS A N 1
ATOM 6023 C CA . LYS A 1 781 ? 7.327 -11.520 -32.516 1.00 95.94 781 LYS A CA 1
ATOM 6024 C C . LYS A 1 781 ? 6.356 -12.689 -32.687 1.00 95.94 781 LYS A C 1
ATOM 6026 O O . LYS A 1 781 ? 5.481 -12.645 -33.552 1.00 95.94 781 LYS A O 1
ATOM 6031 N N . ALA A 1 782 ? 6.470 -13.713 -31.839 1.00 95.44 782 ALA A N 1
ATOM 6032 C CA . ALA A 1 782 ? 5.568 -14.863 -31.863 1.00 95.44 782 ALA A CA 1
ATOM 6033 C C . ALA A 1 782 ? 4.113 -14.473 -31.539 1.00 95.44 782 ALA A C 1
ATOM 6035 O O . ALA A 1 782 ? 3.178 -14.974 -32.169 1.00 95.44 782 ALA A O 1
ATOM 6036 N N . ALA A 1 783 ? 3.913 -13.562 -30.584 1.00 96.06 783 ALA A N 1
ATOM 6037 C CA . ALA A 1 783 ? 2.598 -13.076 -30.188 1.00 96.06 783 ALA A CA 1
ATOM 6038 C C . ALA A 1 783 ? 1.968 -12.163 -31.253 1.00 96.06 783 ALA A C 1
ATOM 6040 O O . ALA A 1 783 ? 0.783 -12.318 -31.561 1.00 96.06 783 ALA A O 1
ATOM 6041 N N . ARG A 1 784 ? 2.749 -11.260 -31.860 1.00 95.44 784 ARG A N 1
ATOM 6042 C CA . ARG A 1 784 ? 2.303 -10.342 -32.921 1.00 95.44 784 ARG A CA 1
ATOM 6043 C C . ARG A 1 784 ? 1.831 -11.053 -34.178 1.00 95.44 784 ARG A C 1
ATOM 6045 O O . ARG A 1 784 ? 0.818 -10.657 -34.743 1.00 95.44 784 ARG A O 1
ATOM 6052 N N . GLY A 1 785 ? 2.488 -12.150 -34.558 1.00 83.50 785 GLY A N 1
ATOM 6053 C CA . GLY A 1 785 ? 2.063 -12.991 -35.683 1.00 83.50 785 GLY A CA 1
ATOM 6054 C C . GLY A 1 785 ? 0.795 -13.818 -35.428 1.00 83.50 785 GLY A C 1
ATOM 6055 O O . GLY A 1 785 ? 0.365 -14.556 -36.312 1.00 83.50 785 GLY A O 1
ATOM 6056 N N . ARG A 1 786 ? 0.215 -13.758 -34.221 1.00 89.50 786 ARG A N 1
ATOM 6057 C CA . ARG A 1 786 ? -0.964 -14.539 -33.826 1.00 89.50 786 ARG A CA 1
ATOM 6058 C C . ARG A 1 786 ? -1.918 -13.694 -32.982 1.00 89.50 786 ARG A C 1
ATOM 6060 O O . ARG A 1 786 ? -2.716 -12.918 -33.496 1.00 89.50 786 ARG A O 1
ATOM 6067 N N . MET A 1 787 ? -1.845 -13.851 -31.666 1.00 90.75 787 MET A N 1
ATOM 6068 C CA . MET A 1 787 ? -2.841 -13.369 -30.712 1.00 90.75 787 MET A CA 1
ATOM 6069 C C . MET A 1 787 ? -2.858 -11.849 -30.509 1.00 90.75 787 MET A C 1
ATOM 6071 O O . MET A 1 787 ? -3.902 -11.323 -30.141 1.00 90.75 787 MET A O 1
ATOM 6075 N N . LEU A 1 788 ? -1.747 -11.154 -30.776 1.00 95.62 788 LEU A N 1
ATOM 6076 C CA . LEU A 1 788 ? -1.618 -9.695 -30.649 1.00 95.62 788 LEU A CA 1
ATOM 6077 C C . LEU A 1 788 ? -1.554 -8.984 -32.007 1.00 95.62 788 LEU A C 1
ATOM 6079 O O . LEU A 1 788 ? -1.034 -7.875 -32.086 1.00 95.62 788 LEU A O 1
ATOM 6083 N N . GLY A 1 789 ? -2.031 -9.613 -33.086 1.00 96.75 789 GLY A N 1
ATOM 6084 C CA . GLY A 1 789 ? -2.154 -8.967 -34.397 1.00 96.75 789 GLY A CA 1
ATOM 6085 C C . GLY A 1 789 ? -3.118 -7.773 -34.362 1.00 96.75 789 GLY A C 1
ATOM 6086 O O . GLY A 1 789 ? -4.043 -7.754 -33.553 1.00 96.75 789 GLY A O 1
ATOM 6087 N N . ASP A 1 790 ? -2.937 -6.795 -35.255 1.00 97.44 790 ASP A N 1
ATOM 6088 C CA . ASP A 1 790 ? -3.704 -5.533 -35.247 1.00 97.44 790 ASP A CA 1
ATOM 6089 C C . ASP A 1 790 ? -5.224 -5.775 -35.244 1.00 97.44 790 ASP A C 1
ATOM 6091 O O . ASP A 1 790 ? -5.943 -5.214 -34.421 1.00 97.44 790 ASP A O 1
ATOM 6095 N N . ALA A 1 791 ? -5.708 -6.680 -36.104 1.00 96.12 791 ALA A N 1
ATOM 6096 C CA . ALA A 1 791 ? -7.124 -7.042 -36.172 1.00 96.12 791 ALA A CA 1
ATOM 6097 C C . ALA A 1 791 ? -7.639 -7.664 -34.863 1.00 96.12 791 ALA A C 1
ATOM 6099 O O . ALA A 1 791 ? -8.752 -7.369 -34.443 1.00 96.12 791 ALA A O 1
ATOM 6100 N N . ASN A 1 792 ? -6.822 -8.480 -34.191 1.00 96.12 792 ASN A N 1
ATOM 6101 C CA . ASN A 1 792 ? -7.194 -9.105 -32.923 1.00 96.12 792 ASN A CA 1
ATOM 6102 C C . ASN A 1 792 ? -7.259 -8.076 -31.789 1.00 96.12 792 ASN A C 1
ATOM 6104 O O . ASN A 1 792 ? -8.181 -8.132 -30.979 1.00 96.12 792 ASN A O 1
ATOM 6108 N N . LEU A 1 793 ? -6.323 -7.121 -31.748 1.00 96.56 793 LEU A N 1
ATOM 6109 C CA . LEU A 1 793 ? -6.329 -6.034 -30.764 1.00 96.56 793 LEU A CA 1
ATOM 6110 C C . LEU A 1 793 ? -7.568 -5.140 -30.921 1.00 96.56 793 LEU A C 1
ATOM 6112 O O . LEU A 1 793 ? -8.234 -4.845 -29.930 1.00 96.56 793 LEU A O 1
ATOM 6116 N N . ILE A 1 794 ? -7.910 -4.768 -32.159 1.00 96.94 794 ILE A N 1
ATOM 6117 C CA . ILE A 1 794 ? -9.120 -3.989 -32.463 1.00 96.94 794 ILE A CA 1
ATOM 6118 C C . ILE A 1 794 ? -10.375 -4.787 -32.095 1.00 96.94 794 ILE A C 1
ATOM 6120 O O . ILE A 1 794 ? -11.261 -4.275 -31.412 1.00 96.94 794 ILE A O 1
ATOM 6124 N N . GLU A 1 795 ? -10.451 -6.054 -32.509 1.00 95.38 795 GLU A N 1
ATOM 6125 C CA . GLU A 1 795 ? -11.625 -6.897 -32.277 1.00 95.38 795 GLU A CA 1
ATOM 6126 C C . GLU A 1 795 ? -11.899 -7.118 -30.784 1.00 95.38 795 GLU A C 1
ATOM 6128 O O . GLU A 1 795 ? -13.056 -7.119 -30.365 1.00 95.38 795 GLU A O 1
ATOM 6133 N N . MET A 1 796 ? -10.854 -7.240 -29.957 1.00 94.69 796 MET A N 1
ATOM 6134 C CA 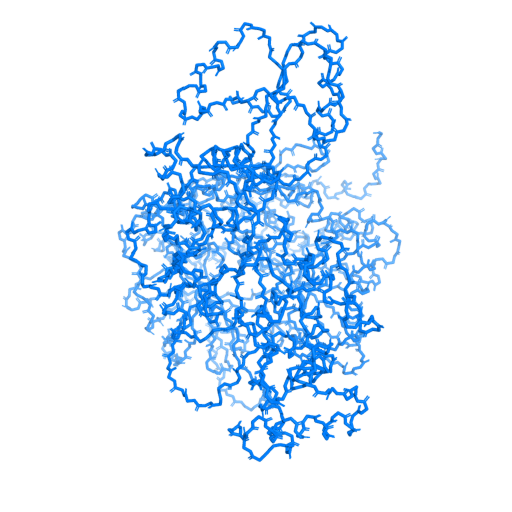. MET A 1 796 ? -10.990 -7.361 -28.501 1.00 94.69 796 MET A CA 1
ATOM 6135 C C . MET A 1 796 ? -11.751 -6.183 -27.882 1.00 94.69 796 MET A C 1
ATOM 6137 O O . MET A 1 796 ? -12.643 -6.396 -27.055 1.00 94.69 796 MET A O 1
ATOM 6141 N N . VAL A 1 797 ? -11.412 -4.955 -28.282 1.00 96.44 797 VAL A N 1
ATOM 6142 C CA . VAL A 1 797 ? -12.086 -3.739 -27.805 1.00 96.44 797 VAL A CA 1
ATOM 6143 C C . VAL A 1 797 ? -13.470 -3.634 -28.441 1.00 96.44 797 VAL A C 1
ATOM 6145 O O . VAL A 1 797 ? -14.467 -3.527 -27.736 1.00 96.44 797 VAL A O 1
ATOM 6148 N N . ARG A 1 798 ? -13.574 -3.781 -29.766 1.00 96.12 798 ARG A N 1
ATOM 6149 C CA . ARG A 1 798 ? -14.840 -3.661 -30.505 1.00 96.12 798 ARG A CA 1
ATOM 6150 C C . ARG A 1 798 ? -15.925 -4.613 -29.990 1.00 96.12 798 ARG A C 1
ATOM 6152 O O . ARG A 1 798 ? -17.080 -4.202 -29.832 1.00 96.12 798 ARG A O 1
ATOM 6159 N N . ARG A 1 799 ? -15.573 -5.874 -29.711 1.00 94.75 799 ARG A N 1
ATOM 6160 C CA . ARG A 1 799 ? -16.498 -6.883 -29.172 1.00 94.75 799 ARG A CA 1
ATOM 6161 C C . ARG A 1 799 ? -17.058 -6.450 -27.818 1.00 94.75 799 ARG A C 1
ATOM 6163 O O . ARG A 1 799 ? -18.274 -6.452 -27.644 1.00 94.75 799 ARG A O 1
ATOM 6170 N N . ARG A 1 800 ? -16.193 -6.034 -26.886 1.00 93.94 800 ARG A N 1
ATOM 6171 C CA . ARG A 1 800 ? -16.621 -5.523 -25.573 1.00 93.94 800 ARG A CA 1
ATOM 6172 C C . ARG A 1 800 ? -17.435 -4.241 -25.713 1.00 93.94 800 ARG A C 1
ATOM 6174 O O . ARG A 1 800 ? -18.502 -4.143 -25.114 1.00 93.94 800 ARG A O 1
ATOM 6181 N N . SER A 1 801 ? -17.001 -3.299 -26.552 1.00 95.19 801 SER A N 1
ATOM 6182 C CA . SER A 1 801 ? -17.739 -2.059 -26.788 1.00 95.19 801 SER A CA 1
ATOM 6183 C C . SER A 1 801 ? -19.159 -2.309 -27.286 1.00 95.19 801 SER A C 1
ATOM 6185 O O . SER A 1 801 ? -20.094 -1.669 -26.810 1.00 95.19 801 SER A O 1
ATOM 6187 N N . SER A 1 802 ? -19.338 -3.283 -28.182 1.00 93.38 802 SER A N 1
ATOM 6188 C CA . SER A 1 802 ? -20.659 -3.668 -28.695 1.00 93.38 802 SER A CA 1
ATOM 6189 C C . SER A 1 802 ? -21.563 -4.239 -27.596 1.00 93.38 802 SER A C 1
ATOM 6191 O O . SER A 1 802 ? -22.759 -3.964 -27.587 1.00 93.38 802 SER A O 1
ATOM 6193 N N . GLN A 1 803 ? -20.994 -4.991 -26.648 1.00 92.00 803 GLN A N 1
ATOM 6194 C CA . GLN A 1 803 ? -21.732 -5.575 -25.522 1.00 92.00 803 GLN A CA 1
ATOM 6195 C C . GLN A 1 803 ? -22.164 -4.526 -24.489 1.00 92.00 803 GLN A C 1
ATOM 6197 O O . GLN A 1 803 ? -23.243 -4.648 -23.912 1.00 92.00 803 GLN A O 1
ATOM 6202 N N . ILE A 1 804 ? -21.339 -3.500 -24.244 1.00 94.88 804 ILE A N 1
ATOM 6203 C CA . ILE A 1 804 ? -21.540 -2.575 -23.117 1.00 94.88 804 ILE A CA 1
ATOM 6204 C C . ILE A 1 804 ? -22.014 -1.171 -23.503 1.00 94.88 804 ILE A C 1
ATOM 6206 O O . ILE A 1 804 ? -22.318 -0.388 -22.607 1.00 94.88 804 ILE A O 1
ATOM 6210 N N . SER A 1 805 ? -22.121 -0.838 -24.796 1.00 94.88 805 SER A N 1
ATOM 6211 C CA . SER A 1 805 ? -22.364 0.540 -25.266 1.00 94.88 805 SER A CA 1
ATOM 6212 C C . SER A 1 805 ? -23.559 1.227 -24.596 1.00 94.88 805 SER A C 1
ATOM 6214 O O . SER A 1 805 ? -23.424 2.342 -24.090 1.00 94.88 805 SER A O 1
ATOM 6216 N N . ALA A 1 806 ? -24.717 0.561 -24.530 1.00 93.12 806 ALA A N 1
ATOM 6217 C CA . ALA A 1 806 ? -25.917 1.140 -23.923 1.00 93.12 806 ALA A CA 1
ATOM 6218 C C . ALA A 1 806 ? -25.732 1.412 -22.419 1.00 93.12 806 ALA A C 1
ATOM 6220 O O . ALA A 1 806 ? -26.029 2.507 -21.940 1.00 93.12 806 ALA A O 1
ATOM 6221 N N . ALA A 1 807 ? -25.182 0.441 -21.687 1.00 94.38 807 ALA A N 1
ATOM 6222 C CA . ALA A 1 807 ? -24.917 0.559 -20.257 1.00 94.38 807 ALA A CA 1
ATOM 6223 C C . ALA A 1 807 ? -23.853 1.620 -19.939 1.00 94.38 807 ALA A C 1
ATOM 6225 O O . ALA A 1 807 ? -24.022 2.409 -19.015 1.00 94.38 807 ALA A O 1
ATOM 6226 N N . ALA A 1 808 ? -22.784 1.683 -20.733 1.00 95.12 808 ALA A N 1
ATOM 6227 C CA . ALA A 1 808 ? -21.714 2.659 -20.573 1.00 95.12 808 ALA A CA 1
ATOM 6228 C C . ALA A 1 808 ? -22.199 4.094 -20.835 1.00 95.12 808 ALA A C 1
ATOM 6230 O O . ALA A 1 808 ? -21.864 5.013 -20.088 1.00 95.12 808 ALA A O 1
ATOM 6231 N N . LYS A 1 809 ? -23.042 4.297 -21.858 1.00 95.12 809 LYS A N 1
ATOM 6232 C CA . LYS A 1 809 ? -23.670 5.601 -22.136 1.00 95.12 809 LYS A CA 1
ATOM 6233 C C . LYS A 1 809 ? -24.604 6.034 -21.007 1.00 95.12 809 LYS A C 1
ATOM 6235 O O . LYS A 1 809 ? -24.595 7.203 -20.623 1.00 95.12 809 LYS A O 1
ATOM 6240 N N . ASN A 1 810 ? -25.365 5.097 -20.444 1.00 93.75 810 ASN A N 1
ATOM 6241 C CA . ASN A 1 810 ? -26.194 5.357 -19.272 1.00 93.75 810 ASN A CA 1
ATOM 6242 C C . ASN A 1 810 ? -25.350 5.704 -18.032 1.00 93.75 810 ASN A C 1
ATOM 6244 O O . ASN A 1 810 ? -25.648 6.670 -17.337 1.00 93.75 810 ASN A O 1
ATOM 6248 N N . ASP A 1 811 ? -24.240 5.001 -17.801 1.00 94.44 811 ASP A N 1
ATOM 6249 C CA . ASP A 1 811 ? -23.302 5.322 -16.721 1.00 94.44 811 ASP A CA 1
ATOM 6250 C C . ASP A 1 811 ? -22.769 6.759 -16.828 1.00 94.44 811 ASP A C 1
ATOM 6252 O O . ASP A 1 811 ? -22.810 7.529 -15.866 1.00 94.44 811 ASP A O 1
ATOM 6256 N N . LEU A 1 812 ? -22.335 7.166 -18.023 1.00 92.50 812 LEU A N 1
ATOM 6257 C CA . LEU A 1 812 ? -21.905 8.541 -18.272 1.00 92.50 812 LEU A CA 1
ATOM 6258 C C . LEU A 1 812 ? -23.024 9.553 -18.031 1.00 92.50 812 LEU A C 1
ATOM 6260 O O . LEU A 1 812 ? -22.760 10.631 -17.505 1.00 92.50 812 LEU A O 1
ATOM 6264 N N . HIS A 1 813 ? -24.269 9.206 -18.359 1.00 91.56 813 HIS A N 1
ATOM 6265 C CA . HIS A 1 813 ? -25.422 10.051 -18.071 1.00 91.56 813 HIS A CA 1
ATOM 6266 C C . HIS A 1 813 ? -25.664 10.219 -16.564 1.00 91.56 813 HIS A C 1
ATOM 6268 O O . HIS A 1 813 ? -25.907 11.345 -16.121 1.00 91.56 813 HIS A O 1
ATOM 6274 N N . ILE A 1 814 ? -25.574 9.133 -15.786 1.00 90.56 814 ILE A N 1
ATOM 6275 C CA . ILE A 1 814 ? -25.725 9.137 -14.320 1.00 90.56 814 ILE A CA 1
ATOM 6276 C C . ILE A 1 814 ? -24.654 10.028 -13.680 1.00 90.56 814 ILE A C 1
ATOM 6278 O O . ILE A 1 814 ? -24.964 10.872 -12.844 1.00 90.56 814 ILE A O 1
ATOM 6282 N N . TRP A 1 815 ? -23.403 9.901 -14.125 1.00 89.25 815 TRP A N 1
ATOM 6283 C CA . TRP A 1 815 ? -22.247 10.578 -13.527 1.00 89.25 815 TRP A CA 1
ATOM 6284 C C . TRP A 1 815 ? -21.803 11.848 -14.276 1.00 89.25 815 TRP A C 1
ATOM 6286 O O . TRP A 1 815 ? -20.691 12.336 -14.063 1.00 89.25 815 TRP A O 1
ATOM 6296 N N . ARG A 1 816 ? -22.655 12.422 -15.134 1.00 87.69 816 ARG A N 1
ATOM 6297 C CA . ARG A 1 816 ? -22.316 13.542 -16.042 1.00 87.69 816 ARG A CA 1
ATOM 6298 C C . ARG A 1 816 ? -21.839 14.828 -15.361 1.00 87.69 816 ARG A C 1
ATOM 6300 O O . ARG A 1 816 ? -21.230 15.670 -16.008 1.00 87.69 816 ARG A O 1
ATOM 6307 N N . ARG A 1 817 ? -22.160 15.014 -14.075 1.00 84.06 817 ARG A N 1
ATOM 6308 C CA . ARG A 1 817 ? -21.770 16.196 -13.279 1.00 84.06 817 ARG A CA 1
ATOM 6309 C C . ARG A 1 817 ? -20.411 16.047 -12.594 1.00 84.06 817 ARG A C 1
ATOM 6311 O O . ARG A 1 817 ? -20.002 16.930 -11.852 1.00 84.06 817 ARG A O 1
ATOM 6318 N N . THR A 1 818 ? -19.717 14.937 -12.825 1.00 84.69 818 THR A N 1
ATOM 6319 C CA . THR A 1 818 ? -18.419 14.657 -12.212 1.00 84.69 818 THR A CA 1
ATOM 6320 C C . THR A 1 818 ? -17.282 14.892 -13.202 1.00 84.69 818 THR A C 1
ATOM 6322 O O . THR A 1 818 ? -17.403 14.588 -14.387 1.00 84.69 818 THR A O 1
ATOM 6325 N N . ASN A 1 819 ? -16.154 15.419 -12.722 1.00 84.12 819 ASN A N 1
ATOM 6326 C CA . ASN A 1 819 ? -14.956 15.585 -13.543 1.00 84.12 819 ASN A CA 1
ATOM 6327 C C . ASN A 1 819 ? -14.025 14.372 -13.396 1.00 84.12 819 ASN A C 1
ATOM 6329 O O . ASN A 1 819 ? -13.155 14.364 -12.526 1.00 84.12 819 ASN A O 1
ATOM 6333 N N . ARG A 1 820 ? -14.172 13.361 -14.258 1.00 83.88 820 ARG A N 1
ATOM 6334 C CA . ARG A 1 820 ? -13.374 12.119 -14.203 1.00 83.88 820 ARG A CA 1
ATOM 6335 C C . ARG A 1 820 ? -11.864 12.336 -14.432 1.00 83.88 820 ARG A C 1
ATOM 6337 O O . ARG A 1 820 ? -11.069 11.589 -13.867 1.00 83.88 820 ARG A O 1
ATOM 6344 N N . CYS A 1 821 ? -11.463 13.402 -15.133 1.00 84.19 821 CYS A N 1
ATOM 6345 C CA . CYS A 1 821 ? -10.061 13.849 -15.257 1.00 84.19 821 CYS A CA 1
ATOM 6346 C C . CYS A 1 821 ? -9.610 14.809 -14.153 1.00 84.19 821 CYS A C 1
ATOM 6348 O O . CYS A 1 821 ? -8.488 15.308 -14.155 1.00 84.19 821 CYS A O 1
ATOM 6350 N N . GLY A 1 822 ? -10.478 15.118 -13.198 1.00 76.81 822 GLY A N 1
ATOM 6351 C CA . GLY A 1 822 ? -10.131 16.013 -12.107 1.00 76.81 822 GLY A CA 1
ATOM 6352 C C . GLY A 1 822 ? -9.118 15.392 -11.152 1.00 76.81 822 GLY A C 1
ATOM 6353 O O . GLY A 1 822 ? -8.330 16.103 -10.534 1.00 76.81 822 GLY A O 1
ATOM 6354 N N . PHE A 1 823 ? -9.156 14.064 -11.025 1.00 76.94 823 PHE A N 1
ATOM 6355 C CA . PHE A 1 823 ? -8.275 13.325 -10.129 1.00 76.94 823 PHE A CA 1
ATOM 6356 C C . PHE A 1 823 ? -6.928 12.993 -10.777 1.00 76.94 823 PHE A C 1
ATOM 6358 O O . PHE A 1 823 ? -5.886 13.017 -10.123 1.00 76.94 823 PHE A O 1
ATOM 6365 N N . TRP A 1 824 ? -6.951 12.704 -12.076 1.00 77.62 824 TRP A N 1
ATOM 6366 C CA . TRP A 1 824 ? -5.790 12.310 -12.856 1.00 77.62 824 TRP A CA 1
ATOM 6367 C C . TRP A 1 824 ? -5.661 13.174 -14.091 1.00 77.62 824 TRP A C 1
ATOM 6369 O O . TRP A 1 824 ? -6.638 13.400 -14.796 1.00 77.62 824 TRP A O 1
ATOM 6379 N N . ARG A 1 825 ? -4.434 13.592 -14.405 1.00 83.62 825 ARG A N 1
ATOM 6380 C CA . ARG A 1 825 ? -4.155 14.284 -15.659 1.00 83.62 825 ARG A CA 1
ATOM 6381 C C . ARG A 1 825 ? -4.324 13.314 -16.830 1.00 83.62 825 ARG A C 1
ATOM 6383 O O . ARG A 1 825 ? -3.392 12.585 -17.161 1.00 83.62 825 ARG A O 1
ATOM 6390 N N . CYS A 1 826 ? -5.510 13.322 -17.425 1.00 88.75 826 CYS A N 1
ATOM 6391 C CA . CYS A 1 826 ? -5.799 12.577 -18.640 1.00 88.75 826 CYS A CA 1
ATOM 6392 C C . CYS A 1 826 ? -4.946 13.090 -19.808 1.00 88.75 826 CYS A C 1
ATOM 6394 O O . CYS A 1 826 ? -4.719 14.298 -19.909 1.00 88.75 826 CYS A O 1
ATOM 6396 N N . CYS A 1 827 ? -4.503 12.191 -20.685 1.00 88.50 827 CYS A N 1
ATOM 6397 C CA . CYS A 1 827 ? -3.876 12.554 -21.958 1.00 88.50 827 CYS A CA 1
ATOM 6398 C C . CYS A 1 827 ? -4.860 13.297 -22.862 1.00 88.50 827 CYS A C 1
ATOM 6400 O O . CYS A 1 827 ? -4.564 14.396 -23.319 1.00 88.50 827 CYS A O 1
ATOM 6402 N N . GLU A 1 828 ? -6.060 12.731 -23.006 1.00 89.62 828 GLU A N 1
ATOM 6403 C CA . GLU A 1 828 ? -7.144 13.253 -23.836 1.00 89.62 828 GLU A CA 1
ATOM 6404 C C . GLU A 1 828 ? -8.394 13.487 -22.971 1.00 89.62 828 GLU A C 1
ATOM 6406 O O . GLU A 1 828 ? -9.230 12.592 -22.818 1.00 89.62 828 GLU A O 1
ATOM 6411 N N . PRO A 1 829 ? -8.543 14.671 -22.341 1.00 89.19 829 PRO A N 1
ATOM 6412 C CA . PRO A 1 829 ? -9.670 14.953 -21.450 1.00 89.19 829 PRO A CA 1
ATOM 6413 C C . PRO A 1 829 ? -11.038 14.799 -22.124 1.00 89.19 829 PRO A C 1
ATOM 6415 O O . PRO A 1 829 ? -11.989 14.335 -21.496 1.00 89.19 829 PRO A O 1
ATOM 6418 N N . GLU A 1 830 ? -11.121 15.123 -23.414 1.00 87.38 830 GLU A N 1
ATOM 6419 C CA . GLU A 1 830 ? -12.350 15.045 -24.207 1.00 87.38 830 GLU A CA 1
ATOM 6420 C C . GLU A 1 830 ? -12.923 13.623 -24.300 1.00 87.38 830 GLU A C 1
ATOM 6422 O O . GLU A 1 830 ? -14.140 13.433 -24.377 1.00 87.38 830 GLU A O 1
ATOM 6427 N N . ASP A 1 831 ? -12.068 12.601 -24.236 1.00 89.56 831 ASP A N 1
ATOM 6428 C CA . ASP A 1 831 ? -12.510 11.207 -24.284 1.00 89.56 831 ASP A CA 1
ATOM 6429 C C . ASP A 1 831 ? -13.285 10.812 -23.025 1.00 89.56 831 ASP A C 1
ATOM 6431 O O . ASP A 1 831 ? -14.109 9.899 -23.055 1.00 89.56 831 ASP A O 1
ATOM 6435 N N . THR A 1 832 ? -13.109 11.538 -21.917 1.00 87.12 832 THR A N 1
ATOM 6436 C CA . THR A 1 832 ? -13.852 11.255 -20.682 1.00 87.12 832 THR A CA 1
ATOM 6437 C C . THR A 1 832 ? -15.315 11.684 -20.714 1.00 87.12 832 THR A C 1
ATOM 6439 O O . THR A 1 832 ? -16.082 11.361 -19.806 1.00 87.12 832 THR A O 1
ATOM 6442 N N . HIS A 1 833 ? -15.738 12.348 -21.788 1.00 88.62 833 HIS A N 1
ATOM 6443 C CA . HIS A 1 833 ? -17.132 12.710 -22.015 1.00 88.62 833 HIS A CA 1
ATOM 6444 C C . HIS A 1 833 ? -17.848 11.767 -22.990 1.00 88.62 833 HIS A C 1
ATOM 6446 O O . HIS A 1 833 ? -19.065 11.868 -23.145 1.00 88.62 833 HIS A O 1
ATOM 6452 N N . SER A 1 834 ? -17.135 10.835 -23.637 1.00 93.75 834 SER A N 1
ATOM 6453 C CA . SER A 1 834 ? -17.715 9.945 -24.645 1.00 93.75 834 SER A CA 1
ATOM 6454 C C . SER A 1 834 ? -17.118 8.543 -24.599 1.00 93.75 834 SER A C 1
ATOM 6456 O O . SER A 1 834 ? -15.953 8.323 -24.925 1.00 93.75 834 SER A O 1
ATOM 6458 N N . PHE A 1 835 ? -17.971 7.569 -24.281 1.00 95.69 835 PHE A N 1
ATOM 6459 C CA . PHE A 1 835 ? -17.634 6.146 -24.327 1.00 95.69 835 PHE A CA 1
ATOM 6460 C C . PHE A 1 835 ? -17.125 5.703 -25.708 1.00 95.69 835 PHE A C 1
ATOM 6462 O O . PHE A 1 835 ? -16.162 4.939 -25.797 1.00 95.69 835 PHE A O 1
ATOM 6469 N N . ASP A 1 836 ? -17.762 6.188 -26.779 1.00 96.00 836 ASP A N 1
ATOM 6470 C CA . ASP A 1 836 ? -17.422 5.794 -28.148 1.00 96.00 836 ASP A CA 1
ATOM 6471 C C . ASP A 1 836 ? -16.022 6.315 -28.515 1.00 96.00 836 ASP A C 1
ATOM 6473 O O . ASP A 1 836 ? -15.198 5.559 -29.025 1.00 96.00 836 ASP A O 1
ATOM 6477 N N . ARG A 1 837 ? -15.706 7.570 -28.154 1.00 95.56 837 ARG A N 1
ATOM 6478 C CA . ARG A 1 837 ? -14.360 8.136 -28.343 1.00 95.56 837 ARG A CA 1
ATOM 6479 C C . ARG A 1 837 ? -13.305 7.411 -27.514 1.00 95.56 837 ARG A C 1
ATOM 6481 O O . ARG A 1 837 ? -12.277 7.028 -28.057 1.00 95.56 837 ARG A O 1
ATOM 6488 N N . ALA A 1 838 ? -13.571 7.179 -26.228 1.00 95.44 838 ALA A N 1
ATOM 6489 C CA . ALA A 1 838 ? -12.639 6.478 -25.348 1.00 95.44 838 ALA A CA 1
ATOM 6490 C C . ALA A 1 838 ? -12.345 5.043 -25.827 1.00 95.44 838 ALA A C 1
ATOM 6492 O O . ALA A 1 838 ? -11.214 4.573 -25.708 1.00 95.44 838 ALA A O 1
ATOM 6493 N N . SER A 1 839 ? -13.349 4.350 -26.374 1.00 96.75 839 SER A N 1
ATOM 6494 C CA . SER A 1 839 ? -13.194 3.008 -26.954 1.00 96.75 839 SER A CA 1
ATOM 6495 C C . SER A 1 839 ? -12.375 3.022 -28.247 1.00 96.75 839 SER A C 1
ATOM 6497 O O . SER A 1 839 ? -11.519 2.157 -28.453 1.00 96.75 839 SER A O 1
ATOM 6499 N N . GLU A 1 840 ? -12.624 4.003 -29.114 1.00 96.25 840 GLU A N 1
ATOM 6500 C CA . GLU A 1 840 ? -11.870 4.178 -30.355 1.00 96.25 840 GLU A CA 1
ATOM 6501 C C . GLU A 1 840 ? -10.404 4.511 -30.058 1.00 96.25 840 GLU A C 1
ATOM 6503 O O . GLU A 1 840 ? -9.505 3.854 -30.581 1.00 96.25 840 GLU A O 1
ATOM 6508 N N . HIS A 1 841 ? -10.149 5.444 -29.138 1.00 96.00 841 HIS A N 1
ATOM 6509 C CA . HIS A 1 841 ? -8.794 5.788 -28.720 1.00 96.00 841 HIS A CA 1
ATOM 6510 C C . HIS A 1 841 ? -8.062 4.578 -28.117 1.00 96.00 841 HIS A C 1
ATOM 6512 O O . HIS A 1 841 ? -6.939 4.288 -28.526 1.00 96.00 841 HIS A O 1
ATOM 6518 N N . LEU A 1 842 ? -8.695 3.793 -27.234 1.00 97.12 842 LEU A N 1
ATOM 6519 C CA . LEU A 1 842 ? -8.092 2.558 -26.711 1.00 97.12 842 LEU A CA 1
ATOM 6520 C C . LEU A 1 842 ? -7.680 1.597 -27.844 1.00 97.12 842 LEU A C 1
ATOM 6522 O O . LEU A 1 842 ? -6.582 1.039 -27.820 1.00 97.12 842 LEU A O 1
ATOM 6526 N N . SER A 1 843 ? -8.534 1.435 -28.859 1.00 97.06 843 SER A N 1
ATOM 6527 C CA . SER A 1 843 ? -8.251 0.585 -30.025 1.00 97.06 843 SER A CA 1
ATOM 6528 C C . SER A 1 843 ? -7.066 1.111 -30.843 1.00 97.06 843 SER A C 1
ATOM 6530 O O . SER A 1 843 ? -6.145 0.358 -31.170 1.00 97.06 843 SER A O 1
ATOM 6532 N N . GLN A 1 844 ? -7.056 2.413 -31.139 1.00 96.94 844 GLN A N 1
ATOM 6533 C CA . GLN A 1 844 ? -5.988 3.074 -31.893 1.00 96.94 844 GLN A CA 1
ATOM 6534 C C . GLN A 1 844 ? -4.653 3.046 -31.149 1.00 96.94 844 GLN A C 1
ATOM 6536 O O . GLN A 1 844 ? -3.609 2.798 -31.764 1.00 96.94 844 GLN A O 1
ATOM 6541 N N . TYR A 1 845 ? -4.682 3.248 -29.831 1.00 97.44 845 TYR A N 1
ATOM 6542 C CA . TYR A 1 845 ? -3.508 3.170 -28.976 1.00 97.44 845 TYR A CA 1
ATOM 6543 C C . TYR A 1 845 ? -2.871 1.783 -29.046 1.00 97.44 845 TYR A C 1
ATOM 6545 O O . TYR A 1 845 ? -1.678 1.685 -29.323 1.00 97.44 845 TYR A O 1
ATOM 6553 N N . LEU A 1 846 ? -3.651 0.712 -28.855 1.00 97.94 846 LEU A N 1
ATOM 6554 C CA . LEU A 1 846 ? -3.137 -0.663 -28.862 1.00 97.94 846 LEU A CA 1
ATOM 6555 C C . LEU A 1 846 ? -2.381 -0.982 -30.155 1.00 97.94 846 LEU A C 1
ATOM 6557 O O . LEU A 1 846 ? -1.272 -1.512 -30.114 1.00 97.94 846 LEU A O 1
ATOM 6561 N N . VAL A 1 847 ? -2.962 -0.623 -31.301 1.00 98.12 847 VAL A N 1
ATOM 6562 C CA . VAL A 1 847 ? -2.347 -0.848 -32.615 1.00 98.12 847 VAL A CA 1
ATOM 6563 C C . VAL A 1 847 ? -1.095 0.007 -32.788 1.00 98.12 847 VAL A C 1
ATOM 6565 O O . VAL A 1 847 ? -0.049 -0.493 -33.202 1.00 98.12 847 VAL A O 1
ATOM 6568 N N . SER A 1 848 ? -1.175 1.292 -32.450 1.00 98.19 848 SER A N 1
ATOM 6569 C CA . SER A 1 848 ? -0.061 2.230 -32.614 1.00 98.19 848 SER A CA 1
ATOM 6570 C C . SER A 1 848 ? 1.119 1.869 -31.711 1.00 98.19 848 SER A C 1
ATOM 6572 O O . SER A 1 848 ? 2.270 1.889 -32.149 1.00 98.19 848 SER A O 1
ATOM 6574 N N . ARG A 1 849 ? 0.840 1.457 -30.471 1.00 97.81 849 ARG A N 1
ATOM 6575 C CA . ARG A 1 849 ? 1.840 0.968 -29.523 1.00 97.81 849 ARG A CA 1
ATOM 6576 C C . ARG A 1 849 ? 2.450 -0.346 -29.984 1.00 97.81 849 ARG A C 1
ATOM 6578 O O . ARG A 1 849 ? 3.671 -0.466 -29.965 1.00 97.81 849 ARG A O 1
ATOM 6585 N N . ALA A 1 850 ? 1.641 -1.294 -30.454 1.00 98.06 850 ALA A N 1
ATOM 6586 C CA . ALA A 1 850 ? 2.153 -2.553 -30.983 1.00 98.06 850 ALA A CA 1
ATOM 6587 C C . ALA A 1 850 ? 3.101 -2.328 -32.173 1.00 98.06 850 ALA A C 1
ATOM 6589 O O . ALA A 1 850 ? 4.203 -2.868 -32.188 1.00 98.06 850 ALA A O 1
ATOM 6590 N N . ARG A 1 851 ? 2.730 -1.452 -33.115 1.00 97.88 851 ARG A N 1
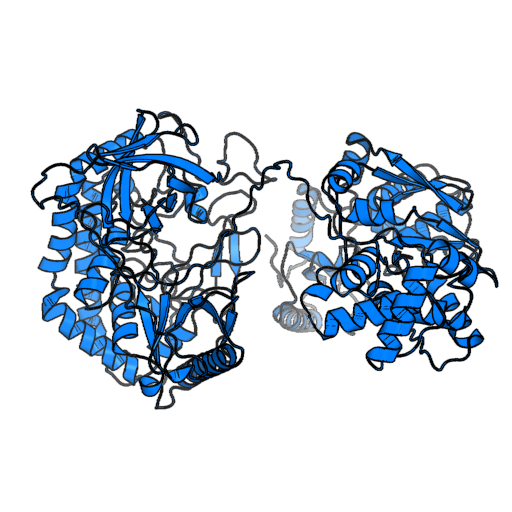ATOM 6591 C CA . ARG A 1 851 ? 3.585 -1.069 -34.252 1.00 97.88 851 ARG A CA 1
ATOM 6592 C C . ARG A 1 851 ? 4.864 -0.357 -33.821 1.00 97.88 851 ARG A C 1
ATOM 6594 O O . ARG A 1 851 ? 5.916 -0.584 -34.413 1.00 97.88 851 ARG A O 1
ATOM 6601 N N . TRP A 1 852 ? 4.798 0.488 -32.790 1.00 98.06 852 TRP A N 1
ATOM 6602 C CA . TRP A 1 852 ? 6.004 1.094 -32.232 1.00 98.06 852 TRP A CA 1
ATOM 6603 C C . TRP A 1 852 ? 6.946 0.026 -31.667 1.00 98.06 852 TRP A C 1
ATOM 6605 O O . TRP A 1 852 ? 8.143 0.066 -31.949 1.00 98.06 852 TRP A O 1
ATOM 6615 N N . ILE A 1 853 ? 6.424 -0.953 -30.922 1.00 97.75 853 ILE A N 1
ATOM 6616 C CA . ILE A 1 853 ? 7.239 -2.055 -30.401 1.00 97.75 853 ILE A CA 1
ATOM 6617 C C . ILE A 1 853 ? 7.826 -2.870 -31.563 1.00 97.75 853 ILE A C 1
ATOM 6619 O O . ILE A 1 853 ? 9.020 -3.148 -31.537 1.00 97.75 853 ILE A O 1
ATOM 6623 N N . ASP A 1 854 ? 7.063 -3.165 -32.621 1.00 97.44 854 ASP A N 1
ATOM 6624 C CA . ASP A 1 854 ? 7.578 -3.869 -33.808 1.00 97.44 854 ASP A CA 1
ATOM 6625 C C . ASP A 1 854 ? 8.789 -3.161 -34.431 1.00 97.44 854 ASP A C 1
ATOM 6627 O O . ASP A 1 854 ? 9.776 -3.806 -34.777 1.00 97.44 854 ASP A O 1
ATOM 6631 N N . ALA A 1 855 ? 8.744 -1.830 -34.525 1.00 97.44 855 ALA A N 1
ATOM 6632 C CA . ALA A 1 855 ? 9.832 -1.034 -35.088 1.00 97.44 855 ALA A CA 1
ATOM 6633 C C . ALA A 1 855 ? 11.091 -0.984 -34.197 1.00 97.44 855 ALA A C 1
ATOM 6635 O O . ALA A 1 855 ? 12.167 -0.638 -34.681 1.00 97.44 855 ALA A O 1
ATOM 6636 N N . ASN A 1 856 ? 10.975 -1.307 -32.903 1.00 96.44 856 ASN A N 1
ATOM 6637 C CA . ASN A 1 856 ? 12.047 -1.124 -31.916 1.00 96.44 856 ASN A CA 1
ATOM 6638 C C . ASN A 1 856 ? 12.522 -2.429 -31.257 1.00 96.44 856 ASN A C 1
ATOM 6640 O O . ASN A 1 856 ? 13.604 -2.458 -30.671 1.00 96.44 856 ASN A O 1
ATOM 6644 N N . VAL A 1 857 ? 11.762 -3.521 -31.359 1.00 95.25 857 VAL A N 1
ATOM 6645 C CA . VAL A 1 857 ? 12.057 -4.792 -30.680 1.00 95.25 857 VAL A CA 1
ATOM 6646 C C . VAL A 1 857 ? 13.357 -5.432 -31.175 1.00 95.25 857 VAL A C 1
ATOM 6648 O O . VAL A 1 857 ? 14.097 -6.013 -30.386 1.00 95.25 857 VAL A O 1
ATOM 6651 N N . ASP A 1 858 ? 13.697 -5.262 -32.455 1.00 93.00 858 ASP A N 1
ATOM 6652 C CA . ASP A 1 858 ? 14.942 -5.785 -33.033 1.00 93.00 858 ASP A CA 1
ATOM 6653 C C . ASP A 1 858 ? 16.191 -5.079 -32.509 1.00 93.00 858 ASP A C 1
ATOM 6655 O O . ASP A 1 858 ? 17.265 -5.679 -32.442 1.00 93.00 858 ASP A O 1
ATOM 6659 N N . ALA A 1 859 ? 16.063 -3.818 -32.089 1.00 91.00 859 ALA A N 1
ATOM 6660 C CA . ALA A 1 859 ? 17.170 -3.092 -31.484 1.00 91.00 859 ALA A CA 1
ATOM 6661 C C . ALA A 1 859 ? 17.587 -3.706 -30.136 1.00 91.00 859 ALA A C 1
ATOM 6663 O O . ALA A 1 859 ? 18.754 -3.601 -29.773 1.00 91.00 859 ALA A O 1
ATOM 6664 N N . LEU A 1 860 ? 16.680 -4.404 -29.437 1.00 88.62 860 LEU A N 1
ATOM 6665 C CA . LEU A 1 860 ? 16.982 -5.088 -28.172 1.00 88.62 860 LEU A CA 1
ATOM 6666 C C . LEU A 1 860 ? 17.911 -6.297 -28.339 1.00 88.62 860 LEU A C 1
ATOM 6668 O O . LEU A 1 860 ? 18.538 -6.710 -27.368 1.00 88.62 860 LEU A O 1
ATOM 6672 N N . LEU A 1 861 ? 17.982 -6.873 -29.544 1.00 85.88 861 LEU A N 1
ATOM 6673 C CA . LEU A 1 861 ? 18.820 -8.036 -29.854 1.00 85.88 861 LEU A CA 1
ATOM 6674 C C . LEU A 1 861 ? 20.254 -7.650 -30.233 1.00 85.88 861 LEU A C 1
ATOM 6676 O O . LEU A 1 861 ? 21.120 -8.519 -30.343 1.00 85.88 861 LEU A O 1
ATOM 6680 N N . LYS A 1 862 ? 20.519 -6.359 -30.455 1.00 79.44 862 LYS A N 1
ATOM 6681 C CA . LYS A 1 862 ? 21.867 -5.875 -30.748 1.00 79.44 862 LYS A CA 1
ATOM 6682 C C . LYS A 1 862 ? 22.664 -5.816 -29.439 1.00 79.44 862 LYS A C 1
ATOM 6684 O O . LYS A 1 862 ? 22.138 -5.315 -28.446 1.00 79.44 862 LYS A O 1
ATOM 6689 N N . PRO A 1 863 ? 23.919 -6.299 -29.406 1.00 60.06 863 PRO A N 1
ATOM 6690 C CA . PRO A 1 863 ? 24.766 -6.119 -28.235 1.00 60.06 863 PRO A CA 1
ATOM 6691 C C . PRO A 1 863 ? 24.919 -4.619 -27.970 1.00 60.06 863 PRO A C 1
ATOM 6693 O O . PRO A 1 863 ? 25.255 -3.858 -28.878 1.00 60.06 863 PRO A O 1
ATOM 6696 N N . HIS A 1 864 ? 24.638 -4.192 -26.738 1.00 54.09 864 HIS A N 1
ATOM 6697 C CA . HIS A 1 864 ? 24.848 -2.807 -26.327 1.00 54.09 864 HIS A CA 1
ATOM 6698 C C . HIS A 1 864 ? 26.314 -2.439 -26.563 1.00 54.09 864 HIS A C 1
ATOM 6700 O O . HIS A 1 864 ? 27.209 -3.065 -25.991 1.00 54.09 864 HIS A O 1
ATOM 6706 N N . ALA A 1 865 ? 26.570 -1.422 -27.390 1.00 38.88 865 ALA A N 1
ATOM 6707 C CA . ALA A 1 865 ? 27.842 -0.718 -27.317 1.00 38.88 865 ALA A CA 1
ATOM 6708 C C . ALA A 1 865 ? 27.968 -0.207 -25.877 1.00 38.88 865 ALA A C 1
ATOM 6710 O O . ALA A 1 865 ? 27.009 0.360 -25.346 1.00 38.88 865 ALA A O 1
ATOM 6711 N N . LYS A 1 866 ? 29.098 -0.482 -25.216 1.00 29.08 866 LYS A N 1
ATOM 6712 C CA . LYS A 1 866 ? 29.345 0.049 -23.872 1.00 29.08 866 LYS A CA 1
ATOM 6713 C C . LYS A 1 866 ? 29.095 1.563 -23.915 1.00 29.08 866 LYS A C 1
ATOM 6715 O O . LYS A 1 866 ? 29.665 2.202 -24.798 1.00 29.08 866 LYS A O 1
ATOM 6720 N N . PRO A 1 867 ? 28.249 2.121 -23.035 1.00 32.31 867 PRO A N 1
ATOM 6721 C CA . PRO A 1 867 ? 28.170 3.567 -22.905 1.00 32.31 867 PRO A CA 1
ATOM 6722 C C . PRO A 1 867 ? 29.562 4.077 -22.505 1.00 32.31 867 PRO A C 1
ATOM 6724 O O . PRO A 1 867 ? 30.166 3.517 -21.586 1.00 32.31 867 PRO A O 1
ATOM 6727 N N . GLU A 1 868 ? 30.081 5.041 -23.271 1.00 28.09 868 GLU A N 1
ATOM 6728 C CA . GLU A 1 868 ? 31.344 5.747 -22.998 1.00 28.09 868 GLU A CA 1
ATOM 6729 C C . GLU A 1 868 ? 31.286 6.561 -21.704 1.00 28.09 868 GLU A C 1
ATOM 6731 O O . GLU A 1 868 ? 30.207 7.132 -21.405 1.00 28.09 868 GLU A O 1
#

Foldseek 3Di:
DDDFLDADDPVCVVVVVVVCVVPPDDPDFDQDDDDDDDDDQDPQATEGEAEDPDDDDDPVQVVSVVVVSVCVVVVRHRYHYHYDYCVVLDQPDDQDFQWQWWWKQALVFAIDIGGDDSVLVVVLSCPDSVLVQVLLVVLCVLVLAVDSNFADLSSLSQQCSQVRHMARSPPVSRRSVVSSVCCVPVVPPTHRGPLFKFKAQEFEDLDDDVVLCVNTVHSRSSRRVNSNHMGIDTLDLCVLVVNLVSLVLDDDPQRPPLLLSLVLQCPPPVNVVLCVQVPQDQDSPDDSVVSSVSVSCSRSDRRGNNYGYHQADCQVVLVVCCVVVLDVDSPDDLVSSLVSLQVVCVVVVFDHDSHSSSSSVSVQVVCCVVPVVSVVVRDDDDPDDDDDDDDPDDDDDDDDDDDDDDDDDDAPDDDPDDLAAKAKEKADDDDQPDLLDQAALFEDFPVHDDPNHFYQDKDWDFIWIAIPNDIFGGKTKIFDDDCLSRPSQTKIKIAGPDFHDDPPHFTGRIKIWDFQPLQLLSCQFVLLQVLLVLLPAFAKDWGKYFYQYPNRGSFITIIIDDPDADRRGFDHQAADPPCLLATKWKKWQADDDPQFDWAAADPLRTIITTPPPGPVPQDPVNSVLVNVLRNVLQVCLQVLDPDNVVAEPLSQVLSLLLSCLLFLALQPLFHPDDDPDFDDDHWIFMWMRHSNHIGGHYGDDSSRTLQFFDDQQSQQFPPPRDGDGAQDDGSLRHDDQKDQGLDSRRAGSPDIDGNHPRRSVSSVSCCVNLVSLVSNLVSLVVCCVPCLPLVNLLCSLVVVCSSCVVRSLVNCVSCVSYQSCRNGPTSDSVVSNDNVSSSVSSSVRSNSNSVNCVVCSVVSNDPDDPDD

Radius of gyration: 33.13 Å; chains: 1; bounding box: 71×78×90 Å

pLDDT: mean 77.84, std 21.04, range [21.03, 98.19]

InterPro domains:
  IPR014867 Spore coat protein CotH/Invasin CotH2/3/7 [PF08757] (479-853)

Secondary structure (DSSP, 8-state):
---TT----GGGHHHHHHHHHTTT--S----PPP-SSS-PPPTTPEEEEEEESS----THHHHHHHHHHHHHTTTS-SEEEEEEEGGGG--S-------SEEEEE-TTSBEEEEE--HHHHHHHTT--HHHHHHHHHHHHHTTS-SSTTS-HHHHHHHHHHHTT--EEEESHHHHHHHHHHHHHHSTT-PPPP-S-EEEEEEE--S---HHHHHHHSSHHHHHHHHTT--EEEE--TTHHHHHHHHTTSSSSTT---HHHHHHHHHTSHHHHHHHHHTT----TTS-HHHHHHHHHHHHT-TTS--EEEPPPP-HHHHHHHHHTTS-S-TT--HHHHHHHHHHHHHHHTPPP-SSHHHHHHHHHHHHHHH-TTGGG--S-------------S--------------PPPP----S--SSPEEEEEESSSPPPPTT----SSB-BTTB-STTSB-----EEEEEEEETTEEEEEEEEEEE-SSGGGSSS-EEEEEEEEEEEETTEEEEEEEEEE--SS-TTS-HHHHHHHHHHHTT-----EEEEEEEETTEEEEEEEEEE---BSTTSB------TT-GGGS-EEEEESPPPTTSEEEE-SSS--EEEEEES-GGG--HHHHHHHHHHHHHHHHHHHHT-S-HHHHB-HHHHHHHHHHHHHHT-SSTT-----STT-------EEEEEETTEEEEEE----TTTTTTB--GGGSBBTTT--B--TT-S-STTB--SEEEE--TTS-TTSEEEE--TTTTHHHHHHHHSHHHHHHHHHHHHHHHTTTT-HHHHHHHHHHHHHHHHHHHHHHHHHTTTS-TTSSS-BSSGGGGG-HHHHHHHHHHHHHHHHHHHHHHGGGGGSPPPPP-